Protein AF-0000000066110843 (afdb_homodimer)

InterPro domains:
  IPR000685 Ribulose bisphosphate carboxylase, large subunit, C-terminal [PF00016] (142-440)
  IPR017443 Ribulose bisphosphate carboxylase, large subunit, ferrodoxin-like N-terminal [PF02788] (12-132)
  IPR020871 Ribulose bisphosphate carboxylase large subunit, type II [MF_01339] (1-458)
  IPR020871 Ribulose bisphosphate carboxylase large subunit, type II [cd08211] (2-440)
  IPR020878 Ribulose bisphosphate carboxylase, large chain, active site [PS00157] (186-194)
  IPR033966 RuBisCO [PTHR42704] (22-417)
  IPR033966 RuBisCO [SFLDS00014] (28-441)
  IPR036376 Ribulose bisphosphate carboxylase, large subunit, C-terminal domain superfamily [G3DSA:3.20.20.110] (137-451)
  IPR036376 Ribulose bisphosphate carboxylase, large subunit, C-terminal domain superfamily [SSF51649] (138-452)
  IPR036422 RuBisCO large subunit, N-terminal domain superfamily [G3DSA:3.30.70.150] (5-136)
  IPR036422 RuBisCO large subunit, N-terminal domain superfamily [SSF54966] (2-137)

Structure (mmCIF, N/CA/C/O backbone):
data_AF-0000000066110843-model_v1
#
loop_
_entity.id
_entity.type
_entity.pdbx_description
1 polymer 'Ribulose bisphosphate carboxylase'
#
loop_
_atom_site.group_PDB
_atom_site.id
_atom_site.type_symbol
_atom_site.label_atom_id
_atom_site.label_alt_id
_atom_site.label_comp_id
_atom_site.label_asym_id
_atom_site.label_entity_id
_atom_site.label_seq_id
_atom_site.pdbx_PDB_ins_code
_atom_site.Cartn_x
_atom_site.Cartn_y
_atom_site.Cartn_z
_atom_site.occupancy
_atom_site.B_iso_or_equiv
_atom_site.auth_seq_id
_atom_site.auth_comp_id
_atom_site.auth_asym_id
_atom_site.auth_atom_id
_atom_site.pdbx_PDB_model_num
ATOM 1 N N . MET A 1 1 ? 19.312 -23.953 0.416 1 69.5 1 MET A N 1
ATOM 2 C CA . MET A 1 1 ? 20.594 -23.844 -0.276 1 69.5 1 MET A CA 1
ATOM 3 C C . MET A 1 1 ? 21.312 -22.547 0.088 1 69.5 1 MET A C 1
ATOM 5 O O . MET A 1 1 ? 20.703 -21.484 0.069 1 69.5 1 MET A O 1
ATOM 9 N N . ASP A 1 2 ? 22.531 -22.688 0.528 1 81.5 2 ASP A N 1
ATOM 10 C CA . ASP A 1 2 ? 23.359 -21.516 0.845 1 81.5 2 ASP A CA 1
ATOM 11 C C . ASP A 1 2 ? 23.875 -20.844 -0.426 1 81.5 2 ASP A C 1
ATOM 13 O O . ASP A 1 2 ? 24.609 -21.469 -1.195 1 81.5 2 ASP A O 1
ATOM 17 N N . GLN A 1 3 ? 23.469 -19.625 -0.642 1 88.25 3 GLN A N 1
ATOM 18 C CA . GLN A 1 3 ? 23.844 -18.906 -1.856 1 88.25 3 GLN A CA 1
ATOM 19 C C . GLN A 1 3 ? 24.781 -17.75 -1.545 1 88.25 3 GLN A C 1
ATOM 21 O O . GLN A 1 3 ? 24.891 -16.797 -2.322 1 88.25 3 GLN A O 1
ATOM 26 N N . SER A 1 4 ? 25.516 -17.781 -0.488 1 92.56 4 SER A N 1
ATOM 27 C CA . SER A 1 4 ? 26.375 -16.688 -0.043 1 92.56 4 SER A CA 1
ATOM 28 C C . SER A 1 4 ? 27.516 -16.453 -1.022 1 92.56 4 SER A C 1
ATOM 30 O O . SER A 1 4 ? 27.953 -15.312 -1.206 1 92.56 4 SER A O 1
ATOM 32 N N . ASN A 1 5 ? 27.953 -17.469 -1.688 1 91.94 5 ASN A N 1
ATOM 33 C CA . ASN A 1 5 ? 29.078 -17.328 -2.607 1 91.94 5 ASN A CA 1
ATOM 34 C C . ASN A 1 5 ? 28.703 -16.5 -3.834 1 91.94 5 ASN A C 1
ATOM 36 O O . ASN A 1 5 ? 29.578 -15.938 -4.496 1 91.94 5 ASN A O 1
ATOM 40 N N . ARG A 1 6 ? 27.5 -16.453 -4.043 1 92.75 6 ARG A N 1
ATOM 41 C CA . ARG A 1 6 ? 27.062 -15.75 -5.238 1 92.75 6 ARG A CA 1
ATOM 42 C C . ARG A 1 6 ? 26.516 -14.367 -4.883 1 92.75 6 ARG A C 1
ATOM 44 O O . ARG A 1 6 ? 26.812 -13.391 -5.57 1 92.75 6 ARG A O 1
ATOM 51 N N . TYR A 1 7 ? 25.797 -14.289 -3.811 1 96.56 7 TYR A N 1
ATOM 52 C CA . TYR A 1 7 ? 25.016 -13.078 -3.574 1 96.56 7 TYR A CA 1
ATOM 53 C C . TYR A 1 7 ? 25.625 -12.25 -2.445 1 96.56 7 TYR A C 1
ATOM 55 O O . TYR A 1 7 ? 25 -11.297 -1.972 1 96.56 7 TYR A O 1
ATOM 63 N N . ALA A 1 8 ? 26.781 -12.609 -1.959 1 97.38 8 ALA A N 1
ATOM 64 C CA . ALA A 1 8 ? 27.469 -11.812 -0.948 1 97.38 8 ALA A CA 1
ATOM 65 C C . ALA A 1 8 ? 28.875 -11.438 -1.409 1 97.38 8 ALA A C 1
ATOM 67 O O . ALA A 1 8 ? 29.625 -12.289 -1.886 1 97.38 8 ALA A O 1
ATOM 68 N N . ARG A 1 9 ? 29.172 -10.211 -1.372 1 98 9 ARG A N 1
ATOM 69 C CA . ARG A 1 9 ? 30.5 -9.664 -1.624 1 98 9 ARG A CA 1
ATOM 70 C C . ARG A 1 9 ? 30.906 -8.695 -0.519 1 98 9 ARG A C 1
ATOM 72 O O . ARG A 1 9 ? 30.875 -7.477 -0.71 1 98 9 ARG A O 1
ATOM 79 N N . LEU A 1 10 ? 31.453 -9.242 0.542 1 97.88 10 LEU A N 1
ATOM 80 C CA . LEU A 1 10 ? 31.766 -8.469 1.739 1 97.88 10 LEU A CA 1
ATOM 81 C C . LEU A 1 10 ? 33.062 -7.703 1.575 1 97.88 10 LEU A C 1
ATOM 83 O O . LEU A 1 10 ? 33.438 -6.883 2.424 1 97.88 10 LEU A O 1
ATOM 87 N N . ASP A 1 11 ? 33.688 -7.914 0.44 1 97.44 11 ASP A N 1
ATOM 88 C CA . ASP A 1 11 ? 34.938 -7.195 0.123 1 97.44 11 ASP A CA 1
ATOM 89 C C . ASP A 1 11 ? 34.625 -5.832 -0.498 1 97.44 11 ASP A C 1
ATOM 91 O O . ASP A 1 11 ? 35.5 -4.973 -0.579 1 97.44 11 ASP A O 1
ATOM 95 N N . LEU A 1 12 ? 33.406 -5.668 -0.95 1 97.81 12 LEU A N 1
ATOM 96 C CA . LEU A 1 12 ? 33.031 -4.391 -1.546 1 97.81 12 LEU A CA 1
ATOM 97 C C . LEU A 1 12 ? 32.969 -3.295 -0.487 1 97.81 12 LEU A C 1
ATOM 99 O O . LEU A 1 12 ? 32.531 -3.539 0.64 1 97.81 12 LEU A O 1
ATOM 103 N N . LYS A 1 13 ? 33.406 -2.088 -0.884 1 97.88 13 LYS A N 1
ATOM 104 C CA . LYS A 1 13 ? 33.344 -0.922 -0.008 1 97.88 13 LYS A CA 1
ATOM 105 C C . LYS A 1 13 ? 32.219 0.018 -0.418 1 97.88 13 LYS A C 1
ATOM 107 O O . LYS A 1 13 ? 32.031 0.297 -1.605 1 97.88 13 LYS A O 1
ATOM 112 N N . GLU A 1 14 ? 31.531 0.465 0.513 1 98.5 14 GLU A N 1
ATOM 113 C CA . GLU A 1 14 ? 30.391 1.352 0.278 1 98.5 14 GLU A CA 1
ATOM 114 C C . GLU A 1 14 ? 30.812 2.592 -0.505 1 98.5 14 GLU A C 1
ATOM 116 O O . GLU A 1 14 ? 30.109 3.018 -1.426 1 98.5 14 GLU A O 1
ATOM 121 N N . ALA A 1 15 ? 31.938 3.174 -0.141 1 98.19 15 ALA A N 1
ATOM 122 C CA . ALA A 1 15 ? 32.438 4.367 -0.818 1 98.19 15 ALA A CA 1
ATOM 123 C C . ALA A 1 15 ? 32.656 4.105 -2.307 1 98.19 15 ALA A C 1
ATOM 125 O O . ALA A 1 15 ? 32.406 4.98 -3.139 1 98.19 15 ALA A O 1
ATOM 126 N N . ASP A 1 16 ? 33.125 2.904 -2.639 1 98.44 16 ASP A N 1
ATOM 127 C CA . ASP A 1 16 ? 33.344 2.535 -4.035 1 98.44 16 ASP A CA 1
ATOM 128 C C . ASP A 1 16 ? 32.031 2.359 -4.777 1 98.44 16 ASP A C 1
ATOM 130 O O . ASP A 1 16 ? 31.922 2.715 -5.949 1 98.44 16 ASP A O 1
ATOM 134 N N . LEU A 1 17 ? 31.078 1.771 -4.125 1 98.5 17 LEU A N 1
ATOM 135 C CA . LEU A 1 17 ? 29.75 1.598 -4.711 1 98.5 17 LEU A CA 1
ATOM 136 C C . LEU A 1 17 ? 29.109 2.949 -5.004 1 98.5 17 LEU A C 1
ATOM 138 O O . LEU A 1 17 ? 28.516 3.143 -6.07 1 98.5 17 LEU A O 1
ATOM 142 N N . ILE A 1 18 ? 29.219 3.889 -4.066 1 98.38 18 ILE A N 1
ATOM 143 C CA . ILE A 1 18 ? 28.672 5.227 -4.238 1 98.38 18 ILE A CA 1
ATOM 144 C C . ILE A 1 18 ? 29.406 5.949 -5.367 1 98.38 18 ILE A C 1
ATOM 146 O O . ILE A 1 18 ? 28.766 6.559 -6.234 1 98.38 18 ILE A O 1
ATOM 150 N N . ALA A 1 19 ? 30.75 5.828 -5.41 1 98.12 19 ALA A N 1
ATOM 151 C CA . ALA A 1 19 ? 31.547 6.461 -6.461 1 98.12 19 ALA A CA 1
ATOM 152 C C . ALA A 1 19 ? 31.203 5.879 -7.832 1 98.12 19 ALA A C 1
ATOM 154 O O . ALA A 1 19 ? 31.219 6.594 -8.836 1 98.12 19 ALA A O 1
ATOM 155 N N . GLY A 1 20 ? 31 4.609 -7.848 1 97.75 20 GLY A N 1
ATOM 156 C CA . GLY A 1 20 ? 30.625 3.963 -9.102 1 97.75 20 GLY A CA 1
ATOM 157 C C . GLY A 1 20 ? 29.312 4.441 -9.656 1 97.75 20 GLY A C 1
ATOM 158 O O . GLY A 1 20 ? 29.094 4.422 -10.867 1 97.75 20 GLY A O 1
ATOM 159 N N . GLY A 1 21 ? 28.344 4.766 -8.812 1 97.88 21 GLY A N 1
ATOM 160 C CA . GLY A 1 21 ? 27.125 5.465 -9.195 1 97.88 21 GLY A CA 1
ATOM 161 C C . GLY A 1 21 ? 26.141 4.578 -9.93 1 97.88 21 GLY A C 1
ATOM 162 O O . GLY A 1 21 ? 25.297 5.07 -10.672 1 97.88 21 GLY A O 1
ATOM 163 N N . ARG A 1 22 ? 26.172 3.258 -9.719 1 97.69 22 ARG A N 1
ATOM 164 C CA . ARG A 1 22 ? 25.344 2.371 -10.523 1 97.69 22 ARG A CA 1
ATOM 165 C C . ARG A 1 22 ? 24.484 1.475 -9.648 1 97.69 22 ARG A C 1
ATOM 167 O O . ARG A 1 22 ? 23.891 0.499 -10.125 1 97.69 22 ARG A O 1
ATOM 174 N N . HIS A 1 23 ? 24.453 1.82 -8.336 1 98.69 23 HIS A N 1
ATOM 175 C CA . HIS A 1 23 ? 23.719 0.968 -7.41 1 98.69 23 HIS A CA 1
ATOM 176 C C . HIS A 1 23 ? 22.828 1.795 -6.484 1 98.69 23 HIS A C 1
ATOM 178 O O . HIS A 1 23 ? 23.219 2.871 -6.035 1 98.69 23 HIS A O 1
ATOM 184 N N . VAL A 1 24 ? 21.625 1.323 -6.27 1 98.88 24 VAL A N 1
ATOM 185 C CA . VAL A 1 24 ? 20.844 1.716 -5.105 1 98.88 24 VAL A CA 1
ATOM 186 C C . VAL A 1 24 ? 21.312 0.927 -3.881 1 98.88 24 VAL A C 1
ATOM 188 O O . VAL A 1 24 ? 21.453 -0.296 -3.941 1 98.88 24 VAL A O 1
ATOM 191 N N . LEU A 1 25 ? 21.609 1.606 -2.832 1 98.94 25 LEU A N 1
ATOM 192 C CA . LEU A 1 25 ? 22.031 0.934 -1.607 1 98.94 25 LEU A CA 1
ATOM 193 C C . LEU A 1 25 ? 20.906 0.946 -0.571 1 98.94 25 LEU A C 1
ATOM 195 O O . LEU A 1 25 ? 20.281 1.979 -0.347 1 98.94 25 LEU A O 1
ATOM 199 N N . CYS A 1 26 ? 20.641 -0.191 0.027 1 98.94 26 CYS A N 1
ATOM 200 C CA . CYS A 1 26 ? 19.609 -0.302 1.055 1 98.94 26 CYS A CA 1
ATOM 201 C C . CYS A 1 26 ? 20.188 -0.871 2.346 1 98.94 26 CYS A C 1
ATOM 203 O O . CYS A 1 26 ? 20.984 -1.815 2.312 1 98.94 26 CYS A O 1
ATOM 205 N N . ALA A 1 27 ? 19.828 -0.285 3.418 1 98.94 27 ALA A N 1
ATOM 206 C CA . ALA A 1 27 ? 20.188 -0.763 4.746 1 98.94 27 ALA A CA 1
ATOM 207 C C . ALA A 1 27 ? 18.984 -1.306 5.492 1 98.94 27 ALA A C 1
ATOM 209 O O . ALA A 1 27 ? 17.953 -0.624 5.605 1 98.94 27 ALA A O 1
ATOM 210 N N . TYR A 1 28 ? 19.172 -2.557 6.008 1 98.88 28 TYR A N 1
ATOM 211 C CA . TYR A 1 28 ? 18.109 -3.227 6.738 1 98.88 28 TYR A CA 1
ATOM 212 C C . TYR A 1 28 ? 18.547 -3.58 8.148 1 98.88 28 TYR A C 1
ATOM 214 O O . TYR A 1 28 ? 19.734 -3.83 8.391 1 98.88 28 TYR A O 1
ATOM 222 N N . VAL A 1 29 ? 17.625 -3.533 9.055 1 98.69 29 VAL A N 1
ATOM 223 C CA . VAL A 1 29 ? 17.719 -4.332 10.273 1 98.69 29 VAL A CA 1
ATOM 224 C C . VAL A 1 29 ? 17.078 -5.699 10.039 1 98.69 29 VAL A C 1
ATOM 226 O O . VAL A 1 29 ? 15.883 -5.797 9.742 1 98.69 29 VAL A O 1
ATOM 229 N N . MET A 1 30 ? 17.859 -6.734 10.164 1 98.62 30 MET A N 1
ATOM 230 C CA . MET A 1 30 ? 17.391 -8.055 9.758 1 98.62 30 MET A CA 1
ATOM 231 C C . MET A 1 30 ? 17.781 -9.109 10.789 1 98.62 30 MET A C 1
ATOM 233 O O . MET A 1 30 ? 18.875 -9.055 11.344 1 98.62 30 MET A O 1
ATOM 237 N N . LYS A 1 31 ? 16.891 -10.016 11.047 1 98.31 31 LYS A N 1
ATOM 238 C CA . LYS A 1 31 ? 17.141 -11.18 11.891 1 98.31 31 LYS A CA 1
ATOM 239 C C . LYS A 1 31 ? 16.688 -12.461 11.203 1 98.31 31 LYS A C 1
ATOM 241 O O . LYS A 1 31 ? 15.539 -12.578 10.789 1 98.31 31 LYS A O 1
ATOM 246 N N . PRO A 1 32 ? 17.578 -13.43 11.047 1 97.56 32 PRO A N 1
ATOM 247 C CA . PRO A 1 32 ? 17.156 -14.734 10.531 1 97.56 32 PRO A CA 1
ATOM 248 C C . PRO A 1 32 ? 16.234 -15.484 11.5 1 97.56 32 PRO A C 1
ATOM 250 O O . PRO A 1 32 ? 16.312 -15.266 12.711 1 97.56 32 PRO A O 1
ATOM 253 N N . LYS A 1 33 ? 15.422 -16.266 10.961 1 94.94 33 LYS A N 1
ATOM 254 C CA . LYS A 1 33 ? 14.672 -17.188 11.812 1 94.94 33 LYS A CA 1
ATOM 255 C C . LYS A 1 33 ? 15.617 -18.125 12.562 1 94.94 33 LYS A C 1
ATOM 257 O O . LYS A 1 33 ? 16.734 -18.375 12.109 1 94.94 33 LYS A O 1
ATOM 262 N N . ALA A 1 34 ? 15.117 -18.609 13.727 1 94.62 34 ALA A N 1
ATOM 263 C CA . ALA A 1 34 ? 15.914 -19.547 14.492 1 94.62 34 ALA A CA 1
ATOM 264 C C . ALA A 1 34 ? 16.312 -20.75 13.641 1 94.62 34 ALA A C 1
ATOM 266 O O . ALA A 1 34 ? 15.477 -21.297 12.914 1 94.62 34 ALA A O 1
ATOM 267 N N . GLY A 1 35 ? 17.625 -21.094 13.617 1 94 35 GLY A N 1
ATOM 268 C CA . GLY A 1 35 ? 18.109 -22.234 12.867 1 94 35 GLY A CA 1
ATOM 269 C C . GLY A 1 35 ? 18.797 -21.859 11.57 1 94 35 GLY A C 1
ATOM 270 O O . GLY A 1 35 ? 19.484 -22.688 10.969 1 94 35 GLY A O 1
ATOM 271 N N . TYR A 1 36 ? 18.656 -20.625 11.172 1 94.69 36 TYR A N 1
ATOM 272 C CA . TYR A 1 36 ? 19.297 -20.172 9.938 1 94.69 36 TYR A CA 1
ATOM 273 C C . TYR A 1 36 ? 20.469 -19.234 10.242 1 94.69 36 TYR A C 1
ATOM 275 O O . TYR A 1 36 ? 20.469 -18.531 11.258 1 94.69 36 TYR A O 1
ATOM 283 N N . GLY A 1 37 ? 21.469 -19.234 9.359 1 96.5 37 GLY A N 1
ATOM 284 C CA . GLY A 1 37 ? 22.609 -18.359 9.5 1 96.5 37 GLY A CA 1
ATOM 285 C C . GLY A 1 37 ? 22.359 -16.953 9 1 96.5 37 GLY A C 1
ATOM 286 O O . GLY A 1 37 ? 21.562 -16.75 8.078 1 96.5 37 GLY A O 1
ATOM 287 N N . TYR A 1 38 ? 23.078 -16 9.609 1 97.88 38 TYR A N 1
ATOM 288 C CA . TYR A 1 38 ? 22.875 -14.602 9.273 1 97.88 38 TYR A CA 1
ATOM 289 C C . TYR A 1 38 ? 23.266 -14.328 7.82 1 97.88 38 TYR A C 1
ATOM 291 O O . TYR A 1 38 ? 22.469 -13.781 7.051 1 97.88 38 TYR A O 1
ATOM 299 N N . LEU A 1 39 ? 24.5 -14.734 7.418 1 97.75 39 LEU A N 1
ATOM 300 C CA . LEU A 1 39 ? 25 -14.484 6.07 1 97.75 39 LEU A CA 1
ATOM 301 C C . LEU A 1 39 ? 24.172 -15.25 5.039 1 97.75 39 LEU A C 1
ATOM 303 O O . LEU A 1 39 ? 23.859 -14.727 3.971 1 97.75 39 LEU A O 1
ATOM 307 N N . GLU A 1 40 ? 23.875 -16.438 5.34 1 96.25 40 GLU A N 1
ATOM 308 C CA . GLU A 1 40 ? 23.062 -17.281 4.453 1 96.25 40 GLU A CA 1
ATOM 309 C C . GLU A 1 40 ? 21.703 -16.641 4.184 1 96.25 40 GLU A C 1
ATOM 311 O O . GLU A 1 40 ? 21.25 -16.578 3.035 1 96.25 40 GLU A O 1
ATOM 316 N N . THR A 1 41 ? 21.031 -16.172 5.195 1 97 41 THR A N 1
ATOM 317 C CA . THR A 1 41 ? 19.734 -15.523 5.074 1 97 41 THR A CA 1
ATOM 318 C C . THR A 1 41 ? 19.844 -14.211 4.309 1 97 41 THR A C 1
ATOM 320 O O . THR A 1 41 ? 19 -13.898 3.461 1 97 41 THR A O 1
ATOM 323 N N . ALA A 1 42 ? 20.875 -13.508 4.598 1 98.31 42 ALA A N 1
ATOM 324 C CA . ALA A 1 42 ? 21.109 -12.25 3.885 1 98.31 42 ALA A CA 1
ATOM 325 C C . ALA A 1 42 ? 21.266 -12.492 2.387 1 98.31 42 ALA A C 1
ATOM 327 O O . ALA A 1 42 ? 20.703 -11.766 1.567 1 98.31 42 ALA A O 1
ATOM 328 N N . ALA A 1 43 ? 22.062 -13.484 2.082 1 97.06 43 ALA A N 1
ATOM 329 C CA . ALA A 1 43 ? 22.281 -13.828 0.68 1 97.06 43 ALA A CA 1
ATOM 330 C C . ALA A 1 43 ? 20.984 -14.273 0.015 1 97.06 43 ALA A C 1
ATOM 332 O O . ALA A 1 43 ? 20.719 -13.93 -1.139 1 97.06 43 ALA A O 1
ATOM 333 N N . HIS A 1 44 ? 20.234 -15.023 0.7 1 95.25 44 HIS A N 1
ATOM 334 C CA . HIS A 1 44 ? 18.938 -15.461 0.196 1 95.25 44 HIS A CA 1
ATOM 335 C C . HIS A 1 44 ? 18.016 -14.273 -0.044 1 95.25 44 HIS A C 1
ATOM 337 O O . HIS A 1 44 ? 17.25 -14.258 -1.013 1 95.25 44 HIS A O 1
ATOM 343 N N . PHE A 1 45 ? 18.078 -13.328 0.873 1 96.69 45 PHE A N 1
ATOM 344 C CA . PHE A 1 45 ? 17.297 -12.094 0.751 1 96.69 45 PHE A CA 1
ATOM 345 C C . PHE A 1 45 ? 17.672 -11.344 -0.52 1 96.69 45 PHE A C 1
ATOM 347 O O . PHE A 1 45 ? 16.797 -10.93 -1.282 1 96.69 45 PHE A O 1
ATOM 354 N N . ALA A 1 46 ? 18.938 -11.219 -0.766 1 97.44 46 ALA A N 1
ATOM 355 C CA . ALA A 1 46 ? 19.438 -10.547 -1.962 1 97.44 46 ALA A CA 1
ATOM 356 C C . ALA A 1 46 ? 19.031 -11.305 -3.225 1 97.44 46 ALA A C 1
ATOM 358 O O . ALA A 1 46 ? 18.672 -10.695 -4.234 1 97.44 46 ALA A O 1
ATOM 359 N N . ALA A 1 47 ? 19.094 -12.578 -3.154 1 94.88 47 ALA A N 1
ATOM 360 C CA . ALA A 1 47 ? 18.719 -13.422 -4.285 1 94.88 47 ALA A CA 1
ATOM 361 C C . ALA A 1 47 ? 17.234 -13.227 -4.633 1 94.88 47 ALA A C 1
ATOM 363 O O . ALA A 1 47 ? 16.891 -12.984 -5.789 1 94.88 47 ALA A O 1
ATOM 364 N N . GLU A 1 48 ? 16.375 -13.258 -3.646 1 92.31 48 GLU A N 1
ATOM 365 C CA . GLU A 1 48 ? 14.938 -13.102 -3.824 1 92.31 48 GLU A CA 1
ATOM 366 C C . GLU A 1 48 ? 14.594 -11.711 -4.344 1 92.31 48 GLU A C 1
ATOM 368 O O . GLU A 1 48 ? 13.562 -11.523 -4.992 1 92.31 48 GLU A O 1
ATOM 373 N N . SER A 1 49 ? 15.492 -10.758 -4.125 1 95.38 49 SER A N 1
ATOM 374 C CA . SER A 1 49 ? 15.25 -9.367 -4.484 1 95.38 49 SER A CA 1
ATOM 375 C C . SER A 1 49 ? 15.859 -9.039 -5.844 1 95.38 49 SER A C 1
ATOM 377 O O . SER A 1 49 ? 15.953 -7.867 -6.219 1 95.38 49 SER A O 1
ATOM 379 N N . SER A 1 50 ? 16.375 -10.031 -6.543 1 95.56 50 SER A N 1
ATOM 380 C CA . SER A 1 50 ? 17.031 -9.766 -7.816 1 95.56 50 SER A CA 1
ATOM 381 C C . SER A 1 50 ? 16.859 -10.93 -8.781 1 95.56 50 SER A C 1
ATOM 383 O O . SER A 1 50 ? 15.789 -11.117 -9.352 1 95.56 50 SER A O 1
ATOM 385 N N . THR A 1 51 ? 17.891 -11.805 -8.867 1 92 51 THR A N 1
ATOM 386 C CA . THR A 1 51 ? 17.922 -12.805 -9.93 1 92 51 THR A CA 1
ATOM 387 C C . THR A 1 51 ? 17.625 -14.195 -9.367 1 92 51 THR A C 1
ATOM 389 O O . THR A 1 51 ? 17.734 -15.188 -10.086 1 92 51 THR A O 1
ATOM 392 N N . GLY A 1 52 ? 17.312 -14.281 -8.109 1 81.75 52 GLY A N 1
ATOM 393 C CA . GLY A 1 52 ? 17.297 -15.523 -7.367 1 81.75 52 GLY A CA 1
ATOM 394 C C . GLY A 1 52 ? 16.375 -16.562 -7.965 1 81.75 52 GLY A C 1
ATOM 395 O O . GLY A 1 52 ? 15.406 -16.234 -8.641 1 81.75 52 GLY A O 1
ATOM 396 N N . THR A 1 53 ? 16.953 -17.781 -7.832 1 72.88 53 THR A N 1
ATOM 397 C CA . THR A 1 53 ? 16.203 -19.016 -8.078 1 72.88 53 THR A CA 1
ATOM 398 C C . THR A 1 53 ? 16.25 -19.938 -6.867 1 72.88 53 THR A C 1
ATOM 400 O O . THR A 1 53 ? 17.188 -19.875 -6.07 1 72.88 53 THR A O 1
ATOM 403 N N . ASN A 1 54 ? 15.328 -20.484 -6.527 1 64.31 54 ASN A N 1
ATOM 404 C CA . ASN A 1 54 ? 15.391 -21.438 -5.414 1 64.31 54 ASN A CA 1
ATOM 405 C C . ASN A 1 54 ? 16.109 -22.719 -5.805 1 64.31 54 ASN A C 1
ATOM 407 O O . ASN A 1 54 ? 16.484 -23.516 -4.941 1 64.31 54 ASN A O 1
ATOM 411 N N . VAL A 1 55 ? 16.25 -22.875 -7.094 1 63.91 55 VAL A N 1
ATOM 412 C CA . VAL A 1 55 ? 16.953 -24.031 -7.629 1 63.91 55 VAL A CA 1
ATOM 413 C C . VAL A 1 55 ? 17.844 -23.594 -8.797 1 63.91 55 VAL A C 1
ATOM 415 O O . VAL A 1 55 ? 17.594 -22.562 -9.422 1 63.91 55 VAL A O 1
ATOM 418 N N . GLU A 1 56 ? 18.938 -24.328 -8.891 1 68.31 56 GLU A N 1
ATOM 419 C CA . GLU A 1 56 ? 19.766 -24.062 -10.062 1 68.31 56 GLU A CA 1
ATOM 420 C C . GLU A 1 56 ? 18.984 -24.297 -11.352 1 68.31 56 GLU A C 1
ATOM 422 O O . GLU A 1 56 ? 18.281 -25.297 -11.492 1 68.31 56 GLU A O 1
ATOM 427 N N . VAL A 1 57 ? 19.031 -23.266 -12.203 1 71.62 57 VAL A N 1
ATOM 428 C CA . VAL A 1 57 ? 18.281 -23.375 -13.453 1 71.62 57 VAL A CA 1
ATOM 429 C C . VAL A 1 57 ? 19.234 -23.219 -14.633 1 71.62 57 VAL A C 1
ATOM 431 O O . VAL A 1 57 ? 20.219 -22.469 -14.562 1 71.62 57 VAL A O 1
ATOM 434 N N . SER A 1 58 ? 19 -23.844 -15.656 1 69.94 58 SER A N 1
ATOM 435 C CA . SER A 1 58 ? 19.859 -23.891 -16.844 1 69.94 58 SER A CA 1
ATOM 436 C C . SER A 1 58 ? 19.859 -22.562 -17.578 1 69.94 58 SER A C 1
ATOM 438 O O . SER A 1 58 ? 20.734 -22.281 -18.391 1 69.94 58 SER A O 1
ATOM 440 N N . THR A 1 59 ? 19.016 -21.656 -17.25 1 75.94 59 THR A N 1
ATOM 441 C CA . THR A 1 59 ? 18.859 -20.406 -17.969 1 75.94 59 THR A CA 1
ATOM 442 C C . THR A 1 59 ? 19.781 -19.328 -17.406 1 75.94 59 THR A C 1
ATOM 444 O O . THR A 1 59 ? 19.953 -18.266 -18 1 75.94 59 THR A O 1
ATOM 447 N N . THR A 1 60 ? 20.422 -19.609 -16.328 1 78.38 60 THR A N 1
ATOM 448 C CA . THR A 1 60 ? 21.312 -18.641 -15.719 1 78.38 60 THR A CA 1
ATOM 449 C C . THR A 1 60 ? 22.625 -18.562 -16.484 1 78.38 60 THR A C 1
ATOM 451 O O . THR A 1 60 ? 23.266 -19.594 -16.75 1 78.38 60 THR A O 1
ATOM 454 N N . ASP A 1 61 ? 23.047 -17.359 -16.938 1 83.31 61 ASP A N 1
ATOM 455 C CA . ASP A 1 61 ? 24.328 -17.172 -17.594 1 83.31 61 ASP A CA 1
ATOM 456 C C . ASP A 1 61 ? 25.109 -16.016 -16.969 1 83.31 61 ASP A C 1
ATOM 458 O O . ASP A 1 61 ? 24.781 -15.57 -15.867 1 83.31 61 ASP A O 1
ATOM 462 N N . ASP A 1 62 ? 26.141 -15.664 -17.625 1 85.12 62 ASP A N 1
ATOM 463 C CA . ASP A 1 62 ? 27.031 -14.656 -17.062 1 85.12 62 ASP A CA 1
ATOM 464 C C . ASP A 1 62 ? 26.344 -13.297 -17 1 85.12 62 ASP A C 1
ATOM 466 O O . ASP A 1 62 ? 26.594 -12.516 -16.062 1 85.12 62 ASP A O 1
ATOM 470 N N . PHE A 1 63 ? 25.547 -13.047 -17.859 1 88.19 63 PHE A N 1
ATOM 471 C CA . PHE A 1 63 ? 24.828 -11.781 -17.828 1 88.19 63 PHE A CA 1
ATOM 472 C C . PHE A 1 63 ? 23.922 -11.703 -16.609 1 88.19 63 PHE A C 1
ATOM 474 O O . PHE A 1 63 ? 23.875 -10.672 -15.93 1 88.19 63 PHE A O 1
ATOM 481 N N . THR A 1 64 ? 23.234 -12.727 -16.391 1 89.69 64 THR A N 1
ATOM 482 C CA . THR A 1 64 ? 22.328 -12.797 -15.25 1 89.69 64 THR A CA 1
ATOM 483 C C . THR A 1 64 ? 23.094 -12.5 -13.953 1 89.69 64 THR A C 1
ATOM 485 O O . THR A 1 64 ? 22.625 -11.727 -13.117 1 89.69 64 THR A O 1
ATOM 488 N N . ARG A 1 65 ? 24.25 -13.039 -13.836 1 89.31 65 ARG A N 1
ATOM 489 C CA . ARG A 1 65 ? 25.047 -12.867 -12.633 1 89.31 65 ARG A CA 1
ATOM 490 C C . ARG A 1 65 ? 25.531 -11.43 -12.492 1 89.31 65 ARG A C 1
ATOM 492 O O . ARG A 1 65 ? 25.75 -10.945 -11.375 1 89.31 65 ARG A O 1
ATOM 499 N N . GLY A 1 66 ? 25.594 -10.805 -13.602 1 91.69 66 GLY A N 1
ATOM 500 C CA . GLY A 1 66 ? 26.062 -9.43 -13.625 1 91.69 66 GLY A CA 1
ATOM 501 C C . GLY A 1 66 ? 25.062 -8.453 -13.031 1 91.69 66 GLY A C 1
ATOM 502 O O . GLY A 1 66 ? 25.406 -7.316 -12.703 1 91.69 66 GLY A O 1
ATOM 503 N N . VAL A 1 67 ? 23.797 -8.898 -12.828 1 94.69 67 VAL A N 1
ATOM 504 C CA . VAL A 1 67 ? 22.781 -7.984 -12.312 1 94.69 67 VAL A CA 1
ATOM 505 C C . VAL A 1 67 ? 22.25 -8.5 -10.977 1 94.69 67 VAL A C 1
ATOM 507 O O . VAL A 1 67 ? 21.156 -8.133 -10.555 1 94.69 67 VAL A O 1
ATOM 510 N N . ASP A 1 68 ? 23.031 -9.328 -10.312 1 96.12 68 ASP A N 1
ATOM 511 C CA . ASP A 1 68 ? 22.688 -9.766 -8.969 1 96.12 68 ASP A CA 1
ATOM 512 C C . ASP A 1 68 ? 22.688 -8.594 -7.988 1 96.12 68 ASP A C 1
ATOM 514 O O . ASP A 1 68 ? 23.547 -7.707 -8.078 1 96.12 68 ASP A O 1
ATOM 518 N N . ALA A 1 69 ? 21.703 -8.523 -7.109 1 98 69 ALA A N 1
ATOM 519 C CA . ALA A 1 69 ? 21.891 -7.727 -5.902 1 98 69 ALA A CA 1
ATOM 520 C C . ALA A 1 69 ? 22.906 -8.383 -4.969 1 98 69 ALA A C 1
ATOM 522 O O . ALA A 1 69 ? 22.938 -9.609 -4.828 1 98 69 ALA A O 1
ATOM 523 N N . LEU A 1 70 ? 23.719 -7.57 -4.289 1 98.25 70 LEU A N 1
ATOM 524 C CA . LEU A 1 70 ? 24.812 -8.125 -3.516 1 98.25 70 LEU A CA 1
ATOM 525 C C . LEU A 1 70 ? 24.797 -7.609 -2.082 1 98.25 70 LEU A C 1
ATOM 527 O O . LEU A 1 70 ? 24.766 -6.395 -1.857 1 98.25 70 LEU A O 1
ATOM 531 N N . VAL A 1 71 ? 24.828 -8.5 -1.158 1 98.81 71 VAL A N 1
ATOM 532 C CA . VAL A 1 71 ? 25.094 -8.125 0.228 1 98.81 71 VAL A CA 1
ATOM 533 C C . VAL A 1 71 ? 26.531 -7.66 0.376 1 98.81 71 VAL A C 1
ATOM 535 O O . VAL A 1 71 ? 27.469 -8.422 0.117 1 98.81 71 VAL A O 1
ATOM 538 N N . TYR A 1 72 ? 26.734 -6.449 0.836 1 98.88 72 TYR A N 1
ATOM 539 C CA . TYR A 1 72 ? 28.109 -5.973 0.877 1 98.88 72 TYR A CA 1
ATOM 540 C C . TYR A 1 72 ? 28.531 -5.652 2.305 1 98.88 72 TYR A C 1
ATOM 542 O O . TYR A 1 72 ? 29.719 -5.406 2.568 1 98.88 72 TYR A O 1
ATOM 550 N N . GLU A 1 73 ? 27.594 -5.672 3.225 1 98.81 73 GLU A N 1
ATOM 551 C CA . GLU A 1 73 ? 27.891 -5.465 4.637 1 98.81 73 GLU A CA 1
ATOM 552 C C . GLU A 1 73 ? 26.891 -6.168 5.535 1 98.81 73 GLU A C 1
ATOM 554 O O . GLU A 1 73 ? 25.688 -6.121 5.273 1 98.81 73 GLU A O 1
ATOM 559 N N . ILE A 1 74 ? 27.344 -6.891 6.52 1 98.56 74 ILE A N 1
ATOM 560 C CA . ILE A 1 74 ? 26.5 -7.434 7.578 1 98.56 74 ILE A CA 1
ATOM 561 C C . ILE A 1 74 ? 27.141 -7.164 8.938 1 98.56 74 ILE A C 1
ATOM 563 O O . ILE A 1 74 ? 28.359 -7.066 9.047 1 98.56 74 ILE A O 1
ATOM 567 N N . ASP A 1 75 ? 26.406 -6.977 9.906 1 98.5 75 ASP A N 1
ATOM 568 C CA . ASP A 1 75 ? 26.766 -6.902 11.312 1 98.5 75 ASP A CA 1
ATOM 569 C C . ASP A 1 75 ? 25.734 -7.605 12.188 1 98.5 75 ASP A C 1
ATOM 571 O O . ASP A 1 75 ? 24.828 -6.965 12.719 1 98.5 75 ASP A O 1
ATOM 575 N N . PRO A 1 76 ? 25.891 -8.898 12.391 1 97.69 76 PRO A N 1
ATOM 576 C CA . PRO A 1 76 ? 24.906 -9.68 13.133 1 97.69 76 PRO A CA 1
ATOM 577 C C . PRO A 1 76 ? 24.641 -9.125 14.531 1 97.69 76 PRO A C 1
ATOM 579 O O . PRO A 1 76 ? 23.5 -9.18 15.016 1 97.69 76 PRO A O 1
ATOM 582 N N . GLU A 1 77 ? 25.609 -8.555 15.211 1 97.81 77 GLU A N 1
ATOM 583 C CA . GLU A 1 77 ? 25.438 -8.008 16.547 1 97.81 77 GLU A CA 1
ATOM 584 C C . GLU A 1 77 ? 24.484 -6.82 16.547 1 97.81 77 GLU A C 1
ATOM 586 O O . GLU A 1 77 ? 23.688 -6.66 17.469 1 97.81 77 GLU A O 1
ATOM 591 N N . LYS A 1 78 ? 24.578 -6.07 15.5 1 97.69 78 LYS A N 1
ATOM 592 C CA . LYS A 1 78 ? 23.703 -4.902 15.383 1 97.69 78 LYS A CA 1
ATOM 593 C C . LYS A 1 78 ? 22.516 -5.191 14.469 1 97.69 78 LYS A C 1
ATOM 595 O O . LYS A 1 78 ? 21.703 -4.305 14.211 1 97.69 78 LYS A O 1
ATOM 600 N N . GLU A 1 79 ? 22.438 -6.383 13.93 1 98.44 79 GLU A N 1
ATOM 601 C CA . GLU A 1 79 ? 21.391 -6.859 13.031 1 98.44 79 GLU A CA 1
ATOM 602 C C . GLU A 1 79 ? 21.344 -6.039 11.742 1 98.44 79 GLU A C 1
ATOM 604 O O . GLU A 1 79 ? 20.281 -5.742 11.227 1 98.44 79 GLU A O 1
ATOM 609 N N . ILE A 1 80 ? 22.484 -5.656 11.258 1 98.75 80 ILE A N 1
ATOM 610 C CA . ILE A 1 80 ? 22.562 -4.812 10.07 1 98.75 80 ILE A CA 1
ATOM 611 C C . ILE A 1 80 ? 22.844 -5.672 8.844 1 98.75 80 ILE A C 1
ATOM 613 O O . ILE A 1 80 ? 23.688 -6.566 8.883 1 98.75 80 ILE A O 1
ATOM 617 N N . MET A 1 81 ? 22.094 -5.422 7.812 1 98.88 81 MET A N 1
ATOM 618 C CA . MET A 1 81 ? 22.328 -5.961 6.477 1 98.88 81 MET A CA 1
ATOM 619 C C . MET A 1 81 ? 22.234 -4.863 5.422 1 98.88 81 MET A C 1
ATOM 621 O O . MET A 1 81 ? 21.281 -4.086 5.41 1 98.88 81 MET A O 1
ATOM 625 N N . LYS A 1 82 ? 23.281 -4.715 4.621 1 98.94 82 LYS A N 1
ATOM 626 C CA . LYS A 1 82 ? 23.234 -3.754 3.523 1 98.94 82 LYS A CA 1
ATOM 627 C C . LYS A 1 82 ? 23.375 -4.453 2.174 1 98.94 82 LYS A C 1
ATOM 629 O O . LYS A 1 82 ? 24.203 -5.355 2.02 1 98.94 82 LYS A O 1
ATOM 634 N N . ILE A 1 83 ? 22.531 -4.094 1.249 1 98.94 83 ILE A N 1
ATOM 635 C CA . ILE A 1 83 ? 22.484 -4.715 -0.07 1 98.94 83 ILE A CA 1
ATOM 636 C C . ILE A 1 83 ? 22.641 -3.648 -1.151 1 98.94 83 ILE A C 1
ATOM 638 O O . ILE A 1 83 ? 22.062 -2.564 -1.049 1 98.94 83 ILE A O 1
ATOM 642 N N . ALA A 1 84 ? 23.422 -3.936 -2.143 1 98.88 84 ALA A N 1
ATOM 643 C CA . ALA A 1 84 ? 23.562 -3.105 -3.334 1 98.88 84 ALA A CA 1
ATOM 644 C C . ALA A 1 84 ? 22.75 -3.666 -4.5 1 98.88 84 ALA A C 1
ATOM 646 O O . ALA A 1 84 ? 22.969 -4.809 -4.914 1 98.88 84 ALA A O 1
ATOM 647 N N . TYR A 1 85 ? 21.859 -2.881 -4.977 1 98.81 85 TYR A N 1
ATOM 648 C CA . TYR A 1 85 ? 21.031 -3.252 -6.109 1 98.81 85 TYR A CA 1
ATOM 649 C C . TYR A 1 85 ? 21.484 -2.551 -7.383 1 98.81 85 TYR A C 1
ATOM 651 O O . TYR A 1 85 ? 21.453 -1.321 -7.469 1 98.81 85 TYR A O 1
ATOM 659 N N . PRO A 1 86 ? 21.859 -3.281 -8.422 1 98.19 86 PRO A N 1
ATOM 660 C CA . PRO A 1 86 ? 22.156 -2.604 -9.688 1 98.19 86 PRO A CA 1
ATOM 661 C C . PRO A 1 86 ? 20.953 -1.816 -10.227 1 98.19 86 PRO A C 1
ATOM 663 O O . PRO A 1 86 ? 19.828 -2.316 -10.219 1 98.19 86 PRO A O 1
ATOM 666 N N . VAL A 1 87 ? 21.203 -0.635 -10.758 1 98.19 87 VAL A N 1
ATOM 667 C CA . VAL A 1 87 ? 20.141 0.244 -11.242 1 98.19 87 VAL A CA 1
ATOM 668 C C . VAL A 1 87 ? 19.391 -0.432 -12.391 1 98.19 87 VAL A C 1
ATOM 670 O O . VAL A 1 87 ? 18.188 -0.233 -12.555 1 98.19 87 VAL A O 1
ATOM 673 N N . GLU A 1 88 ? 20.047 -1.354 -13.094 1 97.06 88 GLU A N 1
ATOM 674 C CA . GLU A 1 88 ? 19.469 -2.02 -14.266 1 97.06 88 GLU A CA 1
ATOM 675 C C . GLU A 1 88 ? 18.328 -2.949 -13.867 1 97.06 88 GLU A C 1
ATOM 677 O O . GLU A 1 88 ? 17.531 -3.357 -14.719 1 97.06 88 GLU A O 1
ATOM 682 N N . LEU A 1 89 ? 18.234 -3.27 -12.602 1 97.56 89 LEU A N 1
ATOM 683 C CA . LEU A 1 89 ? 17.188 -4.168 -12.125 1 97.56 89 LEU A CA 1
ATOM 684 C C . LEU A 1 89 ? 15.836 -3.475 -12.133 1 97.56 89 LEU A C 1
ATOM 686 O O . LEU A 1 89 ? 14.797 -4.137 -12.18 1 97.56 89 LEU A O 1
ATOM 690 N N . PHE A 1 90 ? 15.891 -2.188 -12.062 1 97.94 90 PHE A N 1
ATOM 691 C CA . PHE A 1 90 ? 14.648 -1.459 -11.859 1 97.94 90 PHE A CA 1
ATOM 692 C C . PHE A 1 90 ? 13.984 -1.136 -13.188 1 97.94 90 PHE A C 1
ATOM 694 O O . PHE A 1 90 ? 14.641 -0.678 -14.125 1 97.94 90 PHE A O 1
ATOM 701 N N . ASP A 1 91 ? 12.664 -1.38 -13.164 1 96.62 91 ASP A N 1
ATOM 702 C CA . ASP A 1 91 ? 11.773 -1.186 -14.305 1 96.62 91 ASP A CA 1
ATOM 703 C C . ASP A 1 91 ? 11.578 0.3 -14.602 1 96.62 91 ASP A C 1
ATOM 705 O O . ASP A 1 91 ? 11.508 1.118 -13.68 1 96.62 91 ASP A O 1
ATOM 709 N N . ARG A 1 92 ? 11.57 0.624 -15.938 1 97.19 92 ARG A N 1
ATOM 710 C CA . ARG A 1 92 ? 11.32 1.994 -16.375 1 97.19 92 ARG A CA 1
ATOM 711 C C . ARG A 1 92 ? 10.117 2.062 -17.297 1 97.19 92 ARG A C 1
ATOM 713 O O . ARG A 1 92 ? 9.773 1.074 -17.953 1 97.19 92 ARG A O 1
ATOM 720 N N . ASN A 1 93 ? 9.469 3.174 -17.344 1 98.62 93 ASN A N 1
ATOM 721 C CA . ASN A 1 93 ? 8.344 3.389 -18.25 1 98.62 93 ASN A CA 1
ATOM 722 C C . ASN A 1 93 ? 8.75 3.234 -19.703 1 98.62 93 ASN A C 1
ATOM 724 O O . ASN A 1 93 ? 9.836 3.664 -20.094 1 98.62 93 ASN A O 1
ATOM 728 N N . ILE A 1 94 ? 7.816 2.695 -20.453 1 98.62 94 ILE A N 1
ATOM 729 C CA . ILE A 1 94 ? 8.078 2.615 -21.891 1 98.62 94 ILE A CA 1
ATOM 730 C C . ILE A 1 94 ? 7.711 3.939 -22.562 1 98.62 94 ILE A C 1
ATOM 732 O O . ILE A 1 94 ? 8.234 4.27 -23.625 1 98.62 94 ILE A O 1
ATOM 736 N N . ILE A 1 95 ? 6.828 4.758 -21.938 1 98.19 95 ILE A N 1
ATOM 737 C CA . ILE A 1 95 ? 6.316 5.965 -22.578 1 98.19 95 ILE A CA 1
ATOM 738 C C . ILE A 1 95 ? 7.328 7.098 -22.422 1 98.19 95 ILE A C 1
ATOM 740 O O . ILE A 1 95 ? 7.5 7.906 -23.344 1 98.19 95 ILE A O 1
ATOM 744 N N . ASP A 1 96 ? 8.078 7.141 -21.281 1 98.25 96 ASP A N 1
ATOM 745 C CA . ASP A 1 96 ? 8.906 8.328 -21.078 1 98.25 96 ASP A CA 1
ATOM 746 C C . ASP A 1 96 ? 10.219 7.969 -20.391 1 98.25 96 ASP A C 1
ATOM 748 O O . ASP A 1 96 ? 11.016 8.852 -20.062 1 98.25 96 ASP A O 1
ATOM 752 N N . GLY A 1 97 ? 10.43 6.719 -20.078 1 97.81 97 GLY A N 1
ATOM 753 C CA . GLY A 1 97 ? 11.695 6.242 -19.547 1 97.81 97 GLY A CA 1
ATOM 754 C C . GLY A 1 97 ? 11.867 6.535 -18.062 1 97.81 97 GLY A C 1
ATOM 755 O O . GLY A 1 97 ? 12.922 6.254 -17.5 1 97.81 97 GLY A O 1
ATOM 756 N N . ARG A 1 98 ? 10.828 7.004 -17.391 1 98 98 ARG A N 1
ATOM 757 C CA . ARG A 1 98 ? 10.922 7.379 -15.977 1 98 98 ARG A CA 1
ATOM 758 C C . ARG A 1 98 ? 10.906 6.148 -15.078 1 98 98 ARG A C 1
ATOM 760 O O . ARG A 1 98 ? 10.406 5.09 -15.477 1 98 98 ARG A O 1
ATOM 767 N N . ALA A 1 99 ? 11.508 6.328 -13.883 1 98.19 99 ALA 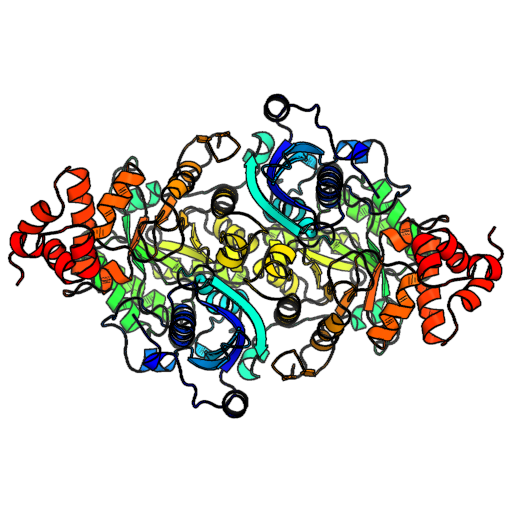A N 1
ATOM 768 C CA . ALA A 1 99 ? 11.5 5.289 -12.859 1 98.19 99 ALA A CA 1
ATOM 769 C C . ALA A 1 99 ? 10.172 5.27 -12.102 1 98.19 99 ALA A C 1
ATOM 771 O O . ALA A 1 99 ? 9.391 6.22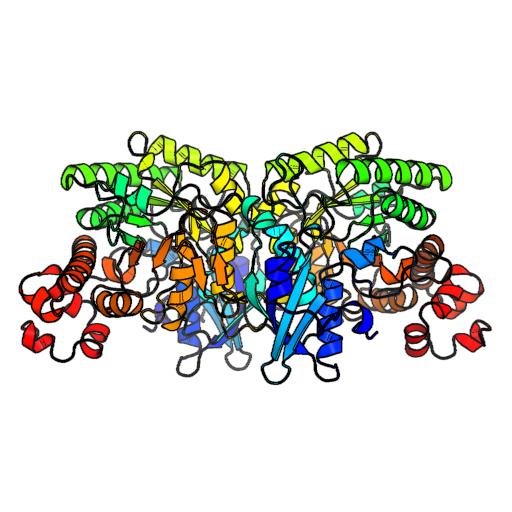7 -12.18 1 98.19 99 ALA A O 1
ATOM 772 N N . MET A 1 100 ? 9.922 4.16 -11.469 1 98.19 100 MET A N 1
ATOM 773 C CA . MET A 1 100 ? 8.68 3.967 -10.734 1 98.19 100 MET A CA 1
ATOM 774 C C . MET A 1 100 ? 8.953 3.482 -9.312 1 98.19 100 MET A C 1
ATOM 776 O O . MET A 1 100 ? 9.82 2.631 -9.102 1 98.19 100 MET A O 1
ATOM 780 N N . LEU A 1 101 ? 8.211 4 -8.391 1 98.62 101 LEU A N 1
ATOM 781 C CA . LEU A 1 101 ? 8.359 3.576 -7 1 98.62 101 LEU A CA 1
ATOM 782 C C . LEU A 1 101 ? 7.941 2.121 -6.824 1 98.62 101 LEU A C 1
ATOM 784 O O . LEU A 1 101 ? 8.516 1.397 -6.012 1 98.62 101 LEU A O 1
ATOM 788 N N . CYS A 1 102 ? 6.895 1.67 -7.547 1 98.38 102 CYS A N 1
ATOM 789 C CA . CYS A 1 102 ? 6.438 0.292 -7.406 1 98.38 102 CYS A CA 1
ATOM 790 C C . CYS A 1 102 ? 7.543 -0.69 -7.777 1 98.38 102 CYS A C 1
ATOM 792 O O . CYS A 1 102 ? 7.656 -1.758 -7.176 1 98.38 102 CYS A O 1
ATOM 794 N N . SER A 1 103 ? 8.336 -0.356 -8.805 1 98.31 103 SER A N 1
ATOM 795 C CA . SER A 1 103 ? 9.453 -1.213 -9.188 1 98.31 103 SER A CA 1
ATOM 796 C C . SER A 1 103 ? 10.484 -1.306 -8.07 1 98.31 103 SER A C 1
ATOM 798 O O . SER A 1 103 ? 10.992 -2.391 -7.773 1 98.31 103 SER A O 1
ATOM 800 N N . PHE A 1 104 ? 10.805 -0.13 -7.484 1 98.69 104 PHE A N 1
ATOM 801 C CA . PHE A 1 104 ? 11.719 -0.083 -6.348 1 98.69 104 PHE A CA 1
ATOM 802 C C . PHE A 1 104 ? 11.211 -0.964 -5.211 1 98.69 104 PHE A C 1
ATOM 804 O O . PHE A 1 104 ? 11.953 -1.79 -4.68 1 98.69 104 PHE A O 1
ATOM 811 N N . LEU A 1 105 ? 9.938 -0.885 -4.895 1 98.75 105 LEU A N 1
ATOM 812 C CA . LEU A 1 105 ? 9.336 -1.604 -3.773 1 98.75 105 LEU A CA 1
ATOM 813 C C . LEU A 1 105 ? 9.266 -3.098 -4.066 1 98.75 105 LEU A C 1
ATOM 815 O O . LEU A 1 105 ? 9.5 -3.92 -3.176 1 98.75 105 LEU A O 1
ATOM 819 N N . THR A 1 106 ? 8.938 -3.473 -5.234 1 98 106 THR A N 1
ATOM 820 C CA . THR A 1 106 ? 8.805 -4.875 -5.613 1 98 106 THR A CA 1
ATOM 821 C C . THR A 1 106 ? 10.102 -5.633 -5.34 1 98 106 THR A C 1
ATOM 823 O O . THR A 1 106 ? 10.07 -6.805 -4.957 1 98 106 THR A O 1
ATOM 826 N N . LEU A 1 107 ? 11.195 -4.938 -5.5 1 98 107 LEU A N 1
ATOM 827 C CA . LEU A 1 107 ? 12.492 -5.586 -5.301 1 98 107 LEU A CA 1
ATOM 828 C C . LEU A 1 107 ? 12.93 -5.488 -3.842 1 98 107 LEU A C 1
ATOM 830 O O . LEU A 1 107 ? 13.305 -6.492 -3.236 1 98 107 LEU A O 1
ATOM 834 N N . THR A 1 108 ? 12.836 -4.316 -3.236 1 98.62 108 THR A N 1
ATOM 835 C CA . THR A 1 108 ? 13.523 -4.039 -1.979 1 98.62 108 THR A CA 1
ATOM 836 C C . THR A 1 108 ? 12.641 -4.414 -0.79 1 98.62 108 THR A C 1
ATOM 838 O O . THR A 1 108 ? 13.148 -4.691 0.299 1 98.62 108 THR A O 1
ATOM 841 N N . ILE A 1 109 ? 11.336 -4.32 -0.987 1 98.25 109 ILE A N 1
ATOM 842 C CA . ILE A 1 109 ? 10.336 -4.699 0.005 1 98.25 109 ILE A CA 1
ATOM 843 C C . ILE A 1 109 ? 9.281 -5.59 -0.644 1 98.25 109 ILE A C 1
ATOM 845 O O . ILE A 1 109 ? 8.078 -5.355 -0.487 1 98.25 109 ILE A O 1
ATOM 849 N N . GLY A 1 110 ? 9.703 -6.527 -1.417 1 96.62 110 GLY A N 1
ATOM 850 C CA . GLY A 1 110 ? 8.82 -7.414 -2.156 1 96.62 110 GLY A CA 1
ATOM 851 C C . GLY A 1 110 ? 8.609 -8.75 -1.474 1 96.62 110 GLY A C 1
ATOM 852 O O . GLY A 1 110 ? 8.266 -8.805 -0.291 1 96.62 110 GLY A O 1
ATOM 853 N N . ASN A 1 111 ? 8.867 -9.836 -2.195 1 92.94 111 ASN A N 1
ATOM 854 C CA . ASN A 1 111 ? 8.68 -11.188 -1.687 1 92.94 111 ASN A CA 1
ATOM 855 C C . ASN A 1 111 ? 9.625 -11.484 -0.525 1 92.94 111 ASN A C 1
ATOM 857 O O . ASN A 1 111 ? 9.383 -12.398 0.261 1 92.94 111 ASN A O 1
ATOM 861 N N . ASN A 1 112 ? 10.688 -10.703 -0.432 1 95.12 112 ASN A N 1
ATOM 862 C CA . ASN A 1 112 ? 11.633 -10.883 0.661 1 95.12 112 ASN A CA 1
ATOM 863 C C . ASN A 1 112 ? 10.969 -10.672 2.02 1 95.12 112 ASN A C 1
ATOM 865 O O . ASN A 1 112 ? 11.469 -11.156 3.037 1 95.12 112 ASN A O 1
ATOM 869 N N . GLN A 1 113 ? 9.82 -10.016 2.078 1 96.12 113 GLN A N 1
ATOM 870 C CA . GLN A 1 113 ? 9.102 -9.758 3.322 1 96.12 113 GLN A CA 1
ATOM 871 C C . GLN A 1 113 ? 8.32 -10.992 3.775 1 96.12 113 GLN A C 1
ATOM 873 O O . GLN A 1 113 ? 7.879 -11.062 4.922 1 96.12 113 GLN A O 1
ATOM 878 N N . GLY A 1 114 ? 8.164 -11.945 2.895 1 91.12 114 GLY A N 1
ATOM 879 C CA . GLY A 1 114 ? 7.402 -13.133 3.229 1 91.12 114 GLY A CA 1
ATOM 880 C C . GLY A 1 114 ? 8.242 -14.398 3.256 1 91.12 114 GLY A C 1
ATOM 881 O O . GLY A 1 114 ? 7.711 -15.508 3.242 1 91.12 114 GLY A O 1
ATOM 882 N N . MET A 1 115 ? 9.539 -14.266 3.283 1 90.12 115 MET A N 1
ATOM 883 C CA . MET A 1 115 ? 10.438 -15.414 3.26 1 90.12 115 MET A CA 1
ATOM 884 C C . MET A 1 115 ? 10.398 -16.172 4.586 1 90.12 115 MET A C 1
ATOM 886 O O . MET A 1 115 ? 10.422 -15.547 5.652 1 90.12 115 MET A O 1
ATOM 890 N N . GLY A 1 116 ? 10.445 -17.469 4.516 1 87.88 116 GLY A N 1
ATOM 891 C CA . GLY A 1 116 ? 10.297 -18.297 5.695 1 87.88 116 GLY A CA 1
ATOM 892 C C . GLY A 1 116 ? 11.547 -18.359 6.555 1 87.88 116 GLY A C 1
ATOM 893 O O . GLY A 1 116 ? 11.484 -18.719 7.73 1 87.88 116 GLY A O 1
ATOM 894 N N . ASP A 1 117 ? 12.703 -18 5.969 1 91.25 117 ASP A N 1
ATOM 895 C CA . ASP A 1 117 ? 13.953 -18.078 6.723 1 91.25 117 ASP A CA 1
ATOM 896 C C . ASP A 1 117 ? 14.305 -16.719 7.324 1 91.25 117 ASP A C 1
ATOM 898 O O . ASP A 1 117 ? 15.352 -16.562 7.957 1 91.25 117 ASP A O 1
ATOM 902 N N . VAL A 1 118 ? 13.445 -15.758 7.137 1 94.88 118 VAL A N 1
ATOM 903 C CA . VAL A 1 118 ? 13.617 -14.414 7.688 1 94.88 118 VAL A CA 1
ATOM 904 C C . VAL A 1 118 ? 12.617 -14.188 8.82 1 94.88 118 VAL A C 1
ATOM 906 O O . VAL A 1 118 ? 11.406 -14.227 8.602 1 94.88 118 VAL A O 1
ATOM 909 N N . GLU A 1 119 ? 13.164 -13.969 10.023 1 96.19 119 GLU A N 1
ATOM 910 C CA . GLU A 1 119 ? 12.273 -13.609 11.117 1 96.19 119 GLU A CA 1
ATOM 911 C C . GLU A 1 119 ? 11.656 -12.227 10.891 1 96.19 119 GLU A C 1
ATOM 913 O O . GLU A 1 119 ? 10.438 -12.055 11.008 1 96.19 119 GLU A O 1
ATOM 918 N N . TYR A 1 120 ? 12.5 -11.328 10.602 1 97.44 120 TYR A N 1
ATOM 919 C CA . TYR A 1 120 ? 12.047 -10.008 10.188 1 97.44 120 TYR A CA 1
ATOM 920 C C . TYR A 1 120 ? 13.156 -9.258 9.453 1 97.44 120 TYR A C 1
ATOM 922 O O . TYR A 1 120 ? 14.336 -9.586 9.602 1 97.44 120 TYR A O 1
ATOM 930 N N . ALA A 1 121 ? 12.836 -8.359 8.656 1 98.31 121 ALA A N 1
ATOM 931 C CA . ALA A 1 121 ? 13.742 -7.434 7.973 1 98.31 121 ALA A CA 1
ATOM 932 C C . ALA A 1 121 ? 13.039 -6.117 7.66 1 98.31 121 ALA A C 1
ATOM 934 O O . ALA A 1 121 ? 12.047 -6.09 6.93 1 98.31 121 ALA A O 1
ATOM 935 N N . LYS A 1 122 ? 13.539 -5.062 8.211 1 98.56 122 LYS A N 1
ATOM 936 C CA . LYS A 1 122 ? 12.961 -3.734 8.023 1 98.56 122 LYS A CA 1
ATOM 937 C C . LYS A 1 122 ? 13.977 -2.781 7.395 1 98.56 122 LYS A C 1
ATOM 939 O O . LYS A 1 122 ? 15.109 -2.674 7.871 1 98.56 122 LYS A O 1
ATOM 944 N N . MET A 1 123 ? 13.586 -2.094 6.34 1 98.81 123 MET A N 1
ATOM 945 C CA . MET A 1 123 ? 14.461 -1.113 5.711 1 98.81 123 MET A CA 1
ATOM 946 C C . MET A 1 123 ? 14.516 0.175 6.527 1 98.81 123 MET A C 1
ATOM 948 O O . MET A 1 123 ? 13.477 0.765 6.828 1 98.81 123 MET A O 1
ATOM 952 N N . HIS A 1 124 ? 15.688 0.575 6.816 1 98.5 124 HIS A N 1
ATOM 953 C CA . HIS A 1 124 ? 15.867 1.773 7.629 1 98.5 124 HIS A CA 1
ATOM 954 C C . HIS A 1 124 ? 16.328 2.953 6.777 1 98.5 124 HIS A C 1
ATOM 956 O O . HIS A 1 124 ? 16.141 4.109 7.16 1 98.5 124 HIS A O 1
ATOM 962 N N . GLU A 1 125 ? 16.938 2.613 5.637 1 98.38 125 GLU A N 1
ATOM 963 C CA . GLU A 1 125 ? 17.359 3.672 4.723 1 98.38 125 GLU A CA 1
ATOM 964 C C . GLU A 1 125 ? 17.734 3.105 3.355 1 98.38 125 GLU A C 1
ATOM 966 O O . GLU A 1 125 ? 17.984 1.908 3.225 1 98.38 125 GLU A O 1
ATOM 971 N N . PHE A 1 126 ? 17.719 4.016 2.361 1 98.88 126 PHE A N 1
ATOM 972 C CA . PHE A 1 126 ? 18.281 3.689 1.059 1 98.88 126 PHE A CA 1
ATOM 973 C C . PHE A 1 126 ? 19 4.895 0.463 1 98.88 126 PHE A C 1
ATOM 975 O O . PHE A 1 126 ? 18.75 6.035 0.862 1 98.88 126 PHE A O 1
ATOM 982 N N . TYR A 1 127 ? 19.922 4.645 -0.392 1 98.88 127 TYR A N 1
ATOM 983 C CA . TYR A 1 127 ? 20.641 5.629 -1.185 1 98.88 127 TYR A CA 1
ATOM 984 C C . TYR A 1 127 ? 20.312 5.492 -2.666 1 98.88 127 TYR A C 1
ATOM 986 O O . TYR A 1 127 ? 20.266 4.379 -3.197 1 98.88 127 TYR A O 1
ATOM 994 N N . VAL A 1 128 ? 20.062 6.605 -3.309 1 98.88 128 VAL A N 1
ATOM 995 C CA . VAL A 1 128 ? 19.75 6.641 -4.734 1 98.88 128 VAL A CA 1
ATOM 996 C C . VAL A 1 128 ? 20.875 7.348 -5.488 1 98.88 128 VAL A C 1
ATOM 998 O O . VAL A 1 128 ? 21.172 8.523 -5.23 1 98.88 128 VAL A O 1
ATOM 1001 N N . PRO A 1 129 ? 21.5 6.699 -6.395 1 98.75 129 PRO A N 1
ATOM 1002 C CA . PRO A 1 129 ? 22.562 7.359 -7.164 1 98.75 129 PRO A CA 1
ATOM 1003 C C . PRO A 1 129 ? 22.016 8.383 -8.156 1 98.75 129 PRO A C 1
ATOM 1005 O O . PRO A 1 129 ? 20.844 8.312 -8.547 1 98.75 129 PRO A O 1
ATOM 1008 N N . PRO A 1 130 ? 22.844 9.273 -8.656 1 98.31 130 PRO A N 1
ATOM 1009 C CA . PRO A 1 130 ? 22.406 10.367 -9.531 1 98.31 130 PRO A CA 1
ATOM 1010 C C . PRO A 1 130 ? 21.688 9.859 -10.781 1 98.31 130 PRO A C 1
ATOM 1012 O O . PRO A 1 130 ? 20.672 10.43 -11.188 1 98.31 130 PRO A O 1
ATOM 1015 N N . CYS A 1 131 ? 22.188 8.812 -11.422 1 98.12 131 CYS A N 1
ATOM 1016 C CA . CYS A 1 131 ? 21.625 8.344 -12.688 1 98.12 131 CYS A CA 1
ATOM 1017 C C . CYS A 1 131 ? 20.219 7.801 -12.492 1 98.12 131 CYS A C 1
ATOM 1019 O O . CYS A 1 131 ? 19.391 7.863 -13.406 1 98.12 131 CYS A O 1
ATOM 1021 N N . TYR A 1 132 ? 19.922 7.27 -11.344 1 98.5 132 TYR A N 1
ATOM 1022 C CA . TYR A 1 132 ? 18.594 6.77 -11.031 1 98.5 132 TYR A CA 1
ATOM 1023 C C . TYR A 1 132 ? 17.703 7.887 -10.484 1 98.5 132 TYR A C 1
ATOM 1025 O O . TYR A 1 132 ? 16.516 7.965 -10.812 1 98.5 132 TYR A O 1
ATOM 1033 N N . LEU A 1 133 ? 18.266 8.789 -9.719 1 98.56 133 LEU A N 1
ATOM 1034 C CA . LEU A 1 133 ? 17.547 9.898 -9.094 1 98.56 133 LEU A CA 1
ATOM 1035 C C . LEU A 1 133 ? 16.891 10.781 -10.148 1 98.56 133 LEU A C 1
ATOM 1037 O O . LEU A 1 133 ? 15.734 11.188 -9.984 1 98.56 133 LEU A O 1
ATOM 1041 N N . ARG A 1 134 ? 17.516 11.023 -11.242 1 97 134 ARG A N 1
ATOM 1042 C CA . ARG A 1 134 ? 17.031 11.945 -12.266 1 97 134 ARG A CA 1
ATOM 1043 C C . ARG A 1 134 ? 15.844 11.352 -13.023 1 97 134 ARG A C 1
ATOM 1045 O O . ARG A 1 134 ? 15.141 12.062 -13.742 1 97 134 ARG A O 1
ATOM 1052 N N . LEU A 1 135 ? 15.578 10.078 -12.82 1 98.12 135 LEU A N 1
ATOM 1053 C CA . LEU A 1 135 ? 14.492 9.422 -13.547 1 98.12 135 LEU A CA 1
ATOM 1054 C C . LEU A 1 135 ? 13.164 9.594 -12.812 1 98.12 135 LEU A C 1
ATOM 1056 O O . LEU A 1 135 ? 12.109 9.25 -13.344 1 98.12 135 LEU A O 1
ATOM 1060 N N . PHE A 1 136 ? 13.148 10.125 -11.617 1 98.44 136 PHE A N 1
ATOM 1061 C CA . PHE A 1 136 ? 11.922 10.305 -10.852 1 98.44 136 PHE A CA 1
ATOM 1062 C C . PHE A 1 136 ? 11.328 11.688 -11.109 1 98.44 136 PHE A C 1
ATOM 1064 O O . PHE A 1 136 ? 12.055 12.633 -11.422 1 98.44 136 PHE A O 1
ATOM 1071 N N . ASP A 1 137 ? 10.023 11.82 -10.961 1 97.12 137 ASP A N 1
ATOM 1072 C CA . ASP A 1 137 ? 9.328 13.07 -11.211 1 97.12 137 ASP A CA 1
ATOM 1073 C C . ASP A 1 137 ? 9.734 14.141 -10.203 1 97.12 137 ASP A C 1
ATOM 1075 O O . ASP A 1 137 ? 10.016 15.281 -10.57 1 97.12 137 ASP A O 1
ATOM 1079 N N . GLY A 1 138 ? 9.883 13.656 -8.898 1 98.38 138 GLY A N 1
ATOM 1080 C CA . GLY A 1 138 ? 10.07 14.648 -7.848 1 98.38 138 GLY A CA 1
ATOM 1081 C C . GLY A 1 138 ? 8.906 15.617 -7.723 1 98.38 138 GLY A C 1
ATOM 1082 O O . GLY A 1 138 ? 8 15.617 -8.562 1 98.38 138 GLY A O 1
ATOM 1083 N N . PRO A 1 139 ? 8.93 16.453 -6.688 1 98.69 139 PRO A N 1
ATOM 1084 C CA . PRO A 1 139 ? 7.848 17.422 -6.488 1 98.69 139 PRO A CA 1
ATOM 1085 C C . PRO A 1 139 ? 7.84 18.531 -7.547 1 98.69 139 PRO A C 1
ATOM 1087 O O . PRO A 1 139 ? 8.898 18.969 -7.988 1 98.69 139 PRO A O 1
ATOM 1090 N N . SER A 1 140 ? 6.621 18.984 -7.949 1 98.25 140 SER A N 1
ATOM 1091 C CA . SER A 1 140 ? 6.504 20.125 -8.844 1 98.25 140 SER A CA 1
ATOM 1092 C C . SER A 1 140 ? 6.289 21.422 -8.07 1 98.25 140 SER A C 1
ATOM 1094 O O . SER A 1 140 ? 6.516 22.516 -8.594 1 98.25 140 SER A O 1
ATOM 1096 N N . MET A 1 141 ? 5.805 21.297 -6.832 1 98.38 141 MET A N 1
ATOM 1097 C CA . MET A 1 141 ? 5.555 22.422 -5.934 1 98.38 141 MET A CA 1
ATOM 1098 C C . MET A 1 141 ? 6.113 22.141 -4.543 1 98.38 141 MET A C 1
ATOM 1100 O O . MET A 1 141 ? 6.473 21 -4.23 1 98.38 141 MET A O 1
ATOM 1104 N N . ASN A 1 142 ? 6.34 23.125 -3.836 1 98.38 142 ASN A N 1
ATOM 1105 C CA . ASN A 1 142 ? 6.68 23.016 -2.42 1 98.38 142 ASN A CA 1
ATOM 1106 C C . ASN A 1 142 ? 6.129 24.203 -1.628 1 98.38 142 ASN A C 1
ATOM 1108 O O . ASN A 1 142 ? 5.238 24.906 -2.102 1 98.38 142 ASN A O 1
ATOM 1112 N N . ILE A 1 143 ? 6.586 24.453 -0.473 1 98.56 143 ILE A N 1
ATOM 1113 C CA . ILE A 1 143 ? 5.988 25.422 0.437 1 98.56 143 ILE A CA 1
ATOM 1114 C C . ILE A 1 143 ? 6.195 26.828 -0.104 1 98.56 143 ILE A C 1
ATOM 1116 O O . ILE A 1 143 ? 5.426 27.734 0.207 1 98.56 143 ILE A O 1
ATOM 1120 N N . ALA A 1 144 ? 7.227 27.094 -0.88 1 98.5 144 ALA A N 1
ATOM 1121 C CA . ALA A 1 144 ? 7.465 28.391 -1.48 1 98.5 144 ALA A CA 1
ATOM 1122 C C . ALA A 1 144 ? 6.27 28.844 -2.324 1 98.5 144 ALA A C 1
ATOM 1124 O O . ALA A 1 144 ? 5.953 30.031 -2.389 1 98.5 144 ALA A O 1
ATOM 1125 N N . ASP A 1 145 ? 5.629 27.891 -2.973 1 98.5 145 ASP A N 1
ATOM 1126 C CA . ASP A 1 145 ? 4.453 28.203 -3.785 1 98.5 145 ASP A CA 1
ATOM 1127 C C . ASP A 1 145 ? 3.283 28.656 -2.914 1 98.5 145 ASP A C 1
ATOM 1129 O O . ASP A 1 145 ? 2.502 29.516 -3.314 1 98.5 145 ASP A O 1
ATOM 1133 N N . MET A 1 146 ? 3.188 28.094 -1.71 1 98.31 146 MET A N 1
ATOM 1134 C CA . MET A 1 146 ? 2.158 28.531 -0.772 1 98.31 146 MET A CA 1
ATOM 1135 C C . MET A 1 146 ? 2.473 29.922 -0.23 1 98.31 146 MET A C 1
ATOM 1137 O O . MET A 1 146 ? 1.576 30.75 -0.08 1 98.31 146 MET A O 1
ATOM 1141 N N . TRP A 1 147 ? 3.738 30.141 0.05 1 98.69 147 TRP A N 1
ATOM 1142 C CA . TRP A 1 147 ? 4.156 31.453 0.518 1 98.69 147 TRP A CA 1
ATOM 1143 C C . TRP A 1 147 ? 3.844 32.531 -0.521 1 98.69 147 TRP A C 1
ATOM 1145 O O . TRP A 1 147 ? 3.393 33.625 -0.177 1 98.69 147 TRP A O 1
ATOM 1155 N N . ARG A 1 148 ? 4.023 32.188 -1.785 1 98.31 148 ARG A N 1
ATOM 1156 C CA . ARG A 1 148 ? 3.697 33.125 -2.861 1 98.31 148 ARG A CA 1
ATOM 1157 C C . ARG A 1 148 ? 2.219 33.5 -2.838 1 98.31 148 ARG A C 1
ATOM 1159 O O . ARG A 1 148 ? 1.865 34.688 -2.943 1 98.31 148 ARG A O 1
ATOM 1166 N N . VAL A 1 149 ? 1.383 32.531 -2.697 1 98.44 149 VAL A N 1
ATOM 1167 C CA . VAL A 1 149 ? -0.058 32.781 -2.664 1 98.44 149 VAL A CA 1
ATOM 1168 C C . VAL A 1 149 ? -0.421 33.625 -1.449 1 98.44 149 VAL A C 1
ATOM 1170 O O . VAL A 1 149 ? -1.296 34.5 -1.528 1 98.44 149 VAL A O 1
ATOM 1173 N N . LEU A 1 150 ? 0.324 33.375 -0.361 1 98.5 150 LEU A N 1
ATOM 1174 C CA . LEU A 1 150 ? 0.037 34.062 0.894 1 98.5 150 LEU A CA 1
ATOM 1175 C C . LEU A 1 150 ? 0.659 35.469 0.907 1 98.5 150 LEU A C 1
ATOM 1177 O O . LEU A 1 150 ? 0.482 36.219 1.865 1 98.5 150 LEU A O 1
ATOM 1181 N N . GLY A 1 151 ? 1.383 35.812 -0.123 1 98.12 151 GLY A N 1
ATOM 1182 C CA . GLY A 1 151 ? 2.016 37.125 -0.215 1 98.12 151 GLY A CA 1
ATOM 1183 C C . GLY A 1 151 ? 3.24 37.25 0.671 1 98.12 151 GLY A C 1
ATOM 1184 O O . GLY A 1 151 ? 3.523 38.312 1.191 1 98.12 151 GLY A O 1
ATOM 1185 N N . ARG A 1 152 ? 3.932 36.156 0.856 1 98.12 152 ARG A N 1
ATOM 1186 C CA . ARG A 1 152 ? 5.109 36.125 1.717 1 98.12 152 ARG A CA 1
ATOM 1187 C C . ARG A 1 152 ? 6.379 35.906 0.9 1 98.12 152 ARG A C 1
ATOM 1189 O O . ARG A 1 152 ? 6.309 35.531 -0.276 1 98.12 152 ARG A O 1
ATOM 1196 N N . PRO A 1 153 ? 7.586 36.156 1.502 1 97.88 153 PRO A N 1
ATOM 1197 C CA . PRO A 1 153 ? 8.82 35.781 0.807 1 97.88 153 PRO A CA 1
ATOM 1198 C C . PRO A 1 153 ? 8.914 34.312 0.506 1 97.88 153 PRO A C 1
ATOM 1200 O O . PRO A 1 153 ? 8.508 33.469 1.328 1 97.88 153 PRO A O 1
ATOM 1203 N N . VAL A 1 154 ? 9.516 34 -0.596 1 96.81 154 VAL A N 1
ATOM 1204 C CA . VAL A 1 154 ? 9.562 32.625 -1.025 1 96.81 154 VAL A CA 1
ATOM 1205 C C . VAL A 1 154 ? 10.734 31.906 -0.351 1 96.81 154 VAL A C 1
ATOM 1207 O O . VAL A 1 154 ? 10.922 30.688 -0.517 1 96.81 154 VAL A O 1
ATOM 1210 N N . VAL A 1 155 ? 11.555 32.625 0.354 1 96.75 155 VAL A N 1
ATOM 1211 C CA . VAL A 1 155 ? 12.602 32.094 1.223 1 96.75 155 VAL A CA 1
ATOM 1212 C C . VAL A 1 155 ? 12.305 32.469 2.674 1 96.75 155 VAL A C 1
ATOM 1214 O O . VAL A 1 155 ? 12.172 33.656 3.008 1 96.75 155 VAL A O 1
ATOM 1217 N N . ASP A 1 156 ? 12.148 31.484 3.434 1 96.81 156 ASP A N 1
ATOM 1218 C CA . ASP A 1 156 ? 11.883 31.688 4.855 1 96.81 156 ASP A CA 1
ATOM 1219 C C . ASP A 1 156 ? 10.555 32.406 5.062 1 96.81 156 ASP A C 1
ATOM 1221 O O . ASP A 1 156 ? 10.492 33.438 5.766 1 96.81 156 ASP A O 1
ATOM 1225 N N . GLY A 1 157 ? 9.578 31.938 4.352 1 97.62 157 GLY A N 1
ATOM 1226 C CA . GLY A 1 157 ? 8.258 32.531 4.43 1 97.62 157 GLY A CA 1
ATOM 1227 C C . GLY A 1 157 ? 7.527 32.219 5.719 1 97.62 157 GLY A C 1
ATOM 1228 O O . GLY A 1 157 ? 6.461 32.75 5.988 1 97.62 157 GLY A O 1
ATOM 1229 N N . GLY A 1 158 ? 8.102 31.359 6.508 1 97.62 158 GLY A N 1
ATOM 1230 C CA . GLY A 1 158 ? 7.602 31.094 7.852 1 97.62 158 GLY A CA 1
ATOM 1231 C C . GLY A 1 158 ? 6.543 30.016 7.895 1 97.62 158 GLY A C 1
ATOM 1232 O O . GLY A 1 158 ? 6.293 29.344 6.895 1 97.62 158 GLY A O 1
ATOM 1233 N N . MET A 1 159 ? 5.91 29.859 9.086 1 98.31 159 MET A N 1
ATOM 1234 C CA . MET A 1 159 ? 4.922 28.812 9.359 1 98.31 159 MET A CA 1
ATOM 1235 C C . MET A 1 159 ? 3.605 29.125 8.648 1 98.31 159 MET A C 1
ATOM 1237 O O . MET A 1 159 ? 3.102 30.234 8.711 1 98.31 159 MET A O 1
ATOM 1241 N N . VAL A 1 160 ? 3.141 28.188 7.871 1 98.62 160 VAL A N 1
ATOM 1242 C CA . VAL A 1 160 ? 1.765 28.234 7.387 1 98.62 160 VAL A CA 1
ATOM 1243 C C . VAL A 1 160 ? 0.818 27.703 8.461 1 98.62 160 VAL A C 1
ATOM 1245 O O . VAL A 1 160 ? 0.87 26.531 8.82 1 98.62 160 VAL A O 1
ATOM 1248 N N . VAL A 1 161 ? 0.003 28.562 9.008 1 98.31 161 VAL A N 1
ATOM 1249 C CA . VAL A 1 161 ? -0.88 28.219 10.117 1 98.31 161 VAL A CA 1
ATOM 1250 C C . VAL A 1 161 ? -2.123 27.5 9.594 1 98.31 161 VAL A C 1
ATOM 1252 O O . VAL A 1 161 ? -2.992 28.125 8.977 1 98.31 161 VAL A O 1
ATOM 1255 N N . GLY A 1 162 ? -2.168 26.25 9.922 1 97.44 162 GLY A N 1
ATOM 1256 C CA . GLY A 1 162 ? -3.271 25.469 9.375 1 97.44 162 GLY A CA 1
ATOM 1257 C C . GLY A 1 162 ? -3.988 24.641 10.414 1 97.44 162 GLY A C 1
ATOM 1258 O O . GLY A 1 162 ? -3.596 24.625 11.586 1 97.44 162 GLY A O 1
ATOM 1259 N N . THR A 1 163 ? -5.078 24.016 9.938 1 95.38 163 THR A N 1
ATOM 1260 C CA . THR A 1 163 ? -5.875 23.109 10.766 1 95.38 163 THR A CA 1
ATOM 1261 C C . THR A 1 163 ? -6.508 22.016 9.922 1 95.38 163 THR A C 1
ATOM 1263 O O . THR A 1 163 ? -6.379 22.016 8.695 1 95.38 163 THR A O 1
ATOM 1266 N N . ILE A 1 164 ? -7.051 21.047 10.602 1 93.62 164 ILE A N 1
ATOM 1267 C CA . ILE A 1 164 ? -7.965 20.047 10.062 1 93.62 164 ILE A CA 1
ATOM 1268 C C . ILE A 1 164 ? -9.375 20.297 10.594 1 93.62 164 ILE A C 1
ATOM 1270 O O . ILE A 1 164 ? -9.57 20.484 11.797 1 93.62 164 ILE A O 1
ATOM 1274 N N . ILE A 1 165 ? -10.273 20.312 9.719 1 90.88 165 ILE A N 1
ATOM 1275 C CA . ILE A 1 165 ? -11.641 20.469 10.203 1 90.88 165 ILE A CA 1
ATOM 1276 C C . ILE A 1 165 ? -12.047 19.25 11.023 1 90.88 165 ILE A C 1
ATOM 1278 O O . ILE A 1 165 ? -11.812 18.109 10.609 1 90.88 165 ILE A O 1
ATOM 1282 N N . LYS A 1 166 ? -12.531 19.547 12.188 1 82.44 166 LYS A N 1
ATOM 1283 C CA . LYS A 1 166 ? -13.031 18.516 13.094 1 82.44 166 LYS A CA 1
ATOM 1284 C C . LYS A 1 166 ? -14.523 18.703 13.359 1 82.44 166 LYS A C 1
ATOM 1286 O O . LYS A 1 166 ? -15.023 19.828 13.383 1 82.44 166 LYS A O 1
ATOM 1291 N N . PRO A 1 167 ? -15.32 17.625 13.602 1 86.31 167 PRO A N 1
ATOM 1292 C CA . PRO A 1 167 ? -14.859 16.234 13.703 1 86.31 167 PRO A CA 1
ATOM 1293 C C . PRO A 1 167 ? -14.359 15.672 12.375 1 86.31 167 PRO A C 1
ATOM 1295 O O . PRO A 1 167 ? -14.609 16.266 11.32 1 86.31 167 PRO A O 1
ATOM 1298 N N . LYS A 1 168 ? -13.664 14.531 12.477 1 85.12 168 LYS A N 1
ATOM 1299 C CA . LYS A 1 168 ? -13.055 13.906 11.312 1 85.12 168 LYS A CA 1
ATOM 1300 C C . LYS A 1 168 ? -14.094 13.617 10.234 1 85.12 168 LYS A C 1
ATOM 1302 O O . LYS A 1 168 ? -13.828 13.812 9.039 1 85.12 168 LYS A O 1
ATOM 1307 N N . LEU A 1 169 ? -15.148 13.055 10.633 1 91.75 169 LEU A N 1
ATOM 1308 C CA . LEU A 1 169 ? -16.297 12.797 9.781 1 91.75 169 LEU A CA 1
ATOM 1309 C C . LEU A 1 169 ? -17.594 13.172 10.492 1 91.75 169 LEU A C 1
ATOM 1311 O O . LEU A 1 169 ? -17.609 13.352 11.711 1 91.75 169 LEU A O 1
ATOM 1315 N N . GLY A 1 170 ? -18.609 13.414 9.648 1 91.75 170 GLY A N 1
ATOM 1316 C CA . GLY A 1 170 ? -19.938 13.57 10.234 1 91.75 170 GLY A CA 1
ATOM 1317 C C . GLY A 1 170 ? -20.5 14.969 10.086 1 91.75 170 GLY A C 1
ATOM 1318 O O . GLY A 1 170 ? -21.625 15.234 10.477 1 91.75 170 GLY A O 1
ATOM 1319 N N . LEU A 1 171 ? -19.688 15.797 9.555 1 92 171 LEU A N 1
ATOM 1320 C CA . LEU A 1 171 ? -20.234 17.125 9.266 1 92 171 LEU A CA 1
ATOM 1321 C C . LEU A 1 171 ? -20.906 17.156 7.902 1 92 171 LEU A C 1
ATOM 1323 O O . LEU A 1 171 ? -20.359 16.625 6.926 1 92 171 LEU A O 1
ATOM 1327 N N . ARG A 1 172 ? -22.156 17.766 7.957 1 94.81 172 ARG A N 1
ATOM 1328 C CA . ARG A 1 172 ? -22.812 18.094 6.695 1 94.81 172 ARG A CA 1
ATOM 1329 C C . ARG A 1 172 ? -22.156 19.297 6.031 1 94.81 172 ARG A C 1
ATOM 1331 O O . ARG A 1 172 ? -21.328 19.969 6.637 1 94.81 172 ARG A O 1
ATOM 1338 N N . PRO A 1 173 ? -22.391 19.578 4.766 1 96.25 173 PRO A N 1
ATOM 1339 C CA . PRO A 1 173 ? -21.656 20.578 3.975 1 96.25 173 PRO A CA 1
ATOM 1340 C C . PRO A 1 173 ? -21.641 21.953 4.621 1 96.25 173 PRO A C 1
ATOM 1342 O O . PRO A 1 173 ? -20.594 22.578 4.723 1 96.25 173 PRO A O 1
ATOM 1345 N N . LYS A 1 174 ? -22.766 22.484 5.086 1 95.94 174 LYS A N 1
ATOM 1346 C CA . LYS A 1 174 ? -22.844 23.844 5.594 1 95.94 174 LYS A CA 1
ATOM 1347 C C . LYS A 1 174 ? -22.047 24 6.887 1 95.94 174 LYS A C 1
ATOM 1349 O O . LYS A 1 174 ? -21.219 24.906 7.012 1 95.94 174 LYS A O 1
ATOM 1354 N N . PRO A 1 175 ? -22.25 23.062 7.832 1 93.81 175 PRO A N 1
ATOM 1355 C CA . PRO A 1 175 ? -21.422 23.188 9.039 1 93.81 175 PRO A CA 1
ATOM 1356 C C . PRO A 1 175 ? -19.938 23.078 8.734 1 93.81 175 PRO A C 1
ATOM 1358 O O . PRO A 1 175 ? -19.125 23.719 9.398 1 93.81 175 PRO A O 1
ATOM 1361 N N . PHE A 1 176 ? -19.562 22.312 7.82 1 94.69 176 PHE A N 1
ATOM 1362 C CA . PHE A 1 176 ? -18.172 22.188 7.41 1 94.69 176 PHE A CA 1
ATOM 1363 C C . PHE A 1 176 ? -17.641 23.516 6.887 1 94.69 176 PHE A C 1
ATOM 1365 O O . PHE A 1 176 ? -16.594 23.984 7.316 1 94.69 176 PHE A O 1
ATOM 1372 N N . ALA A 1 177 ? -18.375 24.109 6.004 1 97.19 177 ALA A N 1
ATOM 1373 C CA . ALA A 1 177 ? -17.984 25.375 5.402 1 97.19 177 ALA A CA 1
ATOM 1374 C C . ALA A 1 177 ? -17.938 26.484 6.449 1 97.19 177 ALA A C 1
ATOM 1376 O O . ALA A 1 177 ? -17.078 27.375 6.383 1 97.19 177 ALA A O 1
ATOM 1377 N N . ASP A 1 178 ? -18.875 26.453 7.391 1 96.06 178 ASP A N 1
ATOM 1378 C CA . ASP A 1 178 ? -18.891 27.438 8.461 1 96.06 178 ASP A CA 1
ATOM 1379 C C . ASP A 1 178 ? -17.641 27.328 9.32 1 96.06 178 ASP A C 1
ATOM 1381 O O . ASP A 1 178 ? -17.078 28.359 9.727 1 96.06 178 ASP A O 1
ATOM 1385 N N . ALA A 1 179 ? -17.266 26.125 9.562 1 94.31 179 ALA A N 1
ATOM 1386 C CA . ALA A 1 179 ? -16.031 25.891 10.328 1 94.31 179 ALA A CA 1
ATOM 1387 C C . ALA A 1 179 ? -14.812 26.406 9.562 1 94.31 179 ALA A C 1
ATOM 1389 O O . ALA A 1 179 ? -13.883 26.953 10.164 1 94.31 179 ALA A O 1
ATOM 1390 N N . CYS A 1 180 ? -14.82 26.219 8.273 1 97.19 180 CYS A N 1
ATOM 1391 C CA . CYS A 1 180 ? -13.742 26.75 7.441 1 97.19 180 CYS A CA 1
ATOM 1392 C C . CYS A 1 180 ? -13.656 28.266 7.551 1 97.19 180 CYS A C 1
ATOM 1394 O O . CYS A 1 180 ? -12.578 28.812 7.781 1 97.19 180 CYS A O 1
ATOM 1396 N N . TYR A 1 181 ? -14.789 28.875 7.395 1 98 181 TYR A N 1
ATOM 1397 C CA . TYR A 1 181 ? -14.844 30.328 7.469 1 98 181 TYR A CA 1
ATOM 1398 C C . TYR A 1 181 ? -14.297 30.828 8.797 1 98 181 TYR A C 1
ATOM 1400 O O . TYR A 1 181 ? -13.461 31.734 8.828 1 98 181 TYR A O 1
ATOM 1408 N N . GLU A 1 182 ? -14.758 30.219 9.812 1 96.69 182 GLU A N 1
ATOM 1409 C CA . GLU A 1 182 ? -14.336 30.625 11.156 1 96.69 182 GLU A CA 1
ATOM 1410 C C . GLU A 1 182 ? -12.82 30.547 11.305 1 96.69 182 GLU A C 1
ATOM 1412 O O . GLU A 1 182 ? -12.195 31.5 11.781 1 96.69 182 GLU A O 1
ATOM 1417 N N . PHE A 1 183 ? -12.242 29.469 10.953 1 97 183 PHE A N 1
ATOM 1418 C CA . PHE A 1 183 ? -10.805 29.297 11.102 1 97 183 PHE A CA 1
ATOM 1419 C C . PHE A 1 183 ? -10.047 30.281 10.227 1 97 183 PHE A C 1
ATOM 1421 O O . PHE A 1 183 ? -9.047 30.859 10.656 1 97 183 PHE A O 1
ATOM 1428 N N . TRP A 1 184 ? -10.484 30.516 8.977 1 98.56 184 TRP A N 1
ATOM 1429 C CA . TRP A 1 184 ? -9.789 31.344 8 1 98.56 184 TRP A CA 1
ATOM 1430 C C . TRP A 1 184 ? -9.781 32.812 8.438 1 98.56 184 TRP A C 1
ATOM 1432 O O . TRP A 1 184 ? -8.984 33.594 7.938 1 98.56 184 TRP A O 1
ATOM 1442 N N . LEU A 1 185 ? -10.625 33.156 9.406 1 98.5 185 LEU A N 1
ATOM 1443 C CA . LEU A 1 185 ? -10.586 34.5 9.93 1 98.5 185 LEU A CA 1
ATOM 1444 C C . LEU A 1 185 ? -9.305 34.75 10.727 1 98.5 185 LEU A C 1
ATOM 1446 O O . LEU A 1 185 ? -8.922 35.906 10.945 1 98.5 185 LEU A O 1
ATOM 1450 N N . GLY A 1 186 ? -8.617 33.688 11.102 1 97.94 186 GLY A N 1
ATOM 1451 C CA . GLY A 1 186 ? -7.387 33.844 11.852 1 97.94 186 GLY A CA 1
ATOM 1452 C C . GLY A 1 186 ? -6.23 33.031 11.281 1 97.94 186 GLY A C 1
ATOM 1453 O O . GLY A 1 186 ? -5.07 33.281 11.609 1 97.94 186 GLY A O 1
ATOM 1454 N N . GLY A 1 187 ? -6.52 32.031 10.477 1 98.25 187 GLY A N 1
ATOM 1455 C CA . GLY A 1 187 ? -5.504 31.109 9.984 1 98.25 187 GLY A CA 1
ATOM 1456 C C . GLY A 1 187 ? -5.316 31.172 8.484 1 98.25 187 GLY A C 1
ATOM 1457 O O . GLY A 1 187 ? -5.965 31.984 7.805 1 98.25 187 GLY A O 1
ATOM 1458 N N . ASP A 1 188 ? -4.387 30.344 7.93 1 98.62 188 ASP A N 1
ATOM 1459 C CA . ASP A 1 188 ? -3.992 30.391 6.523 1 98.62 188 ASP A CA 1
ATOM 1460 C C . ASP A 1 188 ? -4.57 29.219 5.746 1 98.62 188 ASP A C 1
ATOM 1462 O O . ASP A 1 188 ? -5.082 29.391 4.641 1 98.62 188 ASP A O 1
ATOM 1466 N N . PHE A 1 189 ? -4.484 28.062 6.297 1 98.62 189 PHE A N 1
ATOM 1467 C CA . PHE A 1 189 ? -4.555 26.797 5.555 1 98.62 189 PHE A CA 1
ATOM 1468 C C . PHE A 1 189 ? -5.508 25.828 6.234 1 98.62 189 PHE A C 1
ATOM 1470 O O . PHE A 1 189 ? -5.453 25.641 7.449 1 98.62 189 PHE A O 1
ATOM 1477 N N . ILE A 1 190 ? -6.371 25.234 5.449 1 98.06 190 ILE A N 1
ATOM 1478 C CA . ILE A 1 190 ? -7.262 24.188 5.949 1 98.06 190 ILE A CA 1
ATOM 1479 C C . ILE A 1 190 ? -7.109 22.922 5.102 1 98.06 190 ILE A C 1
ATOM 1481 O O . ILE A 1 190 ? -6.973 23.016 3.879 1 98.06 190 ILE A O 1
ATOM 1485 N N . LYS A 1 191 ? -7.059 21.797 5.777 1 94.19 191 LYS A N 1
ATOM 1486 C CA . LYS A 1 191 ? -7.234 20.547 5.051 1 94.19 191 LYS A CA 1
ATOM 1487 C C . LYS A 1 191 ? -8.492 19.812 5.512 1 94.19 191 LYS A C 1
ATOM 1489 O O . LYS A 1 191 ? -8.914 19.953 6.66 1 94.19 191 LYS A O 1
ATOM 1494 N N . ASN A 1 192 ? -9.023 19.047 4.547 1 88.12 192 ASN A N 1
ATOM 1495 C CA . ASN A 1 192 ? -9.945 17.984 4.941 1 88.12 192 ASN A CA 1
ATOM 1496 C C . ASN A 1 192 ? -9.219 16.875 5.695 1 88.12 192 ASN A C 1
ATOM 1498 O O . ASN A 1 192 ? -8.039 16.609 5.457 1 88.12 192 ASN A O 1
ATOM 1502 N N . ASP A 1 193 ? -9.992 16.297 6.664 1 90.38 193 ASP A N 1
ATOM 1503 C CA . ASP A 1 193 ? -9.406 15.055 7.164 1 90.38 193 ASP A CA 1
ATOM 1504 C C . ASP A 1 193 ? -9.375 13.984 6.078 1 90.38 193 ASP A C 1
ATOM 1506 O O . ASP A 1 193 ? -10.211 13.992 5.168 1 90.38 193 ASP A O 1
ATOM 1510 N N . GLU A 1 194 ? -8.414 13.133 6.074 1 92.81 194 GLU A N 1
ATOM 1511 C CA . GLU A 1 194 ? -8.094 12.258 4.953 1 92.81 194 GLU A CA 1
ATOM 1512 C C . GLU A 1 194 ? -9.242 11.297 4.652 1 92.81 194 GLU A C 1
ATOM 1514 O O . GLU A 1 194 ? -9.344 10.773 3.541 1 92.81 194 GLU A O 1
ATOM 1519 N N . PRO A 1 195 ? -10.148 10.961 5.617 1 94.69 195 PRO A N 1
ATOM 1520 C CA . PRO A 1 195 ? -11.25 10.094 5.207 1 94.69 195 PRO A CA 1
ATOM 1521 C C . PRO A 1 195 ? -12.398 10.867 4.562 1 94.69 195 PRO A C 1
ATOM 1523 O O . PRO A 1 195 ? -13.312 10.258 3.992 1 94.69 195 PRO A O 1
ATOM 1526 N N . GLN A 1 196 ? -12.438 12.164 4.707 1 95.12 196 GLN A N 1
ATOM 1527 C CA . GLN A 1 196 ? -13.555 12.945 4.176 1 95.12 196 GLN A CA 1
ATOM 1528 C C . GLN A 1 196 ? -13.43 13.125 2.664 1 95.12 196 GLN A C 1
ATOM 1530 O O . GLN A 1 196 ? -12.453 13.688 2.182 1 95.12 196 GLN A O 1
ATOM 1535 N N . GLY A 1 197 ? -14.32 12.625 1.959 1 95.69 197 GLY A N 1
ATOM 1536 C CA . GLY A 1 197 ? -14.375 12.719 0.509 1 95.69 197 GLY A CA 1
ATOM 1537 C C . GLY A 1 197 ? -15.766 13.016 -0.018 1 95.69 197 GLY A C 1
ATOM 1538 O O . GLY A 1 197 ? -16.25 14.141 0.114 1 95.69 197 GLY A O 1
ATOM 1539 N N . ASN A 1 198 ? -16.422 12.078 -0.48 1 98.06 198 ASN A N 1
ATOM 1540 C CA . ASN A 1 198 ? -17.766 12.195 -1.033 1 98.06 198 ASN A CA 1
ATOM 1541 C C . ASN A 1 198 ? -18.75 11.281 -0.305 1 98.06 198 ASN A C 1
ATOM 1543 O O . ASN A 1 198 ? -19.469 10.508 -0.938 1 98.06 198 ASN A O 1
ATOM 1547 N N . GLN A 1 199 ? -18.844 11.414 0.962 1 97 199 GLN A N 1
ATOM 1548 C CA . GLN A 1 199 ? -19.859 10.664 1.713 1 97 199 GLN A CA 1
ATOM 1549 C C . GLN A 1 199 ? -21.266 11.094 1.317 1 97 199 GLN A C 1
ATOM 1551 O O . GLN A 1 199 ? -21.484 12.234 0.912 1 97 199 GLN A O 1
ATOM 1556 N N . THR A 1 200 ? -22.188 10.219 1.574 1 95.12 200 THR A N 1
ATOM 1557 C CA . THR A 1 200 ? -23.562 10.492 1.171 1 95.12 200 THR A CA 1
ATOM 1558 C C . THR A 1 200 ? -24.141 11.641 1.981 1 95.12 200 THR A C 1
ATOM 1560 O O . THR A 1 200 ? -24.969 12.398 1.483 1 95.12 200 THR A O 1
ATOM 1563 N N . PHE A 1 201 ? -23.688 11.844 3.211 1 95.5 201 PHE A N 1
ATOM 1564 C CA . PHE A 1 201 ? -24.219 12.914 4.055 1 95.5 201 PHE A CA 1
ATOM 1565 C C . PHE A 1 201 ? -23.469 14.219 3.818 1 95.5 201 PHE A C 1
ATOM 1567 O O . PHE A 1 201 ? -23.906 15.273 4.281 1 95.5 201 PHE A O 1
ATOM 1574 N N . ALA A 1 202 ? -22.375 14.141 3.117 1 96.25 202 ALA A N 1
ATOM 1575 C CA . ALA A 1 202 ? -21.562 15.297 2.771 1 96.25 202 ALA A CA 1
ATOM 1576 C C . ALA A 1 202 ? -21.016 15.18 1.35 1 96.25 202 ALA A C 1
ATOM 1578 O O . ALA A 1 202 ? -19.812 15.047 1.147 1 96.25 202 ALA A O 1
ATOM 1579 N N . PRO A 1 203 ? -21.922 15.367 0.389 1 97.75 203 PRO A N 1
ATOM 1580 C CA . PRO A 1 203 ? -21.5 15.195 -1 1 97.75 203 PRO A CA 1
ATOM 1581 C C . PRO A 1 203 ? -20.406 16.188 -1.404 1 97.75 203 PRO A C 1
ATOM 1583 O O . PRO A 1 203 ? -20.5 17.375 -1.085 1 97.75 203 PRO A O 1
ATOM 1586 N N . LEU A 1 204 ? -19.422 15.75 -2.115 1 98.44 204 LEU A N 1
ATOM 1587 C CA . LEU A 1 204 ? -18.25 16.531 -2.467 1 98.44 204 LEU A CA 1
ATOM 1588 C C . LEU A 1 204 ? -18.641 17.828 -3.182 1 98.44 204 LEU A C 1
ATOM 1590 O O . LEU A 1 204 ? -18.172 18.906 -2.826 1 98.44 204 LEU A O 1
ATOM 1594 N N . LYS A 1 205 ? -19.5 17.734 -4.16 1 98.44 205 LYS A N 1
ATOM 1595 C CA . LYS A 1 205 ? -19.859 18.875 -4.988 1 98.44 205 LYS A CA 1
ATOM 1596 C C . LYS A 1 205 ? -20.5 19.984 -4.156 1 98.44 205 LYS A C 1
ATOM 1598 O O . LYS A 1 205 ? -20.188 21.156 -4.312 1 98.44 205 LYS A O 1
ATOM 1603 N N . GLU A 1 206 ? -21.359 19.578 -3.246 1 98.38 206 GLU A N 1
ATOM 1604 C CA . GLU A 1 206 ? -22.016 20.562 -2.377 1 98.38 206 GLU A CA 1
ATOM 1605 C C . GLU A 1 206 ? -21.016 21.141 -1.371 1 98.38 206 GLU A C 1
ATOM 1607 O O . GLU A 1 206 ? -21 22.344 -1.148 1 98.38 206 GLU A O 1
ATOM 1612 N N . THR A 1 207 ? -20.266 20.312 -0.812 1 98.12 207 THR A N 1
ATOM 1613 C CA . THR A 1 207 ? -19.297 20.734 0.199 1 98.12 207 THR A CA 1
ATOM 1614 C C . THR A 1 207 ? -18.281 21.703 -0.392 1 98.12 207 THR A C 1
ATOM 1616 O O . THR A 1 207 ? -18.016 22.766 0.188 1 98.12 207 THR A O 1
ATOM 1619 N N . ILE A 1 208 ? -17.75 21.391 -1.554 1 98.69 208 ILE A N 1
ATOM 1620 C CA . ILE A 1 208 ? -16.703 22.188 -2.186 1 98.69 208 ILE A CA 1
ATOM 1621 C C . ILE A 1 208 ? -17.266 23.547 -2.59 1 98.69 208 ILE A C 1
ATOM 1623 O O . ILE A 1 208 ? -16.594 24.578 -2.459 1 98.69 208 ILE A O 1
ATOM 1627 N N . ARG A 1 209 ? -18.469 23.578 -3.072 1 98.75 209 ARG A N 1
ATOM 1628 C CA . ARG A 1 209 ? -19.109 24.844 -3.422 1 98.75 209 ARG A CA 1
ATOM 1629 C C . ARG A 1 209 ? -19.188 25.766 -2.211 1 98.75 209 ARG A C 1
ATOM 1631 O O . ARG A 1 209 ? -18.859 26.953 -2.303 1 98.75 209 ARG A O 1
ATOM 1638 N N . LEU A 1 210 ? -19.609 25.219 -1.096 1 98.75 210 LEU A N 1
ATOM 1639 C CA . LEU A 1 210 ? -19.781 26.016 0.114 1 98.75 210 LEU A CA 1
ATOM 1640 C C . LEU A 1 210 ? -18.438 26.422 0.696 1 98.75 210 LEU A C 1
ATOM 1642 O O . LEU A 1 210 ? -18.297 27.516 1.257 1 98.75 210 LEU A O 1
ATOM 1646 N N . VAL A 1 211 ? -17.453 25.578 0.572 1 98.69 211 VAL A N 1
ATOM 1647 C CA . VAL A 1 211 ? -16.125 25.891 1.062 1 98.69 211 VAL A CA 1
ATOM 1648 C C . VAL A 1 211 ? -15.508 27.016 0.224 1 98.69 211 VAL A C 1
ATOM 1650 O O . VAL A 1 211 ? -14.875 27.922 0.763 1 98.69 211 VAL A O 1
ATOM 1653 N N . ALA A 1 212 ? -15.648 26.953 -1.082 1 98.88 212 ALA A N 1
ATOM 1654 C CA . ALA A 1 212 ? -15.148 28 -1.967 1 98.88 212 ALA A CA 1
ATOM 1655 C C . ALA A 1 212 ? -15.766 29.344 -1.615 1 98.88 212 ALA A C 1
ATOM 1657 O O . ALA A 1 212 ? -15.062 30.359 -1.587 1 98.88 212 ALA A O 1
ATOM 1658 N N . ASP A 1 213 ? -17.031 29.312 -1.372 1 98.81 213 ASP A N 1
ATOM 1659 C CA . ASP A 1 213 ? -17.719 30.531 -0.956 1 98.81 213 ASP A CA 1
ATOM 1660 C C . ASP A 1 213 ? -17.156 31.047 0.373 1 98.81 213 ASP A C 1
ATOM 1662 O O . ASP A 1 213 ? -16.938 32.25 0.535 1 98.81 213 ASP A O 1
ATOM 1666 N N . ALA A 1 214 ? -17 30.172 1.302 1 98.75 214 ALA A N 1
ATOM 1667 C CA . ALA A 1 214 ? -16.453 30.516 2.611 1 98.75 214 ALA A CA 1
ATOM 1668 C C . ALA A 1 214 ? -15.07 31.156 2.482 1 98.75 214 ALA A C 1
ATOM 1670 O O . ALA A 1 214 ? -14.742 32.094 3.199 1 98.75 214 ALA A O 1
ATOM 1671 N N . MET A 1 215 ? -14.227 30.609 1.615 1 98.81 215 MET A N 1
ATOM 1672 C CA . MET A 1 215 ? -12.891 31.156 1.424 1 98.81 215 MET A CA 1
ATOM 1673 C C . MET A 1 215 ? -12.961 32.594 0.914 1 98.81 215 MET A C 1
ATOM 1675 O O . MET A 1 215 ? -12.242 33.469 1.411 1 98.81 215 MET A O 1
ATOM 1679 N N . LYS A 1 216 ? -13.812 32.812 -0.072 1 98.62 216 LYS A N 1
ATOM 1680 C CA . LYS A 1 216 ? -13.977 34.156 -0.627 1 98.62 216 LYS A CA 1
ATOM 1681 C C . LYS A 1 216 ? -14.391 35.156 0.453 1 98.62 216 LYS A C 1
ATOM 1683 O O . LYS A 1 216 ? -13.82 36.219 0.55 1 98.62 216 LYS A O 1
ATOM 1688 N N . ARG A 1 217 ? -15.344 34.781 1.222 1 98.75 217 ARG A N 1
ATOM 1689 C CA . ARG A 1 217 ? -15.828 35.656 2.283 1 98.75 217 ARG A CA 1
ATOM 1690 C C . ARG A 1 217 ? -14.734 35.938 3.305 1 98.75 217 ARG A C 1
ATOM 1692 O O . ARG A 1 217 ? -14.594 37.062 3.779 1 98.75 217 ARG A O 1
ATOM 1699 N N . ALA A 1 218 ? -14.031 34.906 3.666 1 98.81 218 ALA A N 1
ATOM 1700 C CA . ALA A 1 218 ? -12.953 35.094 4.637 1 98.81 218 ALA A CA 1
ATOM 1701 C C . ALA A 1 218 ? -11.875 36 4.09 1 98.81 218 ALA A C 1
ATOM 1703 O O . ALA A 1 218 ? -11.32 36.844 4.824 1 98.81 218 ALA A O 1
ATOM 1704 N N . GLN A 1 219 ? -11.508 35.844 2.812 1 98.75 219 GLN A N 1
ATOM 1705 C CA . GLN A 1 219 ? -10.508 36.719 2.186 1 98.75 219 GLN A CA 1
ATOM 1706 C C . GLN A 1 219 ? -10.992 38.156 2.115 1 98.75 219 GLN A C 1
ATOM 1708 O O . GLN A 1 219 ? -10.219 39.094 2.348 1 98.75 219 GLN A O 1
ATOM 1713 N N . ASP A 1 220 ? -12.281 38.344 1.819 1 98.56 220 ASP A N 1
ATOM 1714 C CA . ASP A 1 220 ? -12.859 39.688 1.797 1 98.56 220 ASP A CA 1
ATOM 1715 C C . ASP A 1 220 ? -12.789 40.312 3.178 1 98.56 220 ASP A C 1
ATOM 1717 O O . ASP A 1 220 ? -12.484 41.5 3.297 1 98.56 220 ASP A O 1
ATOM 1721 N N . GLU A 1 221 ? -13.094 39.562 4.086 1 98.56 221 GLU A N 1
ATOM 1722 C CA . GLU A 1 221 ? -13.164 40.062 5.457 1 98.56 221 GLU A CA 1
ATOM 1723 C C . GLU A 1 221 ? -11.781 40.406 6 1 98.56 221 GLU A C 1
ATOM 1725 O O . GLU A 1 221 ? -11.602 41.406 6.691 1 98.56 221 GLU A O 1
ATOM 1730 N N . THR A 1 222 ? -10.781 39.625 5.742 1 98.31 222 THR A N 1
ATOM 1731 C CA . THR A 1 222 ? -9.469 39.719 6.375 1 98.31 222 THR A CA 1
ATOM 1732 C C . THR A 1 222 ? -8.508 40.5 5.477 1 98.31 222 THR A C 1
ATOM 1734 O O . THR A 1 222 ? -7.488 41 5.949 1 98.31 222 THR A O 1
ATOM 1737 N N . GLY A 1 223 ? -8.766 40.469 4.176 1 98.25 223 GLY A N 1
ATOM 1738 C CA . GLY A 1 223 ? -7.82 41 3.205 1 98.25 223 GLY A CA 1
ATOM 1739 C C . GLY A 1 223 ? -6.625 40.094 2.977 1 98.25 223 GLY A C 1
ATOM 1740 O O . GLY A 1 223 ? -5.637 40.5 2.365 1 98.25 223 GLY A O 1
ATOM 1741 N N . GLU A 1 224 ? -6.664 38.875 3.508 1 98.38 224 GLU A N 1
ATOM 1742 C CA . GLU A 1 224 ? -5.555 37.938 3.422 1 98.38 224 GLU A CA 1
ATOM 1743 C C . GLU A 1 224 ? -5.926 36.75 2.557 1 98.38 224 GLU A C 1
ATOM 1745 O O . GLU A 1 224 ? -7.066 36.281 2.592 1 98.38 224 GLU A O 1
ATOM 1750 N N . ALA A 1 225 ? -4.961 36.219 1.808 1 98.69 225 ALA A N 1
ATOM 1751 C CA . ALA A 1 225 ? -5.16 35 1.024 1 98.69 225 ALA A CA 1
ATOM 1752 C C . ALA A 1 225 ? -5.305 33.781 1.932 1 98.69 225 ALA A C 1
ATOM 1754 O O . ALA A 1 225 ? -4.707 33.719 3.01 1 98.69 225 ALA A O 1
ATOM 1755 N N . LYS A 1 226 ? -6.094 32.844 1.478 1 98.88 226 LYS A N 1
ATOM 1756 C CA . LYS A 1 226 ? -6.316 31.594 2.213 1 98.88 226 LYS A CA 1
ATOM 1757 C C . LYS A 1 226 ? -6.035 30.375 1.333 1 98.88 226 LYS A C 1
ATOM 1759 O O . LYS A 1 226 ? -6.016 30.484 0.105 1 98.88 226 LYS A O 1
ATOM 1764 N N . LEU A 1 227 ? -5.742 29.266 1.971 1 98.88 227 LEU A N 1
ATOM 1765 C CA . LEU A 1 227 ? -5.402 28.031 1.276 1 98.88 227 LEU A CA 1
ATOM 1766 C C . LEU A 1 227 ? -6.312 26.891 1.718 1 98.88 227 LEU A C 1
ATOM 1768 O O . LEU A 1 227 ? -6.73 26.844 2.875 1 98.88 227 LEU A O 1
ATOM 1772 N N . PHE A 1 228 ? -6.617 26.016 0.788 1 98.81 228 PHE A N 1
ATOM 1773 C CA . PHE A 1 228 ? -7.426 24.828 1.062 1 98.81 228 PHE A CA 1
ATOM 1774 C C . PHE A 1 228 ? -6.801 23.594 0.429 1 98.81 228 PHE A C 1
ATOM 1776 O O . PHE A 1 228 ? -6.449 23.594 -0.751 1 98.81 228 PHE A O 1
ATOM 1783 N N . SER A 1 229 ? -6.586 22.547 1.215 1 98.5 229 SER A N 1
ATOM 1784 C CA . SER A 1 229 ? -6.164 21.25 0.715 1 98.5 229 SER A CA 1
ATOM 1785 C C . SER A 1 229 ? -7.352 20.297 0.576 1 98.5 229 SER A C 1
ATOM 1787 O O . SER A 1 229 ? -7.828 19.734 1.567 1 98.5 229 SER A O 1
ATOM 1789 N N . ALA A 1 230 ? -7.773 20.047 -0.618 1 98.44 230 ALA A N 1
ATOM 1790 C CA . ALA A 1 230 ? -8.961 19.25 -0.914 1 98.44 230 ALA A CA 1
ATOM 1791 C C . ALA A 1 230 ? -8.594 17.797 -1.175 1 98.44 230 ALA A C 1
ATOM 1793 O O . ALA A 1 230 ? -7.645 17.5 -1.901 1 98.44 230 ALA A O 1
ATOM 1794 N N . ASN A 1 231 ? -9.383 16.875 -0.599 1 98.31 231 ASN A N 1
ATOM 1795 C CA . ASN A 1 231 ? -9.148 15.453 -0.767 1 98.31 231 ASN A CA 1
ATOM 1796 C C . ASN A 1 231 ? -9.672 14.953 -2.107 1 98.31 231 ASN A C 1
ATOM 1798 O O . ASN A 1 231 ? -10.875 14.992 -2.361 1 98.31 231 ASN A O 1
ATOM 1802 N N . ILE A 1 232 ? -8.75 14.445 -2.91 1 98.75 232 ILE A N 1
ATOM 1803 C CA . ILE A 1 232 ? -9.195 13.906 -4.195 1 98.75 232 ILE A CA 1
ATOM 1804 C C . ILE A 1 232 ? -8.875 12.414 -4.266 1 98.75 232 ILE A C 1
ATOM 1806 O O . ILE A 1 232 ? -8.867 11.828 -5.352 1 98.75 232 ILE A O 1
ATOM 1810 N N . THR A 1 233 ? -8.602 11.758 -3.152 1 98.69 233 THR A N 1
ATOM 1811 C CA . THR A 1 233 ? -8.234 10.344 -3.092 1 98.69 233 THR A CA 1
ATOM 1812 C C . THR A 1 233 ? -9.273 9.477 -3.791 1 98.69 233 THR A C 1
ATOM 1814 O O . THR A 1 233 ? -10.477 9.617 -3.541 1 98.69 233 THR A O 1
ATOM 1817 N N . ALA A 1 234 ? -8.82 8.641 -4.645 1 98.75 234 ALA A N 1
ATOM 1818 C CA . ALA A 1 234 ? -9.711 7.688 -5.301 1 98.75 234 ALA A CA 1
ATOM 1819 C C . ALA A 1 234 ? -8.922 6.508 -5.867 1 98.75 234 ALA A C 1
ATOM 1821 O O . ALA A 1 234 ? -7.742 6.641 -6.199 1 98.75 234 ALA A O 1
ATOM 1822 N N . ASP A 1 235 ? -9.617 5.367 -5.969 1 98.62 235 ASP A N 1
ATOM 1823 C CA . ASP A 1 235 ? -9.016 4.211 -6.625 1 98.62 235 ASP A CA 1
ATOM 1824 C C . ASP A 1 235 ? -8.922 4.422 -8.133 1 98.62 235 ASP A C 1
ATOM 1826 O O . ASP A 1 235 ? -7.887 4.133 -8.742 1 98.62 235 ASP A O 1
ATOM 1830 N N . ASP A 1 236 ? -9.977 4.941 -8.68 1 98.69 236 ASP A N 1
ATOM 1831 C CA . ASP A 1 236 ? -10.07 5.113 -10.125 1 98.69 236 ASP A CA 1
ATOM 1832 C C . ASP A 1 236 ? -9.375 6.398 -10.57 1 98.69 236 ASP A C 1
ATOM 1834 O O . ASP A 1 236 ? -9.641 7.477 -10.039 1 98.69 236 ASP A O 1
ATOM 1838 N N . HIS A 1 237 ? -8.555 6.297 -11.57 1 98.69 237 HIS A N 1
ATOM 1839 C CA . HIS A 1 237 ? -7.836 7.43 -12.141 1 98.69 237 HIS A CA 1
ATOM 1840 C C . HIS A 1 237 ? -8.797 8.531 -12.57 1 98.69 237 HIS A C 1
ATOM 1842 O O . HIS A 1 237 ? -8.578 9.703 -12.25 1 98.69 237 HIS A O 1
ATOM 1848 N N . TYR A 1 238 ? -9.797 8.164 -13.242 1 98.81 238 TYR A N 1
ATOM 1849 C CA . TYR A 1 238 ? -10.734 9.148 -13.789 1 98.81 238 TYR A CA 1
ATOM 1850 C C . TYR A 1 238 ? -11.547 9.797 -12.672 1 98.81 238 TYR A C 1
ATOM 1852 O O . TYR A 1 238 ? -11.922 10.969 -12.773 1 98.81 238 TYR A O 1
ATOM 1860 N N . GLU A 1 239 ? -11.836 9.047 -11.625 1 98.88 239 GLU A N 1
ATOM 1861 C CA . GLU A 1 239 ? -12.508 9.625 -10.461 1 98.88 239 GLU A CA 1
ATOM 1862 C C . GLU A 1 239 ? -11.656 10.711 -9.812 1 98.88 239 GLU A C 1
ATOM 1864 O O . GLU A 1 239 ? -12.156 11.789 -9.484 1 98.88 239 GLU A O 1
ATOM 1869 N N . MET A 1 240 ? -10.391 10.438 -9.625 1 98.81 240 MET A N 1
ATOM 1870 C CA . MET A 1 240 ? -9.492 11.422 -9.031 1 98.81 240 MET A CA 1
ATOM 1871 C C . MET A 1 240 ? -9.43 12.688 -9.875 1 98.81 240 MET A C 1
ATOM 1873 O O . MET A 1 240 ? -9.469 13.797 -9.344 1 98.81 240 MET A O 1
ATOM 1877 N N . VAL A 1 241 ? -9.312 12.477 -11.164 1 98.88 241 VAL A N 1
ATOM 1878 C CA . VAL A 1 241 ? -9.227 13.602 -12.094 1 98.88 241 VAL A CA 1
ATOM 1879 C C . VAL A 1 241 ? -10.523 14.406 -12.055 1 98.88 241 VAL A C 1
ATOM 1881 O O . VAL A 1 241 ? -10.5 15.633 -12.023 1 98.88 241 VAL A O 1
ATOM 1884 N N . ALA A 1 242 ? -11.625 13.672 -12.031 1 98.94 242 ALA A N 1
ATOM 1885 C CA . ALA A 1 242 ? -12.922 14.336 -12 1 98.94 242 ALA A CA 1
ATOM 1886 C C . ALA A 1 242 ? -13.07 15.188 -10.742 1 98.94 242 ALA A C 1
ATOM 1888 O O . ALA A 1 242 ? -13.586 16.312 -10.797 1 98.94 242 ALA A O 1
ATOM 1889 N N . ARG A 1 243 ? -12.68 14.703 -9.633 1 98.88 243 ARG A N 1
ATOM 1890 C CA . ARG A 1 243 ? -12.734 15.453 -8.383 1 98.88 243 ARG A CA 1
ATOM 1891 C C . ARG A 1 243 ? -11.875 16.719 -8.469 1 98.88 243 ARG A C 1
ATOM 1893 O O . ARG A 1 243 ? -12.336 17.812 -8.133 1 98.88 243 ARG A O 1
ATOM 1900 N N . GLY A 1 244 ? -10.609 16.531 -8.93 1 98.88 244 GLY A N 1
ATOM 1901 C CA . GLY A 1 244 ? -9.703 17.656 -9.039 1 98.88 244 GLY A CA 1
ATOM 1902 C C . GLY A 1 244 ? -10.203 18.75 -9.977 1 98.88 244 GLY A C 1
ATOM 1903 O O . GLY A 1 244 ? -10.164 19.938 -9.641 1 98.88 244 GLY A O 1
ATOM 1904 N N . GLU A 1 245 ? -10.688 18.328 -11.133 1 98.88 245 GLU A N 1
ATOM 1905 C CA . GLU A 1 245 ? -11.195 19.281 -12.117 1 98.88 245 GLU A CA 1
ATOM 1906 C C . GLU A 1 245 ? -12.406 20.031 -11.578 1 98.88 245 GLU A C 1
ATOM 1908 O O . GLU A 1 245 ? -12.508 21.25 -11.75 1 98.88 245 GLU A O 1
ATOM 1913 N N . TYR A 1 246 ? -13.281 19.344 -10.945 1 98.88 246 TYR A N 1
ATOM 1914 C CA . TYR A 1 246 ? -14.461 19.984 -10.383 1 98.88 246 TYR A CA 1
ATOM 1915 C C . TYR A 1 246 ? -14.062 21.016 -9.336 1 98.88 246 TYR A C 1
ATOM 1917 O O . TYR A 1 246 ? -14.602 22.125 -9.312 1 98.88 246 TYR A O 1
ATOM 1925 N N . ILE A 1 247 ? -13.172 20.625 -8.477 1 98.88 247 ILE A N 1
ATOM 1926 C CA . ILE A 1 247 ? -12.742 21.5 -7.383 1 98.88 247 ILE A CA 1
ATOM 1927 C C . ILE A 1 247 ? -12.109 22.766 -7.949 1 98.88 247 ILE A C 1
ATOM 1929 O O . ILE A 1 247 ? -12.453 23.875 -7.547 1 98.88 247 ILE A O 1
ATOM 1933 N N . LEU A 1 248 ? -11.188 22.609 -8.883 1 98.88 248 LEU A N 1
ATOM 1934 C CA . LEU A 1 248 ? -10.5 23.766 -9.461 1 98.88 248 LEU A CA 1
ATOM 1935 C C . LEU A 1 248 ? -11.484 24.672 -10.195 1 98.88 248 LEU A C 1
ATOM 1937 O O . LEU A 1 248 ? -11.398 25.891 -10.086 1 98.88 248 LEU A O 1
ATOM 1941 N N . GLU A 1 249 ? -12.383 24.047 -10.914 1 98.88 249 GLU A N 1
ATOM 1942 C CA . GLU A 1 249 ? -13.414 24.828 -11.602 1 98.88 249 GLU A CA 1
ATOM 1943 C C . GLU A 1 249 ? -14.25 25.609 -10.602 1 98.88 249 GLU A C 1
ATOM 1945 O O . GLU A 1 249 ? -14.555 26.781 -10.836 1 98.88 249 GLU A O 1
ATOM 1950 N N . THR A 1 250 ? -14.625 25 -9.539 1 98.88 250 THR A N 1
ATOM 1951 C CA . THR A 1 250 ? -15.492 25.594 -8.531 1 98.88 250 THR A CA 1
ATOM 1952 C C . THR A 1 250 ? -14.781 26.75 -7.828 1 98.88 250 THR A C 1
ATOM 1954 O O . THR A 1 250 ? -15.391 27.797 -7.566 1 98.88 250 THR A O 1
ATOM 1957 N N . PHE A 1 251 ? -13.562 26.578 -7.516 1 98.81 251 PHE A N 1
ATOM 1958 C CA . PHE A 1 251 ? -12.805 27.625 -6.832 1 98.81 251 PHE A CA 1
ATOM 1959 C C . PHE A 1 251 ? -12.492 28.781 -7.785 1 98.81 251 PHE A C 1
ATOM 1961 O O . PHE A 1 251 ? -12.273 29.906 -7.352 1 98.81 251 PHE A O 1
ATOM 1968 N N . GLY A 1 252 ? -12.414 28.547 -9.172 1 98.06 252 GLY A N 1
ATOM 1969 C CA . GLY A 1 252 ? -12.305 29.594 -10.172 1 98.06 252 GLY A CA 1
ATOM 1970 C C . GLY A 1 252 ? -11.07 30.469 -10 1 98.06 252 GLY A C 1
ATOM 1971 O O . GLY A 1 252 ? -9.945 29.969 -10.07 1 98.06 252 GLY A O 1
ATOM 1972 N N . GLU A 1 253 ? -11.297 31.703 -9.617 1 97.62 253 GLU A N 1
ATOM 1973 C CA . GLU A 1 253 ? -10.211 32.656 -9.492 1 97.62 253 GLU A CA 1
ATOM 1974 C C . GLU A 1 253 ? -9.266 32.281 -8.352 1 97.62 253 GLU A C 1
ATOM 1976 O O . GLU A 1 253 ? -8.102 32.688 -8.336 1 97.62 253 GLU A O 1
ATOM 1981 N N . ASN A 1 254 ? -9.742 31.391 -7.449 1 98.62 254 ASN A N 1
ATOM 1982 C CA . ASN A 1 254 ? -8.93 30.938 -6.32 1 98.62 254 ASN A CA 1
ATOM 1983 C C . ASN A 1 254 ? -8.398 29.531 -6.535 1 98.62 254 ASN A C 1
ATOM 1985 O O . ASN A 1 254 ? -7.996 28.859 -5.582 1 98.62 254 ASN A O 1
ATOM 1989 N N . ALA A 1 255 ? -8.359 29.062 -7.77 1 98.5 255 ALA A N 1
ATOM 1990 C CA . ALA A 1 255 ? -7.859 27.719 -8.062 1 98.5 255 ALA A CA 1
ATOM 1991 C C . ALA A 1 255 ? -6.418 27.562 -7.594 1 98.5 255 ALA A C 1
ATOM 1993 O O . ALA A 1 255 ? -6.016 26.484 -7.156 1 98.5 255 ALA A O 1
ATOM 1994 N N . ASP A 1 256 ? -5.652 28.594 -7.688 1 98.19 256 ASP A N 1
ATOM 1995 C CA . ASP A 1 256 ? -4.25 28.516 -7.297 1 98.19 256 ASP A CA 1
ATOM 1996 C C . ASP A 1 256 ? -4.098 28.531 -5.777 1 98.19 256 ASP A C 1
ATOM 1998 O O . ASP A 1 256 ? -2.984 28.422 -5.258 1 98.19 256 ASP A O 1
ATOM 2002 N N . HIS A 1 257 ? -5.234 28.688 -4.988 1 98.69 257 HIS A N 1
ATOM 2003 C CA . HIS A 1 257 ? -5.262 28.609 -3.533 1 98.69 257 HIS A CA 1
ATOM 2004 C C . HIS A 1 257 ? -5.516 27.188 -3.059 1 98.69 257 HIS A C 1
ATOM 2006 O O . HIS A 1 257 ? -5.516 26.922 -1.854 1 98.69 257 HIS A O 1
ATOM 2012 N N . VAL A 1 258 ? -5.664 26.266 -4.035 1 98.81 258 VAL A N 1
ATOM 2013 C CA . VAL A 1 258 ? -6.117 24.922 -3.707 1 98.81 258 VAL A CA 1
ATOM 2014 C C . VAL A 1 258 ? -4.957 23.938 -3.85 1 98.81 258 VAL A C 1
ATOM 2016 O O . VAL A 1 258 ? -4.258 23.938 -4.867 1 98.81 258 VAL A O 1
ATOM 2019 N N . ALA A 1 259 ? -4.684 23.156 -2.822 1 98.75 259 ALA A N 1
ATOM 2020 C CA . ALA A 1 259 ? -3.854 21.953 -2.848 1 98.75 259 ALA A CA 1
ATOM 2021 C C . ALA A 1 259 ? -4.715 20.703 -2.961 1 98.75 259 ALA A C 1
ATOM 2023 O O . ALA A 1 259 ? -5.93 20.75 -2.76 1 98.75 259 ALA A O 1
ATOM 2024 N N . PHE A 1 260 ? -4.113 19.609 -3.367 1 98.81 260 PHE A N 1
ATOM 2025 C CA . PHE A 1 260 ? -4.828 18.328 -3.43 1 98.81 260 PHE A CA 1
ATOM 2026 C C . PHE A 1 260 ? -4.234 17.328 -2.451 1 98.81 260 PHE A C 1
ATOM 2028 O O . PHE A 1 260 ? -3.031 17.062 -2.477 1 98.81 260 PHE A O 1
ATOM 2035 N N . LEU A 1 261 ? -5.086 16.797 -1.617 1 98.69 261 LEU A N 1
ATOM 2036 C CA . LEU A 1 261 ? -4.715 15.766 -0.657 1 98.69 261 LEU A CA 1
ATOM 2037 C C . LEU A 1 261 ? -4.992 14.383 -1.218 1 98.69 261 LEU A C 1
ATOM 2039 O O . LEU A 1 261 ? -6.062 14.141 -1.784 1 98.69 261 LEU A O 1
ATOM 2043 N N . VAL A 1 262 ? -4.02 13.477 -1.138 1 98.69 262 VAL A N 1
ATOM 2044 C CA . VAL A 1 262 ? -4.16 12.07 -1.513 1 98.69 262 VAL A CA 1
ATOM 2045 C C . VAL A 1 262 ? -3.646 11.18 -0.385 1 98.69 262 VAL A C 1
ATOM 2047 O O . VAL A 1 262 ? -2.555 11.406 0.144 1 98.69 262 VAL A O 1
ATOM 2050 N N . ASP A 1 263 ? -4.508 10.18 -0.011 1 98.31 263 ASP A N 1
ATOM 2051 C CA . ASP A 1 263 ? -4.031 9.156 0.91 1 98.31 263 ASP A CA 1
ATOM 2052 C C . ASP A 1 263 ? -3.043 8.219 0.222 1 98.31 263 ASP A C 1
ATOM 2054 O O . ASP A 1 263 ? -3.412 7.121 -0.211 1 98.31 263 ASP A O 1
ATOM 2058 N N . GLY A 1 264 ? -1.85 8.594 0.302 1 98.25 264 GLY A N 1
ATOM 2059 C CA . GLY A 1 264 ? -0.842 7.984 -0.55 1 98.25 264 GLY A CA 1
ATOM 2060 C C . GLY A 1 264 ? -0.475 6.578 -0.124 1 98.25 264 GLY A C 1
ATOM 2061 O O . GLY A 1 264 ? -0.234 5.711 -0.967 1 98.25 264 GLY A O 1
ATOM 2062 N N . TYR A 1 265 ? -0.411 6.285 1.17 1 98.38 265 TYR A N 1
ATOM 2063 C CA . TYR A 1 265 ? 0.014 4.965 1.615 1 98.38 265 TYR A CA 1
ATOM 2064 C C . TYR A 1 265 ? -1.026 3.908 1.257 1 98.38 265 TYR A C 1
ATOM 2066 O O . TYR A 1 265 ? -0.695 2.877 0.667 1 98.38 265 TYR A O 1
ATOM 2074 N N . VAL A 1 266 ? -2.307 4.207 1.519 1 98.31 266 VAL A N 1
ATOM 2075 C CA . VAL A 1 266 ? -3.312 3.156 1.384 1 98.31 266 VAL A CA 1
ATOM 2076 C C . VAL A 1 266 ? -3.764 3.059 -0.072 1 98.31 266 VAL A C 1
ATOM 2078 O O . VAL A 1 266 ? -4.266 2.018 -0.503 1 98.31 266 VAL A O 1
ATOM 2081 N N . THR A 1 267 ? -3.588 4.172 -0.844 1 98.69 267 THR A N 1
ATOM 2082 C CA . THR A 1 267 ? -4.043 4.117 -2.229 1 98.69 267 THR A CA 1
ATOM 2083 C C . THR A 1 267 ? -2.893 3.736 -3.16 1 98.69 267 THR A C 1
ATOM 2085 O O . THR A 1 267 ? -3.121 3.301 -4.289 1 98.69 267 THR A O 1
ATOM 2088 N N . GLY A 1 268 ? -1.64 4.004 -2.695 1 98.56 268 GLY A N 1
ATOM 2089 C CA . GLY A 1 268 ? -0.464 3.469 -3.361 1 98.56 268 GLY A CA 1
ATOM 2090 C C . GLY A 1 268 ? 0.193 4.461 -4.305 1 98.56 268 GLY A C 1
ATOM 2091 O O . GLY A 1 268 ? -0.359 5.531 -4.57 1 98.56 268 GLY A O 1
ATOM 2092 N N . PRO A 1 269 ? 1.378 4.105 -4.84 1 98.75 269 PRO A N 1
ATOM 2093 C CA . PRO A 1 269 ? 2.148 4.941 -5.766 1 98.75 269 PRO A CA 1
ATOM 2094 C C . PRO A 1 269 ? 1.349 5.344 -7 1 98.75 269 PRO A C 1
ATOM 2096 O O . PRO A 1 269 ? 1.543 6.438 -7.535 1 98.75 269 PRO A O 1
ATOM 2099 N N . ALA A 1 270 ? 0.46 4.508 -7.41 1 98.88 270 ALA A N 1
ATOM 2100 C CA . ALA A 1 270 ? -0.32 4.824 -8.602 1 98.88 270 ALA A CA 1
ATOM 2101 C C . ALA A 1 270 ? -1.194 6.055 -8.375 1 98.88 270 ALA A C 1
ATOM 2103 O O . ALA A 1 270 ? -1.363 6.879 -9.281 1 98.88 270 ALA A O 1
ATOM 2104 N N . ALA A 1 271 ? -1.682 6.184 -7.199 1 98.81 271 ALA A N 1
ATOM 2105 C CA . ALA A 1 271 ? -2.539 7.324 -6.883 1 98.81 271 ALA A CA 1
ATOM 2106 C C . ALA A 1 271 ? -1.73 8.617 -6.809 1 98.81 271 ALA A C 1
ATOM 2108 O O . ALA A 1 271 ? -2.146 9.648 -7.34 1 98.81 271 ALA A O 1
ATOM 2109 N N . ILE A 1 272 ? -0.598 8.562 -6.164 1 98.81 272 ILE A N 1
ATOM 2110 C CA . ILE A 1 272 ? 0.255 9.734 -6.027 1 98.81 272 ILE A CA 1
ATOM 2111 C C . ILE A 1 272 ? 0.719 10.203 -7.406 1 98.81 272 ILE A C 1
ATOM 2113 O O . ILE A 1 272 ? 0.713 11.398 -7.699 1 98.81 272 ILE A O 1
ATOM 2117 N N . THR A 1 273 ? 1.067 9.242 -8.242 1 98.75 273 THR A N 1
ATOM 2118 C CA . THR A 1 273 ? 1.531 9.57 -9.586 1 98.75 273 THR A CA 1
ATOM 2119 C C . THR A 1 273 ? 0.405 10.195 -10.406 1 98.75 273 THR A C 1
ATOM 2121 O O . THR A 1 273 ? 0.637 11.117 -11.195 1 98.75 273 THR A O 1
ATOM 2124 N N . THR A 1 274 ? -0.826 9.703 -10.219 1 98.75 274 THR A N 1
ATOM 2125 C CA . THR A 1 274 ? -1.972 10.297 -10.898 1 98.75 274 THR A CA 1
ATOM 2126 C C . THR A 1 274 ? -2.104 11.773 -10.547 1 98.75 274 THR A C 1
ATOM 2128 O O . THR A 1 274 ? -2.162 12.625 -11.43 1 98.75 274 THR A O 1
ATOM 2131 N N . ALA A 1 275 ? -2.082 12.062 -9.281 1 98.81 275 ALA A N 1
ATOM 2132 C CA . ALA A 1 275 ? -2.254 13.445 -8.844 1 98.81 275 ALA A CA 1
ATOM 2133 C C . ALA A 1 275 ? -1.076 14.305 -9.289 1 98.81 275 ALA A C 1
ATOM 2135 O O . ALA A 1 275 ? -1.266 15.43 -9.766 1 98.81 275 ALA A O 1
ATOM 2136 N N . ARG A 1 276 ? 0.127 13.797 -9.18 1 98.75 276 ARG A N 1
ATOM 2137 C CA . ARG A 1 276 ? 1.347 14.531 -9.516 1 98.75 276 ARG A CA 1
ATOM 2138 C C . ARG A 1 276 ? 1.379 14.891 -10.992 1 98.75 276 ARG A C 1
ATOM 2140 O O . ARG A 1 276 ? 1.81 15.992 -11.359 1 98.75 276 ARG A O 1
ATOM 2147 N N . ARG A 1 277 ? 0.951 13.992 -11.812 1 98.62 277 ARG A N 1
ATOM 2148 C CA . ARG A 1 277 ? 1.122 14.188 -13.242 1 98.62 277 ARG A CA 1
ATOM 2149 C C . ARG A 1 277 ? -0.095 14.883 -13.852 1 98.62 277 ARG A C 1
ATOM 2151 O O . ARG A 1 277 ? 0.027 15.617 -14.836 1 98.62 277 ARG A O 1
ATOM 2158 N N . GLN A 1 278 ? -1.295 14.727 -13.297 1 98.75 278 GLN A N 1
ATOM 2159 C CA . GLN A 1 278 ? -2.5 15.336 -13.844 1 98.75 278 GLN A CA 1
ATOM 2160 C C . GLN A 1 278 ? -2.658 16.766 -13.352 1 98.75 278 GLN A C 1
ATOM 2162 O O . GLN A 1 278 ? -3.289 17.594 -14.023 1 98.75 278 GLN A O 1
ATOM 2167 N N . PHE A 1 279 ? -2.1 17.078 -12.164 1 98.69 279 PHE A N 1
ATOM 2168 C CA . PHE A 1 279 ? -2.238 18.406 -11.57 1 98.69 279 PHE A CA 1
ATOM 2169 C C . PHE A 1 279 ? -0.886 18.938 -11.117 1 98.69 279 PHE A C 1
ATOM 2171 O O . PHE A 1 279 ? -0.71 19.281 -9.953 1 98.69 279 PHE A O 1
ATOM 2178 N N . PRO A 1 280 ? 0.073 19.062 -12.047 1 97.69 280 PRO A N 1
ATOM 2179 C CA . PRO A 1 280 ? 1.446 19.422 -11.68 1 97.69 280 PRO A CA 1
ATOM 2180 C C . PRO A 1 280 ? 1.561 20.828 -11.117 1 97.69 280 PRO A C 1
ATOM 2182 O O . PRO A 1 280 ? 2.588 21.188 -10.531 1 97.69 280 PRO A O 1
ATOM 2185 N N . ARG A 1 281 ? 0.527 21.625 -11.227 1 97.5 281 ARG A N 1
ATOM 2186 C CA . ARG A 1 281 ? 0.601 23 -10.742 1 97.5 281 ARG A CA 1
ATOM 2187 C C . ARG A 1 281 ? -0.15 23.156 -9.43 1 97.5 281 ARG A C 1
ATOM 2189 O O . ARG A 1 281 ? -0.384 24.281 -8.977 1 97.5 281 ARG A O 1
ATOM 2196 N N . GLN A 1 282 ? -0.595 22.062 -8.883 1 98.69 282 GLN A N 1
ATOM 2197 C CA . GLN A 1 282 ? -1.213 22.047 -7.559 1 98.69 282 GLN A CA 1
ATOM 2198 C C . GLN A 1 282 ? -0.309 21.375 -6.531 1 98.69 282 GLN A C 1
ATOM 2200 O O . GLN A 1 282 ? 0.343 20.375 -6.836 1 98.69 282 GLN A O 1
ATOM 2205 N N . PHE A 1 283 ? -0.205 21.984 -5.328 1 98.81 283 PHE A N 1
ATOM 2206 C CA . PHE A 1 283 ? 0.513 21.391 -4.207 1 98.81 283 PHE A CA 1
ATOM 2207 C C . PHE A 1 283 ? -0.058 20.031 -3.863 1 98.81 283 PHE A C 1
ATOM 2209 O O . PHE A 1 283 ? -1.243 19.906 -3.549 1 98.81 283 PHE A O 1
ATOM 2216 N N . LEU A 1 284 ? 0.75 18.969 -3.986 1 98.88 284 LEU A N 1
ATOM 2217 C CA . LEU A 1 284 ? 0.308 17.609 -3.695 1 98.88 284 LEU A CA 1
ATOM 2218 C C . LEU A 1 284 ? 0.564 17.266 -2.234 1 98.88 284 LEU A C 1
ATOM 2220 O O . LEU A 1 284 ? 1.712 17.047 -1.834 1 98.88 284 LEU A O 1
ATOM 2224 N N . HIS A 1 285 ? -0.494 17.172 -1.505 1 98.69 285 HIS A N 1
ATOM 2225 C CA . HIS A 1 285 ? -0.505 16.828 -0.088 1 98.69 285 HIS A CA 1
ATOM 2226 C C . HIS A 1 285 ? -0.617 15.32 0.109 1 98.69 285 HIS A C 1
ATOM 2228 O O . HIS A 1 285 ? -1.697 14.742 -0.054 1 98.69 285 HIS A O 1
ATOM 2234 N N . TYR A 1 286 ? 0.562 14.695 0.452 1 98.5 286 TYR A N 1
ATOM 2235 C CA . TYR A 1 286 ? 0.625 13.266 0.72 1 98.5 286 TYR A CA 1
ATOM 2236 C C . TYR A 1 286 ? 0.183 12.953 2.145 1 98.5 286 TYR A C 1
ATOM 2238 O O . TYR A 1 286 ? 0.885 13.281 3.104 1 98.5 286 TYR A O 1
ATOM 2246 N N . HIS A 1 287 ? -0.988 12.367 2.277 1 97.75 287 HIS A N 1
ATOM 2247 C CA . HIS A 1 287 ? -1.402 11.859 3.582 1 97.75 287 HIS A CA 1
ATOM 2248 C C . HIS A 1 287 ? -0.981 10.406 3.77 1 97.75 287 HIS A C 1
ATOM 2250 O O . HIS A 1 287 ? -1.114 9.594 2.852 1 97.75 287 HIS A O 1
ATOM 2256 N N . ARG A 1 288 ? -0.555 10.047 4.945 1 96.56 288 ARG A N 1
ATOM 2257 C CA . ARG A 1 288 ? 0.079 8.742 5.133 1 96.56 288 ARG A CA 1
ATOM 2258 C C . ARG A 1 288 ? -0.788 7.836 5.996 1 96.56 288 ARG A C 1
ATOM 2260 O O . ARG A 1 288 ? -0.27 6.984 6.723 1 96.56 288 ARG A O 1
ATOM 2267 N N . ALA A 1 289 ? -2.113 8.062 5.984 1 95.62 289 ALA A N 1
ATOM 2268 C CA . ALA A 1 289 ? -2.996 7.176 6.738 1 95.62 289 ALA A CA 1
ATOM 2269 C C . ALA A 1 289 ? -2.67 5.711 6.469 1 95.62 289 ALA A C 1
ATOM 2271 O O . ALA A 1 289 ? -2.527 5.305 5.312 1 95.62 289 ALA A O 1
ATOM 2272 N N . GLY A 1 290 ? -2.475 4.922 7.617 1 97 290 GLY A N 1
ATOM 2273 C CA . GLY A 1 290 ? -2.229 3.492 7.516 1 97 290 GLY A CA 1
ATOM 2274 C C . GLY A 1 290 ? -0.759 3.131 7.609 1 97 290 GLY A C 1
ATOM 2275 O O . GLY A 1 290 ? -0.412 1.97 7.836 1 97 290 GLY A O 1
ATOM 2276 N N . HIS A 1 291 ? 0.166 4.113 7.508 1 97.06 291 HIS A N 1
ATOM 2277 C CA . HIS A 1 291 ? 1.602 3.865 7.43 1 97.06 291 HIS A CA 1
ATOM 2278 C C . HIS A 1 291 ? 2.115 3.193 8.695 1 97.06 291 HIS A C 1
ATOM 2280 O O . HIS A 1 291 ? 3.092 2.441 8.656 1 97.06 291 HIS A O 1
ATOM 2286 N N . GLY A 1 292 ? 1.432 3.424 9.789 1 95.75 292 GLY A N 1
ATOM 2287 C CA . GLY A 1 292 ? 1.864 2.861 11.055 1 95.75 292 GLY A CA 1
ATOM 2288 C C . GLY A 1 292 ? 1.883 1.345 11.062 1 95.75 292 GLY A C 1
ATOM 2289 O O . GLY A 1 292 ? 2.549 0.73 11.898 1 95.75 292 GLY A O 1
ATOM 2290 N N . ALA A 1 293 ? 1.135 0.725 10.164 1 97.38 293 ALA A N 1
ATOM 2291 C CA . ALA A 1 293 ? 1.138 -0.731 10.047 1 97.38 293 ALA A CA 1
ATOM 2292 C C . ALA A 1 293 ? 2.541 -1.255 9.758 1 97.38 293 ALA A C 1
ATOM 2294 O O . ALA A 1 293 ? 2.895 -2.363 10.172 1 97.38 293 ALA A O 1
ATOM 2295 N N . VAL A 1 294 ? 3.311 -0.353 9.086 1 97.31 294 VAL A N 1
ATOM 2296 C CA . VAL A 1 294 ? 4.633 -0.805 8.672 1 97.31 294 VAL A CA 1
ATOM 2297 C C . VAL A 1 294 ? 5.707 0.064 9.32 1 97.31 294 VAL A C 1
ATOM 2299 O O . VAL A 1 294 ? 6.785 -0.424 9.664 1 97.31 294 VAL A O 1
ATOM 2302 N N . THR A 1 295 ? 5.414 1.31 9.578 1 95.81 295 THR A N 1
ATOM 2303 C CA . THR A 1 295 ? 6.473 2.234 9.969 1 95.81 295 THR A CA 1
ATOM 2304 C C . THR A 1 295 ? 6.613 2.295 11.484 1 95.81 295 THR A C 1
ATOM 2306 O O . THR A 1 295 ? 7.617 2.787 12 1 95.81 295 THR A O 1
ATOM 2309 N N . SER A 1 296 ? 5.629 1.822 12.219 1 92.94 296 SER A N 1
ATOM 2310 C CA . SER A 1 296 ? 5.75 1.773 13.672 1 92.94 296 SER A CA 1
ATOM 2311 C C . SER A 1 296 ? 6.984 0.988 14.102 1 92.94 296 SER A C 1
ATOM 2313 O O . SER A 1 296 ? 7.324 -0.026 13.484 1 92.94 296 SER A O 1
ATOM 2315 N N . PRO A 1 297 ? 7.621 1.42 15.164 1 90.25 297 PRO A N 1
ATOM 2316 C CA . PRO A 1 297 ? 8.742 0.627 15.68 1 90.25 297 PRO A CA 1
ATOM 2317 C C . PRO A 1 297 ? 8.305 -0.751 16.172 1 90.25 297 PRO A C 1
ATOM 2319 O O . PRO A 1 297 ? 9.133 -1.655 16.297 1 90.25 297 PRO A O 1
ATOM 2322 N N . GLN A 1 298 ? 7.066 -0.891 16.438 1 91.12 298 GLN A N 1
ATOM 2323 C CA . GLN A 1 298 ? 6.539 -2.189 16.844 1 91.12 298 GLN A CA 1
ATOM 2324 C C . GLN A 1 298 ? 6.582 -3.186 15.688 1 91.12 298 GLN A C 1
ATOM 2326 O O . GLN A 1 298 ? 6.73 -4.391 15.906 1 91.12 298 GLN A O 1
ATOM 2331 N N . SER A 1 299 ? 6.441 -2.746 14.555 1 93.81 299 SER A N 1
ATOM 2332 C CA . SER A 1 299 ? 6.523 -3.584 13.359 1 93.81 299 SER A CA 1
ATOM 2333 C C . SER A 1 299 ? 7.969 -3.738 12.898 1 93.81 299 SER A C 1
ATOM 2335 O O . SER A 1 299 ? 8.656 -2.748 12.641 1 93.81 299 SER A O 1
ATOM 2337 N N . MET A 1 300 ? 8.406 -4.941 12.68 1 97 300 MET A N 1
ATOM 2338 C CA . MET A 1 300 ? 9.82 -5.172 12.391 1 97 300 MET A CA 1
ATOM 2339 C C . MET A 1 300 ? 10.016 -5.531 10.922 1 97 300 MET A C 1
ATOM 2341 O O . MET A 1 300 ? 11.117 -5.906 10.516 1 97 300 MET A O 1
ATOM 2345 N N . ARG A 1 301 ? 9.023 -5.43 10.125 1 97.81 301 ARG A N 1
ATOM 2346 C CA . ARG A 1 301 ? 9.07 -5.652 8.688 1 97.81 301 ARG A CA 1
ATOM 2347 C C . ARG A 1 301 ? 8.695 -4.387 7.926 1 97.81 301 ARG A C 1
ATOM 2349 O O . ARG A 1 301 ? 8.227 -3.412 8.523 1 97.81 301 ARG A O 1
ATOM 2356 N N . GLY A 1 302 ? 8.969 -4.367 6.605 1 98.06 302 GLY A N 1
ATOM 2357 C CA . GLY A 1 302 ? 8.648 -3.211 5.785 1 98.06 302 GLY A CA 1
ATOM 2358 C C . GLY A 1 302 ? 9.742 -2.166 5.773 1 98.06 302 GLY A C 1
ATOM 2359 O O . GLY A 1 302 ? 10.875 -2.455 5.383 1 98.06 302 GLY A O 1
ATOM 2360 N N . TYR A 1 303 ? 9.352 -0.917 6.203 1 98.56 303 TYR A N 1
ATOM 2361 C CA . TYR A 1 303 ? 10.297 0.196 6.191 1 98.56 303 TYR A CA 1
ATOM 2362 C C . TYR A 1 303 ? 9.922 1.241 7.234 1 98.56 303 TYR A C 1
ATOM 2364 O O . TYR A 1 303 ? 8.805 1.22 7.773 1 98.56 303 TYR A O 1
ATOM 2372 N N . THR A 1 304 ? 10.805 2.117 7.523 1 97.12 304 THR A N 1
ATOM 2373 C CA . THR A 1 304 ? 10.594 3.127 8.555 1 97.12 304 THR A CA 1
ATOM 2374 C C . THR A 1 304 ? 9.867 4.34 7.98 1 97.12 304 THR A C 1
ATOM 2376 O O . THR A 1 304 ? 9.703 4.453 6.766 1 97.12 304 THR A O 1
ATOM 2379 N N . ALA A 1 305 ? 9.438 5.207 8.906 1 96.12 305 ALA A N 1
ATOM 2380 C CA . ALA A 1 305 ? 8.812 6.465 8.492 1 96.12 305 ALA A CA 1
ATOM 2381 C C . ALA A 1 305 ? 9.797 7.332 7.719 1 96.12 305 ALA A C 1
ATOM 2383 O O . ALA A 1 305 ? 9.406 8.055 6.801 1 96.12 305 ALA A O 1
ATOM 2384 N N . PHE A 1 306 ? 11.07 7.281 8.047 1 97.12 306 PHE A N 1
ATOM 2385 C CA . PHE A 1 306 ? 12.117 7.988 7.316 1 97.12 306 PHE A CA 1
ATOM 2386 C C . PHE A 1 306 ? 12.156 7.539 5.859 1 97.12 306 PHE A C 1
ATOM 2388 O O . PHE A 1 306 ? 12.211 8.375 4.949 1 97.12 306 PHE A O 1
ATOM 2395 N N . VAL A 1 307 ? 12.078 6.262 5.645 1 98.44 307 VAL A N 1
ATOM 2396 C CA . VAL A 1 307 ? 12.117 5.691 4.301 1 98.44 307 VAL A CA 1
ATOM 2397 C C . VAL A 1 307 ? 10.883 6.137 3.518 1 98.44 307 VAL A C 1
ATOM 2399 O O . VAL A 1 307 ? 10.984 6.5 2.344 1 98.44 307 VAL A O 1
ATOM 2402 N N . LEU A 1 308 ? 9.742 6.121 4.176 1 98.25 308 LEU A N 1
ATOM 2403 C CA . LEU A 1 308 ? 8.516 6.582 3.533 1 98.25 308 LEU A CA 1
ATOM 2404 C C . LEU A 1 308 ? 8.648 8.039 3.094 1 98.25 308 LEU A C 1
ATOM 2406 O O . LEU A 1 308 ? 8.188 8.406 2.008 1 98.25 308 LEU A O 1
ATOM 2410 N N . SER A 1 309 ? 9.203 8.828 3.924 1 97.5 309 SER A N 1
ATOM 2411 C CA . SER A 1 309 ? 9.398 10.242 3.59 1 97.5 309 SER A CA 1
ATOM 2412 C C . SER A 1 309 ? 10.258 10.398 2.336 1 97.5 309 SER A C 1
ATOM 2414 O O . SER A 1 309 ? 9.922 11.18 1.444 1 97.5 309 SER A O 1
ATOM 2416 N N . LYS A 1 310 ? 11.289 9.664 2.275 1 98.06 310 LYS A N 1
ATOM 2417 C CA . LYS A 1 310 ? 12.172 9.727 1.113 1 98.06 310 LYS A CA 1
ATOM 2418 C C . LYS A 1 310 ? 11.445 9.266 -0.15 1 98.06 310 LYS A C 1
ATOM 2420 O O . LYS A 1 310 ? 11.578 9.891 -1.207 1 98.06 310 LYS A O 1
ATOM 2425 N N . MET A 1 311 ? 10.719 8.211 -0.032 1 98.75 311 MET A N 1
ATOM 2426 C CA . MET A 1 311 ? 9.961 7.695 -1.167 1 98.75 311 MET A CA 1
ATOM 2427 C C . MET A 1 311 ? 8.953 8.727 -1.659 1 98.75 311 MET A C 1
ATOM 2429 O O . MET A 1 311 ? 8.75 8.883 -2.865 1 98.75 311 MET A O 1
ATOM 2433 N N . SER A 1 312 ? 8.32 9.391 -0.738 1 98.56 312 SER A N 1
ATOM 2434 C CA . SER A 1 312 ? 7.309 10.383 -1.11 1 98.56 312 SER A CA 1
ATOM 2435 C C . SER A 1 312 ? 7.918 11.516 -1.924 1 98.56 312 SER A C 1
ATOM 2437 O O . SER A 1 312 ? 7.305 12.008 -2.871 1 98.56 312 SER A O 1
ATOM 2439 N N . ARG A 1 313 ? 9.141 11.969 -1.569 1 98.75 313 ARG A N 1
ATOM 2440 C CA . ARG A 1 313 ? 9.828 13.016 -2.32 1 98.75 313 ARG A CA 1
ATOM 2441 C C . ARG A 1 313 ? 10.148 12.547 -3.736 1 98.75 313 ARG A C 1
ATOM 2443 O O . ARG A 1 313 ? 9.891 13.266 -4.707 1 98.75 313 ARG A O 1
ATOM 2450 N N . LEU A 1 314 ? 10.641 11.312 -3.873 1 98.69 314 LEU A N 1
ATOM 2451 C CA . LEU A 1 314 ? 10.93 10.75 -5.188 1 98.69 314 LEU A CA 1
ATOM 2452 C C . LEU A 1 314 ? 9.68 10.719 -6.055 1 98.69 314 LEU A C 1
ATOM 2454 O O . LEU A 1 314 ? 9.742 11.008 -7.254 1 98.69 314 LEU A O 1
ATOM 2458 N N . GLN A 1 315 ? 8.547 10.438 -5.438 1 97.88 315 GLN A N 1
ATOM 2459 C CA . GLN A 1 315 ? 7.293 10.242 -6.164 1 97.88 315 GLN A CA 1
ATOM 2460 C C . GLN A 1 315 ? 6.711 11.578 -6.613 1 97.88 315 GLN A C 1
ATOM 2462 O O . GLN A 1 315 ? 5.93 11.633 -7.566 1 97.88 315 GLN A O 1
ATOM 2467 N N . GLY A 1 316 ? 7.016 12.633 -5.812 1 98.5 316 GLY A N 1
ATOM 2468 C CA . GLY A 1 316 ? 6.57 13.938 -6.277 1 98.5 316 GLY A CA 1
ATOM 2469 C C . GLY A 1 316 ? 5.66 14.641 -5.289 1 98.5 316 GLY A C 1
ATOM 2470 O O . GLY A 1 316 ? 5.012 15.625 -5.633 1 98.5 316 GLY A O 1
ATOM 2471 N N . ALA A 1 317 ? 5.574 14.18 -4.047 1 98.75 317 ALA A N 1
ATOM 2472 C CA . ALA A 1 317 ? 4.777 14.867 -3.033 1 98.75 317 ALA A CA 1
ATOM 2473 C C . ALA A 1 317 ? 5.324 16.266 -2.76 1 98.75 317 ALA A C 1
ATOM 2475 O O . ALA A 1 317 ? 6.531 16.453 -2.598 1 98.75 317 ALA A O 1
ATOM 2476 N N . SER A 1 318 ? 4.422 17.234 -2.719 1 98.88 318 SER A N 1
ATOM 2477 C CA . SER A 1 318 ? 4.816 18.594 -2.35 1 98.88 318 SER A CA 1
ATOM 2478 C C . SER A 1 318 ? 4.988 18.719 -0.84 1 98.88 318 SER A C 1
ATOM 2480 O O . SER A 1 318 ? 5.809 19.516 -0.372 1 98.88 318 SER A O 1
ATOM 2482 N N . GLY A 1 319 ? 4.203 18 -0.172 1 98.69 319 GLY A N 1
ATOM 2483 C CA . GLY A 1 319 ? 4.25 17.906 1.278 1 98.69 319 GLY A CA 1
ATOM 2484 C C . GLY A 1 319 ? 3.785 16.547 1.8 1 98.69 319 GLY A C 1
ATOM 2485 O O . GLY A 1 319 ? 2.986 15.875 1.153 1 98.69 319 GLY A O 1
ATOM 2486 N N . ILE A 1 320 ? 4.312 16.172 2.959 1 98.31 320 ILE A N 1
ATOM 2487 C CA . ILE A 1 320 ? 3.908 14.93 3.604 1 98.31 320 ILE A CA 1
ATOM 2488 C C . ILE A 1 320 ? 3.887 15.117 5.121 1 98.31 320 ILE A C 1
ATOM 2490 O O . ILE A 1 320 ? 4.695 15.867 5.672 1 98.31 320 ILE A O 1
ATOM 2494 N N . HIS A 1 321 ? 2.994 14.414 5.746 1 94.81 321 HIS A N 1
ATOM 2495 C CA . HIS A 1 321 ? 2.967 14.406 7.207 1 94.81 321 HIS A CA 1
ATOM 2496 C C . HIS A 1 321 ? 4.199 13.711 7.773 1 94.81 321 HIS A C 1
ATOM 2498 O O . HIS A 1 321 ? 4.496 12.57 7.406 1 94.81 321 HIS A O 1
ATOM 2504 N N . THR A 1 322 ? 4.953 14.328 8.664 1 91.94 322 THR A N 1
ATOM 2505 C CA . THR A 1 322 ? 6.156 13.758 9.258 1 91.94 322 THR A CA 1
ATOM 2506 C C . THR A 1 322 ? 5.969 13.531 10.758 1 91.94 322 THR A C 1
ATOM 2508 O O . THR A 1 322 ? 6.93 13.25 11.469 1 91.94 322 THR A O 1
ATOM 2511 N N . GLY A 1 323 ? 4.773 13.703 11.188 1 85.5 323 GLY A N 1
ATOM 2512 C CA . GLY A 1 323 ? 4.531 13.609 12.617 1 85.5 323 GLY A CA 1
ATOM 2513 C C . GLY A 1 323 ? 4.949 14.852 13.375 1 85.5 323 GLY A C 1
ATOM 2514 O O . GLY A 1 323 ? 4.953 15.953 12.82 1 85.5 323 GLY A O 1
ATOM 2515 N N . THR A 1 324 ? 5.109 14.68 14.719 1 83.94 324 THR A N 1
ATOM 2516 C CA . THR A 1 324 ? 5.391 15.828 15.57 1 83.94 324 THR A CA 1
ATOM 2517 C C . THR A 1 324 ? 6.777 15.719 16.188 1 83.94 324 THR A C 1
ATOM 2519 O O . THR A 1 324 ? 7.145 16.531 17.047 1 83.94 324 THR A O 1
ATOM 2522 N N . MET A 1 325 ? 7.441 14.727 15.82 1 84.94 325 MET A N 1
ATOM 2523 C CA . MET A 1 325 ? 8.82 14.531 16.266 1 84.94 325 MET A CA 1
ATOM 2524 C C . MET A 1 325 ? 8.898 14.484 17.781 1 84.94 325 MET A C 1
ATOM 2526 O O . MET A 1 325 ? 9.805 15.07 18.375 1 84.94 325 MET A O 1
ATOM 2530 N N . GLY A 1 326 ? 7.859 13.938 18.391 1 77.69 326 GLY A N 1
ATOM 2531 C CA . GLY A 1 326 ? 7.855 13.711 19.828 1 77.69 326 GLY A CA 1
ATOM 2532 C C . GLY A 1 326 ? 7.125 14.789 20.594 1 77.69 326 GLY A C 1
ATOM 2533 O O . GLY A 1 326 ? 6.973 14.695 21.812 1 77.69 326 GLY A O 1
ATOM 2534 N N . TYR A 1 327 ? 6.527 15.711 19.984 1 80.44 327 TYR A N 1
ATOM 2535 C CA . TYR A 1 327 ? 5.949 16.859 20.672 1 80.44 327 TYR A CA 1
ATOM 2536 C C . TYR A 1 327 ? 4.426 16.828 20.625 1 80.44 327 TYR A C 1
ATOM 2538 O O . TYR A 1 327 ? 3.76 17.734 21.109 1 80.44 327 TYR A O 1
ATOM 2546 N N . GLY A 1 328 ? 3.82 15.68 19.969 1 75.19 328 GLY A N 1
ATOM 2547 C CA . GLY A 1 328 ? 2.377 15.531 19.875 1 75.19 328 GLY A CA 1
ATOM 2548 C C . GLY A 1 328 ? 1.879 14.188 20.375 1 75.19 328 GLY A C 1
ATOM 2549 O O . GLY A 1 328 ? 2.473 13.602 21.281 1 75.19 328 GLY A O 1
ATOM 2550 N N . LYS A 1 329 ? 0.65 13.82 19.859 1 68.69 329 LYS A N 1
ATOM 2551 C CA . LYS A 1 329 ? -0.043 12.625 20.328 1 68.69 329 LYS A CA 1
ATOM 2552 C C . LYS A 1 329 ? 0.431 11.383 19.594 1 68.69 329 LYS A C 1
ATOM 2554 O O . LYS A 1 329 ? 0.231 10.258 20.062 1 68.69 329 LYS A O 1
ATOM 2559 N N . MET A 1 330 ? 0.988 11.562 18.438 1 72.69 330 MET A N 1
ATOM 2560 C CA . MET A 1 330 ? 1.394 10.43 17.609 1 72.69 330 MET A CA 1
ATOM 2561 C C . MET A 1 330 ? 2.746 9.883 18.062 1 72.69 330 MET A C 1
ATOM 2563 O O . MET A 1 330 ? 3.523 10.594 18.703 1 72.69 330 MET A O 1
ATOM 2567 N N . GLU A 1 331 ? 2.969 8.648 17.766 1 73.5 331 GLU A N 1
ATOM 2568 C CA . GLU A 1 331 ? 4.277 8.062 18.031 1 73.5 331 GLU A CA 1
ATOM 2569 C C . GLU A 1 331 ? 5.387 8.836 17.328 1 73.5 331 GLU A C 1
ATOM 2571 O O . GLU A 1 331 ? 5.215 9.281 16.188 1 73.5 331 GLU A O 1
ATOM 2576 N N . GLY A 1 332 ? 6.496 9.062 18.047 1 75.69 332 GLY A N 1
ATOM 2577 C CA . GLY A 1 332 ? 7.621 9.766 17.453 1 75.69 332 GLY A CA 1
ATOM 2578 C C . GLY A 1 332 ? 8.68 10.156 18.469 1 75.69 332 GLY A C 1
ATOM 2579 O O . GLY A 1 332 ? 8.492 9.961 19.672 1 75.69 332 GLY A O 1
ATOM 2580 N N . ASP A 1 333 ? 9.805 10.547 17.953 1 83.19 333 ASP A N 1
ATOM 2581 C CA . ASP A 1 333 ? 10.953 10.961 18.75 1 83.19 333 ASP A CA 1
ATOM 2582 C C . ASP A 1 333 ? 11.594 12.219 18.156 1 83.19 333 ASP A C 1
ATOM 2584 O O . ASP A 1 333 ? 11.461 12.484 16.969 1 83.19 333 ASP A O 1
ATOM 2588 N N . ALA A 1 334 ? 12.266 12.953 19.031 1 82.62 334 ALA A N 1
ATOM 2589 C CA . ALA A 1 334 ? 12.914 14.195 18.625 1 82.62 334 ALA A CA 1
ATOM 2590 C C . ALA A 1 334 ? 13.875 13.953 17.469 1 82.62 334 ALA A C 1
ATOM 2592 O O . ALA A 1 334 ? 14.062 14.82 16.609 1 82.62 334 ALA A O 1
ATOM 2593 N N . SER A 1 335 ? 14.359 12.758 17.422 1 84.5 335 SER A N 1
ATOM 2594 C CA . SER A 1 335 ? 15.328 12.414 16.391 1 84.5 335 SER A CA 1
ATOM 2595 C C . SER A 1 335 ? 14.664 12.297 15.016 1 84.5 335 SER A C 1
ATOM 2597 O O . SER A 1 335 ? 15.336 12.297 13.984 1 84.5 335 SER A O 1
ATOM 2599 N N . ASP A 1 336 ? 13.344 12.391 15.008 1 88.94 336 ASP A N 1
ATOM 2600 C CA . ASP A 1 336 ? 12.609 12.297 13.75 1 88.94 336 ASP A CA 1
ATOM 2601 C C . ASP A 1 336 ? 12.789 13.562 12.914 1 88.94 336 ASP A C 1
ATOM 2603 O O . ASP A 1 336 ? 12.445 13.578 11.727 1 88.94 336 ASP A O 1
ATOM 2607 N N . LYS A 1 337 ? 13.461 14.555 13.461 1 91.12 337 LYS A N 1
ATOM 2608 C CA . LYS A 1 337 ? 13.734 15.789 12.727 1 91.12 337 LYS A CA 1
ATOM 2609 C C . LYS A 1 337 ? 14.562 15.516 11.477 1 91.12 337 LYS A C 1
ATOM 2611 O O . LYS A 1 337 ? 14.5 16.266 10.508 1 91.12 337 LYS A O 1
ATOM 2616 N N . ILE A 1 338 ? 15.266 14.43 11.492 1 93.12 338 ILE A N 1
ATOM 2617 C CA . ILE A 1 338 ? 16.109 14.086 10.344 1 93.12 338 ILE A CA 1
ATOM 2618 C C . ILE A 1 338 ? 15.227 13.875 9.109 1 93.12 338 ILE A C 1
ATOM 2620 O O . ILE A 1 338 ? 15.664 14.094 7.98 1 93.12 338 ILE A O 1
ATOM 2624 N N . MET A 1 339 ? 13.953 13.445 9.336 1 94.88 339 MET A N 1
ATOM 2625 C CA . MET A 1 339 ? 13.016 13.305 8.227 1 94.88 339 MET A CA 1
ATOM 2626 C C . MET A 1 339 ? 12.758 14.648 7.562 1 94.88 339 MET A C 1
ATOM 2628 O O . MET A 1 339 ? 12.719 14.742 6.332 1 94.88 339 MET A O 1
ATOM 2632 N N . ALA A 1 340 ? 12.633 15.633 8.398 1 95.88 340 ALA A N 1
ATOM 2633 C CA . ALA A 1 340 ? 12.398 16.969 7.875 1 95.88 340 ALA A CA 1
ATOM 2634 C C . ALA A 1 340 ? 13.578 17.453 7.035 1 95.88 340 ALA A C 1
ATOM 2636 O O . ALA A 1 340 ? 13.398 17.984 5.945 1 95.88 340 ALA A O 1
ATOM 2637 N N . TYR A 1 341 ? 14.766 17.234 7.492 1 96.75 341 TYR A N 1
ATOM 2638 C CA . TYR A 1 341 ? 15.961 17.672 6.77 1 96.75 341 TYR A CA 1
ATOM 2639 C C . TYR A 1 341 ? 16.109 16.906 5.461 1 96.75 341 TYR A C 1
ATOM 2641 O O . TYR A 1 341 ? 16.469 17.484 4.434 1 96.75 341 TYR A O 1
ATOM 2649 N N . MET A 1 342 ? 15.805 15.633 5.523 1 97.81 342 MET A N 1
ATOM 2650 C CA . MET A 1 342 ? 15.898 14.797 4.328 1 97.81 342 MET A CA 1
ATOM 2651 C C . MET A 1 342 ? 14.906 15.258 3.266 1 97.81 342 MET A C 1
ATOM 2653 O O . MET A 1 342 ? 15.172 15.133 2.068 1 97.81 342 MET A O 1
ATOM 2657 N N . LEU A 1 343 ? 13.805 15.836 3.664 1 98.25 343 LEU A N 1
ATOM 2658 C CA . LEU A 1 343 ? 12.75 16.297 2.764 1 98.25 343 LEU A CA 1
ATOM 2659 C C . LEU A 1 343 ? 13.062 17.688 2.221 1 98.25 343 LEU A C 1
ATOM 2661 O O . LEU A 1 343 ? 12.734 18 1.073 1 98.25 343 LEU A O 1
ATOM 2665 N N . THR A 1 344 ? 13.742 18.547 2.963 1 97.62 344 THR A N 1
ATOM 2666 C CA . THR A 1 344 ? 13.781 19.969 2.639 1 97.62 344 THR A CA 1
ATOM 2667 C C . THR A 1 344 ? 15.133 20.359 2.061 1 97.62 344 THR A C 1
ATOM 2669 O O . THR A 1 344 ? 15.234 21.312 1.276 1 97.62 344 THR A O 1
ATOM 2672 N N . ASP A 1 345 ? 16.172 19.641 2.469 1 97.75 345 ASP A N 1
ATOM 2673 C CA . ASP A 1 345 ? 17.516 20.109 2.162 1 97.75 345 ASP A CA 1
ATOM 2674 C C . ASP A 1 345 ? 17.984 19.578 0.809 1 97.75 345 ASP A C 1
ATOM 2676 O O . ASP A 1 345 ? 17.453 18.578 0.307 1 97.75 345 ASP A O 1
ATOM 2680 N N . GLU A 1 346 ? 18.938 20.281 0.237 1 97.69 346 GLU A N 1
ATOM 2681 C CA . GLU A 1 346 ? 19.547 19.844 -1.014 1 97.69 346 GLU A CA 1
ATOM 2682 C C . GLU A 1 346 ? 20.328 18.547 -0.831 1 97.69 346 GLU A C 1
ATOM 2684 O O . GLU A 1 346 ? 20.453 17.75 -1.771 1 97.69 346 GLU A O 1
ATOM 2689 N N . ALA A 1 347 ? 20.859 18.391 0.303 1 98.19 347 ALA A N 1
ATOM 2690 C CA . ALA A 1 347 ? 21.531 17.172 0.735 1 98.19 347 ALA A CA 1
ATOM 2691 C C . ALA A 1 347 ? 21.375 16.953 2.238 1 98.19 347 ALA A C 1
ATOM 2693 O O . ALA A 1 347 ? 21.297 17.922 3 1 98.19 347 ALA A O 1
ATOM 2694 N N . ALA A 1 348 ? 21.312 15.727 2.672 1 98 348 ALA A N 1
ATOM 2695 C CA . ALA A 1 348 ? 21.156 15.438 4.094 1 98 348 ALA A CA 1
ATOM 2696 C C . ALA A 1 348 ? 21.75 14.078 4.449 1 98 348 ALA A C 1
ATOM 2698 O O . ALA A 1 348 ? 21.828 13.188 3.598 1 98 348 ALA A O 1
ATOM 2699 N N . GLN A 1 349 ? 22.203 13.992 5.676 1 97.69 349 GLN A N 1
ATOM 2700 C CA . GLN A 1 349 ? 22.688 12.734 6.23 1 97.69 349 GLN A CA 1
ATOM 2701 C C . GLN A 1 349 ? 21.562 11.961 6.906 1 97.69 349 GLN A C 1
ATOM 2703 O O . GLN A 1 349 ? 20.891 12.484 7.801 1 97.69 349 GLN A O 1
ATOM 2708 N N . GLY A 1 350 ? 21.297 10.734 6.434 1 96.88 350 GLY A N 1
ATOM 2709 C CA . GLY A 1 350 ? 20.375 9.844 7.113 1 96.88 350 GLY A CA 1
ATOM 2710 C C . GLY A 1 350 ? 21.062 8.93 8.117 1 96.88 350 GLY A C 1
ATOM 2711 O O . GLY A 1 350 ? 22.203 9.164 8.5 1 96.88 350 GLY A O 1
ATOM 2712 N N . PRO A 1 351 ? 20.312 7.945 8.523 1 96.5 351 PRO A N 1
ATOM 2713 C CA . PRO A 1 351 ? 20.875 7.016 9.5 1 96.5 351 PRO A CA 1
ATOM 2714 C C . PRO A 1 351 ? 22.109 6.281 8.977 1 96.5 351 PRO A C 1
ATOM 2716 O O . PRO A 1 351 ? 23.031 5.988 9.742 1 96.5 351 PRO A O 1
ATOM 2719 N N . PHE A 1 352 ? 22.125 6.035 7.625 1 98.06 352 PHE A N 1
ATOM 2720 C CA . PHE A 1 352 ? 23.203 5.215 7.105 1 98.06 352 PHE A CA 1
ATOM 2721 C C . PHE A 1 352 ? 23.922 5.922 5.957 1 98.06 352 PHE A C 1
ATOM 2723 O O . PHE A 1 352 ? 25.109 5.719 5.738 1 98.06 352 PHE A O 1
ATOM 2730 N N . TYR A 1 353 ? 23.141 6.754 5.207 1 98.5 353 TYR A N 1
ATOM 2731 C CA . TYR A 1 353 ? 23.719 7.289 3.977 1 98.5 353 TYR A CA 1
ATOM 2732 C C . TYR A 1 353 ? 23.562 8.805 3.914 1 98.5 353 TYR A C 1
ATOM 2734 O O . TYR A 1 353 ? 22.625 9.359 4.512 1 98.5 353 TYR A O 1
ATOM 2742 N N . HIS A 1 354 ? 24.469 9.453 3.24 1 98.38 354 HIS A N 1
ATOM 2743 C CA . HIS A 1 354 ? 24.297 10.828 2.783 1 98.38 354 HIS A CA 1
ATOM 2744 C C . HIS A 1 354 ? 23.625 10.875 1.419 1 98.38 354 HIS A C 1
ATOM 2746 O O . HIS A 1 354 ? 24.078 10.219 0.474 1 98.38 354 HIS A O 1
ATOM 2752 N N . GLN A 1 355 ? 22.562 11.602 1.27 1 98.69 355 GLN A N 1
ATOM 2753 C CA . GLN A 1 355 ? 21.812 11.711 0.018 1 98.69 355 GLN A CA 1
ATOM 2754 C C . GLN A 1 355 ? 21.906 13.125 -0.548 1 98.69 355 GLN A C 1
ATOM 2756 O O . GLN A 1 355 ? 21.516 14.094 0.118 1 98.69 355 GLN A O 1
ATOM 2761 N N . ASP A 1 356 ? 22.422 13.258 -1.688 1 98.38 356 ASP A N 1
ATOM 2762 C CA . ASP A 1 356 ? 22.344 14.484 -2.48 1 98.38 356 ASP A CA 1
ATOM 2763 C C . ASP A 1 356 ? 21.156 14.438 -3.432 1 98.38 356 ASP A C 1
ATOM 2765 O O . ASP A 1 356 ? 21.016 13.5 -4.219 1 98.38 356 ASP A O 1
ATOM 2769 N N . TRP A 1 357 ? 20.328 15.453 -3.441 1 98.5 357 TRP A N 1
ATOM 2770 C CA . TRP A 1 357 ? 19.078 15.43 -4.207 1 98.5 357 TRP A CA 1
ATOM 2771 C C . TRP A 1 357 ? 19.266 16.109 -5.562 1 98.5 357 TRP A C 1
ATOM 2773 O O . TRP A 1 357 ? 18.344 16.125 -6.383 1 98.5 357 TRP A O 1
ATOM 2783 N N . LEU A 1 358 ? 20.391 16.703 -5.816 1 97.44 358 LEU A N 1
ATOM 2784 C CA . LEU A 1 358 ? 20.797 17.219 -7.121 1 97.44 358 LEU A CA 1
ATOM 2785 C C . LEU A 1 358 ? 19.766 18.203 -7.664 1 97.44 358 LEU A C 1
ATOM 2787 O O . LEU A 1 358 ? 19.359 18.094 -8.82 1 97.44 358 LEU A O 1
ATOM 2791 N N . GLY A 1 359 ? 19.25 19.016 -6.891 1 97.31 359 GLY A N 1
ATOM 2792 C CA . GLY A 1 359 ? 18.359 20.062 -7.34 1 97.31 359 GLY A CA 1
ATOM 2793 C C . GLY A 1 359 ? 16.906 19.656 -7.344 1 97.31 359 GLY A C 1
ATOM 2794 O O . GLY A 1 359 ? 16.016 20.453 -7.656 1 97.31 359 GLY A O 1
ATOM 2795 N N . MET A 1 360 ? 16.531 18.406 -7.035 1 98.19 360 MET A N 1
ATOM 2796 C CA . MET A 1 360 ? 15.125 18.031 -6.891 1 98.19 360 MET A CA 1
ATOM 2797 C C . MET A 1 360 ? 14.43 18.922 -5.867 1 98.19 360 MET A C 1
ATOM 2799 O O . MET A 1 360 ? 14.969 19.172 -4.789 1 98.19 360 MET A O 1
ATOM 2803 N N . LYS A 1 361 ? 13.266 19.328 -6.207 1 98 361 LYS A N 1
ATOM 2804 C CA . LYS A 1 361 ? 12.516 20.25 -5.344 1 98 361 LYS A CA 1
ATOM 2805 C C . LYS A 1 361 ? 12.234 19.609 -3.986 1 98 361 LYS A C 1
ATOM 2807 O O . LYS A 1 361 ? 12.055 18.391 -3.891 1 98 361 LYS A O 1
ATOM 2812 N N . ALA A 1 362 ? 12.188 20.406 -2.967 1 98.12 362 ALA A N 1
ATOM 2813 C CA . ALA A 1 362 ? 11.945 19.953 -1.596 1 98.12 362 ALA A CA 1
ATOM 2814 C C . ALA A 1 362 ? 10.492 19.531 -1.401 1 98.12 362 ALA A C 1
ATOM 2816 O O . ALA A 1 362 ? 9.602 20.031 -2.094 1 98.12 362 ALA A O 1
ATOM 2817 N N . THR A 1 363 ? 10.297 18.609 -0.538 1 98.69 363 THR A N 1
ATOM 2818 C CA . THR A 1 363 ? 8.992 18.281 0.03 1 98.69 363 THR A CA 1
ATOM 2819 C C . THR A 1 363 ? 8.805 18.969 1.383 1 98.69 363 THR A C 1
ATOM 2821 O O . THR A 1 363 ? 9.742 19.031 2.184 1 98.69 363 THR A O 1
ATOM 2824 N N . THR A 1 364 ? 7.645 19.406 1.642 1 98.5 364 THR A N 1
ATOM 2825 C CA . THR A 1 364 ? 7.371 20.188 2.846 1 98.5 364 THR A CA 1
ATOM 2826 C C . THR A 1 364 ? 6.887 19.281 3.975 1 98.5 364 THR A C 1
ATOM 2828 O O . THR A 1 364 ? 5.91 18.531 3.811 1 98.5 364 THR A O 1
ATOM 2831 N N . PRO A 1 365 ? 7.559 19.375 5.137 1 97.5 365 PRO A N 1
ATOM 2832 C CA . PRO A 1 365 ? 6.977 18.672 6.285 1 97.5 365 PRO A CA 1
ATOM 2833 C C . PRO A 1 365 ? 5.648 19.266 6.73 1 97.5 365 PRO A C 1
ATOM 2835 O O . PRO A 1 365 ? 5.543 20.484 6.914 1 97.5 365 PRO A O 1
ATOM 2838 N N . ILE A 1 366 ? 4.68 18.484 6.836 1 97 366 ILE A N 1
ATOM 2839 C CA . ILE A 1 366 ? 3.389 18.859 7.398 1 97 366 ILE A CA 1
ATOM 2840 C C . ILE A 1 366 ? 3.246 18.266 8.797 1 97 366 ILE A C 1
ATOM 2842 O O . ILE A 1 366 ? 3.326 17.047 8.977 1 97 366 ILE A O 1
ATOM 2846 N N . ILE A 1 367 ? 3.053 19.125 9.734 1 94.19 367 ILE A N 1
ATOM 2847 C CA . ILE A 1 367 ? 3.055 18.734 11.133 1 94.19 367 ILE A CA 1
ATOM 2848 C C . ILE A 1 367 ? 1.618 18.609 11.641 1 94.19 367 ILE A C 1
ATOM 2850 O O . ILE A 1 367 ? 0.838 19.562 11.547 1 94.19 367 ILE A O 1
ATOM 2854 N N . SER A 1 368 ? 1.352 17.406 12.117 1 88 368 SER A N 1
ATOM 2855 C CA . SER A 1 368 ? 0.014 17.172 12.648 1 88 368 SER A CA 1
ATOM 2856 C C . SER A 1 368 ? 0.033 16.109 13.742 1 88 368 SER A C 1
ATOM 2858 O O . SER A 1 368 ? 0.898 15.234 13.742 1 88 368 SER A O 1
ATOM 2860 N N . GLY A 1 369 ? -0.934 16.219 14.586 1 81.56 369 GLY A N 1
ATOM 2861 C CA . GLY A 1 369 ? -1.12 15.234 15.633 1 81.56 369 GLY A CA 1
ATOM 2862 C C . GLY A 1 369 ? -0.936 15.797 17.031 1 81.56 369 GLY A C 1
ATOM 2863 O O . GLY A 1 369 ? 0.163 15.75 17.578 1 81.56 369 GLY A O 1
ATOM 2864 N N . GLY A 1 370 ? -1.896 16.312 17.594 1 81.12 370 GLY A N 1
ATOM 2865 C CA . GLY A 1 370 ? -1.926 16.719 18.984 1 81.12 370 GLY A CA 1
ATOM 2866 C C . GLY A 1 370 ? -1.087 17.953 19.266 1 81.12 370 GLY A C 1
ATOM 2867 O O . GLY A 1 370 ? -0.439 18.047 20.312 1 81.12 370 GLY A O 1
ATOM 2868 N N . MET A 1 371 ? -1.013 18.812 18.344 1 88.94 371 MET A N 1
ATOM 2869 C CA . MET A 1 371 ? -0.262 20.047 18.516 1 88.94 371 MET A CA 1
ATOM 2870 C C . MET A 1 371 ? -1.188 21.203 18.891 1 88.94 371 MET A C 1
ATOM 2872 O O . MET A 1 371 ? -2.383 21.172 18.594 1 88.94 371 MET A O 1
ATOM 2876 N N . ASN A 1 372 ? -0.689 22.094 19.641 1 93.31 372 ASN A N 1
ATOM 2877 C CA . ASN A 1 372 ? -1.341 23.359 19.984 1 93.31 372 ASN A CA 1
ATOM 2878 C C . ASN A 1 372 ? -0.324 24.469 20.188 1 93.31 372 ASN A C 1
ATOM 2880 O O . ASN A 1 372 ? 0.878 24.266 20.016 1 93.31 372 ASN A O 1
ATOM 2884 N N . ALA A 1 373 ? -0.803 25.641 20.516 1 97.31 373 ALA A N 1
ATOM 2885 C CA . ALA A 1 373 ? 0.045 26.828 20.594 1 97.31 373 ALA A CA 1
ATOM 2886 C C . ALA A 1 373 ? 1.142 26.641 21.641 1 97.31 373 ALA A C 1
ATOM 2888 O O . ALA A 1 373 ? 2.252 27.156 21.484 1 97.31 373 ALA A O 1
ATOM 2889 N N . LEU A 1 374 ? 0.881 25.875 22.672 1 97.31 374 LEU A N 1
ATOM 2890 C CA . LEU A 1 374 ? 1.794 25.766 23.797 1 97.31 374 LEU A CA 1
ATOM 2891 C C . LEU A 1 374 ? 2.945 24.812 23.484 1 97.31 374 LEU A C 1
ATOM 2893 O O . LEU A 1 374 ? 4.023 24.922 24.078 1 97.31 374 LEU A O 1
ATOM 2897 N N . ARG A 1 375 ? 2.783 23.953 22.547 1 95.69 375 ARG A N 1
ATOM 2898 C CA . ARG A 1 375 ? 3.771 22.938 22.234 1 95.69 375 ARG A CA 1
ATOM 2899 C C . ARG A 1 375 ? 4.711 23.406 21.125 1 95.69 375 ARG A C 1
ATOM 2901 O O . ARG A 1 375 ? 5.805 22.859 20.953 1 95.69 375 ARG A O 1
ATOM 2908 N N . LEU A 1 376 ? 4.371 24.422 20.438 1 96.62 376 LEU A N 1
ATOM 2909 C CA . LEU A 1 376 ? 5.039 24.828 19.203 1 96.62 376 LEU A CA 1
ATOM 2910 C C . LEU A 1 376 ? 6.461 25.297 19.484 1 96.62 376 LEU A C 1
ATOM 2912 O O . LEU A 1 376 ? 7.391 24.969 18.734 1 96.62 376 LEU A O 1
ATOM 2916 N N . PRO A 1 377 ? 6.703 26.125 20.547 1 96.5 377 PRO A N 1
ATOM 2917 C CA . PRO A 1 377 ? 8.078 26.594 20.766 1 96.5 377 PRO A CA 1
ATOM 2918 C C . PRO A 1 377 ? 9.07 25.453 20.938 1 96.5 377 PRO A C 1
ATOM 2920 O O . PRO A 1 377 ? 10.156 25.484 20.359 1 96.5 377 PRO A O 1
ATOM 2923 N N . GLY A 1 378 ? 8.711 24.469 21.734 1 94.5 378 GLY A N 1
ATOM 2924 C CA . GLY A 1 378 ? 9.578 23.297 21.891 1 94.5 378 GLY A CA 1
ATOM 2925 C C . GLY A 1 378 ? 9.852 22.594 20.578 1 94.5 378 GLY A C 1
ATOM 2926 O O . GLY A 1 378 ? 10.977 22.156 20.328 1 94.5 378 GLY A O 1
ATOM 2927 N N . PHE A 1 379 ? 8.836 22.438 19.766 1 95.19 379 PHE A N 1
ATOM 2928 C CA . PHE A 1 379 ? 8.969 21.828 18.453 1 95.19 379 PHE A CA 1
ATOM 2929 C C . PHE A 1 379 ? 9.93 22.625 17.578 1 95.19 379 PHE A C 1
ATOM 2931 O O . PHE A 1 379 ? 10.805 22.047 16.938 1 95.19 379 PHE A O 1
ATOM 2938 N N . PHE A 1 380 ? 9.797 23.938 17.578 1 96.62 380 PHE A N 1
ATOM 2939 C CA . PHE A 1 380 ? 10.656 24.797 16.781 1 96.62 380 PHE A CA 1
ATOM 2940 C C . PHE A 1 380 ? 12.094 24.734 17.266 1 96.62 380 PHE A C 1
ATOM 2942 O O . PHE A 1 380 ? 13.031 24.766 16.469 1 96.62 380 PHE A O 1
ATOM 2949 N N . ASP A 1 381 ? 12.242 24.688 18.562 1 95.94 381 ASP A N 1
ATOM 2950 C CA . ASP A 1 381 ? 13.586 24.562 19.125 1 95.94 381 ASP A CA 1
ATOM 2951 C C . ASP A 1 381 ? 14.273 23.297 18.609 1 95.94 381 ASP A C 1
ATOM 2953 O O . ASP A 1 381 ? 15.453 23.312 18.266 1 95.94 381 ASP A O 1
ATOM 2957 N N . ASN A 1 382 ? 13.492 22.281 18.594 1 94.94 382 ASN A N 1
ATOM 2958 C CA . ASN A 1 382 ? 14.039 21 18.125 1 94.94 382 ASN A CA 1
ATOM 2959 C C . ASN A 1 382 ? 14.383 21.047 16.641 1 94.94 382 ASN A C 1
ATOM 2961 O O . ASN A 1 382 ? 15.469 20.641 16.25 1 94.94 382 ASN A O 1
ATOM 2965 N N . LEU A 1 383 ? 13.492 21.547 15.844 1 94.88 383 LEU A N 1
ATOM 2966 C CA . LEU A 1 383 ? 13.648 21.547 14.391 1 94.88 383 LEU A CA 1
ATOM 2967 C C . LEU A 1 383 ? 14.664 22.609 13.961 1 94.88 383 LEU A C 1
ATOM 2969 O O . LEU A 1 383 ? 15.352 22.438 12.953 1 94.88 383 LEU A O 1
ATOM 2973 N N . GLY A 1 384 ? 14.664 23.766 14.703 1 95.19 384 GLY A N 1
ATOM 2974 C CA . GLY A 1 384 ? 15.602 24.844 14.422 1 95.19 384 GLY A CA 1
ATOM 2975 C C . GLY A 1 384 ? 15.016 25.922 13.531 1 95.19 384 GLY A C 1
ATOM 2976 O O . GLY A 1 384 ? 15.672 26.938 13.273 1 95.19 384 GLY A O 1
ATOM 2977 N N . HIS A 1 385 ? 13.797 25.781 13.062 1 95.69 385 HIS A N 1
ATOM 2978 C CA . HIS A 1 385 ? 13.086 26.781 12.266 1 95.69 385 HIS A CA 1
ATOM 2979 C C . HIS A 1 385 ? 11.578 26.547 12.305 1 95.69 385 HIS A C 1
ATOM 2981 O O . HIS A 1 385 ? 11.117 25.562 12.883 1 95.69 385 HIS A O 1
ATOM 2987 N N . SER A 1 386 ? 10.797 27.391 11.695 1 96.88 386 SER A N 1
ATOM 2988 C CA . SER A 1 386 ? 9.344 27.266 11.703 1 96.88 386 SER A CA 1
ATOM 2989 C C . SER A 1 386 ? 8.789 27.172 10.289 1 96.88 386 SER A C 1
ATOM 2991 O O . SER A 1 386 ? 7.605 27.422 10.062 1 96.88 386 SER A O 1
ATOM 2993 N N . ASN A 1 387 ? 9.641 26.875 9.273 1 97.5 387 ASN A N 1
ATOM 2994 C CA . ASN A 1 387 ? 9.211 26.797 7.879 1 97.5 387 ASN A CA 1
ATOM 2995 C C . ASN A 1 387 ? 8.492 25.484 7.578 1 97.5 387 ASN A C 1
ATOM 2997 O O . ASN A 1 387 ? 8.992 24.672 6.805 1 97.5 387 ASN A O 1
ATOM 3001 N N . VAL A 1 388 ? 7.297 25.25 8.156 1 97.75 388 VAL A N 1
ATOM 3002 C CA . VAL A 1 388 ? 6.484 24.047 8.016 1 97.75 388 VAL A CA 1
ATOM 3003 C C . VAL A 1 388 ? 5.023 24.422 7.809 1 97.75 388 VAL A C 1
ATOM 3005 O O . VAL A 1 388 ? 4.645 25.594 8 1 97.75 388 VAL A O 1
ATOM 3008 N N . ILE A 1 389 ? 4.258 23.516 7.324 1 98.25 389 ILE A N 1
ATOM 3009 C CA . ILE A 1 389 ? 2.805 23.609 7.426 1 98.25 389 ILE A CA 1
ATOM 3010 C C . ILE A 1 389 ? 2.332 22.969 8.727 1 98.25 389 ILE A C 1
ATOM 3012 O O . ILE A 1 389 ? 2.527 21.781 8.938 1 98.25 389 ILE A O 1
ATOM 3016 N N . GLN A 1 390 ? 1.862 23.766 9.555 1 96.81 390 GLN A N 1
ATOM 3017 C CA . GLN A 1 390 ? 1.373 23.297 10.844 1 96.81 390 GLN A CA 1
ATOM 3018 C C . GLN A 1 390 ? -0.143 23.109 10.828 1 96.81 390 GLN A C 1
ATOM 3020 O O . GLN A 1 390 ? -0.883 24.062 10.578 1 96.81 390 GLN A O 1
ATOM 3025 N N . THR A 1 391 ? -0.582 21.891 11 1 95.06 391 THR A N 1
ATOM 3026 C CA . THR A 1 391 ? -2.018 21.641 11.047 1 95.06 391 THR A CA 1
ATOM 3027 C C . THR A 1 391 ? -2.443 21.172 12.438 1 95.06 391 THR A C 1
ATOM 3029 O O . THR A 1 391 ? -2.314 19.984 12.766 1 95.06 391 THR A O 1
ATOM 3032 N N . SER A 1 392 ? -2.98 22.094 13.188 1 91.81 392 SER A N 1
ATOM 3033 C CA . SER A 1 392 ? -3.475 21.797 14.531 1 91.81 392 SER A CA 1
ATOM 3034 C C . SER A 1 392 ? -5 21.734 14.562 1 91.81 392 SER A C 1
ATOM 3036 O O . SER A 1 392 ? -5.656 22.766 14.727 1 91.81 392 SER A O 1
ATOM 3038 N N . GLY A 1 393 ? -5.543 20.562 14.5 1 88.81 393 GLY A N 1
ATOM 3039 C CA . GLY A 1 393 ? -6.988 20.438 14.57 1 88.81 393 GLY A CA 1
ATOM 3040 C C . GLY A 1 393 ? -7.551 20.766 15.938 1 88.81 393 GLY A C 1
ATOM 3041 O O . GLY A 1 393 ? -8.008 21.891 16.172 1 88.81 393 GLY A O 1
ATOM 3042 N N . GLY A 1 394 ? -7.293 19.875 16.875 1 84.06 394 GLY A N 1
ATOM 3043 C CA . GLY A 1 394 ? -7.703 20.109 18.25 1 84.06 394 GLY A CA 1
ATOM 3044 C C . GLY A 1 394 ? -7.062 21.359 18.844 1 84.06 394 GLY A C 1
ATOM 3045 O O . GLY A 1 394 ? -7.668 22.031 19.688 1 84.06 394 GLY A O 1
ATOM 3046 N N . GLY A 1 395 ? -5.945 21.734 18.438 1 88.69 395 GLY A N 1
ATOM 3047 C CA . GLY A 1 395 ? -5.238 22.906 18.938 1 88.69 395 GLY A CA 1
ATOM 3048 C C . GLY A 1 395 ? -5.895 24.203 18.531 1 88.69 395 GLY A C 1
ATOM 3049 O O . GLY A 1 395 ? -5.715 25.234 19.203 1 88.69 395 GLY A O 1
ATOM 3050 N N . ALA A 1 396 ? -6.652 24.125 17.484 1 92.19 396 ALA A N 1
ATOM 3051 C CA . ALA A 1 396 ? -7.363 25.312 17.031 1 92.19 396 ALA A CA 1
ATOM 3052 C C . ALA A 1 396 ? -8.82 25.297 17.484 1 92.19 396 ALA A C 1
ATOM 3054 O O . ALA A 1 396 ? -9.258 26.172 18.234 1 92.19 396 ALA A O 1
ATOM 3055 N N . PHE A 1 397 ? -9.492 24.234 17.188 1 89.44 397 PHE A N 1
ATOM 3056 C CA . PHE A 1 397 ? -10.922 24.172 17.438 1 89.44 397 PHE A CA 1
ATOM 3057 C C . PHE A 1 397 ? -11.195 23.828 18.906 1 89.44 397 PHE A C 1
ATOM 3059 O O . PHE A 1 397 ? -12.328 23.969 19.375 1 89.44 397 PHE A O 1
ATOM 3066 N N . GLY A 1 398 ? -10.188 23.406 19.578 1 88.25 398 GLY A N 1
ATOM 3067 C CA . GLY A 1 398 ? -10.312 23.188 21.016 1 88.25 398 GLY A CA 1
ATOM 3068 C C . GLY A 1 398 ? -10.117 24.438 21.844 1 88.25 398 GLY A C 1
ATOM 3069 O O . GLY A 1 398 ? -10.305 24.438 23.062 1 88.25 398 GLY A O 1
ATOM 3070 N N . HIS A 1 399 ? -9.812 25.547 21.219 1 93.5 399 HIS A N 1
ATOM 3071 C CA . HIS A 1 399 ? -9.656 26.828 21.891 1 93.5 399 HIS A CA 1
ATOM 3072 C C . HIS A 1 399 ? -10.984 27.312 22.469 1 93.5 399 HIS A C 1
ATOM 3074 O O . HIS A 1 399 ? -12.008 27.297 21.781 1 93.5 399 HIS A O 1
ATOM 3080 N N . LEU A 1 400 ? -10.992 27.766 23.625 1 93.25 400 LEU A N 1
ATOM 3081 C CA . LEU A 1 400 ? -12.203 28.141 24.359 1 93.25 400 LEU A CA 1
ATOM 3082 C C . LEU A 1 400 ? -12.945 29.266 23.656 1 93.25 400 LEU A C 1
ATOM 3084 O O . LEU A 1 400 ? -14.172 29.359 23.734 1 93.25 400 LEU A O 1
ATOM 3088 N N . ASP A 1 401 ? -12.18 30.062 22.969 1 95.06 401 ASP A N 1
ATOM 3089 C CA . ASP A 1 401 ? -12.797 31.219 22.312 1 95.06 401 ASP A CA 1
ATOM 3090 C C . ASP A 1 401 ? -13.07 30.938 20.844 1 95.06 401 ASP A C 1
ATOM 3092 O O . ASP A 1 401 ? -13.336 31.859 20.062 1 95.06 401 ASP A O 1
ATOM 3096 N N . GLY A 1 402 ? -12.867 29.688 20.438 1 92.25 402 GLY A N 1
ATOM 3097 C CA . GLY A 1 402 ? -13.266 29.297 19.094 1 92.25 402 GLY A CA 1
ATOM 3098 C C . GLY A 1 402 ? -12.094 29.141 18.141 1 92.25 402 GLY A C 1
ATOM 3099 O O . GLY A 1 402 ? -10.945 29.406 18.516 1 92.25 402 GLY A O 1
ATOM 3100 N N . GLY A 1 403 ? -12.445 28.781 16.906 1 93.62 403 GLY A N 1
ATOM 3101 C CA . GLY A 1 403 ? -11.453 28.438 15.898 1 93.62 403 GLY A CA 1
ATOM 3102 C C . GLY A 1 403 ? -10.609 29.625 15.461 1 93.62 403 GLY A C 1
ATOM 3103 O O . GLY A 1 403 ? -9.414 29.469 15.195 1 93.62 403 GLY A O 1
ATOM 3104 N N . THR A 1 404 ? -11.219 30.797 15.367 1 97.44 404 THR A N 1
ATOM 3105 C CA . THR A 1 404 ? -10.484 31.984 14.992 1 97.44 404 THR A CA 1
ATOM 3106 C C . THR A 1 404 ? -9.398 32.312 16.016 1 97.44 404 THR A C 1
ATOM 3108 O O . THR A 1 404 ? -8.25 32.562 15.656 1 97.44 404 THR A O 1
ATOM 3111 N N . ALA A 1 405 ? -9.805 32.25 17.25 1 97.44 405 ALA A N 1
ATOM 3112 C CA . ALA A 1 405 ? -8.859 32.531 18.344 1 97.44 405 ALA A CA 1
ATOM 3113 C C . ALA A 1 405 ? -7.777 31.453 18.391 1 97.44 405 ALA A C 1
ATOM 3115 O O . ALA A 1 405 ? -6.617 31.75 18.688 1 97.44 405 ALA A O 1
ATOM 3116 N N . GLY A 1 406 ? -8.164 30.25 18.172 1 96.56 406 GLY A N 1
ATOM 3117 C CA . GLY A 1 406 ? -7.195 29.172 18.109 1 96.56 406 GLY A CA 1
ATOM 3118 C C . GLY A 1 406 ? -6.137 29.391 17.047 1 96.56 406 GLY A C 1
ATOM 3119 O O . GLY A 1 406 ? -4.945 29.188 17.297 1 96.56 406 GLY A O 1
ATOM 3120 N N . ALA A 1 407 ? -6.582 29.797 15.906 1 97.81 407 ALA A N 1
ATOM 3121 C CA . ALA A 1 407 ? -5.66 30.078 14.805 1 97.81 407 ALA A CA 1
ATOM 3122 C C . ALA A 1 407 ? -4.691 31.203 15.164 1 97.81 407 ALA A C 1
ATOM 3124 O O . ALA A 1 407 ? -3.484 31.094 14.945 1 97.81 407 ALA A O 1
ATOM 3125 N N . LYS A 1 408 ? -5.238 32.25 15.703 1 98.38 408 LYS A N 1
ATOM 3126 C CA . LYS A 1 408 ? -4.426 33.375 16.094 1 98.38 408 LYS A CA 1
ATOM 3127 C C . LYS A 1 408 ? -3.414 33 17.172 1 98.38 408 LYS A C 1
ATOM 3129 O O . LYS A 1 408 ? -2.279 33.5 17.156 1 98.38 408 LYS A O 1
ATOM 3134 N N . SER A 1 409 ? -3.836 32.156 18.078 1 98.56 409 SER A N 1
ATOM 3135 C CA . SER A 1 409 ? -2.932 31.719 19.141 1 98.56 409 SER A CA 1
ATOM 3136 C C . SER A 1 409 ? -1.74 30.953 18.562 1 98.56 409 SER A C 1
ATOM 3138 O O . SER A 1 409 ? -0.623 31.078 19.078 1 98.56 409 SER A O 1
ATOM 3140 N N . LEU A 1 410 ? -1.973 30.156 17.562 1 98.25 410 LEU A N 1
ATOM 3141 C CA . LEU A 1 410 ? -0.887 29.422 16.906 1 98.25 410 LEU A CA 1
ATOM 3142 C C . LEU A 1 410 ? 0.117 30.391 16.281 1 98.25 410 LEU A C 1
ATOM 3144 O O . LEU A 1 410 ? 1.328 30.219 16.438 1 98.25 410 LEU A O 1
ATOM 3148 N N . ARG A 1 411 ? -0.397 31.375 15.578 1 98.12 411 ARG A N 1
ATOM 3149 C CA . ARG A 1 411 ? 0.457 32.406 14.977 1 98.12 411 ARG A CA 1
ATOM 3150 C C . ARG A 1 411 ? 1.261 33.125 16.047 1 98.12 411 ARG A C 1
ATOM 3152 O O . ARG A 1 411 ? 2.461 33.344 15.875 1 98.12 411 ARG A O 1
ATOM 3159 N N . GLN A 1 412 ? 0.616 33.469 17.109 1 98.56 412 GLN A N 1
ATOM 3160 C CA . GLN A 1 412 ? 1.247 34.219 18.203 1 98.56 412 GLN A CA 1
ATOM 3161 C C . GLN A 1 412 ? 2.35 33.406 18.859 1 98.56 412 GLN A C 1
ATOM 3163 O O . GLN A 1 412 ? 3.375 33.938 19.281 1 98.56 412 GLN A O 1
ATOM 3168 N N . SER A 1 413 ? 2.09 32.156 18.984 1 98.62 413 SER A N 1
ATOM 3169 C CA . SER A 1 413 ? 3.111 31.25 19.516 1 98.62 413 SER A CA 1
ATOM 3170 C C . SER A 1 413 ? 4.371 31.266 18.656 1 98.62 413 SER A C 1
ATOM 3172 O O . SER A 1 413 ? 5.484 31.344 19.172 1 98.62 413 SER A O 1
ATOM 3174 N N . CYS A 1 414 ? 4.207 31.172 17.359 1 98.19 414 CYS A N 1
ATOM 3175 C CA . CYS A 1 414 ? 5.332 31.219 16.438 1 98.19 414 CYS A CA 1
ATOM 3176 C C . CYS A 1 414 ? 6.039 32.562 16.5 1 98.19 414 CYS A C 1
ATOM 3178 O O . CYS A 1 414 ? 7.27 32.625 16.5 1 98.19 414 CYS A O 1
ATOM 3180 N N . ASP A 1 415 ? 5.25 33.656 16.578 1 98.19 415 ASP A N 1
ATOM 3181 C CA . ASP A 1 415 ? 5.809 35 16.688 1 98.19 415 ASP A CA 1
ATOM 3182 C C . ASP A 1 415 ? 6.66 35.125 17.938 1 98.19 415 ASP A C 1
ATOM 3184 O O . ASP A 1 415 ? 7.738 35.719 17.906 1 98.19 415 ASP A O 1
ATOM 3188 N N . ALA A 1 416 ? 6.113 34.656 19 1 98.56 416 ALA A N 1
ATOM 3189 C CA . ALA A 1 416 ? 6.855 34.688 20.266 1 98.56 416 ALA A CA 1
ATOM 3190 C C . ALA A 1 416 ? 8.203 33.969 20.125 1 98.56 416 ALA A C 1
ATOM 3192 O O . ALA A 1 416 ? 9.234 34.5 20.562 1 98.56 416 ALA A O 1
ATOM 3193 N N . TRP A 1 417 ? 8.188 32.812 19.547 1 98.25 417 TRP A N 1
ATOM 3194 C CA . TRP A 1 417 ? 9.406 32.031 19.359 1 98.25 417 TRP A CA 1
ATOM 3195 C C . TRP A 1 417 ? 10.406 32.75 18.484 1 98.25 417 TRP A C 1
ATOM 3197 O O . TRP A 1 417 ? 11.594 32.844 18.812 1 98.25 417 TRP A O 1
ATOM 3207 N N . LYS A 1 418 ? 9.953 33.344 17.406 1 97.62 418 LYS A N 1
ATOM 3208 C CA . LYS A 1 418 ? 10.82 34.062 16.484 1 97.62 418 LYS A CA 1
ATOM 3209 C C . LYS A 1 418 ? 11.445 35.281 17.172 1 97.62 418 LYS A C 1
ATOM 3211 O O . LYS A 1 418 ? 12.602 35.625 16.891 1 97.62 418 LYS A O 1
ATOM 3216 N N . ALA A 1 419 ? 10.672 35.844 18.016 1 97.56 419 ALA A N 1
ATOM 3217 C CA . ALA A 1 419 ? 11.125 37.062 18.703 1 97.56 419 ALA A CA 1
ATOM 3218 C C . ALA A 1 419 ? 12.031 36.719 19.875 1 97.56 419 ALA A C 1
ATOM 3220 O O . ALA A 1 419 ? 12.664 37.594 20.469 1 97.56 419 ALA A O 1
ATOM 3221 N N . GLY A 1 420 ? 12.07 35.469 20.234 1 97.44 420 GLY A N 1
ATOM 3222 C CA . GLY A 1 420 ? 12.867 35.062 21.375 1 97.44 420 GLY A CA 1
ATOM 3223 C C . GLY A 1 420 ? 12.242 35.438 22.703 1 97.44 420 GLY A C 1
ATOM 3224 O O . GLY A 1 420 ? 12.945 35.656 23.688 1 97.44 420 GLY A O 1
ATOM 3225 N N . VAL A 1 421 ? 10.969 35.594 22.75 1 97.69 421 VAL A N 1
ATOM 3226 C CA . VAL A 1 421 ? 10.242 35.969 23.953 1 97.69 421 VAL A CA 1
ATOM 3227 C C . VAL A 1 421 ? 9.57 34.75 24.562 1 97.69 421 VAL A C 1
ATOM 3229 O O . VAL A 1 421 ? 9.008 33.906 23.844 1 97.69 421 VAL A O 1
ATOM 3232 N N . ASP A 1 422 ? 9.703 34.656 25.812 1 96.62 422 ASP A N 1
ATOM 3233 C CA . ASP A 1 422 ? 9.023 33.562 26.531 1 96.62 422 ASP A CA 1
ATOM 3234 C C . ASP A 1 422 ? 7.52 33.594 26.25 1 96.62 422 ASP A C 1
ATOM 3236 O O . ASP A 1 422 ? 6.91 34.656 26.188 1 96.62 422 ASP A O 1
ATOM 3240 N N . LEU A 1 423 ? 6.891 32.375 26.156 1 98.25 423 LEU A N 1
ATOM 3241 C CA . LEU A 1 423 ? 5.512 32.281 25.688 1 98.25 423 LEU A CA 1
ATOM 3242 C C . LEU A 1 423 ? 4.547 32.906 26.688 1 98.25 423 LEU A C 1
ATOM 3244 O O . LEU A 1 423 ? 3.568 33.531 26.281 1 98.25 423 LEU A O 1
ATOM 3248 N N . VAL A 1 424 ? 4.824 32.719 27.938 1 98.19 424 VAL A N 1
ATOM 3249 C CA . VAL A 1 424 ? 3.957 33.281 28.969 1 98.19 424 VAL A CA 1
ATOM 3250 C C . VAL A 1 424 ? 4.039 34.781 28.938 1 98.19 424 VAL A C 1
ATOM 3252 O O . VAL A 1 424 ? 3.018 35.469 29.062 1 98.19 424 VAL A O 1
ATOM 3255 N N . THR A 1 425 ? 5.23 35.312 28.844 1 98.12 425 THR A N 1
ATOM 3256 C CA . THR A 1 425 ? 5.422 36.75 28.75 1 98.12 425 THR A CA 1
ATOM 3257 C C . THR A 1 425 ? 4.676 37.312 27.547 1 98.12 425 THR A C 1
ATOM 3259 O O . THR A 1 425 ? 3.998 38.344 27.656 1 98.12 425 THR A O 1
ATOM 3262 N N . TYR A 1 426 ? 4.785 36.656 26.406 1 98.38 426 TYR A N 1
ATOM 3263 C CA . TYR A 1 426 ? 4.113 37.094 25.188 1 98.38 426 TYR A CA 1
ATOM 3264 C C . TYR A 1 426 ? 2.6 37.062 25.359 1 98.38 426 TYR A C 1
ATOM 3266 O O . TYR A 1 426 ? 1.887 37.906 24.844 1 98.38 426 TYR A O 1
ATOM 3274 N N . ALA A 1 427 ? 2.105 36.062 26.078 1 98.38 427 ALA A N 1
ATOM 3275 C CA . ALA A 1 427 ? 0.676 35.844 26.281 1 98.38 427 ALA A CA 1
ATOM 3276 C C . ALA A 1 427 ? 0.059 37 27.078 1 98.38 427 ALA A C 1
ATOM 3278 O O . ALA A 1 427 ? -1.141 37.25 26.969 1 98.38 427 ALA A O 1
ATOM 3279 N N . LYS A 1 428 ? 0.826 37.719 27.859 1 97.56 428 LYS A N 1
ATOM 3280 C CA . LYS A 1 428 ? 0.315 38.781 28.703 1 97.56 428 LYS A CA 1
ATOM 3281 C C . LYS A 1 428 ? -0.308 39.906 27.844 1 97.56 428 LYS A C 1
ATOM 3283 O O . LYS A 1 428 ? -1.245 40.562 28.281 1 97.56 428 LYS A O 1
ATOM 3288 N N . SER A 1 429 ? 0.192 40.094 26.703 1 97.62 429 SER A N 1
ATOM 3289 C CA . SER A 1 429 ? -0.317 41.156 25.859 1 97.62 429 SER A CA 1
ATOM 3290 C C . SER A 1 429 ? -1.056 40.625 24.641 1 97.62 429 SER A C 1
ATOM 3292 O O . SER A 1 429 ? -1.407 41.344 23.719 1 97.62 429 SER A O 1
ATOM 3294 N N . HIS A 1 430 ? -1.25 39.312 24.547 1 98.12 430 HIS A N 1
ATOM 3295 C CA . HIS A 1 430 ? -1.964 38.656 23.469 1 98.12 430 HIS A CA 1
ATOM 3296 C C . HIS A 1 430 ? -3.072 37.75 24 1 98.12 430 HIS A C 1
ATOM 3298 O O . HIS A 1 430 ? -2.822 36.594 24.344 1 98.12 430 HIS A O 1
ATOM 3304 N N . ARG A 1 431 ? -4.242 38.188 23.922 1 97.31 431 ARG A N 1
ATOM 3305 C CA . ARG A 1 431 ? -5.383 37.562 24.578 1 97.31 431 ARG A CA 1
ATOM 3306 C C . ARG A 1 431 ? -5.598 36.156 24.094 1 97.31 431 ARG A C 1
ATOM 3308 O O . ARG A 1 431 ? -5.855 35.25 24.891 1 97.31 431 ARG A O 1
ATOM 3315 N N . GLU A 1 432 ? -5.582 35.938 22.781 1 98.06 432 GLU A N 1
ATOM 3316 C CA . GLU A 1 432 ? -5.836 34.625 22.234 1 98.06 432 GLU A CA 1
ATOM 3317 C C . GLU A 1 432 ? -4.824 33.594 22.766 1 98.06 432 GLU A C 1
ATOM 3319 O O . GLU A 1 432 ? -5.176 32.469 23.062 1 98.06 432 GLU A O 1
ATOM 3324 N N . LEU A 1 433 ? -3.547 33.969 22.875 1 98.44 433 LEU A N 1
ATOM 3325 C CA . LEU A 1 433 ? -2.51 33.094 23.391 1 98.44 433 LEU A CA 1
ATOM 3326 C C . LEU A 1 433 ? -2.715 32.844 24.891 1 98.44 433 LEU A C 1
ATOM 3328 O O . LEU A 1 433 ? -2.537 31.719 25.359 1 98.44 433 LEU A O 1
ATOM 3332 N N . ALA A 1 434 ? -3.064 33.938 25.578 1 98.19 434 ALA A N 1
ATOM 3333 C CA . ALA A 1 434 ? -3.365 33.75 27 1 98.19 434 ALA A CA 1
ATOM 3334 C C . ALA A 1 434 ? -4.492 32.75 27.203 1 98.19 434 ALA A C 1
ATOM 3336 O O . ALA A 1 434 ? -4.41 31.891 28.094 1 98.19 434 ALA A O 1
ATOM 3337 N N . ARG A 1 435 ? -5.461 32.844 26.406 1 97.5 435 ARG A N 1
ATOM 3338 C CA . ARG A 1 435 ? -6.621 31.984 26.5 1 97.5 435 ARG A CA 1
ATOM 3339 C C . ARG A 1 435 ? -6.277 30.562 26.062 1 97.5 435 ARG A C 1
ATOM 3341 O O . ARG A 1 435 ? -6.938 29.594 26.469 1 97.5 435 ARG A O 1
ATOM 3348 N N . ALA A 1 436 ? -5.273 30.375 25.203 1 97.31 436 ALA A N 1
ATOM 3349 C CA . ALA A 1 436 ? -4.801 29.031 24.859 1 97.31 436 ALA A CA 1
ATOM 3350 C C . ALA A 1 436 ? -4.258 28.297 26.078 1 97.31 436 ALA A C 1
ATOM 3352 O O . ALA A 1 436 ? -4.422 27.094 26.203 1 97.31 436 ALA A O 1
ATOM 3353 N N . PHE A 1 437 ? -3.605 29.016 26.953 1 97.75 437 PHE A N 1
ATOM 3354 C CA . PHE A 1 437 ? -3.143 28.406 28.203 1 97.75 437 PHE A CA 1
ATOM 3355 C C . PHE A 1 437 ? -4.312 27.844 29 1 97.75 437 PHE A C 1
ATOM 3357 O O . PHE A 1 437 ? -4.219 26.766 29.562 1 97.75 437 PHE A O 1
ATOM 3364 N N . GLU A 1 438 ? -5.395 28.547 28.984 1 96.5 438 GLU A N 1
ATOM 3365 C CA . GLU A 1 438 ? -6.594 28.109 29.688 1 96.5 438 GLU A CA 1
ATOM 3366 C C . GLU A 1 438 ? -7.277 26.969 28.953 1 96.5 438 GLU A C 1
ATOM 3368 O O . GLU A 1 438 ? -7.941 26.125 29.562 1 96.5 438 GLU A O 1
ATOM 3373 N N . SER A 1 439 ? -7.148 26.984 27.688 1 94.12 439 SER A N 1
ATOM 3374 C CA . SER A 1 439 ? -7.797 26 26.844 1 94.12 439 SER A CA 1
ATOM 3375 C C . SER A 1 439 ? -7.125 24.625 26.984 1 94.12 439 SER A C 1
ATOM 3377 O O . SER A 1 439 ? -7.773 23.594 26.828 1 94.12 439 SER A O 1
ATOM 3379 N N . PHE A 1 440 ? -5.84 24.641 27.188 1 93.38 440 PHE A N 1
ATOM 3380 C CA . PHE A 1 440 ? -5.051 23.422 27.266 1 93.38 440 PHE A CA 1
ATOM 3381 C C . PHE A 1 440 ? -4.266 23.375 28.562 1 93.38 440 PHE A C 1
ATOM 3383 O O . PHE A 1 440 ? -3.033 23.312 28.562 1 93.38 440 PHE A O 1
ATOM 3390 N N . PRO A 1 441 ? -4.973 23.188 29.672 1 93.88 441 PRO A N 1
ATOM 3391 C CA . PRO A 1 441 ? -4.359 23.344 30.984 1 93.88 441 PRO A CA 1
ATOM 3392 C C . PRO A 1 441 ? -3.328 22.266 31.297 1 93.88 441 PRO A C 1
ATOM 3394 O O . PRO A 1 441 ? -2.346 22.516 32 1 93.88 441 PRO A O 1
ATOM 3397 N N . ASN A 1 442 ? -3.564 21.062 30.828 1 90.75 442 ASN A N 1
ATOM 3398 C CA . ASN A 1 442 ? -2.592 20.016 31.078 1 90.75 442 ASN A CA 1
ATOM 3399 C C . ASN A 1 442 ? -1.238 20.328 30.453 1 90.75 442 ASN A C 1
ATOM 3401 O O . ASN A 1 442 ? -0.195 20.125 31.078 1 90.75 442 ASN A O 1
ATOM 3405 N N . ASP A 1 443 ? -1.261 20.812 29.219 1 93.31 443 ASP A N 1
ATOM 3406 C CA . ASP A 1 443 ? -0.028 21.219 28.562 1 93.31 443 ASP A CA 1
ATOM 3407 C C . ASP A 1 443 ? 0.567 22.453 29.219 1 93.31 443 ASP A C 1
ATOM 3409 O O . ASP A 1 443 ? 1.783 22.547 29.391 1 93.31 443 ASP A O 1
ATOM 3413 N N . ALA A 1 444 ? -0.254 23.344 29.578 1 96.69 444 ALA A N 1
ATOM 3414 C CA . ALA A 1 444 ? 0.201 24.578 30.219 1 96.69 444 ALA A CA 1
ATOM 3415 C C . ALA A 1 444 ? 0.913 24.266 31.547 1 96.69 444 ALA A C 1
ATOM 3417 O O . ALA A 1 444 ? 1.99 24.797 31.812 1 96.69 444 ALA A O 1
ATOM 3418 N N . ASP A 1 445 ? 0.291 23.391 32.312 1 96.5 445 ASP A N 1
ATOM 3419 C CA . ASP A 1 445 ? 0.862 23.016 33.594 1 96.5 445 ASP A CA 1
ATOM 3420 C C . ASP A 1 445 ? 2.191 22.281 33.438 1 96.5 445 ASP A C 1
ATOM 3422 O O . ASP A 1 445 ? 3.129 22.5 34.188 1 96.5 445 ASP A O 1
ATOM 3426 N N . LYS A 1 446 ? 2.24 21.5 32.469 1 94.69 446 LYS A N 1
ATOM 3427 C CA . LYS A 1 446 ? 3.416 20.656 32.25 1 94.69 446 LYS A CA 1
ATOM 3428 C C . LYS A 1 446 ? 4.559 21.453 31.641 1 94.69 446 LYS A C 1
ATOM 3430 O O . LYS A 1 446 ? 5.715 21.312 32.062 1 94.69 446 LYS A O 1
ATOM 3435 N N . LEU A 1 447 ? 4.305 22.344 30.703 1 95.62 447 LEU A N 1
ATOM 3436 C CA . LEU A 1 447 ? 5.344 22.969 29.891 1 95.62 447 LEU A CA 1
ATOM 3437 C C . LEU A 1 447 ? 5.711 24.344 30.453 1 95.62 447 LEU A C 1
ATOM 3439 O O . LEU A 1 447 ? 6.828 24.828 30.25 1 95.62 447 LEU A O 1
ATOM 3443 N N . TYR A 1 448 ? 4.754 24.906 31.156 1 97.19 448 TYR A N 1
ATOM 3444 C CA . TYR A 1 448 ? 4.965 26.25 31.672 1 97.19 448 TYR A CA 1
ATOM 3445 C C . TYR A 1 448 ? 4.484 26.375 33.094 1 97.19 448 TYR A C 1
ATOM 3447 O O . TYR A 1 448 ? 3.555 27.141 33.406 1 97.19 448 TYR A O 1
ATOM 3455 N N . PRO A 1 449 ? 5.297 25.812 33.938 1 95.81 449 PRO A N 1
ATOM 3456 C CA . PRO A 1 449 ? 4.887 25.922 35.344 1 95.81 449 PRO A CA 1
ATOM 3457 C C . PRO A 1 449 ? 4.801 27.375 35.812 1 95.81 449 PRO A C 1
ATOM 3459 O O . PRO A 1 449 ? 5.68 28.172 35.5 1 95.81 449 PRO A O 1
ATOM 3462 N N . GLY A 1 450 ? 3.699 27.781 36.562 1 95.25 450 GLY A N 1
ATOM 3463 C CA . GLY A 1 450 ? 3.512 29.109 37.094 1 95.25 450 GLY A CA 1
ATOM 3464 C C . GLY A 1 450 ? 2.707 30.031 36.188 1 95.25 450 GLY A C 1
ATOM 3465 O O . GLY A 1 450 ? 2.471 31.188 36.531 1 95.25 450 GLY A O 1
ATOM 3466 N N . TRP A 1 451 ? 2.273 29.5 35 1 97.56 451 TRP A N 1
ATOM 3467 C CA . TRP A 1 451 ? 1.588 30.312 34 1 97.56 451 TRP A CA 1
ATOM 3468 C C . TRP A 1 451 ? 0.332 30.953 34.594 1 97.56 451 TRP A C 1
ATOM 3470 O O . TRP A 1 451 ? -0.04 32.062 34.219 1 97.56 451 TRP A O 1
ATOM 3480 N N . ARG A 1 452 ? -0.388 30.297 35.562 1 96.88 452 ARG A N 1
ATOM 3481 C CA . ARG A 1 452 ? -1.639 30.797 36.125 1 96.88 452 ARG A CA 1
ATOM 3482 C C . ARG A 1 452 ? -1.419 32.125 36.875 1 96.88 452 ARG A C 1
ATOM 3484 O O . ARG A 1 452 ? -2.195 33.062 36.719 1 96.88 452 ARG A O 1
ATOM 3491 N N . VAL A 1 453 ? -0.405 32.125 37.688 1 96.19 453 VAL A N 1
ATOM 3492 C CA . VAL A 1 453 ? -0.073 33.312 38.438 1 96.19 453 VAL A CA 1
ATOM 3493 C C . VAL A 1 453 ? 0.343 34.438 37.469 1 96.19 453 VAL A C 1
ATOM 3495 O O . VAL A 1 453 ? -0.102 35.562 37.594 1 96.19 453 VAL A O 1
ATOM 3498 N N . ALA A 1 454 ? 1.136 34.062 36.562 1 96.62 454 ALA A N 1
ATOM 3499 C CA . ALA A 1 454 ? 1.689 35.031 35.625 1 96.62 454 ALA A CA 1
ATOM 3500 C C . ALA A 1 454 ? 0.588 35.656 34.781 1 96.62 454 ALA A C 1
ATOM 3502 O O . ALA A 1 454 ? 0.673 36.844 34.438 1 96.62 454 ALA A O 1
ATOM 3503 N N . LEU A 1 455 ? -0.437 34.875 34.406 1 96.88 455 LEU A N 1
ATOM 3504 C CA . LEU A 1 455 ? -1.477 35.375 33.5 1 96.88 455 LEU A CA 1
ATOM 3505 C C . LEU A 1 455 ? -2.73 35.75 34.281 1 96.88 455 LEU A C 1
ATOM 3507 O O . LEU A 1 455 ? -3.729 36.156 33.688 1 96.88 455 LEU A O 1
ATOM 3511 N N . GLY A 1 456 ? -2.699 35.594 35.625 1 94.19 456 GLY A N 1
ATOM 3512 C CA . GLY A 1 456 ? -3.803 36 36.469 1 94.19 456 GLY A CA 1
ATOM 3513 C C . GLY A 1 456 ? -5.004 35.062 36.375 1 94.19 456 GLY A C 1
ATOM 3514 O O . GLY A 1 456 ? -6.145 35.531 36.344 1 94.19 456 GLY A O 1
ATOM 3515 N N . VAL A 1 457 ? -4.691 33.875 36.156 1 88.12 457 VAL A N 1
ATOM 3516 C CA . VAL A 1 457 ? -5.754 32.875 36.062 1 88.12 457 VAL A CA 1
ATOM 3517 C C . VAL A 1 457 ? -5.871 32.125 37.375 1 88.12 457 VAL A C 1
ATOM 3519 O O . VAL A 1 457 ? -4.859 31.797 38 1 88.12 457 VAL A O 1
ATOM 3522 N N . ASN A 1 458 ? -7.008 32.094 38.062 1 75.5 458 ASN A N 1
ATOM 3523 C CA . ASN A 1 458 ? -7.246 31.406 39.344 1 75.5 458 ASN A CA 1
ATOM 3524 C C . ASN A 1 458 ? -7.484 29.922 39.156 1 75.5 458 ASN A C 1
ATOM 3526 O O . ASN A 1 458 ? -8.047 29.5 38.125 1 75.5 458 ASN A O 1
ATOM 3530 N N . MET B 1 1 ? -8.336 11.195 27.125 1 69.38 1 MET B N 1
ATOM 3531 C CA . MET B 1 1 ? -9.758 11.25 27.438 1 69.38 1 MET B CA 1
ATOM 3532 C C . MET B 1 1 ? -10.438 9.922 27.125 1 69.38 1 MET B C 1
ATOM 3534 O O . MET B 1 1 ? -10.242 9.359 26.047 1 69.38 1 MET B O 1
ATOM 3538 N N . ASP B 1 2 ? -11.125 9.398 28.109 1 81.56 2 ASP B N 1
ATOM 3539 C CA . ASP B 1 2 ? -11.883 8.164 27.922 1 81.56 2 ASP B CA 1
ATOM 3540 C C . ASP B 1 2 ? -13.18 8.43 27.156 1 81.56 2 ASP B C 1
ATOM 3542 O O . ASP B 1 2 ? -14.039 9.18 27.625 1 81.56 2 ASP B O 1
ATOM 3546 N N . GLN B 1 3 ? -13.297 7.828 26 1 88.56 3 GLN B N 1
ATOM 3547 C CA . GLN B 1 3 ? -14.461 8.062 25.141 1 88.56 3 GLN B CA 1
ATOM 3548 C C . GLN B 1 3 ? -15.328 6.809 25.031 1 88.56 3 GLN B C 1
ATOM 3550 O O . GLN B 1 3 ? -16.094 6.652 24.078 1 88.56 3 GLN B O 1
ATOM 3555 N N . SER B 1 4 ? -15.289 5.926 25.969 1 92.75 4 SER B N 1
ATOM 3556 C CA . SER B 1 4 ? -15.992 4.652 25.922 1 92.75 4 SER B CA 1
ATOM 3557 C C . SER B 1 4 ? -17.5 4.852 25.938 1 92.75 4 SER B C 1
ATOM 3559 O O . SER B 1 4 ? -18.234 4.086 25.312 1 92.75 4 SER B O 1
ATOM 3561 N N . ASN B 1 5 ? -17.969 5.883 26.562 1 92 5 ASN B N 1
ATOM 3562 C CA . ASN B 1 5 ? -19.406 6.125 26.656 1 92 5 ASN B CA 1
ATOM 3563 C C . ASN B 1 5 ? -20.016 6.484 25.312 1 92 5 ASN B C 1
ATOM 3565 O O . ASN B 1 5 ? -21.219 6.316 25.094 1 92 5 ASN B O 1
ATOM 3569 N N . ARG B 1 6 ? -19.188 6.91 24.516 1 92.81 6 ARG B N 1
ATOM 3570 C CA . ARG B 1 6 ? -19.703 7.344 23.203 1 92.81 6 ARG B CA 1
ATOM 3571 C C . ARG B 1 6 ? -19.438 6.293 22.141 1 92.81 6 ARG B C 1
ATOM 3573 O O . ARG B 1 6 ? -20.297 6.012 21.312 1 92.81 6 ARG B O 1
ATOM 3580 N N . TYR B 1 7 ? -18.281 5.707 22.188 1 96.56 7 TYR B N 1
ATOM 3581 C CA . TYR B 1 7 ? -17.859 4.918 21.047 1 96.56 7 TYR B CA 1
ATOM 3582 C C . TYR B 1 7 ? -17.906 3.426 21.344 1 96.56 7 TYR B C 1
ATOM 3584 O O . TYR B 1 7 ? -17.406 2.605 20.578 1 96.56 7 TYR B O 1
ATOM 3592 N N . ALA B 1 8 ? -18.438 3.049 22.469 1 97.31 8 ALA B N 1
ATOM 3593 C CA . ALA B 1 8 ? -18.625 1.636 22.797 1 97.31 8 ALA B CA 1
ATOM 3594 C C . ALA B 1 8 ? -20.094 1.329 23.109 1 97.31 8 ALA B C 1
ATOM 3596 O O . ALA B 1 8 ? -20.734 2.047 23.891 1 97.31 8 ALA B O 1
ATOM 3597 N N . ARG B 1 9 ? -20.609 0.382 22.469 1 98 9 ARG B N 1
ATOM 3598 C CA . ARG B 1 9 ? -21.938 -0.168 22.719 1 98 9 ARG B CA 1
ATOM 3599 C C . ARG B 1 9 ? -21.891 -1.689 22.812 1 98 9 ARG B C 1
ATOM 3601 O O . ARG B 1 9 ? -22.297 -2.387 21.875 1 98 9 ARG B O 1
ATOM 3608 N N . LEU B 1 10 ? -21.594 -2.182 24 1 97.81 10 LEU B N 1
ATOM 3609 C CA . LEU B 1 10 ? -21.359 -3.607 24.203 1 97.81 10 LEU B CA 1
ATOM 3610 C C . LEU B 1 10 ? -22.688 -4.359 24.328 1 97.81 10 LEU B C 1
ATOM 3612 O O . LEU B 1 10 ? -22.703 -5.59 24.375 1 97.81 10 LEU B O 1
ATOM 3616 N N . ASP B 1 11 ? -23.766 -3.602 24.281 1 97.44 11 ASP B N 1
ATOM 3617 C CA . ASP B 1 11 ? -25.094 -4.199 24.328 1 97.44 11 ASP B CA 1
ATOM 3618 C C . ASP B 1 11 ? -25.547 -4.633 22.938 1 97.44 11 ASP B C 1
ATOM 3620 O O . ASP B 1 11 ? -26.516 -5.395 22.812 1 97.44 11 ASP B O 1
ATOM 3624 N N . LEU B 1 12 ? -24.891 -4.133 21.953 1 97.75 12 LEU B N 1
ATOM 3625 C CA . LEU B 1 12 ? -25.25 -4.504 20.578 1 97.75 12 LEU B CA 1
ATOM 3626 C C . LEU B 1 12 ? -24.906 -5.957 20.297 1 97.75 12 LEU B C 1
ATOM 3628 O O . LEU B 1 12 ? -23.859 -6.445 20.75 1 97.75 12 LEU B O 1
ATOM 3632 N N . LYS B 1 13 ? -25.812 -6.648 19.531 1 97.56 13 LYS B N 1
ATOM 3633 C CA . LYS B 1 13 ? -25.578 -8.031 19.125 1 97.56 13 LYS B CA 1
ATOM 3634 C C . LYS B 1 13 ? -25.156 -8.102 17.656 1 97.56 13 LYS B C 1
ATOM 3636 O O . LYS B 1 13 ? -25.75 -7.438 16.812 1 97.56 13 LYS B O 1
ATOM 3641 N N . GLU B 1 14 ? -24.188 -8.852 17.406 1 98.5 14 GLU B N 1
ATOM 3642 C CA . GLU B 1 14 ? -23.641 -9 16.047 1 98.5 14 GLU B CA 1
ATOM 3643 C C . GLU B 1 14 ? -24.734 -9.43 15.078 1 98.5 14 GLU B C 1
ATOM 3645 O O . GLU B 1 14 ? -24.812 -8.914 13.961 1 98.5 14 GLU B O 1
ATOM 3650 N N . ALA B 1 15 ? -25.578 -10.375 15.5 1 98.19 15 ALA B N 1
ATOM 3651 C CA . ALA B 1 15 ? -26.656 -10.867 14.648 1 98.19 15 ALA B CA 1
ATOM 3652 C C . ALA B 1 15 ? -27.578 -9.727 14.242 1 98.19 15 ALA B C 1
ATOM 3654 O O . ALA B 1 15 ? -28.078 -9.703 13.109 1 98.19 15 ALA B O 1
ATOM 3655 N N . ASP B 1 16 ? -27.828 -8.805 15.172 1 98.44 16 ASP B N 1
ATOM 3656 C CA . ASP B 1 16 ? -28.703 -7.66 14.883 1 98.44 16 ASP B CA 1
ATOM 3657 C C . ASP B 1 16 ? -28.031 -6.695 13.914 1 98.44 16 ASP B C 1
ATOM 3659 O O . ASP B 1 16 ? -28.688 -6.113 13.055 1 98.44 16 ASP B O 1
ATOM 3663 N N . LEU B 1 17 ? -26.75 -6.477 14.086 1 98.5 17 LEU B N 1
ATOM 3664 C CA . LEU B 1 17 ? -26 -5.617 13.18 1 98.5 17 LEU B CA 1
ATOM 3665 C C . LEU B 1 17 ? -26 -6.176 11.766 1 98.5 17 LEU B C 1
ATOM 3667 O O . LEU B 1 17 ? -26.188 -5.434 10.797 1 98.5 17 LEU B O 1
ATOM 3671 N N . ILE B 1 18 ? -25.812 -7.488 11.633 1 98.31 18 ILE B N 1
ATOM 3672 C CA . ILE B 1 18 ? -25.812 -8.148 10.328 1 98.31 18 ILE B CA 1
ATOM 3673 C C . ILE B 1 18 ? -27.219 -8.062 9.719 1 98.31 18 ILE B C 1
ATOM 3675 O O . ILE B 1 18 ? -27.359 -7.73 8.539 1 98.31 18 ILE B O 1
ATOM 3679 N N . ALA B 1 19 ? -28.266 -8.305 10.531 1 98.06 19 ALA B N 1
ATOM 3680 C CA . ALA B 1 19 ? -29.641 -8.242 10.047 1 98.06 19 ALA B CA 1
ATOM 3681 C C . ALA B 1 19 ? -30 -6.824 9.609 1 98.06 19 ALA B C 1
ATOM 3683 O O . ALA B 1 19 ? -30.75 -6.637 8.648 1 98.06 19 ALA B O 1
ATOM 3684 N N . GLY B 1 20 ? -29.516 -5.883 10.352 1 97.69 20 GLY B N 1
ATOM 3685 C CA . GLY B 1 20 ? -29.766 -4.496 10 1 97.69 20 GLY B CA 1
ATOM 3686 C C . GLY B 1 20 ? -29.156 -4.098 8.664 1 97.69 20 GLY B C 1
ATOM 3687 O O . GLY B 1 20 ? -29.672 -3.207 7.984 1 97.69 20 GLY B O 1
ATOM 3688 N N . GLY B 1 21 ? -28.016 -4.641 8.305 1 97.81 21 GLY B N 1
ATOM 3689 C CA . GLY B 1 21 ? -27.453 -4.547 6.969 1 97.81 21 GLY B CA 1
ATOM 3690 C C . GLY B 1 21 ? -26.859 -3.186 6.672 1 97.81 21 GLY B C 1
ATOM 3691 O O . GLY B 1 21 ? -26.734 -2.797 5.508 1 97.81 21 GLY B O 1
ATOM 3692 N N . ARG B 1 22 ? -26.422 -2.424 7.676 1 97.62 22 ARG B N 1
ATOM 3693 C CA . ARG B 1 22 ? -26 -1.052 7.426 1 97.62 22 ARG B CA 1
ATOM 3694 C C . ARG B 1 22 ? -24.594 -0.813 7.973 1 97.62 22 ARG B C 1
ATOM 3696 O O . ARG B 1 22 ? -24.156 0.332 8.094 1 97.62 22 ARG B O 1
ATOM 3703 N N . HIS B 1 23 ? -23.922 -1.926 8.344 1 98.69 23 HIS B N 1
ATOM 3704 C CA . HIS B 1 23 ? -22.609 -1.777 8.945 1 98.69 23 HIS B CA 1
ATOM 3705 C C . HIS B 1 23 ? -21.609 -2.744 8.328 1 98.69 23 HIS B C 1
ATOM 3707 O O . HIS B 1 23 ? -21.938 -3.891 8.031 1 98.69 23 HIS B O 1
ATOM 3713 N N . VAL B 1 24 ? -20.422 -2.26 8.078 1 98.88 24 VAL B N 1
ATOM 3714 C CA . VAL B 1 24 ? -19.25 -3.119 7.922 1 98.88 24 VAL B CA 1
ATOM 3715 C C . VAL B 1 24 ? -18.734 -3.529 9.297 1 98.88 24 VAL B C 1
ATOM 3717 O O . VAL B 1 24 ? -18.562 -2.688 10.188 1 98.88 24 VAL B O 1
ATOM 3720 N N . LEU B 1 25 ? -18.547 -4.781 9.5 1 98.94 25 LEU B N 1
ATOM 3721 C CA . LEU B 1 25 ? -18.016 -5.258 10.773 1 98.94 25 LEU B CA 1
ATOM 3722 C C . LEU B 1 25 ? -16.562 -5.684 10.633 1 98.94 25 LEU B C 1
ATOM 3724 O O . LEU B 1 25 ? -16.203 -6.379 9.68 1 98.94 25 LEU B O 1
ATOM 3728 N N . CYS B 1 26 ? -15.719 -5.25 11.539 1 98.94 26 CYS B N 1
ATOM 3729 C CA . CYS B 1 26 ? -14.305 -5.609 11.523 1 98.94 26 CYS B CA 1
ATOM 3730 C C . CYS B 1 26 ? -13.891 -6.242 12.844 1 98.94 26 CYS B C 1
ATOM 3732 O O . CYS B 1 26 ? -14.289 -5.777 13.914 1 98.94 26 CYS B O 1
ATOM 3734 N N . ALA B 1 27 ? -13.156 -7.273 12.75 1 98.94 27 ALA B N 1
ATOM 3735 C CA . ALA B 1 27 ? -12.57 -7.945 13.914 1 98.94 27 ALA B CA 1
ATOM 3736 C C . ALA B 1 27 ? -11.062 -7.766 13.953 1 98.94 27 ALA B C 1
ATOM 3738 O O . ALA B 1 27 ? -10.367 -8.039 12.969 1 98.94 27 ALA B O 1
ATOM 3739 N N . TYR B 1 28 ? -10.609 -7.309 15.148 1 98.88 28 TYR B N 1
ATOM 3740 C CA . TYR B 1 28 ? -9.18 -7.066 15.352 1 98.88 28 TYR B CA 1
ATOM 3741 C C . TYR B 1 28 ? -8.648 -7.898 16.5 1 98.88 28 TYR B C 1
ATOM 3743 O O . TYR B 1 28 ? -9.375 -8.195 17.453 1 98.88 28 TYR B O 1
ATOM 3751 N N . VAL B 1 29 ? -7.418 -8.305 16.391 1 98.75 29 VAL B N 1
ATOM 3752 C CA . VAL B 1 29 ? -6.594 -8.609 17.547 1 98.75 29 VAL B CA 1
ATOM 3753 C C . VAL B 1 29 ? -5.875 -7.344 18.016 1 98.75 29 VAL B C 1
ATOM 3755 O O . VAL B 1 29 ? -5.078 -6.766 17.281 1 98.75 29 VAL B O 1
ATOM 3758 N N . MET B 1 30 ? -6.152 -6.922 19.219 1 98.62 30 MET B N 1
ATOM 3759 C CA . MET B 1 30 ? -5.668 -5.617 19.656 1 98.62 30 MET B CA 1
ATOM 3760 C C . MET B 1 30 ? -5.137 -5.691 21.094 1 98.62 30 MET B C 1
ATOM 3762 O O . MET B 1 30 ? -5.707 -6.387 21.938 1 98.62 30 MET B O 1
ATOM 3766 N N . LYS B 1 31 ? -4.047 -5.027 21.328 1 98.31 31 LYS B N 1
ATOM 3767 C CA . LYS B 1 31 ? -3.473 -4.863 22.656 1 98.31 31 LYS B CA 1
ATOM 3768 C C . LYS B 1 31 ? -3.176 -3.395 22.953 1 98.31 31 LYS B C 1
ATOM 3770 O O . LYS B 1 31 ? -2.473 -2.734 22.188 1 98.31 31 LYS B O 1
ATOM 3775 N N . PRO B 1 32 ? -3.715 -2.857 24.031 1 97.56 32 PRO B N 1
ATOM 3776 C CA . PRO B 1 32 ? -3.336 -1.5 24.422 1 97.56 32 PRO B CA 1
ATOM 3777 C C . PRO B 1 32 ? -1.881 -1.404 24.891 1 97.56 32 PRO B C 1
ATOM 3779 O O . PRO B 1 32 ? -1.31 -2.393 25.344 1 97.56 32 PRO B O 1
ATOM 3782 N N . LYS B 1 33 ? -1.329 -0.294 24.703 1 94.94 33 LYS B N 1
ATOM 3783 C CA . LYS B 1 33 ? -0.028 -0.037 25.312 1 94.94 33 LYS B CA 1
ATOM 3784 C C . LYS B 1 33 ? -0.105 -0.142 26.828 1 94.94 33 LYS B C 1
ATOM 3786 O O . LYS B 1 33 ? -1.171 0.052 27.422 1 94.94 33 LYS B O 1
ATOM 3791 N N . ALA B 1 34 ? 1.066 -0.472 27.422 1 94.62 34 ALA B N 1
ATOM 3792 C CA . ALA B 1 34 ? 1.115 -0.547 28.891 1 94.62 34 ALA B CA 1
ATOM 3793 C C . ALA B 1 34 ? 0.637 0.757 29.516 1 94.62 34 ALA B C 1
ATOM 3795 O O . ALA B 1 34 ? 1.02 1.844 29.078 1 94.62 34 ALA B O 1
ATOM 3796 N N . GLY B 1 35 ? -0.319 0.675 30.469 1 93.94 35 GLY B N 1
ATOM 3797 C CA . GLY B 1 35 ? -0.826 1.848 31.172 1 93.94 35 GLY B CA 1
ATOM 3798 C C . GLY B 1 35 ? -2.193 2.285 30.672 1 93.94 35 GLY B C 1
ATOM 3799 O O . GLY B 1 35 ? -2.867 3.084 31.328 1 93.94 35 GLY B O 1
ATOM 3800 N N . TYR B 1 36 ? -2.641 1.742 29.578 1 94.69 36 TYR B N 1
ATOM 3801 C CA . TYR B 1 36 ? -3.951 2.098 29.047 1 94.69 36 TYR B CA 1
ATOM 3802 C C . TYR B 1 36 ? -4.938 0.946 29.203 1 94.69 36 TYR B C 1
ATOM 3804 O O . TYR B 1 36 ? -4.539 -0.222 29.203 1 94.69 36 TYR B O 1
ATOM 3812 N N . GLY 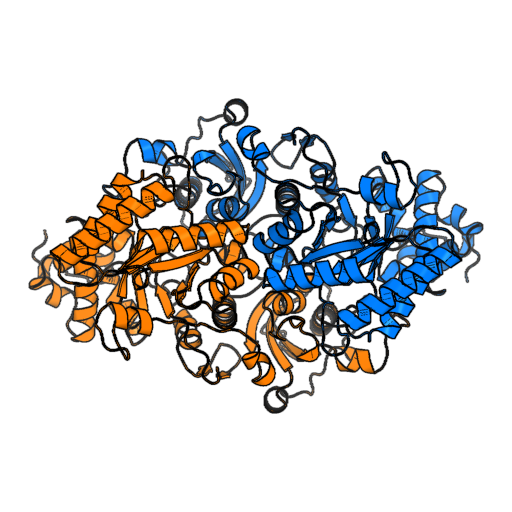B 1 37 ? -6.219 1.281 29.344 1 96.5 37 GLY B N 1
ATOM 3813 C CA . GLY B 1 37 ? -7.262 0.276 29.469 1 96.5 37 GLY B CA 1
ATOM 3814 C C . GLY B 1 37 ? -7.707 -0.284 28.125 1 96.5 37 GLY B C 1
ATOM 3815 O O . GLY B 1 37 ? -7.641 0.405 27.109 1 96.5 37 GLY B O 1
ATOM 3816 N N . TYR B 1 38 ? -8.18 -1.524 28.188 1 97.88 38 TYR B N 1
ATOM 3817 C CA . TYR B 1 38 ? -8.578 -2.205 26.953 1 97.88 38 TYR B CA 1
ATOM 3818 C C . TYR B 1 38 ? -9.766 -1.507 26.297 1 97.88 38 TYR B C 1
ATOM 3820 O O . TYR B 1 38 ? -9.711 -1.159 25.125 1 97.88 38 TYR B O 1
ATOM 3828 N N . LEU B 1 39 ? -10.867 -1.28 27.078 1 97.75 39 LEU B N 1
ATOM 3829 C CA . LEU B 1 39 ? -12.07 -0.665 26.547 1 97.75 39 LEU B CA 1
ATOM 3830 C C . LEU B 1 39 ? -11.805 0.776 26.125 1 97.75 39 LEU B C 1
ATOM 3832 O O . LEU B 1 39 ? -12.289 1.223 25.078 1 97.75 39 LEU B O 1
ATOM 3836 N N . GLU B 1 40 ? -11.094 1.467 26.906 1 96.25 40 GLU B N 1
ATOM 3837 C CA . GLU B 1 40 ? -10.742 2.85 26.594 1 96.25 40 GLU B CA 1
ATOM 3838 C C . GLU B 1 40 ? -9.977 2.947 25.281 1 96.25 40 GLU B C 1
ATOM 3840 O O . GLU B 1 40 ? -10.289 3.801 24.438 1 96.25 40 GLU B O 1
ATOM 3845 N N . THR B 1 41 ? -9.008 2.109 25.062 1 97 41 THR B N 1
ATOM 3846 C CA . THR B 1 41 ? -8.211 2.09 23.844 1 97 41 THR B CA 1
ATOM 3847 C C . THR B 1 41 ? -9.062 1.674 22.641 1 97 41 THR B C 1
ATOM 3849 O O . THR B 1 41 ? -8.953 2.256 21.562 1 97 41 THR B O 1
ATOM 3852 N N . ALA B 1 42 ? -9.898 0.734 22.875 1 98.31 42 ALA B N 1
ATOM 3853 C CA . ALA B 1 42 ? -10.797 0.296 21.812 1 98.31 42 ALA B CA 1
ATOM 3854 C C . ALA B 1 42 ? -11.711 1.435 21.359 1 98.31 42 ALA B C 1
ATOM 3856 O O . ALA B 1 42 ? -11.906 1.64 20.156 1 98.31 42 ALA B O 1
ATOM 3857 N N . ALA B 1 43 ? -12.258 2.107 22.344 1 97.06 43 ALA B N 1
ATOM 3858 C CA . ALA B 1 43 ? -13.133 3.24 22.031 1 97.06 43 ALA B CA 1
ATOM 3859 C C . ALA B 1 43 ? -12.367 4.332 21.297 1 97.06 43 ALA B C 1
ATOM 3861 O O . ALA B 1 43 ? -12.898 4.945 20.359 1 97.06 43 ALA B O 1
ATOM 3862 N N . HIS B 1 44 ? -11.195 4.578 21.703 1 95.25 44 HIS B N 1
ATOM 3863 C CA . HIS B 1 44 ? -10.344 5.555 21.031 1 95.25 44 HIS B CA 1
ATOM 3864 C C . HIS B 1 44 ? -10.055 5.141 19.594 1 95.25 44 HIS B C 1
ATOM 3866 O O . HIS B 1 44 ? -10 5.988 18.703 1 95.25 44 HIS B O 1
ATOM 3872 N N . PHE B 1 45 ? -9.828 3.859 19.422 1 96.69 45 PHE B N 1
ATOM 3873 C CA . PHE B 1 45 ? -9.609 3.295 18.094 1 96.69 45 PHE B CA 1
ATOM 3874 C C . PHE B 1 45 ? -10.812 3.543 17.203 1 96.69 45 PHE B C 1
ATOM 3876 O O . PHE B 1 45 ? -10.656 4 16.062 1 96.69 45 PHE B O 1
ATOM 3883 N N . ALA B 1 46 ? -11.977 3.301 17.703 1 97.44 46 ALA B N 1
ATOM 3884 C CA . ALA B 1 46 ? -13.211 3.52 16.953 1 97.44 46 ALA B CA 1
ATOM 3885 C C . ALA B 1 46 ? -13.406 5.004 16.641 1 97.44 46 ALA B C 1
ATOM 3887 O O . ALA B 1 46 ? -13.852 5.363 15.555 1 97.44 46 ALA B O 1
ATOM 3888 N N . ALA B 1 47 ? -13.094 5.82 17.594 1 94.88 47 ALA B N 1
ATOM 3889 C CA . ALA B 1 47 ? -13.203 7.262 17.406 1 94.88 47 ALA B CA 1
ATOM 3890 C C . ALA B 1 47 ? -12.289 7.742 16.281 1 94.88 47 ALA B C 1
ATOM 3892 O O . ALA B 1 47 ? -12.727 8.453 15.375 1 94.88 47 ALA B O 1
ATOM 3893 N N . GLU B 1 48 ? -11.039 7.32 16.281 1 92.25 48 GLU B N 1
ATOM 3894 C CA . GLU B 1 48 ? -10.047 7.703 15.281 1 92.25 48 GLU B CA 1
ATOM 3895 C C . GLU B 1 48 ? -10.43 7.184 13.898 1 92.25 48 GLU B C 1
ATOM 3897 O O . GLU B 1 48 ? -10.031 7.758 12.883 1 92.25 48 GLU B O 1
ATOM 3902 N N . SER B 1 49 ? -11.266 6.164 13.859 1 95.44 49 SER B N 1
ATOM 3903 C CA . SER B 1 49 ? -11.641 5.516 12.609 1 95.44 49 SER B CA 1
ATOM 3904 C C . SER B 1 49 ? -12.961 6.051 12.086 1 95.44 49 SER B C 1
ATOM 3906 O O . SER B 1 49 ? -13.547 5.477 11.164 1 95.44 49 SER B O 1
ATOM 3908 N N . SER B 1 50 ? -13.5 7.074 12.711 1 95.56 50 SER B N 1
ATOM 3909 C CA . SER B 1 50 ? -14.805 7.586 12.297 1 95.56 50 SER B CA 1
ATOM 3910 C C . SER B 1 50 ? -14.914 9.086 12.539 1 95.56 50 SER B C 1
ATOM 3912 O O . SER B 1 50 ? -14.336 9.883 11.789 1 95.56 50 SER B O 1
ATOM 3914 N N . THR B 1 51 ? -15.547 9.477 13.672 1 92 51 THR B N 1
ATOM 3915 C CA . THR B 1 51 ? -15.906 10.883 13.859 1 92 51 THR B CA 1
ATOM 3916 C C . THR B 1 51 ? -15.008 11.531 14.914 1 92 51 THR B C 1
ATOM 3918 O O . THR B 1 51 ? -15.25 12.664 15.328 1 92 51 THR B O 1
ATOM 3921 N N . GLY B 1 52 ? -14.031 10.82 15.391 1 81.75 52 GLY B N 1
ATOM 3922 C CA . GLY B 1 52 ? -13.281 11.172 16.578 1 81.75 52 GLY B CA 1
ATOM 3923 C C . GLY B 1 52 ? -12.625 12.531 16.5 1 81.75 52 GLY B C 1
ATOM 3924 O O . GLY B 1 52 ? -12.32 13.008 15.398 1 81.75 52 GLY B O 1
ATOM 3925 N N . THR B 1 53 ? -12.695 13.133 17.703 1 72.69 53 THR B N 1
ATOM 3926 C CA . THR B 1 53 ? -11.922 14.336 17.984 1 72.69 53 THR B CA 1
ATOM 3927 C C . THR B 1 53 ? -11.039 14.133 19.219 1 72.69 53 THR B C 1
ATOM 3929 O O . THR B 1 53 ? -11.359 13.32 20.078 1 72.69 53 THR B O 1
ATOM 3932 N N . ASN B 1 54 ? -9.977 14.523 19.234 1 64.44 54 ASN B N 1
ATOM 3933 C CA . ASN B 1 54 ? -9.148 14.398 20.438 1 64.44 54 ASN B CA 1
ATOM 3934 C C . ASN B 1 54 ? -9.594 15.367 21.531 1 64.44 54 ASN B C 1
ATOM 3936 O O . ASN B 1 54 ? -9.188 15.242 22.688 1 64.44 54 ASN B O 1
ATOM 3940 N N . VAL B 1 55 ? -10.367 16.312 21.094 1 63.94 55 VAL B N 1
ATOM 3941 C CA . VAL B 1 55 ? -10.93 17.297 22.031 1 63.94 55 VAL B CA 1
ATOM 3942 C C . VAL B 1 55 ? -12.391 17.562 21.672 1 63.94 55 VAL B C 1
ATOM 3944 O O . VAL B 1 55 ? -12.812 17.344 20.547 1 63.94 55 VAL B O 1
ATOM 3947 N N . GLU B 1 56 ? -13.102 17.859 22.75 1 68.38 56 GLU B N 1
ATOM 3948 C CA . GLU B 1 56 ? -14.477 18.266 22.484 1 68.38 56 GLU B CA 1
ATOM 3949 C C . GLU B 1 56 ? -14.531 19.5 21.578 1 68.38 56 GLU B C 1
ATOM 3951 O O . GLU B 1 56 ? -13.789 20.453 21.797 1 68.38 56 GLU B O 1
ATOM 3956 N N . VAL B 1 57 ? -15.32 19.344 20.516 1 71.5 57 VAL B N 1
ATOM 3957 C CA . VAL B 1 57 ? -15.398 20.453 19.578 1 71.5 57 VAL B CA 1
ATOM 3958 C C . VAL B 1 57 ? -16.859 20.906 19.438 1 71.5 57 VAL B C 1
ATOM 3960 O O . VAL B 1 57 ? -17.781 20.094 19.531 1 71.5 57 VAL B O 1
ATOM 3963 N N . SER B 1 58 ? -17.094 22.094 19.25 1 69.88 58 SER B N 1
ATOM 3964 C CA . SER B 1 58 ? -18.406 22.719 19.203 1 69.88 58 SER B CA 1
ATOM 3965 C C . SER B 1 58 ? -19.156 22.297 17.938 1 69.88 58 SER B C 1
ATOM 3967 O O . SER B 1 58 ? -20.391 22.422 17.875 1 69.88 58 SER B O 1
ATOM 3969 N N . THR B 1 59 ? -18.547 21.656 17.016 1 75.69 59 THR B N 1
ATOM 3970 C CA . THR B 1 59 ? -19.156 21.328 15.734 1 75.69 59 THR B CA 1
ATOM 3971 C C . THR B 1 59 ? -19.844 19.969 15.789 1 75.69 59 THR B C 1
ATOM 3973 O O . THR B 1 59 ? -20.578 19.594 14.875 1 75.69 59 THR B O 1
ATOM 3976 N N . THR B 1 60 ? -19.672 19.281 16.844 1 78.31 60 THR B N 1
ATOM 3977 C CA . THR B 1 60 ? -20.297 17.969 16.969 1 78.31 60 THR B CA 1
ATOM 3978 C C . THR B 1 60 ? -21.781 18.094 17.297 1 78.31 60 THR B C 1
ATOM 3980 O O . THR B 1 60 ? -22.156 18.812 18.219 1 78.31 60 THR B O 1
ATOM 3983 N N . ASP B 1 61 ? -22.672 17.469 16.516 1 83.25 61 ASP B N 1
ATOM 3984 C CA . ASP B 1 61 ? -24.109 17.453 16.797 1 83.25 61 ASP B CA 1
ATOM 3985 C C . ASP B 1 61 ? -24.656 16.031 16.75 1 83.25 61 ASP B C 1
ATOM 3987 O O . ASP B 1 61 ? -23.906 15.062 16.781 1 83.25 61 ASP B O 1
ATOM 3991 N N . ASP B 1 62 ? -25.938 15.969 16.781 1 85.06 62 ASP B N 1
ATOM 3992 C CA . ASP B 1 62 ? -26.594 14.664 16.859 1 85.06 62 ASP B CA 1
ATOM 3993 C C . ASP B 1 62 ? -26.359 13.859 15.594 1 85.06 62 ASP B C 1
ATOM 3995 O O . ASP B 1 62 ? -26.234 12.633 15.641 1 85.06 62 ASP B O 1
ATOM 3999 N N . PHE B 1 63 ? -26.281 14.492 14.555 1 88.12 63 PHE B N 1
ATOM 4000 C CA . PHE B 1 63 ? -26.031 13.781 13.305 1 88.12 63 PHE B CA 1
ATOM 4001 C C . PHE B 1 63 ? -24.656 13.125 13.328 1 88.12 63 PHE B C 1
ATOM 4003 O O . PHE B 1 63 ? -24.5 11.969 12.938 1 88.12 63 PHE B O 1
ATOM 4010 N N . THR B 1 64 ? -23.719 13.867 13.727 1 89.81 64 THR B N 1
ATOM 4011 C CA . THR B 1 64 ? -22.344 13.359 13.812 1 89.81 64 THR B CA 1
ATOM 4012 C C . THR B 1 64 ? -22.297 12.078 14.648 1 89.81 64 THR B C 1
ATOM 4014 O O . THR B 1 64 ? -21.656 11.102 14.258 1 89.81 64 THR B O 1
ATOM 4017 N N . ARG B 1 65 ? -23.016 12.07 15.719 1 89.19 65 ARG B N 1
ATOM 4018 C CA . ARG B 1 65 ? -23.016 10.93 16.625 1 89.19 65 ARG B CA 1
ATOM 4019 C C . ARG B 1 65 ? -23.688 9.719 15.977 1 89.19 65 ARG B C 1
ATOM 4021 O O . ARG B 1 65 ? -23.359 8.578 16.297 1 89.19 65 ARG B O 1
ATOM 4028 N N . GLY B 1 66 ? -24.516 10.031 15.062 1 91.75 66 GLY B N 1
ATOM 4029 C CA . GLY B 1 66 ? -25.25 8.977 14.383 1 91.75 66 GLY B CA 1
ATOM 4030 C C . GLY B 1 66 ? -24.391 8.164 13.438 1 91.75 66 GLY B C 1
ATOM 4031 O O . GLY B 1 66 ? -24.766 7.066 13.023 1 91.75 66 GLY B O 1
ATOM 4032 N N . VAL B 1 67 ? -23.156 8.656 13.125 1 94.69 67 VAL B N 1
ATOM 4033 C CA . VAL B 1 67 ? -22.312 7.941 12.18 1 94.69 67 VAL B CA 1
ATOM 4034 C C . VAL B 1 67 ? -21.016 7.52 12.867 1 94.69 67 VAL B C 1
ATOM 4036 O O . VAL B 1 67 ? -20 7.262 12.203 1 94.69 67 VAL B O 1
ATOM 4039 N N . ASP B 1 68 ? -21.047 7.438 14.195 1 96.06 68 ASP B N 1
ATOM 4040 C CA . ASP B 1 68 ? -19.891 6.914 14.938 1 96.06 68 ASP B CA 1
ATOM 4041 C C . ASP B 1 68 ? -19.656 5.441 14.602 1 96.06 68 ASP B C 1
ATOM 4043 O O . ASP B 1 68 ? -20.609 4.672 14.445 1 96.06 68 ASP B O 1
ATOM 4047 N N . ALA B 1 69 ? -18.406 5.059 14.406 1 98 69 ALA B N 1
ATOM 4048 C CA . ALA B 1 69 ? -18.078 3.641 14.547 1 98 69 ALA B CA 1
ATOM 4049 C C . ALA B 1 69 ? -18.188 3.193 16 1 98 69 ALA B C 1
ATOM 4051 O O . ALA B 1 69 ? -17.812 3.934 16.906 1 98 69 ALA B O 1
ATOM 4052 N N . LEU B 1 70 ? -18.641 1.962 16.219 1 98.25 70 LEU B N 1
ATOM 4053 C CA . LEU B 1 70 ? -18.938 1.534 17.594 1 98.25 70 LEU B CA 1
ATOM 4054 C C . LEU B 1 70 ? -18.25 0.21 17.906 1 98.25 70 LEU B C 1
ATOM 4056 O O . LEU B 1 70 ? -18.406 -0.767 17.172 1 98.25 70 LEU B O 1
ATOM 4060 N N . VAL B 1 71 ? -17.531 0.189 18.969 1 98.81 71 VAL B N 1
ATOM 4061 C CA . VAL B 1 71 ? -17.062 -1.076 19.516 1 98.81 71 VAL B CA 1
ATOM 4062 C C . VAL B 1 71 ? -18.234 -1.873 20.078 1 98.81 71 VAL B C 1
ATOM 4064 O O . VAL B 1 71 ? -18.922 -1.416 20.984 1 98.81 71 VAL B O 1
ATOM 4067 N N . TYR B 1 72 ? -18.438 -3.078 19.578 1 98.88 72 TYR B N 1
ATOM 4068 C CA . TYR B 1 72 ? -19.625 -3.789 20.047 1 98.88 72 TYR B CA 1
ATOM 4069 C C . TYR B 1 72 ? -19.234 -5.09 20.734 1 98.88 72 TYR B C 1
ATOM 4071 O O . TYR B 1 72 ? -20.078 -5.742 21.359 1 98.88 72 TYR B O 1
ATOM 4079 N N . GLU B 1 73 ? -17.969 -5.461 20.656 1 98.81 73 GLU B N 1
ATOM 4080 C CA . GLU B 1 73 ? -17.484 -6.641 21.359 1 98.81 73 GLU B CA 1
ATOM 4081 C C . GLU B 1 73 ? -16 -6.504 21.703 1 98.81 73 GLU B C 1
ATOM 4083 O O . GLU B 1 73 ? -15.203 -6.047 20.875 1 98.81 73 GLU B O 1
ATOM 4088 N N . ILE B 1 74 ? -15.617 -6.793 22.922 1 98.56 74 ILE B N 1
ATOM 4089 C CA . ILE B 1 74 ? -14.219 -6.922 23.312 1 98.56 74 ILE B CA 1
ATOM 4090 C C . ILE B 1 74 ? -14.031 -8.195 24.141 1 98.56 74 ILE B C 1
ATOM 4092 O O . ILE B 1 74 ? -14.961 -8.656 24.812 1 98.56 74 ILE B O 1
ATOM 4096 N N . ASP B 1 75 ? -12.953 -8.797 24.047 1 98.5 75 ASP B N 1
ATOM 4097 C CA . ASP B 1 75 ? -12.477 -9.906 24.875 1 98.5 75 ASP B CA 1
ATOM 4098 C C . ASP B 1 75 ? -10.992 -9.75 25.188 1 98.5 75 ASP B C 1
ATOM 4100 O O . ASP B 1 75 ? -10.141 -10.32 24.484 1 98.5 75 ASP B O 1
ATOM 4104 N N . PRO B 1 76 ? -10.68 -9.031 26.234 1 97.69 76 PRO B N 1
ATOM 4105 C CA . PRO B 1 76 ? -9.281 -8.742 26.562 1 97.69 76 PRO B CA 1
ATOM 4106 C C . PRO B 1 76 ? -8.43 -10.008 26.703 1 97.69 76 PRO B C 1
ATOM 4108 O O . PRO B 1 76 ? -7.25 -10 26.344 1 97.69 76 PRO B O 1
ATOM 4111 N N . GLU B 1 77 ? -8.945 -11.117 27.172 1 97.81 77 GLU B N 1
ATOM 4112 C CA . GLU B 1 77 ? -8.203 -12.359 27.344 1 97.81 77 GLU B CA 1
ATOM 4113 C C . GLU B 1 77 ? -7.762 -12.93 26 1 97.81 77 GLU B C 1
ATOM 4115 O O . GLU B 1 77 ? -6.656 -13.461 25.875 1 97.81 77 GLU B O 1
ATOM 4120 N N . LYS B 1 78 ? -8.617 -12.75 25.047 1 97.69 78 LYS B N 1
ATOM 4121 C CA . LYS B 1 78 ? -8.312 -13.25 23.703 1 97.69 78 LYS B CA 1
ATOM 4122 C C . LYS B 1 78 ? -7.805 -12.125 22.812 1 97.69 78 LYS B C 1
ATOM 4124 O O . LYS B 1 78 ? -7.539 -12.344 21.625 1 97.69 78 LYS B O 1
ATOM 4129 N N . GLU B 1 79 ? -7.734 -10.914 23.328 1 98.44 79 GLU B N 1
ATOM 4130 C CA . GLU B 1 79 ? -7.289 -9.703 22.641 1 98.44 79 GLU B CA 1
ATOM 4131 C C . GLU B 1 79 ? -8.195 -9.375 21.453 1 98.44 79 GLU B C 1
ATOM 4133 O O . GLU B 1 79 ? -7.715 -8.938 20.406 1 98.44 79 GLU B O 1
ATOM 4138 N N . ILE B 1 80 ? -9.453 -9.617 21.594 1 98.75 80 ILE B N 1
ATOM 4139 C CA . ILE B 1 80 ? -10.398 -9.406 20.516 1 98.75 80 ILE B CA 1
ATOM 4140 C C . ILE B 1 80 ? -11.086 -8.047 20.672 1 98.75 80 ILE B C 1
ATOM 4142 O O . ILE B 1 80 ? -11.492 -7.684 21.781 1 98.75 80 ILE B O 1
ATOM 4146 N N . MET B 1 81 ? -11.148 -7.328 19.609 1 98.88 81 MET B N 1
ATOM 4147 C CA . MET B 1 81 ? -11.93 -6.105 19.453 1 98.88 81 MET B CA 1
ATOM 4148 C C . MET B 1 81 ? -12.734 -6.121 18.172 1 98.88 81 MET B C 1
ATOM 4150 O O . MET B 1 81 ? -12.188 -6.391 17.094 1 98.88 81 MET B O 1
ATOM 4154 N N . LYS B 1 82 ? -14.047 -5.949 18.266 1 98.94 82 LYS B N 1
ATOM 4155 C CA . LYS B 1 82 ? -14.883 -5.852 17.078 1 98.94 82 LYS B CA 1
ATOM 4156 C C . LYS B 1 82 ? -15.562 -4.488 16.984 1 98.94 82 LYS B C 1
ATOM 4158 O O . LYS B 1 82 ? -16.062 -3.977 17.984 1 98.94 82 LYS B O 1
ATOM 4163 N N . ILE B 1 83 ? -15.516 -3.885 15.828 1 98.94 83 ILE B N 1
ATOM 4164 C CA . ILE B 1 83 ? -16.047 -2.547 15.602 1 98.94 83 ILE B CA 1
ATOM 4165 C C . ILE B 1 83 ? -17.047 -2.586 14.445 1 98.94 83 ILE B C 1
ATOM 4167 O O . ILE B 1 83 ? -16.828 -3.248 13.438 1 98.94 83 ILE B O 1
ATOM 4171 N N . ALA B 1 84 ? -18.156 -1.919 14.609 1 98.88 84 ALA B N 1
ATOM 4172 C CA . ALA B 1 84 ? -19.156 -1.719 13.562 1 98.88 84 ALA B CA 1
ATOM 4173 C C . ALA B 1 84 ? -19.016 -0.333 12.938 1 98.88 84 ALA B C 1
ATOM 4175 O O . ALA B 1 84 ? -19.125 0.68 13.633 1 98.88 84 ALA B O 1
ATOM 4176 N N . TYR B 1 85 ? -18.797 -0.316 11.68 1 98.81 85 TYR B N 1
ATOM 4177 C CA . TYR B 1 85 ? -18.672 0.926 10.93 1 98.81 85 TYR B CA 1
ATOM 4178 C C . TYR B 1 85 ? -19.938 1.19 10.109 1 98.81 85 TYR B C 1
ATOM 4180 O O . TYR B 1 85 ? -20.266 0.415 9.211 1 98.81 85 TYR B O 1
ATOM 4188 N N . PRO B 1 86 ? -20.625 2.303 10.32 1 98.19 86 PRO B N 1
ATOM 4189 C CA . PRO B 1 86 ? -21.734 2.623 9.43 1 98.19 86 PRO B CA 1
ATOM 4190 C C . PRO B 1 86 ? -21.297 2.756 7.969 1 98.19 86 PRO B C 1
ATOM 4192 O O . PRO B 1 86 ? -20.281 3.385 7.68 1 98.19 86 PRO B O 1
ATOM 4195 N N . VAL B 1 87 ? -22.094 2.244 7.043 1 98.19 87 VAL B N 1
ATOM 4196 C CA . VAL B 1 87 ? -21.75 2.242 5.625 1 98.19 87 VAL B CA 1
ATOM 4197 C C . VAL B 1 87 ? -21.641 3.678 5.117 1 98.19 87 VAL B C 1
ATOM 4199 O O . VAL B 1 87 ? -20.828 3.965 4.23 1 98.19 87 VAL B O 1
ATOM 4202 N N . GLU B 1 88 ? -22.312 4.625 5.773 1 97.06 88 GLU B N 1
ATOM 4203 C CA . GLU B 1 88 ? -22.344 6.02 5.352 1 97.06 88 GLU B CA 1
ATOM 4204 C C . GLU B 1 88 ? -20.984 6.688 5.531 1 97.06 88 GLU B C 1
ATOM 4206 O O . GLU B 1 88 ? -20.734 7.75 4.961 1 97.06 88 GLU B O 1
ATOM 4211 N N . LEU B 1 89 ? -20.109 6.07 6.293 1 97.56 89 LEU B N 1
ATOM 4212 C CA . LEU B 1 89 ? -18.797 6.637 6.543 1 97.56 89 LEU B CA 1
ATOM 4213 C C . LEU B 1 89 ? -17.906 6.512 5.312 1 97.56 89 LEU B C 1
ATOM 4215 O O . LEU B 1 89 ? -16.938 7.266 5.156 1 97.56 89 LEU B O 1
ATOM 4219 N N . PHE B 1 90 ? -18.25 5.566 4.5 1 98 90 PHE B N 1
ATOM 4220 C CA . PHE B 1 90 ? -17.344 5.246 3.406 1 98 90 PHE B CA 1
ATOM 4221 C C . PHE B 1 90 ? -17.641 6.102 2.182 1 98 90 PHE B C 1
ATOM 4223 O O . PHE B 1 90 ? -18.797 6.242 1.789 1 98 90 PHE B O 1
ATOM 4230 N N . ASP B 1 91 ? -16.516 6.602 1.629 1 96.62 91 ASP B N 1
ATOM 4231 C CA . ASP B 1 91 ? -16.5 7.473 0.458 1 96.62 91 ASP B CA 1
ATOM 4232 C C . ASP B 1 91 ? -16.891 6.703 -0.803 1 96.62 91 ASP B C 1
ATOM 4234 O O . ASP B 1 91 ? -16.531 5.539 -0.966 1 96.62 91 ASP B O 1
ATOM 4238 N N . ARG B 1 92 ? -17.719 7.391 -1.664 1 97.19 92 ARG B N 1
ATOM 4239 C CA . ARG B 1 92 ? -18.125 6.809 -2.941 1 97.19 92 ARG B CA 1
ATOM 4240 C C . ARG B 1 92 ? -17.719 7.703 -4.105 1 97.19 92 ARG B C 1
ATOM 4242 O O . ARG B 1 92 ? -17.547 8.914 -3.934 1 97.19 92 ARG B O 1
ATOM 4249 N N . ASN B 1 93 ? -17.531 7.145 -5.246 1 98.62 93 ASN B N 1
ATOM 4250 C CA . ASN B 1 93 ? -17.203 7.898 -6.449 1 98.62 93 ASN B CA 1
ATOM 4251 C C . ASN B 1 93 ? -18.297 8.891 -6.809 1 98.62 93 ASN B C 1
ATOM 4253 O O . ASN B 1 93 ? -19.484 8.586 -6.676 1 98.62 93 ASN B O 1
ATOM 4257 N N . ILE B 1 94 ? -17.844 10.016 -7.324 1 98.62 94 ILE B N 1
ATOM 4258 C CA . ILE B 1 94 ? -18.844 10.977 -7.805 1 98.62 94 ILE B CA 1
ATOM 4259 C C . ILE B 1 94 ? -19.266 10.609 -9.227 1 98.62 94 ILE B C 1
ATOM 4261 O O . ILE B 1 94 ? -20.344 10.977 -9.672 1 98.62 94 ILE B O 1
ATOM 4265 N N . ILE B 1 95 ? -18.422 9.844 -9.977 1 98.19 95 ILE B N 1
ATOM 4266 C CA . ILE B 1 95 ? -18.688 9.586 -11.391 1 98.19 95 ILE B CA 1
ATOM 4267 C C . ILE B 1 95 ? -19.703 8.453 -11.523 1 98.19 95 ILE B C 1
ATOM 4269 O O . ILE B 1 95 ? -20.562 8.477 -12.414 1 98.19 95 ILE B O 1
ATOM 4273 N N . ASP B 1 96 ? -19.656 7.445 -10.594 1 98.25 96 ASP B N 1
ATOM 4274 C CA . ASP B 1 96 ? -20.5 6.281 -10.844 1 98.25 96 ASP B CA 1
ATOM 4275 C C . ASP B 1 96 ? -21.062 5.719 -9.531 1 98.25 96 ASP B C 1
ATOM 4277 O O . ASP B 1 96 ? -21.734 4.691 -9.531 1 98.25 96 ASP B O 1
ATOM 4281 N N . GLY B 1 97 ? -20.719 6.309 -8.414 1 97.81 97 GLY B N 1
ATOM 4282 C CA . GLY B 1 97 ? -21.297 5.949 -7.129 1 97.81 97 GLY B CA 1
ATOM 4283 C C . GLY B 1 97 ? -20.688 4.699 -6.527 1 97.81 97 GLY B C 1
ATOM 4284 O O . GLY B 1 97 ? -21.125 4.23 -5.473 1 97.81 97 GLY B O 1
ATOM 4285 N N . ARG B 1 98 ? -19.609 4.184 -7.102 1 98 98 ARG B N 1
ATOM 4286 C CA . ARG B 1 98 ? -19 2.941 -6.637 1 98 98 ARG B CA 1
ATOM 4287 C C . ARG B 1 98 ? -18.156 3.178 -5.383 1 98 98 ARG B C 1
ATOM 4289 O O . ARG B 1 98 ? -17.719 4.297 -5.129 1 98 98 ARG B O 1
ATOM 4296 N N . ALA B 1 99 ? -18.016 2.084 -4.605 1 98.19 99 ALA B N 1
ATOM 4297 C CA . ALA B 1 99 ? -17.156 2.098 -3.414 1 98.19 99 ALA B CA 1
ATOM 4298 C C . ALA B 1 99 ? -15.688 1.947 -3.789 1 98.19 99 ALA B C 1
ATOM 4300 O O . ALA B 1 99 ? -15.367 1.554 -4.91 1 98.19 99 ALA B O 1
ATOM 4301 N N . MET B 1 100 ? -14.852 2.33 -2.867 1 98.25 100 MET B N 1
ATOM 4302 C CA . MET B 1 100 ? -13.406 2.291 -3.086 1 98.25 100 MET B CA 1
ATOM 4303 C C . MET B 1 100 ? -12.703 1.589 -1.932 1 98.25 100 MET B C 1
ATOM 4305 O O . MET B 1 100 ? -13.047 1.801 -0.767 1 98.25 100 MET B O 1
ATOM 4309 N N . LEU B 1 101 ? -11.727 0.8 -2.254 1 98.62 101 LEU B N 1
ATOM 4310 C CA . LEU B 1 101 ? -10.953 0.112 -1.225 1 98.62 101 LEU B CA 1
ATOM 4311 C C . LEU B 1 101 ? -10.148 1.106 -0.393 1 98.62 101 LEU B C 1
ATOM 4313 O O . LEU B 1 101 ? -9.961 0.903 0.808 1 98.62 101 LEU B O 1
ATOM 4317 N N . CYS B 1 102 ? -9.617 2.174 -1.024 1 98.38 102 CYS B N 1
ATOM 4318 C CA . CYS B 1 102 ? -8.828 3.148 -0.284 1 98.38 102 CYS B CA 1
ATOM 4319 C C . CYS B 1 102 ? -9.64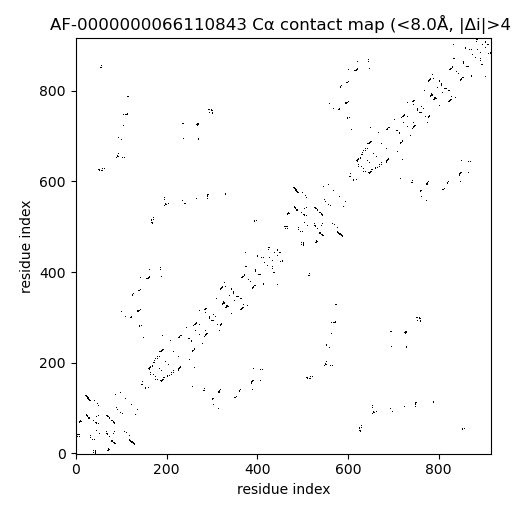8 3.791 0.825 1 98.38 102 CYS B C 1
ATOM 4321 O O . CYS B 1 102 ? -9.125 4.09 1.898 1 98.38 102 CYS B O 1
ATOM 4323 N N . SER B 1 103 ? -10.938 4.051 0.562 1 98.31 103 SER B N 1
ATOM 4324 C CA . SER B 1 103 ? -11.812 4.609 1.588 1 98.31 103 SER B CA 1
ATOM 4325 C C . SER B 1 103 ? -11.977 3.648 2.76 1 98.31 103 SER B C 1
ATOM 4327 O O . SER B 1 103 ? -11.922 4.059 3.92 1 98.31 103 SER B O 1
ATOM 4329 N N . PHE B 1 104 ? -12.203 2.355 2.424 1 98.75 104 PHE B N 1
ATOM 4330 C CA . PHE B 1 104 ? -12.297 1.313 3.441 1 98.75 104 PHE B CA 1
ATOM 4331 C C . PHE B 1 104 ? -11.031 1.28 4.293 1 98.75 104 PHE B C 1
ATOM 4333 O O . PHE B 1 104 ? -11.102 1.298 5.523 1 98.75 104 PHE B O 1
ATOM 4340 N N . LEU B 1 105 ? -9.875 1.337 3.674 1 98.75 105 LEU B N 1
ATOM 4341 C CA . LEU B 1 105 ? -8.594 1.224 4.355 1 98.75 105 LEU B CA 1
ATOM 4342 C C . LEU B 1 105 ? -8.305 2.469 5.191 1 98.75 105 LEU B C 1
ATOM 4344 O O . LEU B 1 105 ? -7.777 2.371 6.301 1 98.75 105 LEU B O 1
ATOM 4348 N N . THR B 1 106 ? -8.617 3.607 4.703 1 98.06 106 THR B N 1
ATOM 4349 C CA . THR B 1 106 ? -8.359 4.863 5.398 1 98.06 106 THR B CA 1
ATOM 4350 C C . THR B 1 106 ? -9.031 4.867 6.77 1 98.06 106 THR B C 1
ATOM 4352 O O . THR B 1 106 ? -8.492 5.426 7.727 1 98.06 106 THR B O 1
ATOM 4355 N N . LEU B 1 107 ? -10.164 4.207 6.852 1 98 107 LEU B N 1
ATOM 4356 C CA . LEU B 1 107 ? -10.898 4.188 8.117 1 98 107 LEU B CA 1
ATOM 4357 C C . LEU B 1 107 ? -10.445 3.014 8.984 1 98 107 LEU B C 1
ATOM 4359 O O . LEU B 1 107 ? -10.141 3.191 10.164 1 98 107 LEU B O 1
ATOM 4363 N N . THR B 1 108 ? -10.352 1.821 8.414 1 98.62 108 THR B N 1
ATOM 4364 C CA . THR B 1 108 ? -10.25 0.597 9.203 1 98.62 108 THR B CA 1
ATOM 4365 C C . THR B 1 108 ? -8.797 0.275 9.531 1 98.62 108 THR B C 1
ATOM 4367 O O . THR B 1 108 ? -8.516 -0.406 10.516 1 98.62 108 THR B O 1
ATOM 4370 N N . ILE B 1 109 ? -7.898 0.687 8.656 1 98.25 109 ILE B N 1
ATOM 4371 C CA . ILE B 1 109 ? -6.461 0.528 8.82 1 98.25 109 ILE B CA 1
ATOM 4372 C C . ILE B 1 109 ? -5.758 1.852 8.523 1 98.25 109 ILE B C 1
ATOM 4374 O O . ILE B 1 109 ? -4.781 1.89 7.773 1 98.25 109 ILE B O 1
ATOM 4378 N N . GLY B 1 110 ? -6.285 2.912 9.023 1 96.56 110 GLY B N 1
ATOM 4379 C CA . GLY B 1 110 ? -5.77 4.25 8.781 1 96.56 110 GLY B CA 1
ATOM 4380 C C . GLY B 1 110 ? -4.875 4.758 9.898 1 96.56 110 GLY B C 1
ATOM 4381 O O . GLY B 1 110 ? -3.93 4.078 10.305 1 96.56 110 GLY B O 1
ATOM 4382 N N . ASN B 1 111 ? -5.207 5.926 10.438 1 92.94 111 ASN B N 1
ATOM 4383 C CA . ASN B 1 111 ? -4.43 6.559 11.492 1 92.94 111 ASN B CA 1
ATOM 4384 C C . ASN B 1 111 ? -4.445 5.73 12.773 1 92.94 111 ASN B C 1
ATOM 4386 O O . ASN B 1 111 ? -3.578 5.887 13.633 1 92.94 111 ASN B O 1
ATOM 4390 N N . ASN B 1 112 ? -5.418 4.859 12.883 1 95.06 112 ASN B N 1
ATOM 4391 C CA . ASN B 1 112 ? -5.508 3.99 14.055 1 95.06 112 ASN B CA 1
ATOM 4392 C C . ASN B 1 112 ? -4.277 3.096 14.18 1 95.06 112 ASN B C 1
ATOM 4394 O O . ASN B 1 112 ? -3.969 2.611 15.273 1 95.06 112 ASN B O 1
ATOM 4398 N N . GLN B 1 113 ? -3.51 2.904 13.117 1 96.12 113 GLN B N 1
ATOM 4399 C CA . GLN B 1 113 ? -2.316 2.066 13.125 1 96.12 113 GLN B CA 1
ATOM 4400 C C . GLN B 1 113 ? -1.131 2.803 13.75 1 96.12 113 GLN B C 1
ATOM 4402 O O . GLN B 1 113 ? -0.122 2.186 14.094 1 96.12 113 GLN B O 1
ATOM 4407 N N . GLY B 1 114 ? -1.253 4.105 13.875 1 91.19 114 GLY B N 1
ATOM 4408 C CA . GLY B 1 114 ? -0.158 4.895 14.422 1 91.19 114 GLY B CA 1
ATOM 4409 C C . GLY B 1 114 ? -0.481 5.523 15.766 1 91.19 114 GLY B C 1
ATOM 4410 O O . GLY B 1 114 ? 0.215 6.434 16.219 1 91.19 114 GLY B O 1
ATOM 4411 N N . MET B 1 115 ? -1.514 5.074 16.422 1 90.12 115 MET B N 1
ATOM 4412 C CA . MET B 1 115 ? -1.942 5.645 17.688 1 90.12 115 MET B CA 1
ATOM 4413 C C . MET B 1 115 ? -0.972 5.277 18.812 1 90.12 115 MET B C 1
ATOM 4415 O O . MET B 1 115 ? -0.537 4.125 18.906 1 90.12 115 MET B O 1
ATOM 4419 N N . GLY B 1 116 ? -0.724 6.215 19.688 1 87.88 116 GLY B N 1
ATOM 4420 C CA . GLY B 1 116 ? 0.27 6.031 20.734 1 87.88 116 GLY B CA 1
ATOM 4421 C C . GLY B 1 116 ? -0.219 5.16 21.875 1 87.88 116 GLY B C 1
ATOM 4422 O O . GLY B 1 116 ? 0.584 4.633 22.641 1 87.88 116 GLY B O 1
ATOM 4423 N N . ASP B 1 117 ? -1.549 4.996 22 1 91.31 117 ASP B N 1
ATOM 4424 C CA . ASP B 1 117 ? -2.092 4.211 23.109 1 91.31 117 ASP B CA 1
ATOM 4425 C C . ASP B 1 117 ? -2.385 2.777 22.656 1 91.31 117 ASP B C 1
ATOM 4427 O O . ASP B 1 117 ? -2.895 1.973 23.438 1 91.31 117 ASP B O 1
ATOM 4431 N N . VAL B 1 118 ? -2.061 2.467 21.438 1 94.94 118 VAL B N 1
ATOM 4432 C CA . VAL B 1 118 ? -2.236 1.127 20.891 1 94.94 118 VAL B CA 1
ATOM 4433 C C . VAL B 1 118 ? -0.876 0.458 20.719 1 94.94 118 VAL B C 1
ATOM 4435 O O . VAL B 1 118 ? -0.03 0.947 19.953 1 94.94 118 VAL B O 1
ATOM 4438 N N . GLU B 1 119 ? -0.681 -0.641 21.438 1 96.12 119 GLU B N 1
ATOM 4439 C CA . GLU B 1 119 ? 0.543 -1.405 21.219 1 96.12 119 GLU B CA 1
ATOM 4440 C C . GLU B 1 119 ? 0.55 -2.043 19.828 1 96.12 119 GLU B C 1
ATOM 4442 O O . GLU B 1 119 ? 1.531 -1.926 19.094 1 96.12 119 GLU B O 1
ATOM 4447 N N . TYR B 1 120 ? -0.514 -2.686 19.562 1 97.38 120 TYR B N 1
ATOM 4448 C CA . TYR B 1 120 ? -0.734 -3.195 18.203 1 97.38 120 TYR B CA 1
ATOM 4449 C C . TYR B 1 120 ? -2.209 -3.496 17.969 1 97.38 120 TYR B C 1
ATOM 4451 O O . TYR B 1 120 ? -2.973 -3.676 18.922 1 97.38 120 TYR B O 1
ATOM 4459 N N . ALA B 1 121 ? -2.629 -3.473 16.797 1 98.31 121 ALA B N 1
ATOM 4460 C CA . ALA B 1 121 ? -3.959 -3.875 16.344 1 98.31 121 ALA B CA 1
ATOM 4461 C C . ALA B 1 121 ? -3.92 -4.387 14.906 1 98.31 121 ALA B C 1
ATOM 4463 O O . ALA B 1 121 ? -3.547 -3.652 13.992 1 98.31 121 ALA B O 1
ATOM 4464 N N . LYS B 1 122 ? -4.293 -5.625 14.734 1 98.56 122 LYS B N 1
ATOM 4465 C CA . LYS B 1 122 ? -4.289 -6.262 13.422 1 98.56 122 LYS B CA 1
ATOM 4466 C C . LYS B 1 122 ? -5.684 -6.754 13.047 1 98.56 122 LYS B C 1
ATOM 4468 O O . LYS B 1 122 ? -6.336 -7.441 13.836 1 98.56 122 LYS B O 1
ATOM 4473 N N . MET B 1 123 ? -6.137 -6.406 11.859 1 98.81 123 MET B N 1
ATOM 4474 C CA . MET B 1 123 ? -7.434 -6.879 11.391 1 98.81 123 MET B CA 1
ATOM 4475 C C . MET B 1 123 ? -7.352 -8.328 10.93 1 98.81 123 MET B C 1
ATOM 4477 O O . MET B 1 123 ? -6.516 -8.672 10.086 1 98.81 123 MET B O 1
ATOM 4481 N N . HIS B 1 124 ? -8.219 -9.109 11.453 1 98.5 124 HIS B N 1
ATOM 4482 C CA . HIS B 1 124 ? -8.211 -10.531 11.125 1 98.5 124 HIS B CA 1
ATOM 4483 C C . HIS B 1 124 ? -9.352 -10.883 10.18 1 98.5 124 HIS B C 1
ATOM 4485 O O . HIS B 1 124 ? -9.297 -11.898 9.477 1 98.5 124 HIS B O 1
ATOM 4491 N N . GLU B 1 125 ? -10.391 -10.031 10.219 1 98.44 125 GLU B N 1
ATOM 4492 C CA . GLU B 1 125 ? -11.5 -10.25 9.297 1 98.44 125 GLU B CA 1
ATOM 4493 C C . GLU B 1 125 ? -12.414 -9.023 9.25 1 98.44 125 GLU B C 1
ATOM 4495 O O . GLU B 1 125 ? -12.375 -8.18 10.141 1 98.44 125 GLU B O 1
ATOM 4500 N N . PHE B 1 126 ? -13.188 -8.969 8.141 1 98.88 126 PHE B N 1
ATOM 4501 C CA . PHE B 1 126 ? -14.281 -8 8.062 1 98.88 126 PHE B CA 1
ATOM 4502 C C . PHE B 1 126 ? -15.492 -8.609 7.363 1 98.88 126 PHE B C 1
ATOM 4504 O O . PHE B 1 126 ? -15.359 -9.602 6.641 1 98.88 126 PHE B O 1
ATOM 4511 N N . TYR B 1 127 ? -16.625 -8.094 7.645 1 98.88 127 TYR B N 1
ATOM 4512 C CA . TYR B 1 127 ? -17.906 -8.422 7.004 1 98.88 127 TYR B CA 1
ATOM 4513 C C . TYR B 1 127 ? -18.438 -7.238 6.211 1 98.88 127 TYR B C 1
ATOM 4515 O O . TYR B 1 127 ? -18.406 -6.102 6.688 1 98.88 127 TYR B O 1
ATOM 4523 N N . VAL B 1 128 ? -18.875 -7.504 5.004 1 98.88 128 VAL B N 1
ATOM 4524 C CA . VAL B 1 128 ? -19.438 -6.48 4.133 1 98.88 128 VAL B CA 1
ATOM 4525 C C . VAL B 1 128 ? -20.938 -6.746 3.93 1 98.88 128 VAL B C 1
ATOM 4527 O O . VAL B 1 128 ? -21.312 -7.805 3.42 1 98.88 128 VAL B O 1
ATOM 4530 N N . PRO B 1 129 ? -21.75 -5.836 4.293 1 98.75 129 PRO B N 1
ATOM 4531 C CA . PRO B 1 129 ? -23.188 -6.039 4.074 1 98.75 129 PRO B CA 1
ATOM 4532 C C . PRO B 1 129 ? -23.578 -5.926 2.602 1 98.75 129 PRO B C 1
ATOM 4534 O O . PRO B 1 129 ? -22.859 -5.312 1.812 1 98.75 129 PRO B O 1
ATOM 4537 N N . PRO B 1 130 ? -24.75 -6.41 2.223 1 98.31 130 PRO B N 1
ATOM 4538 C CA . PRO B 1 130 ? -25.188 -6.445 0.824 1 98.31 130 PRO B CA 1
ATOM 4539 C C . PRO B 1 130 ? -25.188 -5.062 0.172 1 98.31 130 PRO B C 1
ATOM 4541 O O . PRO B 1 130 ? -24.75 -4.918 -0.976 1 98.31 130 PRO B O 1
ATOM 4544 N N . CYS B 1 131 ? -25.656 -4.043 0.859 1 98.12 131 CYS B N 1
ATOM 4545 C CA . CYS B 1 131 ? -25.812 -2.717 0.267 1 98.12 131 CYS B CA 1
ATOM 4546 C C . CYS B 1 131 ? -24.453 -2.113 -0.06 1 98.12 131 CYS B C 1
ATOM 4548 O O . CYS B 1 131 ? -24.328 -1.318 -0.993 1 98.12 131 CYS B O 1
ATOM 4550 N N . TYR B 1 132 ? -23.438 -2.451 0.683 1 98.44 132 TYR B N 1
ATOM 4551 C CA . TYR B 1 132 ? -22.094 -1.979 0.423 1 98.44 132 TYR B CA 1
ATOM 4552 C C . TYR B 1 132 ? -21.375 -2.889 -0.57 1 98.44 132 TYR B C 1
ATOM 4554 O O . TYR B 1 132 ? -20.641 -2.414 -1.444 1 98.44 132 TYR B O 1
ATOM 4562 N N . LEU B 1 133 ? -21.609 -4.168 -0.512 1 98.56 133 LEU B N 1
ATOM 4563 C CA . LEU B 1 133 ? -21 -5.172 -1.368 1 98.56 133 LEU B CA 1
ATOM 4564 C C . LEU B 1 133 ? -21.281 -4.891 -2.838 1 98.56 133 LEU B C 1
ATOM 4566 O O . LEU B 1 133 ? -20.391 -4.984 -3.684 1 98.56 133 LEU B O 1
ATOM 4570 N N . ARG B 1 134 ? -22.453 -4.488 -3.176 1 97 134 ARG B N 1
ATOM 4571 C CA . ARG B 1 134 ? -22.891 -4.305 -4.559 1 97 134 ARG B CA 1
ATOM 4572 C C . ARG B 1 134 ? -22.219 -3.076 -5.18 1 97 134 ARG B C 1
ATOM 4574 O O . ARG B 1 134 ? -22.266 -2.896 -6.398 1 97 134 ARG B O 1
ATOM 4581 N N . LEU B 1 135 ? -21.578 -2.268 -4.371 1 98.12 135 LEU B N 1
ATOM 4582 C CA . LEU B 1 135 ? -20.953 -1.045 -4.875 1 98.12 135 LEU B CA 1
ATOM 4583 C C . LEU B 1 135 ? -19.547 -1.317 -5.391 1 98.12 135 LEU B C 1
ATOM 4585 O O . LEU B 1 135 ? -18.938 -0.449 -6.012 1 98.12 135 LEU B O 1
ATOM 4589 N N . PHE B 1 136 ? -19 -2.482 -5.18 1 98.44 136 PHE B N 1
ATOM 4590 C CA . PHE B 1 136 ? -17.641 -2.809 -5.637 1 98.44 136 PHE B CA 1
ATOM 4591 C C . PHE B 1 136 ? -17.688 -3.426 -7.031 1 98.44 136 PHE B C 1
ATOM 4593 O O . PHE B 1 136 ? -18.672 -4.051 -7.414 1 98.44 136 PHE B O 1
ATOM 4600 N N . ASP B 1 137 ? -16.609 -3.277 -7.773 1 97.12 137 ASP B N 1
ATOM 4601 C CA . ASP B 1 137 ? -16.531 -3.789 -9.141 1 97.12 137 ASP B CA 1
ATOM 4602 C C . ASP B 1 137 ? -16.562 -5.316 -9.156 1 97.12 137 ASP B C 1
ATOM 4604 O O . ASP B 1 137 ? -17.281 -5.918 -9.961 1 97.12 137 ASP B O 1
ATOM 4608 N N . GLY B 1 138 ? -15.828 -5.914 -8.141 1 98.31 138 GLY B N 1
ATOM 4609 C CA . GLY B 1 138 ? -15.641 -7.355 -8.211 1 98.31 138 GLY B CA 1
ATOM 4610 C C . GLY B 1 138 ? -14.906 -7.805 -9.461 1 98.31 138 GLY B C 1
ATOM 4611 O O . GLY B 1 138 ? -14.664 -7.004 -10.367 1 98.31 138 GLY B O 1
ATOM 4612 N N . PRO B 1 139 ? -14.555 -9.094 -9.523 1 98.69 139 PRO B N 1
ATOM 4613 C CA . PRO B 1 139 ? -13.844 -9.609 -10.695 1 98.69 139 PRO B CA 1
ATOM 4614 C C . PRO B 1 139 ? -14.711 -9.648 -11.945 1 98.69 139 PRO B C 1
ATOM 4616 O O . PRO B 1 139 ? -15.914 -9.922 -11.867 1 98.69 139 PRO B O 1
ATOM 4619 N N . SER B 1 140 ? -14.094 -9.367 -13.133 1 98.25 140 SER B N 1
ATOM 4620 C CA . SER B 1 140 ? -14.805 -9.516 -14.398 1 98.25 140 SER B CA 1
ATOM 4621 C C . SER B 1 140 ? -14.531 -10.875 -15.031 1 98.25 140 SER B C 1
ATOM 4623 O O . SER B 1 140 ? -15.289 -11.328 -15.898 1 98.25 140 SER B O 1
ATOM 4625 N N . MET B 1 141 ? -13.43 -11.508 -14.641 1 98.38 141 MET B N 1
ATOM 4626 C CA . MET B 1 141 ? -13.016 -12.82 -15.117 1 98.38 141 MET B CA 1
ATOM 4627 C C . MET B 1 141 ? -12.602 -13.719 -13.953 1 98.38 141 MET B C 1
ATOM 4629 O O . MET B 1 141 ? -12.414 -13.242 -12.828 1 98.38 141 MET B O 1
ATOM 4633 N N . ASN B 1 142 ? -12.633 -14.93 -14.148 1 98.38 142 ASN B N 1
ATOM 4634 C CA . ASN B 1 142 ? -12.078 -15.914 -13.227 1 98.38 142 ASN B CA 1
ATOM 4635 C C . ASN B 1 142 ? -11.508 -17.125 -13.961 1 98.38 142 ASN B C 1
ATOM 4637 O O . ASN B 1 142 ? -11.258 -17.062 -15.164 1 98.38 142 ASN B O 1
ATOM 4641 N N . ILE B 1 143 ? -11.281 -18.203 -13.32 1 98.5 143 ILE B N 1
ATOM 4642 C CA . ILE B 1 143 ? -10.547 -19.328 -13.883 1 98.5 143 ILE B CA 1
ATOM 4643 C C . ILE B 1 143 ? -11.383 -19.984 -14.984 1 98.5 143 ILE B C 1
ATOM 4645 O O . ILE B 1 143 ? -10.836 -20.625 -15.891 1 98.5 143 ILE B O 1
ATOM 4649 N N . ALA B 1 144 ? -12.703 -19.906 -14.945 1 98.5 144 ALA B N 1
ATOM 4650 C CA . ALA B 1 144 ? -13.562 -20.453 -15.992 1 98.5 144 ALA B CA 1
ATOM 4651 C C . ALA B 1 144 ? -13.211 -19.875 -17.359 1 98.5 144 ALA B C 1
ATOM 4653 O O . ALA B 1 144 ? -13.297 -20.562 -18.375 1 98.5 144 ALA B O 1
ATOM 4654 N N . ASP B 1 145 ? -12.828 -18.625 -17.391 1 98.5 145 ASP B N 1
ATOM 4655 C CA . ASP B 1 145 ? -12.438 -17.969 -18.641 1 98.5 145 ASP B CA 1
ATOM 4656 C C . ASP B 1 145 ? -11.148 -18.578 -19.188 1 98.5 145 ASP B C 1
ATOM 4658 O O . ASP B 1 145 ? -10.977 -18.703 -20.406 1 98.5 145 ASP B O 1
ATOM 4662 N N . MET B 1 146 ? -10.242 -18.969 -18.281 1 98.38 146 MET B N 1
ATOM 4663 C CA . MET B 1 146 ? -9.023 -19.641 -18.719 1 98.38 146 MET B CA 1
ATOM 4664 C C . MET B 1 146 ? -9.328 -21.047 -19.234 1 98.38 146 MET B C 1
ATOM 4666 O O . MET B 1 146 ? -8.75 -21.5 -20.234 1 98.38 146 MET B O 1
ATOM 4670 N N . TRP B 1 147 ? -10.227 -21.719 -18.531 1 98.69 147 TRP B N 1
ATOM 4671 C CA . TRP B 1 147 ? -10.633 -23.047 -18.984 1 98.69 147 TRP B CA 1
ATOM 4672 C C . TRP B 1 147 ? -11.242 -23 -20.375 1 98.69 147 TRP B C 1
ATOM 4674 O O . TRP B 1 147 ? -10.977 -23.859 -21.203 1 98.69 147 TRP B O 1
ATOM 4684 N N . ARG B 1 148 ? -12.008 -21.953 -20.641 1 98.31 148 ARG B N 1
ATOM 4685 C CA . ARG B 1 148 ? -12.602 -21.781 -21.969 1 98.31 148 ARG B CA 1
ATOM 4686 C C . ARG B 1 148 ? -11.516 -21.672 -23.031 1 98.31 148 ARG B C 1
ATOM 4688 O O . ARG B 1 148 ? -11.602 -22.312 -24.078 1 98.31 148 ARG B O 1
ATOM 4695 N N . VAL B 1 149 ? -10.531 -20.891 -22.781 1 98.44 149 VAL B N 1
ATOM 4696 C CA . VAL B 1 149 ? -9.438 -20.703 -23.734 1 98.44 149 VAL B CA 1
ATOM 4697 C C . VAL B 1 149 ? -8.695 -22.016 -23.938 1 98.44 149 VAL B C 1
ATOM 4699 O O . VAL B 1 149 ? -8.281 -22.344 -25.062 1 98.44 149 VAL B O 1
ATOM 4702 N N . LEU B 1 150 ? -8.602 -22.781 -22.844 1 98.5 150 LEU B N 1
ATOM 4703 C CA . LEU B 1 150 ? -7.848 -24.031 -22.875 1 98.5 150 LEU B CA 1
ATOM 4704 C C . LEU B 1 150 ? -8.688 -25.156 -23.469 1 98.5 150 LEU B C 1
ATOM 4706 O O . LEU B 1 150 ? -8.211 -26.281 -23.609 1 98.5 150 LEU B O 1
ATOM 4710 N N . GLY B 1 151 ? -9.938 -24.891 -23.797 1 98.06 151 GLY B N 1
ATOM 4711 C CA . GLY B 1 151 ? -10.82 -25.891 -24.359 1 98.06 151 GLY B CA 1
ATOM 4712 C C . GLY B 1 151 ? -11.32 -26.906 -23.359 1 98.06 151 GLY B C 1
ATOM 4713 O O . GLY B 1 151 ? -11.516 -28.078 -23.688 1 98.06 151 GLY B O 1
ATOM 4714 N N . ARG B 1 152 ? -11.477 -26.469 -22.141 1 98.12 152 ARG B N 1
ATOM 4715 C CA . ARG B 1 152 ? -11.914 -27.328 -21.047 1 98.12 152 ARG B CA 1
ATOM 4716 C C . ARG B 1 152 ? -13.312 -26.953 -20.578 1 98.12 152 ARG B C 1
ATOM 4718 O O . ARG B 1 152 ? -13.828 -25.891 -20.922 1 98.12 152 ARG B O 1
ATOM 4725 N N . PRO B 1 153 ? -13.984 -27.844 -19.781 1 97.88 153 PRO B N 1
ATOM 4726 C CA . PRO B 1 153 ? -15.25 -27.453 -19.172 1 97.88 153 PRO B CA 1
ATOM 4727 C C . PRO B 1 153 ? -15.109 -26.234 -18.25 1 97.88 153 PRO B C 1
ATOM 4729 O O . PRO B 1 153 ? -14.117 -26.109 -17.531 1 97.88 153 PRO B O 1
ATOM 4732 N N . VAL B 1 154 ? -16.125 -25.453 -18.25 1 96.75 154 VAL B N 1
ATOM 4733 C CA . VAL B 1 154 ? -16.047 -24.219 -17.469 1 96.75 154 VAL B CA 1
ATOM 4734 C C . VAL B 1 154 ? -16.406 -24.484 -16.016 1 96.75 154 VAL B C 1
ATOM 4736 O O . VAL B 1 154 ? -16.344 -23.578 -15.172 1 96.75 154 VAL B O 1
ATOM 4739 N N . VAL B 1 155 ? -16.844 -25.656 -15.703 1 96.75 155 VAL B N 1
ATOM 4740 C CA . VAL B 1 155 ? -17.047 -26.156 -14.352 1 96.75 155 VAL B CA 1
ATOM 4741 C C . VAL B 1 155 ? -16.094 -27.328 -14.078 1 96.75 155 VAL B C 1
ATOM 4743 O O . VAL B 1 155 ? -16.109 -28.328 -14.789 1 96.75 155 VAL B O 1
ATOM 4746 N N . ASP B 1 156 ? -15.289 -27.125 -13.133 1 96.75 156 ASP B N 1
ATOM 4747 C CA . ASP B 1 156 ? -14.336 -28.156 -12.742 1 96.75 156 ASP B CA 1
ATOM 4748 C C . ASP B 1 156 ? -13.352 -28.453 -13.875 1 96.75 156 ASP B C 1
ATOM 4750 O O . ASP B 1 156 ? -13.18 -29.609 -14.266 1 96.75 156 ASP B O 1
ATOM 4754 N N . GLY B 1 157 ? -12.867 -27.391 -14.438 1 97.56 157 GLY B N 1
ATOM 4755 C CA . GLY B 1 157 ? -11.938 -27.516 -15.555 1 97.56 157 GLY B CA 1
ATOM 4756 C C . GLY B 1 157 ? -10.555 -27.969 -15.125 1 97.56 157 GLY B C 1
ATOM 4757 O O . GLY B 1 157 ? -9.711 -28.266 -15.969 1 97.56 157 GLY B O 1
ATOM 4758 N N . GLY B 1 158 ? -10.352 -28.062 -13.852 1 97.56 158 GLY B N 1
ATOM 4759 C CA . GLY B 1 158 ? -9.141 -28.672 -13.328 1 97.56 158 GLY B CA 1
ATOM 4760 C C . GLY B 1 158 ? -8 -27.688 -13.164 1 97.56 158 GLY B C 1
ATOM 4761 O O . GLY B 1 158 ? -8.195 -26.484 -13.312 1 97.56 158 GLY B O 1
ATOM 4762 N N . MET B 1 159 ? -6.793 -28.219 -12.844 1 98.31 159 MET B N 1
ATOM 4763 C CA . MET B 1 159 ? -5.594 -27.438 -12.57 1 98.31 159 MET B CA 1
ATOM 4764 C C . MET B 1 159 ? -5.035 -26.828 -13.844 1 98.31 159 MET B C 1
ATOM 4766 O O . MET B 1 159 ? -4.895 -27.516 -14.859 1 98.31 159 MET B O 1
ATOM 4770 N N . VAL B 1 160 ? -4.859 -25.547 -13.836 1 98.62 160 VAL B N 1
ATOM 4771 C CA . VAL B 1 160 ? -4.062 -24.891 -14.875 1 98.62 160 VAL B CA 1
ATOM 4772 C C . VAL B 1 160 ? -2.58 -25.016 -14.539 1 98.62 160 VAL B C 1
ATOM 4774 O O . VAL B 1 160 ? -2.115 -24.453 -13.547 1 98.62 160 VAL B O 1
ATOM 4777 N N . VAL B 1 161 ? -1.848 -25.75 -15.312 1 98.31 161 VAL B N 1
ATOM 4778 C CA . VAL B 1 161 ? -0.442 -26.047 -15.055 1 98.31 161 VAL B CA 1
ATOM 4779 C C . VAL B 1 161 ? 0.423 -24.875 -15.516 1 98.31 161 VAL B C 1
ATOM 4781 O O . VAL B 1 161 ? 0.603 -24.672 -16.719 1 98.31 161 VAL B O 1
ATOM 4784 N N . GLY B 1 162 ? 0.967 -24.219 -14.531 1 97.44 162 GLY B N 1
ATOM 4785 C CA . GLY B 1 162 ? 1.729 -23.031 -14.875 1 97.44 162 GLY B CA 1
ATOM 4786 C C . GLY B 1 162 ? 3.094 -22.984 -14.219 1 97.44 162 GLY B C 1
ATOM 4787 O O . GLY B 1 162 ? 3.443 -23.875 -13.438 1 97.44 162 GLY B O 1
ATOM 4788 N N . THR B 1 163 ? 3.842 -21.953 -14.633 1 95.38 163 THR B N 1
ATOM 4789 C CA . THR B 1 163 ? 5.164 -21.688 -14.078 1 95.38 163 THR B CA 1
ATOM 4790 C C . THR B 1 163 ? 5.473 -20.188 -14.086 1 95.38 163 THR B C 1
ATOM 4792 O O . THR B 1 163 ? 4.684 -19.391 -14.594 1 95.38 163 THR B O 1
ATOM 4795 N N . ILE B 1 164 ? 6.535 -19.859 -13.422 1 93.62 164 ILE B N 1
ATOM 4796 C CA . ILE B 1 164 ? 7.207 -18.562 -13.508 1 93.62 164 ILE B CA 1
ATOM 4797 C C . ILE B 1 164 ? 8.547 -18.719 -14.219 1 93.62 164 ILE B C 1
ATOM 4799 O O . ILE B 1 164 ? 9.336 -19.609 -13.883 1 93.62 164 ILE B O 1
ATOM 4803 N N . ILE B 1 165 ? 8.766 -17.906 -15.141 1 90.88 165 ILE B N 1
ATOM 4804 C CA . ILE B 1 165 ? 10.07 -18 -15.789 1 90.88 165 ILE B CA 1
ATOM 4805 C C . ILE B 1 165 ? 11.164 -17.609 -14.789 1 90.88 165 ILE B C 1
ATOM 4807 O O . ILE B 1 165 ? 11.047 -16.594 -14.094 1 90.88 165 ILE B O 1
ATOM 4811 N N . LYS B 1 166 ? 12.109 -18.484 -14.711 1 82.31 166 LYS B N 1
ATOM 4812 C CA . LYS B 1 166 ? 13.273 -18.266 -13.867 1 82.31 166 LYS B CA 1
ATOM 4813 C C . LYS B 1 166 ? 14.555 -18.172 -14.695 1 82.31 166 LYS B C 1
ATOM 4815 O O . LYS B 1 166 ? 14.672 -18.844 -15.727 1 82.31 166 LYS B O 1
ATOM 4820 N N . PRO B 1 167 ? 15.578 -17.391 -14.305 1 86.62 167 PRO B N 1
ATOM 4821 C CA . PRO B 1 167 ? 15.641 -16.625 -13.055 1 86.62 167 PRO B CA 1
ATOM 4822 C C . PRO B 1 167 ? 14.648 -15.469 -13.023 1 86.62 167 PRO B C 1
ATOM 4824 O O . PRO B 1 167 ? 14.102 -15.086 -14.062 1 86.62 167 PRO B O 1
ATOM 4827 N N . LYS B 1 168 ? 14.445 -14.938 -11.812 1 85.25 168 LYS B N 1
ATOM 4828 C CA . LYS B 1 168 ? 13.469 -13.875 -11.594 1 85.25 168 LYS B CA 1
ATOM 4829 C C . LYS B 1 168 ? 13.758 -12.672 -12.484 1 85.25 168 LYS B C 1
ATOM 4831 O O . LYS B 1 168 ? 12.836 -12.062 -13.031 1 85.25 168 LYS B O 1
ATOM 4836 N N . LEU B 1 169 ? 14.969 -12.289 -12.5 1 92.19 169 LEU B N 1
ATOM 4837 C CA . LEU B 1 169 ? 15.461 -11.227 -13.375 1 92.19 169 LEU B CA 1
ATOM 4838 C C . LEU B 1 169 ? 16.781 -11.633 -14.023 1 92.19 169 LEU B C 1
ATOM 4840 O O . LEU B 1 169 ? 17.438 -12.586 -13.586 1 92.19 169 LEU B O 1
ATOM 4844 N N . GLY B 1 170 ? 17.047 -10.977 -15.148 1 91.88 170 GLY B N 1
ATOM 4845 C CA . GLY B 1 170 ? 18.375 -11.125 -15.719 1 91.88 170 GLY B CA 1
ATOM 4846 C C . GLY B 1 170 ? 18.375 -11.852 -17.062 1 91.88 170 GLY B C 1
ATOM 4847 O O . GLY B 1 170 ? 19.422 -12.008 -17.688 1 91.88 170 GLY B O 1
ATOM 4848 N N . LEU B 1 171 ? 17.219 -12.25 -17.422 1 92.06 171 LEU B N 1
ATOM 4849 C CA . LEU B 1 171 ? 17.141 -12.828 -18.766 1 92.06 171 LEU B CA 1
ATOM 4850 C C . LEU B 1 171 ? 16.891 -11.75 -19.812 1 92.06 171 LEU B C 1
ATOM 4852 O O . LEU B 1 171 ? 16.062 -10.867 -19.609 1 92.06 171 LEU B O 1
ATOM 4856 N N . ARG B 1 172 ? 17.766 -11.883 -20.906 1 94.88 172 ARG B N 1
ATOM 4857 C CA . ARG B 1 172 ? 17.484 -11.086 -22.094 1 94.88 172 ARG B CA 1
ATOM 4858 C C . ARG B 1 172 ? 16.281 -11.633 -22.859 1 94.88 172 ARG B C 1
ATOM 4860 O O . ARG B 1 172 ? 15.805 -12.727 -22.562 1 94.88 172 ARG B O 1
ATOM 4867 N N . PRO B 1 173 ? 15.695 -10.906 -23.781 1 96.31 173 PRO B N 1
ATOM 4868 C CA . PRO B 1 173 ? 14.414 -11.242 -24.406 1 96.31 173 PRO B CA 1
ATOM 4869 C C . PRO B 1 173 ? 14.414 -12.633 -25.031 1 96.31 173 PRO B C 1
ATOM 4871 O O . PRO B 1 173 ? 13.477 -13.406 -24.828 1 96.31 173 PRO B O 1
ATOM 4874 N N . LYS B 1 174 ? 15.414 -13.016 -25.812 1 95.94 174 LYS B N 1
ATOM 4875 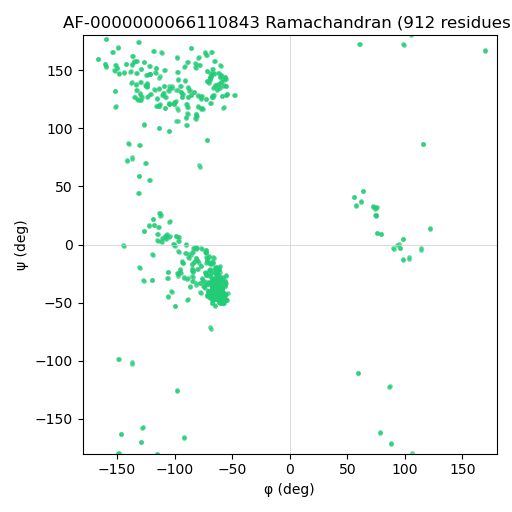C CA . LYS B 1 174 ? 15.406 -14.281 -26.531 1 95.94 174 LYS B CA 1
ATOM 4876 C C . LYS B 1 174 ? 15.469 -15.469 -25.578 1 95.94 174 LYS B C 1
ATOM 4878 O O . LYS B 1 174 ? 14.656 -16.391 -25.688 1 95.94 174 LYS B O 1
ATOM 4883 N N . PRO B 1 175 ? 16.406 -15.422 -24.609 1 93.88 175 PRO B N 1
ATOM 4884 C CA . PRO B 1 175 ? 16.406 -16.531 -23.656 1 93.88 175 PRO B CA 1
ATOM 4885 C C . PRO B 1 175 ? 15.086 -16.641 -22.891 1 93.88 175 PRO B C 1
ATOM 4887 O O . PRO B 1 175 ? 14.648 -17.75 -22.562 1 93.88 175 PRO B O 1
ATOM 4890 N N . PHE B 1 176 ? 14.484 -15.586 -22.594 1 94.75 176 PHE B N 1
ATOM 4891 C CA . PHE B 1 176 ? 13.188 -15.594 -21.938 1 94.75 176 PHE B CA 1
ATOM 4892 C C . PHE B 1 176 ? 12.133 -16.297 -22.797 1 94.75 176 PHE B C 1
ATOM 4894 O O . PHE B 1 176 ? 11.422 -17.172 -22.312 1 94.75 176 PHE B O 1
ATOM 4901 N N . ALA B 1 177 ? 12.07 -15.898 -24.016 1 97.25 177 ALA B N 1
ATOM 4902 C CA . ALA B 1 177 ? 11.094 -16.469 -24.938 1 97.25 177 ALA B CA 1
ATOM 4903 C C . ALA B 1 177 ? 11.359 -17.953 -25.172 1 97.25 177 ALA B C 1
ATOM 4905 O O . ALA B 1 177 ? 10.414 -18.734 -25.328 1 97.25 177 ALA B O 1
ATOM 4906 N N . ASP B 1 178 ? 12.633 -18.328 -25.234 1 96.12 178 ASP B N 1
ATOM 4907 C CA . ASP B 1 178 ? 12.992 -19.719 -25.406 1 96.12 178 ASP B CA 1
ATOM 4908 C C . ASP B 1 178 ? 12.508 -20.562 -24.219 1 96.12 178 ASP B C 1
ATOM 4910 O O . ASP B 1 178 ? 12.031 -21.688 -24.406 1 96.12 178 ASP B O 1
ATOM 4914 N N . ALA B 1 179 ? 12.664 -20 -23.062 1 94.31 179 ALA B N 1
ATOM 4915 C CA . ALA B 1 179 ? 12.18 -20.672 -21.875 1 94.31 179 ALA B CA 1
ATOM 4916 C C . ALA B 1 179 ? 10.664 -20.828 -21.891 1 94.31 179 ALA B C 1
ATOM 4918 O O . ALA B 1 179 ? 10.133 -21.844 -21.469 1 94.31 179 ALA B O 1
ATOM 4919 N N . CYS B 1 180 ? 9.992 -19.812 -22.375 1 97.19 180 CYS B N 1
ATOM 4920 C CA . CYS B 1 180 ? 8.547 -19.891 -22.531 1 97.19 180 CYS B CA 1
ATOM 4921 C C . CYS B 1 180 ? 8.148 -21.031 -23.453 1 97.19 180 CYS B C 1
ATOM 4923 O O . CYS B 1 180 ? 7.289 -21.844 -23.125 1 97.19 180 CYS B O 1
ATOM 4925 N N . TYR B 1 181 ? 8.797 -21.047 -24.594 1 98.06 181 TYR B N 1
ATOM 4926 C CA . TYR B 1 181 ? 8.508 -22.078 -25.578 1 98.06 181 TYR B CA 1
ATOM 4927 C C . TYR B 1 181 ? 8.688 -23.469 -24.969 1 98.06 181 TYR B C 1
ATOM 4929 O O . TYR B 1 181 ? 7.812 -24.328 -25.109 1 98.06 181 TYR B O 1
ATOM 4937 N N . GLU B 1 182 ? 9.773 -23.625 -24.328 1 96.75 182 GLU B N 1
ATOM 4938 C CA . GLU B 1 182 ? 10.094 -24.922 -23.734 1 96.75 182 GLU B CA 1
ATOM 4939 C C . GLU B 1 182 ? 9.008 -25.359 -22.766 1 96.75 182 GLU B C 1
ATOM 4941 O O . GLU B 1 182 ? 8.531 -26.5 -22.828 1 96.75 182 GLU B O 1
ATOM 4946 N N . PHE B 1 183 ? 8.633 -24.531 -21.875 1 97.06 183 PHE B N 1
ATOM 4947 C CA . PHE B 1 183 ? 7.633 -24.875 -20.875 1 97.06 183 PHE B CA 1
ATOM 4948 C C . PHE B 1 183 ? 6.289 -25.172 -21.547 1 97.06 183 PHE B C 1
ATOM 4950 O O . PHE B 1 183 ? 5.594 -26.109 -21.172 1 97.06 183 PHE B O 1
ATOM 4957 N N . TRP B 1 184 ? 5.879 -24.359 -22.547 1 98.56 184 TRP B N 1
ATOM 4958 C CA . TRP B 1 184 ? 4.566 -24.453 -23.172 1 98.56 184 TRP B CA 1
ATOM 4959 C C . TRP B 1 184 ? 4.43 -25.75 -23.953 1 98.56 184 TRP B C 1
ATOM 4961 O O . TRP B 1 184 ? 3.318 -26.172 -24.281 1 98.56 184 TRP B O 1
ATOM 4971 N N . LEU B 1 185 ? 5.543 -26.438 -24.203 1 98.5 185 LEU B N 1
ATOM 4972 C CA . LEU B 1 185 ? 5.457 -27.734 -24.859 1 98.5 185 LEU B CA 1
ATOM 4973 C C . LEU B 1 185 ? 4.832 -28.766 -23.938 1 98.5 185 LEU B C 1
ATOM 4975 O O . LEU B 1 185 ? 4.359 -29.812 -24.391 1 98.5 185 LEU B O 1
ATOM 4979 N N . GLY B 1 186 ? 4.781 -28.469 -22.641 1 98 186 GLY B N 1
ATOM 4980 C CA . GLY B 1 186 ? 4.199 -29.406 -21.688 1 98 186 GLY B CA 1
ATOM 4981 C C . GLY B 1 186 ? 3.174 -28.766 -20.781 1 98 186 GLY B C 1
ATOM 4982 O O . GLY B 1 186 ? 2.383 -29.469 -20.141 1 98 186 GLY B O 1
ATOM 4983 N N . GLY B 1 187 ? 3.203 -27.453 -20.641 1 98.25 187 GLY B N 1
ATOM 4984 C CA . GLY B 1 187 ? 2.367 -26.75 -19.672 1 98.25 187 GLY B CA 1
ATOM 4985 C C . GLY B 1 187 ? 1.355 -25.828 -20.328 1 98.25 187 GLY B C 1
ATOM 4986 O O . GLY B 1 187 ? 1.279 -25.75 -21.562 1 98.25 187 GLY B O 1
ATOM 4987 N N . ASP B 1 188 ? 0.531 -25.125 -19.5 1 98.62 188 ASP B N 1
ATOM 4988 C CA . ASP B 1 188 ? -0.58 -24.297 -19.984 1 98.62 188 ASP B CA 1
ATOM 4989 C C . ASP B 1 188 ? -0.255 -22.812 -19.875 1 98.62 188 ASP B C 1
ATOM 4991 O O . ASP B 1 188 ? -0.513 -22.047 -20.797 1 98.62 188 ASP B O 1
ATOM 4995 N N . PHE B 1 189 ? 0.293 -22.422 -18.781 1 98.62 189 PHE B N 1
ATOM 4996 C CA . PHE B 1 189 ? 0.254 -21.031 -18.312 1 98.62 189 PHE B CA 1
ATOM 4997 C C . PHE B 1 189 ? 1.636 -20.578 -17.859 1 98.62 189 PHE B C 1
ATOM 4999 O O . PHE B 1 189 ? 2.326 -21.281 -17.141 1 98.62 189 PHE B O 1
ATOM 5006 N N . ILE B 1 190 ? 2.029 -19.406 -18.312 1 98.12 190 ILE B N 1
ATOM 5007 C CA . ILE B 1 190 ? 3.277 -18.797 -17.859 1 98.12 190 ILE B CA 1
ATOM 5008 C C . ILE B 1 190 ? 3.004 -17.406 -17.328 1 98.12 190 ILE B C 1
ATOM 5010 O O . ILE B 1 190 ? 2.186 -16.672 -17.875 1 98.12 190 ILE B O 1
ATOM 5014 N N . LYS B 1 191 ? 3.633 -17.094 -16.203 1 94.12 191 LYS B N 1
ATOM 5015 C CA . LYS B 1 191 ? 3.68 -15.688 -15.805 1 94.12 191 LYS B CA 1
ATOM 5016 C C . LYS B 1 191 ? 5.113 -15.164 -15.789 1 94.12 191 LYS B C 1
ATOM 5018 O O . LYS B 1 191 ? 6.055 -15.938 -15.578 1 94.12 191 LYS B O 1
ATOM 5023 N N . ASN B 1 192 ? 5.188 -13.859 -16.016 1 88 192 ASN B N 1
ATOM 5024 C CA . ASN B 1 192 ? 6.402 -13.148 -15.625 1 88 192 ASN B CA 1
ATOM 5025 C C . ASN B 1 192 ? 6.555 -13.094 -14.109 1 88 192 ASN B C 1
ATOM 5027 O O . ASN B 1 192 ? 5.562 -13.086 -13.375 1 88 192 ASN B O 1
ATOM 5031 N N . ASP B 1 193 ? 7.848 -13.164 -13.703 1 90.38 193 ASP B N 1
ATOM 5032 C CA . ASP B 1 193 ? 7.992 -12.797 -12.297 1 90.38 193 ASP B CA 1
ATOM 5033 C C . ASP B 1 193 ? 7.641 -11.328 -12.07 1 90.38 193 ASP B C 1
ATOM 5035 O O . ASP B 1 193 ? 7.801 -10.5 -12.969 1 90.38 193 ASP B O 1
ATOM 5039 N N . GLU B 1 194 ? 7.098 -10.984 -10.953 1 92.81 194 GLU B N 1
ATOM 5040 C CA . GLU B 1 194 ? 6.441 -9.695 -10.719 1 92.81 194 GLU B CA 1
ATOM 5041 C C . GLU B 1 194 ? 7.43 -8.539 -10.852 1 92.81 194 GLU B C 1
ATOM 5043 O O . GLU B 1 194 ? 7.027 -7.402 -11.102 1 92.81 194 GLU B O 1
ATOM 5048 N N . PRO B 1 195 ? 8.766 -8.734 -10.664 1 94.69 195 PRO B N 1
ATOM 5049 C CA . PRO B 1 195 ? 9.633 -7.574 -10.883 1 94.69 195 PRO B CA 1
ATOM 5050 C C . PRO B 1 195 ? 9.977 -7.371 -12.359 1 94.69 195 PRO B C 1
ATOM 5052 O O . PRO B 1 195 ? 10.539 -6.336 -12.727 1 94.69 195 PRO B O 1
ATOM 5055 N N . GLN B 1 196 ? 9.75 -8.352 -13.195 1 95.06 196 GLN B N 1
ATOM 5056 C CA . GLN B 1 196 ? 10.133 -8.234 -14.594 1 95.06 196 GLN B CA 1
ATOM 5057 C C . GLN B 1 196 ? 9.141 -7.359 -15.367 1 95.06 196 GLN B C 1
ATOM 5059 O O . GLN B 1 196 ? 7.949 -7.668 -15.422 1 95.06 196 GLN B O 1
ATOM 5064 N N . GLY B 1 197 ? 9.57 -6.316 -15.859 1 95.69 197 GLY B N 1
ATOM 5065 C CA . GLY B 1 197 ? 8.781 -5.375 -16.641 1 95.69 197 GLY B CA 1
ATOM 5066 C C . GLY B 1 197 ? 9.508 -4.867 -17.875 1 95.69 197 GLY B C 1
ATOM 5067 O O . GLY B 1 197 ? 9.688 -5.605 -18.844 1 95.69 197 GLY B O 1
ATOM 5068 N N . ASN B 1 198 ? 9.992 -3.73 -17.828 1 98.12 198 ASN B N 1
ATOM 5069 C CA . ASN B 1 198 ? 10.711 -3.09 -18.922 1 98.12 198 ASN B CA 1
ATOM 5070 C C . ASN B 1 198 ? 12.133 -2.701 -18.516 1 98.12 198 ASN B C 1
ATOM 5072 O O . ASN B 1 198 ? 12.539 -1.552 -18.688 1 98.12 198 ASN B O 1
ATOM 5076 N N . GLN B 1 199 ? 12.891 -3.629 -18.062 1 97 199 GLN B N 1
ATOM 5077 C CA . GLN B 1 199 ? 14.289 -3.365 -17.75 1 97 199 GLN B CA 1
ATOM 5078 C C . GLN B 1 199 ? 15.07 -3.025 -19.016 1 97 199 GLN B C 1
ATOM 5080 O O . GLN B 1 199 ? 14.727 -3.48 -20.109 1 97 199 GLN B O 1
ATOM 5085 N N . THR B 1 200 ? 16.156 -2.359 -18.812 1 95.12 200 THR B N 1
ATOM 5086 C CA . THR B 1 200 ? 16.953 -1.918 -19.953 1 95.12 200 THR B CA 1
ATOM 5087 C C . THR B 1 200 ? 17.562 -3.111 -20.672 1 95.12 200 THR B C 1
ATOM 5089 O O . THR B 1 200 ? 17.75 -3.078 -21.891 1 95.12 200 THR B O 1
ATOM 5092 N N . PHE B 1 201 ? 17.844 -4.199 -19.984 1 95.5 201 PHE B N 1
ATOM 5093 C CA . PHE B 1 201 ? 18.469 -5.363 -20.609 1 95.5 201 PHE B CA 1
ATOM 5094 C C . PHE B 1 201 ? 17.406 -6.293 -21.188 1 95.5 201 PHE B C 1
ATOM 5096 O O . PHE B 1 201 ? 17.734 -7.227 -21.922 1 95.5 201 PHE B O 1
ATOM 5103 N N . ALA B 1 202 ? 16.172 -6.047 -20.859 1 96.25 202 ALA B N 1
ATOM 5104 C CA . ALA B 1 202 ? 15.039 -6.82 -21.344 1 96.25 202 ALA B CA 1
ATOM 5105 C C . ALA B 1 202 ? 13.844 -5.918 -21.641 1 96.25 202 ALA B C 1
ATOM 5107 O O . ALA B 1 202 ? 12.812 -6 -20.969 1 96.25 202 ALA B O 1
ATOM 5108 N N . PRO B 1 203 ? 13.969 -5.152 -22.734 1 97.75 203 PRO B N 1
ATOM 5109 C CA . PRO B 1 203 ? 12.891 -4.211 -23.031 1 97.75 203 PRO B CA 1
ATOM 5110 C C . PRO B 1 203 ? 11.555 -4.902 -23.281 1 97.75 203 PRO B C 1
ATOM 5112 O O . PRO B 1 203 ? 11.508 -5.914 -24 1 97.75 203 PRO B O 1
ATOM 5115 N N . LEU B 1 204 ? 10.5 -4.375 -22.766 1 98.44 204 LEU B N 1
ATOM 5116 C CA . LEU B 1 204 ? 9.172 -4.984 -22.812 1 98.44 204 LEU B CA 1
ATOM 5117 C C . LEU B 1 204 ? 8.75 -5.281 -24.25 1 98.44 204 LEU B C 1
ATOM 5119 O O . LEU B 1 204 ? 8.305 -6.391 -24.547 1 98.44 204 LEU B O 1
ATOM 5123 N N . LYS B 1 205 ? 8.898 -4.328 -25.141 1 98.5 205 LYS B N 1
ATOM 5124 C CA . LYS B 1 205 ? 8.414 -4.469 -26.5 1 98.5 205 LYS B CA 1
ATOM 5125 C C . LYS B 1 205 ? 9.109 -5.621 -27.219 1 98.5 205 LYS B C 1
ATOM 5127 O O . LYS B 1 205 ? 8.461 -6.41 -27.906 1 98.5 205 LYS B O 1
ATOM 5132 N N . GLU B 1 206 ? 10.398 -5.738 -27 1 98.38 206 GLU B N 1
ATOM 5133 C CA . GLU B 1 206 ? 11.148 -6.836 -27.609 1 98.38 206 GLU B CA 1
ATOM 5134 C C . GLU B 1 206 ? 10.781 -8.172 -26.984 1 98.38 206 GLU B C 1
ATOM 5136 O O . GLU B 1 206 ? 10.578 -9.164 -27.688 1 98.38 206 GLU B O 1
ATOM 5141 N N . THR B 1 207 ? 10.711 -8.18 -25.719 1 98.12 207 THR B N 1
ATOM 5142 C CA . THR B 1 207 ? 10.406 -9.406 -24.984 1 98.12 207 THR B CA 1
ATOM 5143 C C . THR B 1 207 ? 9.031 -9.938 -25.359 1 98.12 207 THR B C 1
ATOM 5145 O O . THR B 1 207 ? 8.867 -11.125 -25.656 1 98.12 207 THR B O 1
ATOM 5148 N N . ILE B 1 208 ? 8.039 -9.07 -25.406 1 98.69 208 ILE B N 1
ATOM 5149 C CA . ILE B 1 208 ? 6.656 -9.461 -25.656 1 98.69 208 ILE B CA 1
ATOM 5150 C C . ILE B 1 208 ? 6.523 -9.969 -27.094 1 98.69 208 ILE B C 1
ATOM 5152 O O . ILE B 1 208 ? 5.801 -10.938 -27.344 1 98.69 208 ILE B O 1
ATOM 5156 N N . ARG B 1 209 ? 7.184 -9.359 -28.016 1 98.75 209 ARG B N 1
ATOM 5157 C CA . ARG B 1 209 ? 7.164 -9.82 -29.391 1 98.75 209 ARG B CA 1
ATOM 5158 C C . ARG B 1 209 ? 7.672 -11.258 -29.5 1 98.75 209 ARG B C 1
ATOM 5160 O O . ARG B 1 209 ? 7.055 -12.094 -30.156 1 98.75 209 ARG B O 1
ATOM 5167 N N . LEU B 1 210 ? 8.766 -11.531 -28.844 1 98.75 210 LEU B N 1
ATOM 5168 C CA . LEU B 1 210 ? 9.375 -12.859 -28.906 1 98.75 210 LEU B CA 1
ATOM 5169 C C . LEU B 1 210 ? 8.539 -13.875 -28.141 1 98.75 210 LEU B C 1
ATOM 5171 O O . LEU B 1 210 ? 8.461 -15.047 -28.547 1 98.75 210 LEU B O 1
ATOM 5175 N N . VAL B 1 211 ? 7.918 -13.469 -27.078 1 98.69 211 VAL B N 1
ATOM 5176 C CA . VAL B 1 211 ? 7.059 -14.359 -26.312 1 98.69 211 VAL B CA 1
ATOM 5177 C C . VAL B 1 211 ? 5.82 -14.719 -27.125 1 98.69 211 VAL B C 1
ATOM 5179 O O . VAL B 1 211 ? 5.387 -15.875 -27.141 1 98.69 211 VAL B O 1
ATOM 5182 N N . ALA B 1 212 ? 5.211 -13.75 -27.781 1 98.88 212 ALA B N 1
ATOM 5183 C CA . ALA B 1 212 ? 4.055 -13.992 -28.641 1 98.88 212 ALA B CA 1
ATOM 5184 C C . ALA B 1 212 ? 4.383 -15.008 -29.734 1 98.88 212 ALA B C 1
ATOM 5186 O O . ALA B 1 212 ? 3.588 -15.906 -30.016 1 98.88 212 ALA B O 1
ATOM 5187 N N . ASP B 1 213 ? 5.523 -14.82 -30.297 1 98.81 213 ASP B N 1
ATOM 5188 C CA . ASP B 1 213 ? 5.984 -15.766 -31.312 1 98.81 213 ASP B CA 1
ATOM 5189 C C . ASP B 1 213 ? 6.16 -17.172 -30.719 1 98.81 213 ASP B C 1
ATOM 5191 O O . ASP B 1 213 ? 5.762 -18.156 -31.328 1 98.81 213 ASP B O 1
ATOM 5195 N N . ALA B 1 214 ? 6.777 -17.234 -29.594 1 98.75 214 ALA B N 1
ATOM 5196 C CA . ALA B 1 214 ? 6.992 -18.5 -28.906 1 98.75 214 ALA B CA 1
ATOM 5197 C C . ALA B 1 214 ? 5.668 -19.203 -28.625 1 98.75 214 ALA B C 1
ATOM 5199 O O . ALA B 1 214 ? 5.566 -20.438 -28.734 1 98.75 214 ALA B O 1
ATOM 5200 N N . MET B 1 215 ? 4.664 -18.469 -28.188 1 98.81 215 MET B N 1
ATOM 5201 C CA . MET B 1 215 ? 3.359 -19.062 -27.906 1 98.81 215 MET B CA 1
ATOM 5202 C C . MET B 1 215 ? 2.756 -19.672 -29.156 1 98.81 215 MET B C 1
ATOM 5204 O O . MET B 1 215 ? 2.246 -20.797 -29.109 1 98.81 215 MET B O 1
ATOM 5208 N N . LYS B 1 216 ? 2.82 -18.938 -30.25 1 98.62 216 LYS B N 1
ATOM 5209 C CA . LYS B 1 216 ? 2.291 -19.438 -31.516 1 98.62 216 LYS B CA 1
ATOM 5210 C C . LYS B 1 216 ? 2.965 -20.75 -31.906 1 98.62 216 LYS B C 1
ATOM 5212 O O . LYS B 1 216 ? 2.291 -21.719 -32.281 1 98.62 216 LYS B O 1
ATOM 5217 N N . ARG B 1 217 ? 4.242 -20.766 -31.828 1 98.75 217 ARG B N 1
ATOM 5218 C CA . ARG B 1 217 ? 4.992 -21.969 -32.188 1 98.75 217 ARG B CA 1
ATOM 5219 C C . ARG B 1 217 ? 4.629 -23.141 -31.281 1 98.75 217 ARG B C 1
ATOM 5221 O O . ARG B 1 217 ? 4.492 -24.266 -31.75 1 98.75 217 ARG B O 1
ATOM 5228 N N . ALA B 1 218 ? 4.551 -22.859 -30.031 1 98.81 218 ALA B N 1
ATOM 5229 C CA . ALA B 1 218 ? 4.199 -23.922 -29.078 1 98.81 218 ALA B CA 1
ATOM 5230 C C . ALA B 1 218 ? 2.801 -24.469 -29.359 1 98.81 218 ALA B C 1
ATOM 5232 O O . ALA B 1 218 ? 2.566 -25.672 -29.266 1 98.81 218 ALA B O 1
ATOM 5233 N N . GLN B 1 219 ? 1.843 -23.578 -29.656 1 98.75 219 GLN B N 1
ATOM 5234 C CA . GLN B 1 219 ? 0.482 -24 -29.969 1 98.75 219 GLN B CA 1
ATOM 5235 C C . GLN B 1 219 ? 0.448 -24.828 -31.266 1 98.75 219 GLN B C 1
ATOM 5237 O O . GLN B 1 219 ? -0.272 -25.812 -31.344 1 98.75 219 GLN B O 1
ATOM 5242 N N . ASP B 1 220 ? 1.25 -24.406 -32.25 1 98.5 220 ASP B N 1
ATOM 5243 C CA . ASP B 1 220 ? 1.341 -25.156 -33.469 1 98.5 220 ASP B CA 1
ATOM 5244 C C . ASP B 1 220 ? 1.896 -26.562 -33.25 1 98.5 220 ASP B C 1
ATOM 5246 O O . ASP B 1 220 ? 1.416 -27.531 -33.812 1 98.5 220 ASP B O 1
ATOM 5250 N N . GLU B 1 221 ? 2.838 -26.594 -32.469 1 98.56 221 GLU B N 1
ATOM 5251 C CA . GLU B 1 221 ? 3.535 -27.844 -32.188 1 98.56 221 GLU B CA 1
ATOM 5252 C C . GLU B 1 221 ? 2.666 -28.797 -31.375 1 98.56 221 GLU B C 1
ATOM 5254 O O . GLU B 1 221 ? 2.65 -30 -31.641 1 98.56 221 GLU B O 1
ATOM 5259 N N . THR B 1 222 ? 1.943 -28.344 -30.406 1 98.31 222 THR B N 1
ATOM 5260 C CA . THR B 1 222 ? 1.236 -29.188 -29.453 1 98.31 222 THR B CA 1
ATOM 5261 C C . THR B 1 222 ? -0.226 -29.359 -29.859 1 98.31 222 THR B C 1
ATOM 5263 O O . THR B 1 222 ? -0.897 -30.297 -29.406 1 98.31 222 THR B O 1
ATOM 5266 N N . GLY B 1 223 ? -0.742 -28.391 -30.594 1 98.25 223 GLY B N 1
ATOM 5267 C CA . GLY B 1 223 ? -2.164 -28.344 -30.891 1 98.25 223 GLY B CA 1
ATOM 5268 C C . GLY B 1 223 ? -3.002 -27.875 -29.719 1 98.25 223 GLY B C 1
ATOM 5269 O O . GLY B 1 223 ? -4.227 -28 -29.734 1 98.25 223 GLY B O 1
ATOM 5270 N N . GLU B 1 224 ? -2.359 -27.391 -28.672 1 98.38 224 GLU B N 1
ATOM 5271 C CA . GLU B 1 224 ? -3.033 -26.969 -27.453 1 98.38 224 GLU B CA 1
ATOM 5272 C C . GLU B 1 224 ? -2.916 -25.469 -27.25 1 98.38 224 GLU B C 1
ATOM 5274 O O . GLU B 1 224 ? -1.877 -24.875 -27.547 1 98.38 224 GLU B O 1
ATOM 5279 N N . ALA B 1 225 ? -3.973 -24.844 -26.719 1 98.69 225 ALA B N 1
ATOM 5280 C CA . ALA B 1 225 ? -3.938 -23.422 -26.359 1 98.69 225 ALA B CA 1
ATOM 5281 C C . ALA B 1 225 ? -3 -23.172 -25.188 1 98.69 225 ALA B C 1
ATOM 5283 O O . ALA B 1 225 ? -2.85 -24.016 -24.312 1 98.69 225 ALA B O 1
ATOM 5284 N N . LYS B 1 226 ? -2.381 -22 -25.203 1 98.88 226 LYS B N 1
ATOM 5285 C CA . LYS B 1 226 ? -1.477 -21.594 -24.141 1 98.88 226 LYS B CA 1
ATOM 5286 C C . LYS B 1 226 ? -1.875 -20.234 -23.562 1 98.88 226 LYS B C 1
ATOM 5288 O O . LYS B 1 226 ? -2.607 -19.484 -24.219 1 98.88 226 LYS B O 1
ATOM 5293 N N . LEU B 1 227 ? -1.465 -19.984 -22.344 1 98.88 227 LEU B N 1
ATOM 5294 C CA . LEU B 1 227 ? -1.805 -18.75 -21.641 1 98.88 227 LEU B CA 1
ATOM 5295 C C . LEU B 1 227 ? -0.547 -18.031 -21.172 1 98.88 227 LEU B C 1
ATOM 5297 O O . LEU B 1 227 ? 0.444 -18.672 -20.812 1 98.88 227 LEU B O 1
ATOM 5301 N N . PHE B 1 228 ? -0.599 -16.703 -21.188 1 98.81 228 PHE B N 1
ATOM 5302 C CA . PHE B 1 228 ? 0.496 -15.875 -20.703 1 98.81 228 PHE B CA 1
ATOM 5303 C C . PHE B 1 228 ? -0.029 -14.75 -19.828 1 98.81 228 PHE B C 1
ATOM 5305 O O . PHE B 1 228 ? -0.97 -14.047 -20.188 1 98.81 228 PHE B O 1
ATOM 5312 N N . SER B 1 229 ? 0.508 -14.633 -18.625 1 98.5 229 SER B N 1
ATOM 5313 C CA . SER B 1 229 ? 0.232 -13.508 -17.734 1 98.5 229 SER B CA 1
ATOM 5314 C C . SER B 1 229 ? 1.331 -12.453 -17.828 1 98.5 229 SER B C 1
ATOM 5316 O O . SER B 1 229 ? 2.404 -12.617 -17.25 1 98.5 229 SER B O 1
ATOM 5318 N N . ALA B 1 230 ? 1.057 -11.352 -18.453 1 98.44 230 ALA B N 1
ATOM 5319 C CA . ALA B 1 230 ? 2.033 -10.305 -18.719 1 98.44 230 ALA B CA 1
ATOM 5320 C C . ALA B 1 230 ? 1.977 -9.219 -17.656 1 98.44 230 ALA B C 1
ATOM 5322 O O . ALA B 1 230 ? 0.893 -8.773 -17.266 1 98.44 230 ALA B O 1
ATOM 5323 N N . ASN B 1 231 ? 3.146 -8.789 -17.203 1 98.31 231 ASN B N 1
ATOM 5324 C CA . ASN B 1 231 ? 3.234 -7.754 -16.172 1 98.31 231 ASN B CA 1
ATOM 5325 C C . ASN B 1 231 ? 3.025 -6.359 -16.766 1 98.31 231 ASN B C 1
ATOM 5327 O O . ASN B 1 231 ? 3.818 -5.902 -17.594 1 98.31 231 ASN B O 1
ATOM 5331 N N . ILE B 1 232 ? 1.982 -5.703 -16.281 1 98.75 232 ILE B N 1
ATOM 5332 C CA . ILE B 1 232 ? 1.748 -4.348 -16.766 1 98.75 232 ILE B CA 1
ATOM 5333 C C . ILE B 1 232 ? 1.841 -3.357 -15.617 1 98.75 232 ILE B C 1
ATOM 5335 O O . ILE B 1 232 ? 1.375 -2.221 -15.727 1 98.75 232 ILE B O 1
ATOM 5339 N N . THR B 1 233 ? 2.42 -3.74 -14.484 1 98.69 233 THR B N 1
ATOM 5340 C CA . THR B 1 233 ? 2.525 -2.91 -13.289 1 98.69 233 THR B CA 1
ATOM 5341 C C . THR B 1 233 ? 3.176 -1.568 -13.617 1 98.69 233 THR B C 1
ATOM 5343 O O . THR B 1 233 ? 4.227 -1.523 -14.266 1 98.69 233 THR B O 1
ATOM 5346 N N . ALA B 1 234 ? 2.553 -0.523 -13.203 1 98.75 234 ALA B N 1
ATOM 5347 C CA . ALA B 1 234 ? 3.127 0.81 -13.367 1 98.75 234 ALA B CA 1
ATOM 5348 C C . ALA B 1 234 ? 2.498 1.802 -12.391 1 98.75 234 ALA B C 1
ATOM 5350 O O . ALA B 1 234 ? 1.347 1.635 -11.984 1 98.75 234 ALA B O 1
ATOM 5351 N N . ASP B 1 235 ? 3.275 2.822 -12.055 1 98.62 235 ASP B N 1
ATOM 5352 C CA . ASP B 1 235 ? 2.734 3.908 -11.242 1 98.62 235 ASP B CA 1
ATOM 5353 C C . ASP B 1 235 ? 1.76 4.766 -12.047 1 98.62 235 ASP B C 1
ATOM 5355 O O . ASP B 1 235 ? 0.68 5.109 -11.562 1 98.62 235 ASP B O 1
ATOM 5359 N N . ASP B 1 236 ? 2.158 5.059 -13.25 1 98.69 236 ASP B N 1
ATOM 5360 C CA . ASP B 1 236 ? 1.378 5.949 -14.102 1 98.69 236 ASP B CA 1
ATOM 5361 C C . ASP B 1 236 ? 0.251 5.191 -14.797 1 98.69 236 ASP B C 1
ATOM 5363 O O . ASP B 1 236 ? 0.486 4.16 -15.43 1 98.69 236 ASP B O 1
ATOM 5367 N N . HIS B 1 237 ? -0.926 5.727 -14.734 1 98.69 237 HIS B N 1
ATOM 5368 C CA . HIS B 1 237 ? -2.105 5.152 -15.375 1 98.69 237 HIS B CA 1
ATOM 5369 C C . HIS B 1 237 ? -1.873 4.934 -16.875 1 98.69 237 HIS B C 1
ATOM 5371 O O . HIS B 1 237 ? -2.162 3.859 -17.391 1 98.69 237 HIS B O 1
ATOM 5377 N N . TYR B 1 238 ? -1.366 5.91 -17.5 1 98.81 238 TYR B N 1
ATOM 5378 C CA . TYR B 1 238 ? -1.19 5.844 -18.953 1 98.81 238 TYR B CA 1
ATOM 5379 C C . TYR B 1 238 ? -0.092 4.855 -19.328 1 98.81 238 TYR B C 1
ATOM 5381 O O . TYR B 1 238 ? -0.158 4.211 -20.375 1 98.81 238 TYR B O 1
ATOM 5389 N N . GLU B 1 239 ? 0.922 4.73 -18.484 1 98.88 239 GLU B N 1
ATOM 5390 C CA . GLU B 1 239 ? 1.955 3.721 -18.703 1 98.88 239 GLU B CA 1
ATOM 5391 C C . GLU B 1 239 ? 1.37 2.312 -18.656 1 98.88 239 GLU B C 1
ATOM 5393 O O . GLU B 1 239 ? 1.667 1.48 -19.516 1 98.88 239 GLU B O 1
ATOM 5398 N N . MET B 1 240 ? 0.558 2.043 -17.656 1 98.88 240 MET B N 1
ATOM 5399 C CA . MET B 1 240 ? -0.066 0.729 -17.531 1 98.88 240 MET B CA 1
ATOM 5400 C C . MET B 1 240 ? -0.919 0.417 -18.766 1 98.88 240 MET B C 1
ATOM 5402 O O . MET B 1 240 ? -0.875 -0.697 -19.281 1 98.88 240 MET B O 1
ATOM 5406 N N . VAL B 1 241 ? -1.688 1.397 -19.156 1 98.88 241 VAL B N 1
ATOM 5407 C CA . VAL B 1 241 ? -2.57 1.231 -20.312 1 98.88 241 VAL B CA 1
ATOM 5408 C C . VAL B 1 241 ? -1.739 0.992 -21.578 1 98.88 241 VAL B C 1
ATOM 5410 O O . VAL B 1 241 ? -2.061 0.116 -22.375 1 98.88 241 VAL B O 1
ATOM 5413 N N . ALA B 1 242 ? -0.672 1.771 -21.688 1 98.94 242 ALA B N 1
ATOM 5414 C CA . ALA B 1 242 ? 0.19 1.626 -22.859 1 98.94 242 ALA B CA 1
ATOM 5415 C C . ALA B 1 242 ? 0.797 0.227 -22.922 1 98.94 242 ALA B C 1
ATOM 5417 O O . ALA B 1 242 ? 0.878 -0.372 -24 1 98.94 242 ALA B O 1
ATOM 5418 N N . ARG B 1 243 ? 1.244 -0.294 -21.844 1 98.88 243 ARG B N 1
ATOM 5419 C CA . ARG B 1 243 ? 1.787 -1.648 -21.797 1 98.88 243 ARG B CA 1
ATOM 5420 C C . ARG B 1 243 ? 0.74 -2.674 -22.219 1 98.88 243 ARG B C 1
ATOM 5422 O O . ARG B 1 243 ? 1.006 -3.533 -23.062 1 98.88 243 ARG B O 1
ATOM 5429 N N . GLY B 1 244 ? -0.467 -2.564 -21.594 1 98.88 244 GLY B N 1
ATOM 5430 C CA . GLY B 1 244 ? -1.533 -3.504 -21.906 1 98.88 244 GLY B CA 1
ATOM 5431 C C . GLY B 1 244 ? -1.941 -3.482 -23.375 1 98.88 244 GLY B C 1
ATOM 5432 O O . GLY B 1 244 ? -2.096 -4.535 -24 1 98.88 244 GLY B O 1
ATOM 5433 N N . GLU B 1 245 ? -2.104 -2.283 -23.906 1 98.88 245 GLU B N 1
ATOM 5434 C CA . GLU B 1 245 ? -2.502 -2.137 -25.297 1 98.88 245 GLU B CA 1
ATOM 5435 C C . GLU B 1 245 ? -1.443 -2.705 -26.234 1 98.88 245 GLU B C 1
ATOM 5437 O O . GLU B 1 245 ? -1.771 -3.4 -27.203 1 98.88 245 GLU B O 1
ATOM 5442 N N . TYR B 1 246 ? -0.216 -2.441 -25.953 1 98.88 246 TYR B N 1
ATOM 5443 C CA . TYR B 1 246 ? 0.859 -2.965 -26.781 1 98.88 246 TYR B CA 1
ATOM 5444 C C . TYR B 1 246 ? 0.868 -4.488 -26.766 1 98.88 246 TYR B C 1
ATOM 5446 O O . TYR B 1 246 ? 1.021 -5.125 -27.812 1 98.88 246 TYR B O 1
ATOM 5454 N N . ILE B 1 247 ? 0.749 -5.023 -25.594 1 98.88 247 ILE B N 1
ATOM 5455 C CA . ILE B 1 247 ? 0.801 -6.473 -25.438 1 98.88 247 ILE B CA 1
ATOM 5456 C C . ILE B 1 247 ? -0.344 -7.121 -26.203 1 98.88 247 ILE B C 1
ATOM 5458 O O . ILE B 1 247 ? -0.13 -8.07 -26.969 1 98.88 247 ILE B O 1
ATOM 5462 N N . LEU B 1 248 ? -1.552 -6.629 -26.031 1 98.88 248 LEU B N 1
ATOM 5463 C CA . LEU B 1 248 ? -2.713 -7.203 -26.703 1 98.88 248 LEU B CA 1
ATOM 5464 C C . LEU B 1 248 ? -2.584 -7.074 -28.219 1 98.88 248 LEU B C 1
ATOM 5466 O O . LEU B 1 248 ? -2.904 -8.016 -28.953 1 98.88 248 LEU B O 1
ATOM 5470 N N . GLU B 1 249 ? -2.123 -5.914 -28.641 1 98.88 249 GLU B N 1
ATOM 5471 C CA . GLU B 1 249 ? -1.901 -5.723 -30.078 1 98.88 249 GLU B CA 1
ATOM 5472 C C . GLU B 1 249 ? -0.886 -6.723 -30.609 1 98.88 249 GLU B C 1
ATOM 5474 O O . GLU B 1 249 ? -1.081 -7.293 -31.688 1 98.88 249 GLU B O 1
ATOM 5479 N N . THR B 1 250 ? 0.181 -6.926 -29.891 1 98.88 250 THR B N 1
ATOM 5480 C CA . THR B 1 250 ? 1.269 -7.801 -30.312 1 98.88 250 THR B CA 1
ATOM 5481 C C . THR B 1 250 ? 0.807 -9.258 -30.359 1 98.88 250 THR B C 1
ATOM 5483 O O . THR B 1 250 ? 1.16 -9.992 -31.281 1 98.88 250 THR B O 1
ATOM 5486 N N . PHE B 1 251 ? 0.058 -9.664 -29.406 1 98.81 251 PHE B N 1
ATOM 5487 C CA . PHE B 1 251 ? -0.422 -11.039 -29.375 1 98.81 251 PHE B CA 1
ATOM 5488 C C . PHE B 1 251 ? -1.497 -11.266 -30.438 1 98.81 251 PHE B C 1
ATOM 5490 O O . PHE B 1 251 ? -1.722 -12.398 -30.875 1 98.81 251 PHE B O 1
ATOM 5497 N N . GLY B 1 252 ? -2.273 -10.188 -30.891 1 98.06 252 GLY B N 1
ATOM 5498 C CA . GLY B 1 252 ? -3.191 -10.25 -32 1 98.06 252 GLY B CA 1
ATOM 5499 C C . GLY B 1 252 ? -4.289 -11.281 -31.828 1 98.06 252 GLY B C 1
ATOM 5500 O O . GLY B 1 252 ? -5.094 -11.18 -30.891 1 98.06 252 GLY B O 1
ATOM 5501 N N . GLU B 1 253 ? -4.219 -12.336 -32.625 1 97.69 253 GLU B N 1
ATOM 5502 C CA . GLU B 1 253 ? -5.258 -13.359 -32.594 1 97.69 253 GLU B CA 1
ATOM 5503 C C . GLU B 1 253 ? -5.262 -14.117 -31.281 1 97.69 253 GLU B C 1
ATOM 5505 O O . GLU B 1 253 ? -6.27 -14.719 -30.906 1 97.69 253 GLU B O 1
ATOM 5510 N N . ASN B 1 254 ? -4.152 -13.992 -30.5 1 98.62 254 ASN B N 1
ATOM 5511 C CA . ASN B 1 254 ? -4.039 -14.664 -29.219 1 98.62 254 ASN B CA 1
ATOM 5512 C C . ASN B 1 254 ? -4.219 -13.688 -28.062 1 98.62 254 ASN B C 1
ATOM 5514 O O . ASN B 1 254 ? -3.826 -13.984 -26.922 1 98.62 254 ASN B O 1
ATOM 5518 N N . ALA B 1 255 ? -4.809 -12.539 -28.312 1 98.5 255 ALA B N 1
ATOM 5519 C CA . ALA B 1 255 ? -5.023 -11.547 -27.25 1 98.5 255 ALA B CA 1
ATOM 5520 C C . ALA B 1 255 ? -5.859 -12.133 -26.125 1 98.5 255 ALA B C 1
ATOM 5522 O O . ALA B 1 255 ? -5.652 -11.789 -24.953 1 98.5 255 ALA B O 1
ATOM 5523 N N . ASP B 1 256 ? -6.766 -12.969 -26.438 1 98.19 256 ASP B N 1
ATOM 5524 C CA . ASP B 1 256 ? -7.633 -13.539 -25.406 1 98.19 256 ASP B CA 1
ATOM 5525 C C . ASP B 1 256 ? -6.91 -14.625 -24.609 1 98.19 256 ASP B C 1
ATOM 5527 O O . ASP B 1 256 ? -7.469 -15.188 -23.672 1 98.19 256 ASP B O 1
ATOM 5531 N N . HIS B 1 257 ? -5.617 -14.977 -24.969 1 98.69 257 HIS B N 1
ATOM 5532 C CA . HIS B 1 257 ? -4.766 -15.906 -24.25 1 98.69 257 HIS B CA 1
ATOM 5533 C C . HIS B 1 257 ? -3.934 -15.188 -23.188 1 98.69 257 HIS B C 1
ATOM 5535 O O . HIS B 1 257 ? -3.197 -15.82 -22.438 1 98.69 257 HIS B O 1
ATOM 5541 N N . VAL B 1 258 ? -4.129 -13.852 -23.125 1 98.81 258 VAL B N 1
ATOM 5542 C CA . VAL B 1 258 ? -3.238 -13.031 -22.297 1 98.81 258 VAL B CA 1
ATOM 5543 C C . VAL B 1 258 ? -3.975 -12.555 -21.047 1 98.81 258 VAL B C 1
ATOM 5545 O O . VAL B 1 258 ? -5.094 -12.039 -21.141 1 98.81 258 VAL B O 1
ATOM 5548 N N . ALA B 1 259 ? -3.412 -12.789 -19.891 1 98.81 259 ALA B N 1
ATOM 5549 C CA . ALA B 1 259 ? -3.766 -12.156 -18.609 1 98.81 259 ALA B CA 1
ATOM 5550 C C . ALA B 1 259 ? -2.83 -11 -18.297 1 98.81 259 ALA B C 1
ATOM 5552 O O . ALA B 1 259 ? -1.772 -10.859 -18.922 1 98.81 259 ALA B O 1
ATOM 5553 N N . PHE B 1 260 ? -3.25 -10.133 -17.422 1 98.81 260 PHE B N 1
ATOM 5554 C CA . PHE B 1 260 ? -2.395 -9.031 -16.984 1 98.81 260 PHE B CA 1
ATOM 5555 C C . PHE B 1 260 ? -2.055 -9.156 -15.508 1 98.81 260 PHE B C 1
ATOM 5557 O O . PHE B 1 260 ? -2.949 -9.273 -14.664 1 98.81 260 PHE B O 1
ATOM 5564 N N . LEU B 1 261 ? -0.784 -9.141 -15.227 1 98.69 261 LEU B N 1
ATOM 5565 C CA . LEU B 1 261 ? -0.273 -9.18 -13.867 1 98.69 261 LEU B CA 1
ATOM 5566 C C . LEU B 1 261 ? -0.01 -7.773 -13.344 1 98.69 261 LEU B C 1
ATOM 5568 O O . LEU B 1 261 ? 0.576 -6.945 -14.039 1 98.69 261 LEU B O 1
ATOM 5572 N N . VAL B 1 262 ? -0.49 -7.461 -12.141 1 98.69 262 VAL B N 1
ATOM 5573 C CA . VAL B 1 262 ? -0.226 -6.207 -11.445 1 98.69 262 VAL B CA 1
ATOM 5574 C C . VAL B 1 262 ? 0.229 -6.496 -10.016 1 98.69 262 VAL B C 1
ATOM 5576 O O . VAL B 1 262 ? -0.396 -7.289 -9.312 1 98.69 262 VAL B O 1
ATOM 5579 N N . ASP B 1 263 ? 1.371 -5.852 -9.641 1 98.25 263 ASP B N 1
ATOM 5580 C CA . ASP B 1 263 ? 1.771 -5.898 -8.234 1 98.25 263 ASP B CA 1
ATOM 5581 C C . ASP B 1 263 ? 0.853 -5.035 -7.375 1 98.25 263 ASP B C 1
ATOM 5583 O O . ASP B 1 263 ? 1.191 -3.898 -7.043 1 98.25 263 ASP B O 1
ATOM 5587 N N . GLY B 1 264 ? -0.138 -5.656 -6.922 1 98.25 264 GLY B N 1
ATOM 5588 C CA . GLY B 1 264 ? -1.249 -4.914 -6.348 1 98.25 264 GLY B CA 1
ATOM 5589 C C . GLY B 1 264 ? -0.937 -4.336 -4.98 1 98.25 264 GLY B C 1
ATOM 5590 O O . GLY B 1 264 ? -1.381 -3.236 -4.652 1 98.25 264 GLY B O 1
ATOM 5591 N N . TYR B 1 265 ? -0.18 -5.027 -4.137 1 98.31 265 TYR B N 1
ATOM 5592 C CA . TYR B 1 265 ? 0.076 -4.539 -2.789 1 98.31 265 TYR B CA 1
ATOM 5593 C C . TYR B 1 265 ? 0.966 -3.301 -2.818 1 98.31 265 TYR B C 1
ATOM 5595 O O . TYR B 1 265 ? 0.642 -2.281 -2.205 1 98.31 265 TYR B O 1
ATOM 5603 N N . VAL B 1 266 ? 2.045 -3.352 -3.605 1 98.25 266 VAL B N 1
ATOM 5604 C CA . VAL B 1 266 ? 3.029 -2.277 -3.518 1 98.25 266 VAL B CA 1
ATOM 5605 C C . VAL B 1 266 ? 2.596 -1.104 -4.391 1 98.25 266 VAL B C 1
ATOM 5607 O O . VAL B 1 266 ? 3.014 0.034 -4.168 1 98.25 266 VAL B O 1
ATOM 5610 N N . THR B 1 267 ? 1.737 -1.394 -5.422 1 98.69 267 THR B N 1
ATOM 5611 C CA . THR B 1 267 ? 1.336 -0.295 -6.297 1 98.69 267 THR B CA 1
ATOM 5612 C C . THR B 1 267 ? 0.013 0.308 -5.832 1 98.69 267 THR B C 1
ATOM 5614 O O . THR B 1 267 ? -0.32 1.438 -6.191 1 98.69 267 THR B O 1
ATOM 5617 N N . GLY B 1 268 ? -0.787 -0.521 -5.102 1 98.56 268 GLY B N 1
ATOM 5618 C CA . GLY B 1 268 ? -1.945 0.001 -4.395 1 98.56 268 GLY B CA 1
ATOM 5619 C C . GLY B 1 268 ? -3.248 -0.208 -5.145 1 98.56 268 GLY B C 1
ATOM 5620 O O . GLY B 1 268 ? -3.24 -0.618 -6.309 1 98.56 268 GLY B O 1
ATOM 5621 N N . PRO B 1 269 ? -4.387 0.095 -4.492 1 98.75 269 PRO B N 1
ATOM 5622 C CA . PRO B 1 269 ? -5.727 -0.049 -5.062 1 98.75 269 PRO B CA 1
ATOM 5623 C C . PRO B 1 269 ? -5.898 0.718 -6.371 1 98.75 269 PRO B C 1
ATOM 5625 O O . PRO B 1 269 ? -6.633 0.277 -7.258 1 98.75 269 PRO B O 1
ATOM 5628 N N . ALA B 1 270 ? -5.215 1.801 -6.496 1 98.88 270 ALA B N 1
ATOM 5629 C CA . ALA B 1 270 ? -5.355 2.594 -7.715 1 98.88 270 ALA B CA 1
ATOM 5630 C C . ALA B 1 270 ? -4.859 1.82 -8.93 1 98.88 270 ALA B C 1
ATOM 5632 O O . ALA B 1 270 ? -5.441 1.913 -10.016 1 98.88 270 ALA B O 1
ATOM 5633 N N . ALA B 1 271 ? -3.842 1.057 -8.742 1 98.81 271 ALA B N 1
ATOM 5634 C CA . ALA B 1 271 ? -3.283 0.28 -9.844 1 98.81 271 ALA B CA 1
ATOM 5635 C C . ALA B 1 271 ? -4.211 -0.867 -10.234 1 98.81 271 ALA B C 1
ATOM 5637 O O . ALA B 1 271 ? -4.449 -1.105 -11.422 1 98.81 271 ALA B O 1
ATOM 5638 N N . ILE B 1 272 ? -4.734 -1.561 -9.258 1 98.81 272 ILE B N 1
ATOM 5639 C CA . ILE B 1 272 ? -5.633 -2.682 -9.516 1 98.81 272 ILE B CA 1
ATOM 5640 C C . ILE B 1 272 ? -6.887 -2.182 -10.227 1 98.81 272 ILE B C 1
ATOM 5642 O O . ILE B 1 272 ? -7.355 -2.805 -11.18 1 98.81 272 ILE B O 1
ATOM 5646 N N . THR B 1 273 ? -7.383 -1.039 -9.766 1 98.75 273 THR B N 1
ATOM 5647 C CA . THR B 1 273 ? -8.586 -0.472 -10.367 1 98.75 273 THR B CA 1
ATOM 5648 C C . THR B 1 273 ? -8.32 -0.05 -11.805 1 98.75 273 THR B C 1
ATOM 5650 O O . THR B 1 273 ? -9.18 -0.214 -12.68 1 98.75 273 THR B O 1
ATOM 5653 N N . THR B 1 274 ? -7.117 0.478 -12.078 1 98.75 274 THR B N 1
ATOM 5654 C CA . THR B 1 274 ? -6.75 0.825 -13.445 1 98.75 274 THR B CA 1
ATOM 5655 C C . THR B 1 274 ? -6.828 -0.398 -14.359 1 98.75 274 THR B C 1
ATOM 5657 O O . THR B 1 274 ? -7.504 -0.369 -15.391 1 98.75 274 THR B O 1
ATOM 5660 N N . ALA B 1 275 ? -6.215 -1.458 -13.945 1 98.81 275 ALA B N 1
ATOM 5661 C CA . ALA B 1 275 ? -6.195 -2.66 -14.773 1 98.81 275 ALA B CA 1
ATOM 5662 C C . ALA B 1 275 ? -7.59 -3.256 -14.914 1 98.81 275 ALA B C 1
ATOM 5664 O O . ALA B 1 275 ? -8 -3.65 -16 1 98.81 275 ALA B O 1
ATOM 5665 N N . ARG B 1 276 ? -8.352 -3.295 -13.836 1 98.75 276 ARG B N 1
ATOM 5666 C CA . ARG B 1 276 ? -9.688 -3.883 -13.805 1 98.75 276 ARG B CA 1
ATOM 5667 C C . ARG B 1 276 ? -10.633 -3.137 -14.742 1 98.75 276 ARG B C 1
ATOM 5669 O O . ARG B 1 276 ? -11.461 -3.752 -15.414 1 98.75 276 ARG B O 1
ATOM 5676 N N . ARG B 1 277 ? -10.523 -1.859 -14.758 1 98.62 277 ARG B N 1
ATOM 5677 C CA . ARG B 1 277 ? -11.516 -1.063 -15.477 1 98.62 277 ARG B CA 1
ATOM 5678 C C . ARG B 1 277 ? -11.078 -0.808 -16.906 1 98.62 277 ARG B C 1
ATOM 5680 O O . ARG B 1 277 ? -11.914 -0.683 -17.812 1 98.62 277 ARG B O 1
ATOM 5687 N N . GLN B 1 278 ? -9.789 -0.77 -17.203 1 98.75 278 GLN B N 1
ATOM 5688 C CA . GLN B 1 278 ? -9.297 -0.509 -18.562 1 98.75 278 GLN B CA 1
ATOM 5689 C C . GLN B 1 278 ? -9.281 -1.787 -19.391 1 98.75 278 GLN B C 1
ATOM 5691 O O . GLN B 1 278 ? -9.375 -1.736 -20.625 1 98.75 278 GLN B O 1
ATOM 5696 N N . PHE B 1 279 ? -9.117 -2.947 -18.719 1 98.69 279 PHE B N 1
ATOM 5697 C CA . PHE B 1 279 ? -9.016 -4.223 -19.422 1 98.69 279 PHE B CA 1
ATOM 5698 C C . PHE B 1 279 ? -9.961 -5.25 -18.812 1 98.69 279 PHE B C 1
ATOM 5700 O O . PHE B 1 279 ? -9.531 -6.328 -18.406 1 98.69 279 PHE B O 1
ATOM 5707 N N . PRO B 1 280 ? -11.266 -4.957 -18.797 1 97.69 280 PRO B N 1
ATOM 5708 C CA . PRO B 1 280 ? -12.234 -5.805 -18.094 1 97.69 280 PRO B CA 1
ATOM 5709 C C . PRO B 1 280 ? -12.375 -7.188 -18.734 1 97.69 280 PRO B C 1
ATOM 5711 O O . PRO B 1 280 ? -12.945 -8.094 -18.125 1 97.69 280 PRO B O 1
ATOM 5714 N N . ARG B 1 281 ? -11.828 -7.395 -19.891 1 97.5 281 ARG B N 1
ATOM 5715 C CA . ARG B 1 281 ? -11.969 -8.68 -20.562 1 97.5 281 ARG B CA 1
ATOM 5716 C C . ARG B 1 281 ? -10.68 -9.492 -20.469 1 97.5 281 ARG B C 1
ATOM 5718 O O . ARG B 1 281 ? -10.531 -10.516 -21.141 1 97.5 281 ARG B O 1
ATOM 5725 N N . GLN B 1 282 ? -9.742 -8.992 -19.719 1 98.69 282 GLN B N 1
ATOM 5726 C CA . GLN B 1 282 ? -8.508 -9.727 -19.438 1 98.69 282 GLN B CA 1
ATOM 5727 C C . GLN B 1 282 ? -8.469 -10.188 -17.984 1 98.69 282 GLN B C 1
ATOM 5729 O O . GLN B 1 282 ? -8.891 -9.461 -17.078 1 98.69 282 GLN B O 1
ATOM 5734 N N . PHE B 1 283 ? -8.039 -11.453 -17.766 1 98.81 283 PHE B N 1
ATOM 5735 C CA . PHE B 1 283 ? -7.824 -11.992 -16.422 1 98.81 283 PHE B CA 1
ATOM 5736 C C . PHE B 1 283 ? -6.828 -11.133 -15.656 1 98.81 283 PHE B C 1
ATOM 5738 O O . PHE B 1 283 ? -5.688 -10.953 -16.078 1 98.81 283 PHE B O 1
ATOM 5745 N N . LEU B 1 284 ? -7.262 -10.539 -14.555 1 98.88 284 LEU B N 1
ATOM 5746 C CA . LEU B 1 284 ? -6.402 -9.688 -13.734 1 98.88 284 LEU B CA 1
ATOM 5747 C C . LEU B 1 284 ? -5.691 -10.5 -12.664 1 98.88 284 LEU B C 1
ATOM 5749 O O . LEU B 1 284 ? -6.312 -10.922 -11.688 1 98.88 284 LEU B O 1
ATOM 5753 N N . HIS B 1 285 ? -4.43 -10.664 -12.852 1 98.69 285 HIS B N 1
ATOM 5754 C CA . HIS B 1 285 ? -3.535 -11.383 -11.953 1 98.69 285 HIS B CA 1
ATOM 5755 C C . HIS B 1 285 ? -2.947 -10.453 -10.898 1 98.69 285 HIS B C 1
ATOM 5757 O O . HIS B 1 285 ? -2.037 -9.68 -11.188 1 98.69 285 HIS B O 1
ATOM 5763 N N . TYR B 1 286 ? -3.521 -10.57 -9.656 1 98.5 286 TYR B N 1
ATOM 5764 C CA . TYR B 1 286 ? -3.051 -9.789 -8.523 1 98.5 286 TYR B CA 1
ATOM 5765 C C . TYR B 1 286 ? -1.824 -10.43 -7.883 1 98.5 286 TYR B C 1
ATOM 5767 O O . TYR B 1 286 ? -1.922 -11.492 -7.262 1 98.5 286 TYR B O 1
ATOM 5775 N N . HIS B 1 287 ? -0.681 -9.805 -8.07 1 97.75 287 HIS B N 1
ATOM 5776 C CA . HIS B 1 287 ? 0.505 -10.234 -7.34 1 97.75 287 HIS B CA 1
ATOM 5777 C C . HIS B 1 287 ? 0.649 -9.469 -6.023 1 97.75 287 HIS B C 1
ATOM 5779 O O . HIS B 1 287 ? 0.427 -8.258 -5.977 1 97.75 287 HIS B O 1
ATOM 5785 N N . ARG B 1 288 ? 1.078 -10.133 -4.988 1 96.62 288 ARG B N 1
ATOM 5786 C CA . ARG B 1 288 ? 1.02 -9.531 -3.662 1 96.62 288 ARG B CA 1
ATOM 5787 C C . ARG B 1 288 ? 2.42 -9.273 -3.113 1 96.62 288 ARG B C 1
ATOM 5789 O O . ARG B 1 288 ? 2.637 -9.32 -1.901 1 96.62 288 ARG B O 1
ATOM 5796 N N . ALA B 1 289 ? 3.406 -9.078 -4.008 1 95.69 289 ALA B N 1
ATOM 5797 C CA . ALA B 1 289 ? 4.754 -8.766 -3.537 1 95.69 289 ALA B CA 1
ATOM 5798 C C . ALA B 1 289 ? 4.719 -7.656 -2.49 1 95.69 289 ALA B C 1
ATOM 5800 O O . ALA B 1 289 ? 4.066 -6.629 -2.684 1 95.69 289 ALA B O 1
ATOM 5801 N N . GLY B 1 290 ? 5.41 -7.945 -1.295 1 97 290 GLY B N 1
ATOM 5802 C CA . GLY B 1 290 ? 5.523 -6.957 -0.235 1 97 290 GLY B CA 1
ATOM 5803 C C . GLY B 1 290 ? 4.512 -7.152 0.875 1 97 290 GLY B C 1
ATOM 5804 O O . GLY B 1 290 ? 4.656 -6.594 1.965 1 97 290 GLY B O 1
ATOM 5805 N N . HIS B 1 291 ? 3.471 -7.996 0.676 1 97.06 291 HIS B N 1
ATOM 5806 C CA . HIS B 1 291 ? 2.363 -8.148 1.611 1 97.06 291 HIS B CA 1
ATOM 5807 C C . HIS B 1 291 ? 2.846 -8.68 2.957 1 97.06 291 HIS B C 1
ATOM 5809 O O . HIS B 1 291 ? 2.244 -8.391 3.994 1 97.06 291 HIS B O 1
ATOM 5815 N N . GLY B 1 292 ? 3.934 -9.391 2.928 1 95.75 292 GLY B N 1
ATOM 5816 C CA . GLY B 1 292 ? 4.453 -9.977 4.152 1 95.75 292 GLY B CA 1
ATOM 5817 C C . GLY B 1 292 ? 4.836 -8.938 5.195 1 95.75 292 GLY B C 1
ATOM 5818 O O . GLY B 1 292 ? 4.945 -9.258 6.383 1 95.75 292 GLY B O 1
ATOM 5819 N N . ALA B 1 293 ? 5.078 -7.711 4.77 1 97.44 293 ALA B N 1
ATOM 5820 C CA . ALA B 1 293 ? 5.383 -6.633 5.703 1 97.44 293 ALA B CA 1
ATOM 5821 C C . ALA B 1 293 ? 4.254 -6.441 6.711 1 97.44 293 ALA B C 1
ATOM 5823 O O . ALA B 1 293 ? 4.492 -6.043 7.852 1 97.44 293 ALA B O 1
ATOM 5824 N N . VAL B 1 294 ? 3.035 -6.805 6.211 1 97.31 294 VAL B N 1
ATOM 5825 C CA . VAL B 1 294 ? 1.88 -6.551 7.066 1 97.31 294 VAL B CA 1
ATOM 5826 C C . VAL B 1 294 ? 1.175 -7.867 7.383 1 97.31 294 VAL B C 1
ATOM 5828 O O . VAL B 1 294 ? 0.647 -8.047 8.484 1 97.31 294 VAL B O 1
ATOM 5831 N N . THR B 1 295 ? 1.229 -8.82 6.5 1 95.81 295 THR B N 1
ATOM 5832 C CA . THR B 1 295 ? 0.375 -9.992 6.648 1 95.81 295 THR B CA 1
ATOM 5833 C C . THR B 1 295 ? 1.103 -11.102 7.406 1 95.81 295 THR B C 1
ATOM 5835 O O . THR B 1 295 ? 0.475 -12.055 7.879 1 95.81 295 THR B O 1
ATOM 5838 N N . SER B 1 296 ? 2.408 -11.023 7.523 1 93 296 SER B N 1
ATOM 5839 C CA . SER B 1 296 ? 3.143 -12.008 8.312 1 93 296 SER B CA 1
ATOM 5840 C C . SER B 1 296 ? 2.619 -12.078 9.742 1 93 296 SER B C 1
ATOM 5842 O O . SER B 1 296 ? 2.27 -11.055 10.328 1 93 296 SER B O 1
ATOM 5844 N N . PRO B 1 297 ? 2.6 -13.258 10.305 1 90.5 297 PRO B N 1
ATOM 5845 C CA . PRO B 1 297 ? 2.223 -13.352 11.719 1 90.5 297 PRO B CA 1
ATOM 5846 C C . PRO B 1 297 ? 3.205 -12.633 12.641 1 90.5 297 PRO B C 1
ATOM 5848 O O . PRO B 1 297 ? 2.865 -12.312 13.781 1 90.5 297 PRO B O 1
ATOM 5851 N N . GLN B 1 298 ? 4.363 -12.398 12.164 1 91.31 298 GLN B N 1
ATOM 5852 C CA . GLN B 1 298 ? 5.344 -11.648 12.93 1 91.31 298 GLN B CA 1
ATOM 5853 C C . GLN B 1 298 ? 4.918 -10.188 13.094 1 91.31 298 GLN B C 1
ATOM 5855 O O . GLN B 1 298 ? 5.23 -9.555 14.102 1 91.31 298 GLN B O 1
ATOM 5860 N N . SER B 1 299 ? 4.273 -9.68 12.18 1 93.94 299 SER B N 1
ATOM 5861 C CA . SER B 1 299 ? 3.75 -8.32 12.234 1 93.94 299 SER B CA 1
ATOM 5862 C C . SER B 1 299 ? 2.395 -8.281 12.93 1 93.94 299 SER B C 1
ATOM 5864 O O . SER B 1 299 ? 1.455 -8.961 12.516 1 93.94 299 SER B O 1
ATOM 5866 N N . MET B 1 300 ? 2.24 -7.426 13.906 1 97 300 MET B N 1
ATOM 5867 C CA . MET B 1 300 ? 1.021 -7.438 14.711 1 97 300 MET B CA 1
ATOM 5868 C C . MET B 1 300 ? 0.135 -6.242 14.367 1 97 300 MET B C 1
ATOM 5870 O O . MET B 1 300 ? -0.855 -5.984 15.055 1 97 300 MET B O 1
ATOM 5874 N N . ARG B 1 301 ? 0.436 -5.52 13.359 1 97.81 301 ARG B N 1
ATOM 5875 C CA . ARG B 1 301 ? -0.35 -4.398 12.852 1 97.81 301 ARG B CA 1
ATOM 5876 C C . ARG B 1 301 ? -0.81 -4.652 11.422 1 97.81 301 ARG B C 1
ATOM 5878 O O . ARG B 1 301 ? -0.369 -5.613 10.781 1 97.81 301 ARG B O 1
ATOM 5885 N N . GLY B 1 302 ? -1.758 -3.828 10.945 1 98.06 302 GLY B N 1
ATOM 5886 C CA . GLY B 1 302 ? -2.268 -3.984 9.594 1 98.06 302 GLY B CA 1
ATOM 5887 C C . GLY B 1 302 ? -3.408 -4.977 9.492 1 98.06 302 GLY B C 1
ATOM 5888 O O . GLY B 1 302 ? -4.441 -4.812 10.141 1 98.06 302 GLY B O 1
ATOM 5889 N N . TYR B 1 303 ? -3.188 -6.027 8.617 1 98.56 303 TYR B N 1
ATOM 5890 C CA . TYR B 1 303 ? -4.223 -7.027 8.391 1 98.56 303 TYR B CA 1
ATOM 5891 C C . TYR B 1 303 ? -3.607 -8.359 7.957 1 98.56 303 TYR B C 1
ATOM 5893 O O . TYR B 1 303 ? -2.428 -8.414 7.605 1 98.56 303 TYR B O 1
ATOM 5901 N N . THR B 1 304 ? -4.375 -9.391 7.996 1 97.12 304 THR B N 1
ATOM 5902 C CA . THR B 1 304 ? -3.887 -10.727 7.676 1 97.12 304 THR B CA 1
ATOM 5903 C C . THR B 1 304 ? -3.951 -10.977 6.172 1 97.12 304 THR B C 1
ATOM 5905 O O . THR B 1 304 ? -4.539 -10.195 5.43 1 97.12 304 THR B O 1
ATOM 5908 N N . ALA B 1 305 ? -3.312 -12.094 5.773 1 96.12 305 ALA B N 1
ATOM 5909 C CA . ALA B 1 305 ? -3.381 -12.523 4.379 1 96.12 305 ALA B CA 1
ATOM 5910 C C . ALA B 1 305 ? -4.816 -12.844 3.975 1 96.12 305 ALA B C 1
ATOM 5912 O O . ALA B 1 305 ? -5.211 -12.617 2.828 1 96.12 305 ALA B O 1
ATOM 5913 N N . PHE B 1 306 ? -5.617 -13.352 4.879 1 97.12 306 PHE B N 1
ATOM 5914 C CA . PHE B 1 306 ? -7.035 -13.609 4.641 1 97.12 306 PHE B CA 1
ATOM 5915 C C . PHE B 1 306 ? -7.77 -12.328 4.285 1 97.12 306 PHE B C 1
ATOM 5917 O O . PHE B 1 306 ? -8.539 -12.289 3.318 1 97.12 306 PHE B O 1
ATOM 5924 N N . VAL B 1 307 ? -7.496 -11.281 5.008 1 98.44 307 VAL B N 1
ATOM 5925 C CA . VAL B 1 307 ? -8.133 -9.992 4.781 1 98.44 307 VAL B CA 1
ATOM 5926 C C . VAL B 1 307 ? -7.715 -9.445 3.416 1 98.44 307 VAL B C 1
ATOM 5928 O O . VAL B 1 307 ? -8.547 -8.922 2.672 1 98.44 307 VAL B O 1
ATOM 5931 N N . LEU B 1 308 ? -6.441 -9.586 3.102 1 98.31 308 LEU B N 1
ATOM 5932 C CA . LEU B 1 308 ? -5.957 -9.148 1.797 1 98.31 308 LEU B CA 1
ATOM 5933 C C . LEU B 1 308 ? -6.684 -9.883 0.675 1 98.31 308 LEU B C 1
ATOM 5935 O O . LEU B 1 308 ? -7.027 -9.281 -0.345 1 98.31 308 LEU B O 1
ATOM 5939 N N . SER B 1 309 ? -6.871 -11.133 0.846 1 97.5 309 SER B N 1
ATOM 5940 C CA . SER B 1 309 ? -7.578 -11.93 -0.156 1 97.5 309 SER B CA 1
ATOM 5941 C C . SER B 1 309 ? -8.992 -11.398 -0.38 1 97.5 309 SER B C 1
ATOM 5943 O O . SER B 1 309 ? -9.43 -11.242 -1.522 1 97.5 309 SER B O 1
ATOM 5945 N N . LYS B 1 310 ? -9.641 -11.125 0.66 1 98.06 310 LYS B N 1
ATOM 5946 C CA . LYS B 1 310 ? -11 -10.594 0.564 1 98.06 310 LYS B CA 1
ATOM 5947 C C . LYS B 1 310 ? -11.016 -9.234 -0.133 1 98.06 310 LYS B C 1
ATOM 5949 O O . LYS B 1 310 ? -11.875 -8.977 -0.98 1 98.06 310 LYS B O 1
ATOM 5954 N N . MET B 1 311 ? -10.109 -8.414 0.232 1 98.75 311 MET B N 1
ATOM 5955 C CA . MET B 1 311 ? -10.016 -7.09 -0.379 1 98.75 311 MET B CA 1
ATOM 5956 C C . MET B 1 311 ? -9.758 -7.203 -1.879 1 98.75 311 MET B C 1
ATOM 5958 O O . MET B 1 311 ? -10.312 -6.434 -2.666 1 98.75 311 MET B O 1
ATOM 5962 N N . SER B 1 312 ? -8.914 -8.125 -2.246 1 98.62 312 SER B N 1
ATOM 5963 C CA . SER B 1 312 ? -8.586 -8.289 -3.656 1 98.62 312 SER B CA 1
ATOM 5964 C C . SER B 1 312 ? -9.812 -8.672 -4.473 1 98.62 312 SER B C 1
ATOM 5966 O O . SER B 1 312 ? -9.984 -8.211 -5.605 1 98.62 312 SER B O 1
ATOM 5968 N N . ARG B 1 313 ? -10.695 -9.539 -3.938 1 98.75 313 ARG B N 1
ATOM 5969 C CA . ARG B 1 313 ? -11.922 -9.922 -4.617 1 98.75 313 ARG B CA 1
ATOM 5970 C C . ARG B 1 313 ? -12.852 -8.727 -4.793 1 98.75 313 ARG B C 1
ATOM 5972 O O . ARG B 1 313 ? -13.375 -8.492 -5.887 1 98.75 313 ARG B O 1
ATOM 5979 N N . LEU B 1 314 ? -12.992 -7.914 -3.74 1 98.69 314 LEU B N 1
ATOM 5980 C CA . LEU B 1 314 ? -13.812 -6.711 -3.816 1 98.69 314 LEU B CA 1
ATOM 5981 C C . LEU B 1 314 ? -13.305 -5.777 -4.91 1 98.69 314 LEU B C 1
ATOM 5983 O O . LEU B 1 314 ? -14.102 -5.18 -5.641 1 98.69 314 LEU B O 1
ATOM 5987 N N . GLN B 1 315 ? -12 -5.707 -5.055 1 97.88 315 GLN B N 1
ATOM 5988 C CA . GLN B 1 315 ? -11.367 -4.758 -5.973 1 97.88 315 GLN B CA 1
ATOM 5989 C C . GLN B 1 315 ? -11.508 -5.223 -7.418 1 97.88 315 GLN B C 1
ATOM 5991 O O . GLN B 1 315 ? -11.438 -4.41 -8.344 1 97.88 315 GLN B O 1
ATOM 5996 N N . GLY B 1 316 ? -11.578 -6.555 -7.586 1 98.5 316 GLY B N 1
ATOM 5997 C CA . GLY B 1 316 ? -11.828 -7.023 -8.938 1 98.5 316 GLY B CA 1
ATOM 5998 C C . GLY B 1 316 ? -10.734 -7.941 -9.461 1 98.5 316 GLY B C 1
ATOM 5999 O O . GLY B 1 316 ? -10.672 -8.219 -10.656 1 98.5 316 GLY B O 1
ATOM 6000 N N . ALA B 1 317 ? -9.852 -8.453 -8.609 1 98.75 317 ALA B N 1
ATOM 6001 C CA . ALA B 1 317 ? -8.836 -9.406 -9.039 1 98.75 317 ALA B CA 1
ATOM 6002 C C . ALA B 1 317 ? -9.469 -10.695 -9.555 1 98.75 317 ALA B C 1
ATOM 6004 O O . ALA B 1 317 ? -10.375 -11.242 -8.922 1 98.75 317 ALA B O 1
ATOM 6005 N N . SER B 1 318 ? -9 -11.156 -10.703 1 98.88 318 SER B N 1
ATOM 6006 C CA . SER B 1 318 ? -9.453 -12.438 -11.227 1 98.88 318 SER B CA 1
ATOM 6007 C C . SER B 1 318 ? -8.773 -13.602 -10.508 1 98.88 318 SER B C 1
ATOM 6009 O O . SER B 1 318 ? -9.367 -14.672 -10.367 1 98.88 318 SER B O 1
ATOM 6011 N N . GLY B 1 319 ? -7.594 -13.352 -10.141 1 98.69 319 GLY B N 1
ATOM 6012 C CA . GLY B 1 319 ? -6.793 -14.281 -9.359 1 98.69 319 GLY B CA 1
ATOM 6013 C C . GLY B 1 319 ? -5.785 -13.594 -8.461 1 98.69 319 GLY B C 1
ATOM 6014 O O . GLY B 1 319 ? -5.344 -12.484 -8.75 1 98.69 319 GLY B O 1
ATOM 6015 N N . ILE B 1 320 ? -5.449 -14.266 -7.355 1 98.38 320 ILE B N 1
ATOM 6016 C CA . ILE B 1 320 ? -4.449 -13.742 -6.434 1 98.38 320 ILE B CA 1
ATOM 6017 C C . ILE B 1 320 ? -3.629 -14.891 -5.852 1 98.38 320 ILE B C 1
ATOM 6019 O O . ILE B 1 320 ? -4.152 -15.992 -5.648 1 98.38 320 ILE B O 1
ATOM 6023 N N . HIS B 1 321 ? -2.398 -14.602 -5.578 1 94.88 321 HIS B N 1
ATOM 6024 C CA . HIS B 1 321 ? -1.556 -15.578 -4.898 1 94.88 321 HIS B CA 1
ATOM 6025 C C . HIS B 1 321 ? -2.023 -15.805 -3.465 1 94.88 321 HIS B C 1
ATOM 6027 O O . HIS B 1 321 ? -2.164 -14.852 -2.693 1 94.88 321 HIS B O 1
ATOM 6033 N N . THR B 1 322 ? -2.271 -17.031 -3.043 1 92 322 THR B N 1
ATOM 6034 C CA . THR B 1 322 ? -2.74 -17.344 -1.699 1 92 322 THR B CA 1
ATOM 6035 C C . THR B 1 322 ? -1.692 -18.156 -0.939 1 92 322 THR B C 1
ATOM 6037 O O . THR B 1 322 ? -1.976 -18.703 0.13 1 92 322 THR B O 1
ATOM 6040 N N . GLY B 1 323 ? -0.563 -18.25 -1.522 1 85.5 323 GLY B N 1
ATOM 6041 C CA . GLY B 1 323 ? 0.452 -19.094 -0.914 1 85.5 323 GLY B CA 1
ATOM 6042 C C . GLY B 1 323 ? 0.228 -20.578 -1.165 1 85.5 323 GLY B C 1
ATOM 6043 O O . GLY B 1 323 ? -0.363 -20.953 -2.178 1 85.5 323 GLY B O 1
ATOM 6044 N N . THR B 1 324 ? 0.895 -21.406 -0.317 1 84 324 THR B N 1
ATOM 6045 C CA . THR B 1 324 ? 0.86 -22.844 -0.541 1 84 324 THR B CA 1
ATOM 6046 C C . THR B 1 324 ? 0.147 -23.562 0.606 1 84 324 THR B C 1
ATOM 6048 O O . THR B 1 324 ? 0.131 -24.797 0.668 1 84 324 THR B O 1
ATOM 6051 N N . MET B 1 325 ? -0.335 -22.797 1.479 1 85 325 MET B N 1
ATOM 6052 C CA . MET B 1 325 ? -1.121 -23.328 2.59 1 85 325 MET B CA 1
ATOM 6053 C C . MET B 1 325 ? -0.316 -24.344 3.391 1 85 325 MET B C 1
ATOM 6055 O O . MET B 1 325 ? -0.842 -25.391 3.785 1 85 325 MET B O 1
ATOM 6059 N N . GLY B 1 326 ? 0.979 -24.094 3.461 1 77.81 326 GLY B N 1
ATOM 6060 C CA . GLY B 1 326 ? 1.847 -24.922 4.297 1 77.81 326 GLY B CA 1
ATOM 6061 C C . GLY B 1 326 ? 2.578 -26 3.52 1 77.81 326 GLY B C 1
ATOM 6062 O O . GLY B 1 326 ? 3.41 -26.719 4.078 1 77.81 326 GLY B O 1
ATOM 6063 N N . TYR B 1 327 ? 2.477 -26.062 2.264 1 80.62 327 TYR B N 1
ATOM 6064 C CA . TYR B 1 327 ? 3.027 -27.172 1.494 1 80.62 327 TYR B CA 1
ATOM 6065 C C . TYR B 1 327 ? 4.203 -26.719 0.638 1 80.62 327 TYR B C 1
ATOM 6067 O O . TYR B 1 327 ? 4.77 -27.5 -0.121 1 80.62 327 TYR B O 1
ATOM 6075 N N . GLY B 1 328 ? 4.609 -25.344 0.778 1 75 328 GLY B N 1
ATOM 6076 C CA . GLY B 1 328 ? 5.73 -24.797 0.025 1 75 328 GLY B CA 1
ATOM 6077 C C . GLY B 1 328 ? 6.746 -24.078 0.896 1 75 328 GLY B C 1
ATOM 6078 O O . GLY B 1 328 ? 6.934 -24.438 2.061 1 75 328 GLY B O 1
ATOM 6079 N N . LYS B 1 329 ? 7.523 -23.156 0.201 1 68.69 329 LYS B N 1
ATOM 6080 C CA . LYS B 1 329 ? 8.641 -22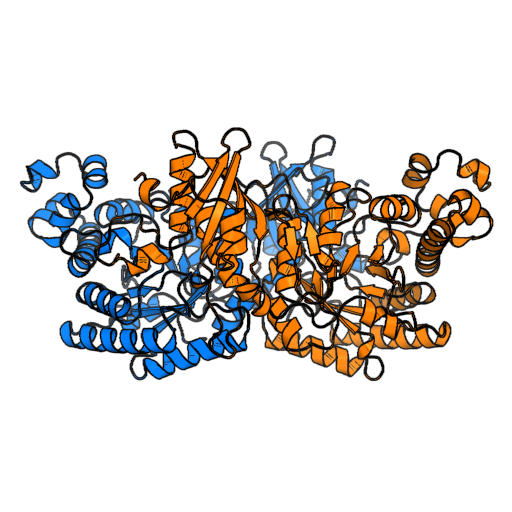.484 0.852 1 68.69 329 LYS B CA 1
ATOM 6081 C C . LYS B 1 329 ? 8.172 -21.25 1.614 1 68.69 329 LYS B C 1
ATOM 6083 O O . LYS B 1 329 ? 8.883 -20.75 2.484 1 68.69 329 LYS B O 1
ATOM 6088 N N . MET B 1 330 ? 7.035 -20.75 1.265 1 72.69 330 MET B N 1
ATOM 6089 C CA . MET B 1 330 ? 6.547 -19.516 1.873 1 72.69 330 MET B CA 1
ATOM 6090 C C . MET B 1 330 ? 5.879 -19.797 3.217 1 72.69 330 MET B C 1
ATOM 6092 O O . MET B 1 330 ? 5.453 -20.922 3.479 1 72.69 330 MET B O 1
ATOM 6096 N N . GLU B 1 331 ? 5.855 -18.781 4.027 1 73.5 331 GLU B N 1
ATOM 6097 C CA . GLU B 1 331 ? 5.129 -18.891 5.289 1 73.5 331 GLU B CA 1
ATOM 6098 C C . GLU B 1 331 ? 3.658 -19.234 5.051 1 73.5 331 GLU B C 1
ATOM 6100 O O . GLU B 1 331 ? 3.043 -18.734 4.109 1 73.5 331 GLU B O 1
ATOM 6105 N N . GLY B 1 332 ? 3.125 -20.172 5.859 1 75.69 332 GLY B N 1
ATOM 6106 C CA . GLY B 1 332 ? 1.726 -20.547 5.73 1 75.69 332 GLY B CA 1
ATOM 6107 C C . GLY B 1 332 ? 1.365 -21.781 6.539 1 75.69 332 GLY B C 1
ATOM 6108 O O . GLY B 1 332 ? 2.236 -22.406 7.141 1 75.69 332 GLY B O 1
ATOM 6109 N N . ASP B 1 333 ? 0.089 -21.984 6.664 1 83.12 333 ASP B N 1
ATOM 6110 C CA . ASP B 1 333 ? -0.474 -23.109 7.395 1 83.12 333 ASP B CA 1
ATOM 6111 C C . ASP B 1 333 ? -1.636 -23.734 6.629 1 83.12 333 ASP B C 1
ATOM 6113 O O . ASP B 1 333 ? -2.27 -23.078 5.801 1 83.12 333 ASP B O 1
ATOM 6117 N N . ALA B 1 334 ? -1.868 -25.016 6.91 1 82.62 334 ALA B N 1
ATOM 6118 C CA . ALA B 1 334 ? -2.928 -25.75 6.227 1 82.62 334 ALA B CA 1
ATOM 6119 C C . ALA B 1 334 ? -4.273 -25.047 6.383 1 82.62 334 ALA B C 1
ATOM 6121 O O . ALA B 1 334 ? -5.121 -25.109 5.488 1 82.62 334 ALA B O 1
ATOM 6122 N N . SER B 1 335 ? -4.363 -24.312 7.449 1 84.5 335 SER B N 1
ATOM 6123 C CA . SER B 1 335 ? -5.621 -23.625 7.73 1 84.5 335 SER B CA 1
ATOM 6124 C C . SER B 1 335 ? -5.828 -22.453 6.789 1 84.5 335 SER B C 1
ATOM 6126 O O . SER B 1 335 ? -6.938 -21.922 6.68 1 84.5 335 SER B O 1
ATOM 6128 N N . ASP B 1 336 ? -4.824 -22.172 5.988 1 89.06 336 ASP B N 1
ATOM 6129 C CA . ASP B 1 336 ? -4.926 -21.062 5.047 1 89.06 336 ASP B CA 1
ATOM 6130 C C . ASP B 1 336 ? -5.859 -21.406 3.887 1 89.06 336 ASP B C 1
ATOM 6132 O O . ASP B 1 336 ? -6.254 -20.531 3.119 1 89.06 336 ASP B O 1
ATOM 6136 N N . LYS B 1 337 ? -6.332 -22.641 3.85 1 91.19 337 LYS B N 1
ATOM 6137 C CA . LYS B 1 337 ? -7.27 -23.047 2.812 1 91.19 337 LYS B CA 1
ATOM 6138 C C . LYS B 1 337 ? -8.555 -22.234 2.867 1 91.19 337 LYS B C 1
ATOM 6140 O O . LYS B 1 337 ? -9.242 -22.078 1.857 1 91.19 337 LYS B O 1
ATOM 6145 N N . ILE B 1 338 ? -8.828 -21.672 4.012 1 93.12 338 ILE B N 1
ATOM 6146 C CA . ILE B 1 338 ? -10.047 -20.875 4.16 1 93.12 338 ILE B CA 1
ATOM 6147 C C . ILE B 1 338 ? -9.992 -19.672 3.229 1 93.12 338 ILE B C 1
ATOM 6149 O O . ILE B 1 338 ? -11.031 -19.172 2.793 1 93.12 338 ILE B O 1
ATOM 6153 N N . MET B 1 339 ? -8.758 -19.203 2.918 1 94.94 339 MET B N 1
ATOM 6154 C CA . MET B 1 339 ? -8.609 -18.109 1.962 1 94.94 339 MET B CA 1
ATOM 6155 C C . MET B 1 339 ? -9.125 -18.516 0.586 1 94.94 339 MET B C 1
ATOM 6157 O O . MET B 1 339 ? -9.812 -17.734 -0.075 1 94.94 339 MET B O 1
ATOM 6161 N N . ALA B 1 340 ? -8.812 -19.734 0.247 1 95.88 340 ALA B N 1
ATOM 6162 C CA . ALA B 1 340 ? -9.266 -20.234 -1.047 1 95.88 340 ALA B CA 1
ATOM 6163 C C . ALA B 1 340 ? -10.789 -20.297 -1.102 1 95.88 340 ALA B C 1
ATOM 6165 O O . ALA B 1 340 ? -11.406 -19.891 -2.09 1 95.88 340 ALA B O 1
ATOM 6166 N N . TYR B 1 341 ? -11.414 -20.766 -0.076 1 96.75 341 TYR B N 1
ATOM 6167 C CA . TYR B 1 341 ? -12.867 -20.875 -0.036 1 96.75 341 TYR B CA 1
ATOM 6168 C C . TYR B 1 341 ? -13.516 -19.5 -0.054 1 96.75 341 TYR B C 1
ATOM 6170 O O . TYR B 1 341 ? -14.523 -19.2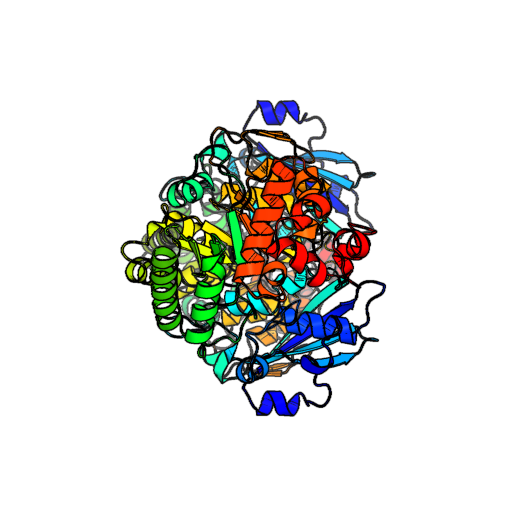97 -0.736 1 96.75 341 TYR B O 1
ATOM 6178 N N . MET B 1 342 ? -12.914 -18.594 0.666 1 97.75 342 MET B N 1
ATOM 6179 C CA . MET B 1 342 ? -13.445 -17.234 0.72 1 97.75 342 MET B CA 1
ATOM 6180 C C . MET B 1 342 ? -13.375 -16.562 -0.65 1 97.75 342 MET B C 1
ATOM 6182 O O . MET B 1 342 ? -14.219 -15.734 -0.985 1 97.75 342 MET B O 1
ATOM 6186 N N . LEU B 1 343 ? -12.438 -16.953 -1.467 1 98.25 343 LEU B N 1
ATOM 6187 C CA . LEU B 1 343 ? -12.234 -16.375 -2.793 1 98.25 343 LEU B CA 1
ATOM 6188 C C . LEU B 1 343 ? -13.141 -17.047 -3.82 1 98.25 343 LEU B C 1
ATOM 6190 O O . LEU B 1 343 ? -13.602 -16.391 -4.762 1 98.25 343 LEU B O 1
ATOM 6194 N N . THR B 1 344 ? -13.484 -18.328 -3.678 1 97.62 344 THR B N 1
ATOM 6195 C CA . THR B 1 344 ? -14.062 -19.094 -4.781 1 97.62 344 THR B CA 1
ATOM 6196 C C . THR B 1 344 ? -15.555 -19.312 -4.559 1 97.62 344 THR B C 1
ATOM 6198 O O . THR B 1 344 ? -16.312 -19.453 -5.516 1 97.62 344 THR B O 1
ATOM 6201 N N . ASP B 1 345 ? -15.945 -19.359 -3.293 1 97.69 345 ASP B N 1
ATOM 6202 C CA . ASP B 1 345 ? -17.297 -19.828 -2.998 1 97.69 345 ASP B CA 1
ATOM 6203 C C . ASP B 1 345 ? -18.297 -18.672 -3.014 1 97.69 345 ASP B C 1
ATOM 6205 O O . ASP B 1 345 ? -17.906 -17.5 -2.877 1 97.69 345 ASP B O 1
ATOM 6209 N N . GLU B 1 346 ? -19.547 -19 -3.223 1 97.69 346 GLU B N 1
ATOM 6210 C CA . GLU B 1 346 ? -20.625 -18.016 -3.174 1 97.69 346 GLU B CA 1
ATOM 6211 C C . GLU B 1 346 ? -20.781 -17.453 -1.769 1 97.69 346 GLU B C 1
ATOM 6213 O O . GLU B 1 346 ? -21.203 -16.297 -1.604 1 97.69 346 GLU B O 1
ATOM 6218 N N . ALA B 1 347 ? -20.531 -18.25 -0.82 1 98.19 347 ALA B N 1
ATOM 6219 C CA . ALA B 1 347 ? -20.5 -17.875 0.591 1 98.19 347 ALA B CA 1
ATOM 6220 C C . ALA B 1 347 ? -19.484 -18.719 1.357 1 98.19 347 ALA B C 1
ATOM 6222 O O . ALA B 1 347 ? -19.234 -19.875 1.018 1 98.19 347 ALA B O 1
ATOM 6223 N N . ALA B 1 348 ? -18.859 -18.156 2.35 1 97.94 348 ALA B N 1
ATOM 6224 C CA . ALA B 1 348 ? -17.859 -18.875 3.131 1 97.94 348 ALA B CA 1
ATOM 6225 C C . ALA B 1 348 ? -17.781 -18.344 4.555 1 97.94 348 ALA B C 1
ATOM 6227 O O . ALA B 1 348 ? -18.078 -17.172 4.801 1 97.94 348 ALA B O 1
ATOM 6228 N N . GLN B 1 349 ? -17.438 -19.219 5.449 1 97.69 349 GLN B N 1
ATOM 6229 C CA . GLN B 1 349 ? -17.172 -18.859 6.836 1 97.69 349 GLN B CA 1
ATOM 6230 C C . GLN B 1 349 ? -15.711 -18.5 7.047 1 97.69 349 GLN B C 1
ATOM 6232 O O . GLN B 1 349 ? -14.82 -19.281 6.738 1 97.69 349 GLN B O 1
ATOM 6237 N N . GLY B 1 350 ? -15.461 -17.266 7.512 1 96.88 350 GLY B N 1
ATOM 6238 C CA . GLY B 1 350 ? -14.117 -16.875 7.922 1 96.88 350 GLY B CA 1
ATOM 6239 C C . GLY B 1 350 ? -13.852 -17.109 9.398 1 96.88 350 GLY B C 1
ATOM 6240 O O . GLY B 1 350 ? -14.609 -17.828 10.062 1 96.88 350 GLY B O 1
ATOM 6241 N N . PRO B 1 351 ? -12.789 -16.516 9.844 1 96.5 351 PRO B N 1
ATOM 6242 C CA . PRO B 1 351 ? -12.445 -16.688 11.258 1 96.5 351 PRO B CA 1
ATOM 6243 C C . PRO B 1 351 ? -13.523 -16.141 12.195 1 96.5 351 PRO B C 1
ATOM 6245 O O . PRO B 1 351 ? -13.75 -16.703 13.266 1 96.5 351 PRO B O 1
ATOM 6248 N N . PHE B 1 352 ? -14.227 -15.062 11.719 1 98.06 352 PHE B N 1
ATOM 6249 C CA . PHE B 1 352 ? -15.164 -14.43 12.641 1 98.06 352 PHE B CA 1
ATOM 6250 C C . PHE B 1 352 ? -16.547 -14.32 12.016 1 98.06 352 PHE B C 1
ATOM 6252 O O . PHE B 1 352 ? -17.562 -14.344 12.719 1 98.06 352 PHE B O 1
ATOM 6259 N N . TYR B 1 353 ? -16.578 -14.172 10.672 1 98.5 353 TYR B N 1
ATOM 6260 C CA . TYR B 1 353 ? -17.859 -13.852 10.055 1 98.5 353 TYR B CA 1
ATOM 6261 C C . TYR B 1 353 ? -18.156 -14.805 8.898 1 98.5 353 TYR B C 1
ATOM 6263 O O . TYR B 1 353 ? -17.234 -15.352 8.281 1 98.5 353 TYR B O 1
ATOM 6271 N N . HIS B 1 354 ? -19.422 -15.031 8.648 1 98.38 354 HIS B N 1
ATOM 6272 C CA . HIS B 1 354 ? -19.891 -15.625 7.406 1 98.38 354 HIS B CA 1
ATOM 6273 C C . HIS B 1 354 ? -20.141 -14.555 6.348 1 98.38 354 HIS B C 1
ATOM 6275 O O . HIS B 1 354 ? -20.859 -13.578 6.594 1 98.38 354 HIS B O 1
ATOM 6281 N N . GLN B 1 355 ? -19.578 -14.672 5.188 1 98.69 355 GLN B N 1
ATOM 6282 C CA . GLN B 1 355 ? -19.719 -13.711 4.105 1 98.69 355 GLN B CA 1
ATOM 6283 C C . GLN B 1 355 ? -20.469 -14.32 2.92 1 98.69 355 GLN B C 1
ATOM 6285 O O . GLN B 1 355 ? -20.031 -15.328 2.363 1 98.69 355 GLN B O 1
ATOM 6290 N N . ASP B 1 356 ? -21.547 -13.766 2.584 1 98.31 356 ASP B N 1
ATOM 6291 C CA . ASP B 1 356 ? -22.234 -14.047 1.327 1 98.31 356 ASP B CA 1
ATOM 6292 C C . ASP B 1 356 ? -21.812 -13.062 0.238 1 98.31 356 ASP B C 1
ATOM 6294 O O . ASP B 1 356 ? -21.906 -11.852 0.426 1 98.31 356 ASP B O 1
ATOM 6298 N N . TRP B 1 357 ? -21.438 -13.555 -0.916 1 98.5 357 TRP B N 1
ATOM 6299 C CA . TRP B 1 357 ? -20.875 -12.695 -1.96 1 98.5 357 TRP B CA 1
ATOM 6300 C C . TRP B 1 357 ? -21.953 -12.297 -2.965 1 98.5 357 TRP B C 1
ATOM 6302 O O . TRP B 1 357 ? -21.703 -11.508 -3.879 1 98.5 357 TRP B O 1
ATOM 6312 N N . LEU B 1 358 ? -23.141 -12.82 -2.85 1 97.44 358 LEU B N 1
ATOM 6313 C CA . LEU B 1 358 ? -24.328 -12.391 -3.588 1 97.44 358 LEU B CA 1
ATOM 6314 C C . LEU B 1 358 ? -24.078 -12.43 -5.09 1 97.44 358 LEU B C 1
ATOM 6316 O O . LEU B 1 358 ? -24.375 -11.469 -5.801 1 97.44 358 LEU B O 1
ATOM 6320 N N . GLY B 1 359 ? -23.453 -13.375 -5.566 1 97.31 359 GLY B N 1
ATOM 6321 C CA . GLY B 1 359 ? -23.266 -13.57 -6.996 1 97.31 359 GLY B CA 1
ATOM 6322 C C . GLY B 1 359 ? -22.016 -12.898 -7.535 1 97.31 359 GLY B C 1
ATOM 6323 O O . GLY B 1 359 ? -21.703 -13.008 -8.727 1 97.31 359 GLY B O 1
ATOM 6324 N N . MET B 1 360 ? -21.234 -12.164 -6.746 1 98.19 360 MET B N 1
ATOM 6325 C CA . MET B 1 360 ? -19.953 -11.641 -7.211 1 98.19 360 MET B CA 1
ATOM 6326 C C . MET B 1 360 ? -19.062 -12.766 -7.723 1 98.19 360 MET B C 1
ATOM 6328 O O . MET B 1 360 ? -18.938 -13.812 -7.086 1 98.19 360 MET B O 1
ATOM 6332 N N . LYS B 1 361 ? -18.438 -12.516 -8.82 1 97.94 361 LYS B N 1
ATOM 6333 C CA . LYS B 1 361 ? -17.609 -13.531 -9.445 1 97.94 361 LYS B CA 1
ATOM 6334 C C . LYS B 1 361 ? -16.453 -13.938 -8.531 1 97.94 361 LYS B C 1
ATOM 6336 O O . LYS B 1 361 ? -15.938 -13.117 -7.77 1 97.94 361 LYS B O 1
ATOM 6341 N N . ALA B 1 362 ? -16.062 -15.18 -8.617 1 98.12 362 ALA B N 1
ATOM 6342 C CA . ALA B 1 362 ? -14.984 -15.742 -7.801 1 98.12 362 ALA B CA 1
ATOM 6343 C C . ALA B 1 362 ? -13.625 -15.211 -8.234 1 98.12 362 ALA B C 1
ATOM 6345 O O . ALA B 1 362 ? -13.438 -14.852 -9.398 1 98.12 362 ALA B O 1
ATOM 6346 N N . THR B 1 363 ? -12.742 -15.109 -7.32 1 98.69 363 THR B N 1
ATOM 6347 C CA . THR B 1 363 ? -11.312 -14.93 -7.555 1 98.69 363 THR B CA 1
ATOM 6348 C C . THR B 1 363 ? -10.586 -16.266 -7.48 1 98.69 363 THR B C 1
ATOM 6350 O O . THR B 1 363 ? -10.883 -17.094 -6.621 1 98.69 363 THR B O 1
ATOM 6353 N N . THR B 1 364 ? -9.641 -16.438 -8.312 1 98.5 364 THR B N 1
ATOM 6354 C CA . THR B 1 364 ? -8.953 -17.719 -8.422 1 98.5 364 THR B CA 1
ATOM 6355 C C . THR B 1 364 ? -7.703 -17.734 -7.539 1 98.5 364 THR B C 1
ATOM 6357 O O . THR B 1 364 ? -6.84 -16.859 -7.66 1 98.5 364 THR B O 1
ATOM 6360 N N . PRO B 1 365 ? -7.598 -18.766 -6.68 1 97.5 365 PRO B N 1
ATOM 6361 C CA . PRO B 1 365 ? -6.32 -18.906 -5.984 1 97.5 365 PRO B CA 1
ATOM 6362 C C . PRO B 1 365 ? -5.176 -19.281 -6.922 1 97.5 365 PRO B C 1
ATOM 6364 O O . PRO B 1 365 ? -5.305 -20.219 -7.719 1 97.5 365 PRO B O 1
ATOM 6367 N N . ILE B 1 366 ? -4.16 -18.578 -6.883 1 97 366 ILE B N 1
ATOM 6368 C CA . ILE B 1 366 ? -2.922 -18.875 -7.594 1 97 366 ILE B CA 1
ATOM 6369 C C . ILE B 1 366 ? -1.872 -19.391 -6.605 1 97 366 ILE B C 1
ATOM 6371 O O . ILE B 1 366 ? -1.522 -18.688 -5.648 1 97 366 ILE B O 1
ATOM 6375 N N . ILE B 1 367 ? -1.421 -20.547 -6.863 1 94.25 367 ILE B N 1
ATOM 6376 C CA . ILE B 1 367 ? -0.533 -21.234 -5.926 1 94.25 367 ILE B CA 1
ATOM 6377 C C . ILE B 1 367 ? 0.912 -21.109 -6.406 1 94.25 367 ILE B C 1
ATOM 6379 O O . ILE B 1 367 ? 1.233 -21.5 -7.531 1 94.25 367 ILE B O 1
ATOM 6383 N N . SER B 1 368 ? 1.698 -20.547 -5.512 1 88 368 SER B N 1
ATOM 6384 C CA . SER B 1 368 ? 3.109 -20.391 -5.852 1 88 368 SER B CA 1
ATOM 6385 C C . SER B 1 368 ? 3.982 -20.406 -4.598 1 88 368 SER B C 1
ATOM 6387 O O . SER B 1 368 ? 3.529 -20.047 -3.514 1 88 368 SER B O 1
ATOM 6389 N N . GLY B 1 369 ? 5.184 -20.797 -4.816 1 81.56 369 GLY B N 1
ATOM 6390 C CA . GLY B 1 369 ? 6.172 -20.781 -3.75 1 81.56 369 GLY B CA 1
ATOM 6391 C C . GLY B 1 369 ? 6.66 -22.172 -3.373 1 81.56 369 GLY B C 1
ATOM 6392 O O . GLY B 1 369 ? 6.113 -22.797 -2.463 1 81.56 369 GLY B O 1
ATOM 6393 N N . GLY B 1 370 ? 7.602 -22.656 -4 1 81.12 370 GLY B N 1
ATOM 6394 C CA . GLY B 1 370 ? 8.305 -23.875 -3.635 1 81.12 370 GLY B CA 1
ATOM 6395 C C . GLY B 1 370 ? 7.484 -25.141 -3.871 1 81.12 370 GLY B C 1
ATOM 6396 O O . GLY B 1 370 ? 7.539 -26.078 -3.076 1 81.12 370 GLY B O 1
ATOM 6397 N N . MET B 1 371 ? 6.688 -25.125 -4.84 1 88.94 371 MET B N 1
ATOM 6398 C CA . MET B 1 371 ? 5.871 -26.297 -5.184 1 88.94 371 MET B CA 1
ATOM 6399 C C . MET B 1 371 ? 6.52 -27.109 -6.297 1 88.94 371 MET B C 1
ATOM 6401 O O . MET B 1 371 ? 7.301 -26.578 -7.09 1 88.94 371 MET B O 1
ATOM 6405 N N . ASN B 1 372 ? 6.309 -28.344 -6.27 1 93.31 372 ASN B N 1
ATOM 6406 C CA . ASN B 1 372 ? 6.691 -29.281 -7.324 1 93.31 372 ASN B CA 1
ATOM 6407 C C . ASN B 1 372 ? 5.719 -30.453 -7.414 1 93.31 372 ASN B C 1
ATOM 6409 O O . ASN B 1 372 ? 4.73 -30.5 -6.68 1 93.31 372 ASN B O 1
ATOM 6413 N N . ALA B 1 373 ? 5.98 -31.344 -8.32 1 97.31 373 ALA B N 1
ATOM 6414 C CA . ALA B 1 373 ? 5.051 -32.438 -8.617 1 97.31 373 ALA B CA 1
ATOM 6415 C C . ALA B 1 373 ? 4.82 -33.312 -7.383 1 97.31 373 ALA B C 1
ATOM 6417 O O . ALA B 1 373 ? 3.723 -33.844 -7.184 1 97.31 373 ALA B O 1
ATOM 6418 N N . LEU B 1 374 ? 5.805 -33.406 -6.52 1 97.31 374 LEU B N 1
ATOM 6419 C CA . LEU B 1 374 ? 5.75 -34.344 -5.398 1 97.31 374 LEU B CA 1
ATOM 6420 C C . LEU B 1 374 ? 4.91 -33.75 -4.262 1 97.31 374 LEU B C 1
ATOM 6422 O O . LEU B 1 374 ? 4.367 -34.531 -3.447 1 97.31 374 LEU B O 1
ATOM 6426 N N . ARG B 1 375 ? 4.738 -32.5 -4.211 1 95.69 375 ARG B N 1
ATOM 6427 C CA . ARG B 1 375 ? 4.043 -31.844 -3.115 1 95.69 375 ARG B CA 1
ATOM 6428 C C . ARG B 1 375 ? 2.562 -31.656 -3.432 1 95.69 375 ARG B C 1
ATOM 6430 O O . ARG B 1 375 ? 1.75 -31.453 -2.529 1 95.69 375 ARG B O 1
ATOM 6437 N N . LEU B 1 376 ? 2.174 -31.812 -4.648 1 96.56 376 LEU B N 1
ATOM 6438 C CA . LEU B 1 376 ? 0.854 -31.422 -5.125 1 96.56 376 LEU B CA 1
ATOM 6439 C C . LEU B 1 376 ? -0.23 -32.312 -4.52 1 96.56 376 LEU B C 1
ATOM 6441 O O . LEU B 1 376 ? -1.288 -31.812 -4.121 1 96.56 376 LEU B O 1
ATOM 6445 N N . PRO B 1 377 ? -0.03 -33.656 -4.434 1 96.44 377 PRO B N 1
ATOM 6446 C CA . PRO B 1 377 ? -1.107 -34.469 -3.883 1 96.44 377 PRO B CA 1
ATOM 6447 C C . PRO B 1 377 ? -1.5 -34.062 -2.465 1 96.44 377 PRO B C 1
ATOM 6449 O O . PRO B 1 377 ? -2.689 -33.969 -2.152 1 96.44 377 PRO B O 1
ATOM 6452 N N . GLY B 1 378 ? -0.51 -33.844 -1.609 1 94.44 378 GLY B N 1
ATOM 6453 C CA . GLY B 1 378 ? -0.814 -33.344 -0.269 1 94.44 378 GLY B CA 1
ATOM 6454 C C . GLY B 1 378 ? -1.587 -32.062 -0.258 1 94.44 378 GLY B C 1
ATOM 6455 O O . GLY B 1 378 ? -2.502 -31.875 0.548 1 94.44 378 GLY B O 1
ATOM 6456 N N . PHE B 1 379 ? -1.193 -31.141 -1.111 1 95.19 379 PHE B N 1
ATOM 6457 C CA . PHE B 1 379 ? -1.877 -29.859 -1.244 1 95.19 379 PHE B CA 1
ATOM 6458 C C . PHE B 1 379 ? -3.328 -30.062 -1.661 1 95.19 379 PHE B C 1
ATOM 6460 O O . PHE B 1 379 ? -4.234 -29.453 -1.084 1 95.19 379 PHE B O 1
ATOM 6467 N N . PHE B 1 380 ? -3.564 -30.938 -2.615 1 96.62 380 PHE B N 1
ATOM 6468 C CA . PHE B 1 380 ? -4.914 -31.203 -3.104 1 96.62 380 PHE B CA 1
ATOM 6469 C C . PHE B 1 380 ? -5.758 -31.859 -2.025 1 96.62 380 PHE B C 1
ATOM 6471 O O . PHE B 1 380 ? -6.949 -31.578 -1.896 1 96.62 380 PHE B O 1
ATOM 6478 N N . ASP B 1 381 ? -5.133 -32.75 -1.296 1 95.88 381 ASP B N 1
ATOM 6479 C CA . ASP B 1 381 ? -5.848 -33.375 -0.19 1 95.88 381 ASP B CA 1
ATOM 6480 C C . ASP B 1 381 ? -6.348 -32.344 0.808 1 95.88 381 ASP B C 1
ATOM 6482 O O . ASP B 1 381 ? -7.477 -32.438 1.292 1 95.88 381 ASP B O 1
ATOM 6486 N N . ASN B 1 382 ? -5.477 -31.438 1.062 1 94.94 382 ASN B N 1
ATOM 6487 C CA . ASN B 1 382 ? -5.836 -30.391 2.01 1 94.94 382 ASN B CA 1
ATOM 6488 C C . ASN B 1 382 ? -6.953 -29.5 1.469 1 94.94 382 ASN B C 1
ATOM 6490 O O . ASN B 1 382 ? -7.93 -29.234 2.172 1 94.94 382 ASN B O 1
ATOM 6494 N N . LEU B 1 383 ? -6.828 -29.062 0.252 1 94.88 383 LEU B N 1
ATOM 6495 C CA . LEU B 1 383 ? -7.766 -28.125 -0.349 1 94.88 383 LEU B CA 1
ATOM 6496 C C . LEU B 1 383 ? -9.078 -28.828 -0.709 1 94.88 383 LEU B C 1
ATOM 6498 O O . LEU B 1 383 ? -10.141 -28.203 -0.678 1 94.88 383 LEU B O 1
ATOM 6502 N N . GLY B 1 384 ? -8.953 -30.125 -1.137 1 95.12 384 GLY B N 1
ATOM 6503 C CA . GLY B 1 384 ? -10.125 -30.922 -1.474 1 95.12 384 GLY B CA 1
ATOM 6504 C C . GLY B 1 384 ? -10.445 -30.906 -2.957 1 95.12 384 GLY B C 1
ATOM 6505 O O . GLY B 1 384 ? -11.359 -31.594 -3.404 1 95.12 384 GLY B O 1
ATOM 6506 N N . HIS B 1 385 ? -9.719 -30.172 -3.775 1 95.62 385 HIS B N 1
ATOM 6507 C CA . HIS B 1 385 ? -9.859 -30.141 -5.227 1 95.62 385 HIS B CA 1
ATOM 6508 C C . HIS B 1 385 ? -8.594 -29.609 -5.895 1 95.62 385 HIS B C 1
ATOM 6510 O O . HIS B 1 385 ? -7.652 -29.203 -5.211 1 95.62 385 HIS B O 1
ATOM 6516 N N . SER B 1 386 ? -8.539 -29.578 -7.191 1 96.88 386 SER B N 1
ATOM 6517 C CA . SER B 1 386 ? -7.352 -29.109 -7.914 1 96.88 386 SER B CA 1
ATOM 6518 C C . SER B 1 386 ? -7.684 -27.938 -8.836 1 96.88 386 SER B C 1
ATOM 6520 O O . SER B 1 386 ? -6.945 -27.656 -9.781 1 96.88 386 SER B O 1
ATOM 6522 N N . ASN B 1 387 ? -8.859 -27.266 -8.633 1 97.5 387 ASN B N 1
ATOM 6523 C CA . ASN B 1 387 ? -9.281 -26.172 -9.484 1 97.5 387 ASN B CA 1
ATOM 6524 C C . ASN B 1 387 ? -8.547 -24.875 -9.133 1 97.5 387 ASN B C 1
ATOM 6526 O O . ASN B 1 387 ? -9.164 -23.922 -8.664 1 97.5 387 ASN B O 1
ATOM 6530 N N . VAL B 1 388 ? -7.219 -24.797 -9.391 1 97.75 388 VAL B N 1
ATOM 6531 C CA . VAL B 1 388 ? -6.355 -23.656 -9.094 1 97.75 388 VAL B CA 1
ATOM 6532 C C . VAL B 1 388 ? -5.418 -23.406 -10.273 1 97.75 388 VAL B C 1
ATOM 6534 O O . VAL B 1 388 ? -5.316 -24.234 -11.18 1 97.75 388 VAL B O 1
ATOM 6537 N N . ILE B 1 389 ? -4.855 -22.25 -10.312 1 98.25 389 ILE B N 1
ATOM 6538 C CA . ILE B 1 389 ? -3.68 -22.016 -11.141 1 98.25 389 ILE B CA 1
ATOM 6539 C C . ILE B 1 389 ? -2.414 -22.328 -10.352 1 98.25 389 ILE B C 1
ATOM 6541 O O . ILE B 1 389 ? -2.141 -21.703 -9.32 1 98.25 389 ILE B O 1
ATOM 6545 N N . GLN B 1 390 ? -1.778 -23.312 -10.766 1 96.75 390 GLN B N 1
ATOM 6546 C CA . GLN B 1 390 ? -0.547 -23.734 -10.102 1 96.75 390 GLN B CA 1
ATOM 6547 C C . GLN B 1 390 ? 0.681 -23.203 -10.836 1 96.75 390 GLN B C 1
ATOM 6549 O O . GLN B 1 390 ? 0.878 -23.516 -12.016 1 96.75 390 GLN B O 1
ATOM 6554 N N . THR B 1 391 ? 1.446 -22.375 -10.172 1 95.06 391 THR B N 1
ATOM 6555 C CA . THR B 1 391 ? 2.666 -21.859 -10.781 1 95.06 391 THR B CA 1
ATOM 6556 C C . THR B 1 391 ? 3.9 -22.375 -10.047 1 95.06 391 THR B C 1
ATOM 6558 O O . THR B 1 391 ? 4.285 -21.828 -9.008 1 95.06 391 THR B O 1
ATOM 6561 N N . SER B 1 392 ? 4.512 -23.375 -10.609 1 91.81 392 SER B N 1
ATOM 6562 C CA . SER B 1 392 ? 5.73 -23.953 -10.055 1 91.81 392 SER B CA 1
ATOM 6563 C C . SER B 1 392 ? 6.957 -23.547 -10.859 1 91.81 392 SER B C 1
ATOM 6565 O O . SER B 1 392 ? 7.289 -24.172 -11.859 1 91.81 392 SER B O 1
ATOM 6567 N N . GLY B 1 393 ? 7.656 -22.547 -10.391 1 88.88 393 GLY B N 1
ATOM 6568 C CA . GLY B 1 393 ? 8.867 -22.141 -11.078 1 88.88 393 GLY B CA 1
ATOM 6569 C C . GLY B 1 393 ? 9.984 -23.156 -10.977 1 88.88 393 GLY B C 1
ATOM 6570 O O . GLY B 1 393 ? 10.18 -23.969 -11.883 1 88.88 393 GLY B O 1
ATOM 6571 N N . GLY B 1 394 ? 10.555 -23.234 -9.773 1 84 394 GLY B N 1
ATOM 6572 C CA . GLY B 1 394 ? 11.578 -24.234 -9.531 1 84 394 GLY B CA 1
ATOM 6573 C C . GLY B 1 394 ? 11.086 -25.656 -9.727 1 84 394 GLY B C 1
ATOM 6574 O O . GLY B 1 394 ? 11.852 -26.547 -10.125 1 84 394 GLY B O 1
ATOM 6575 N N . GLY B 1 395 ? 9.875 -25.922 -9.555 1 88.62 395 GLY B N 1
ATOM 6576 C CA . GLY B 1 395 ? 9.297 -27.25 -9.711 1 88.62 395 GLY B CA 1
ATOM 6577 C C . GLY B 1 395 ? 9.242 -27.719 -11.156 1 88.62 395 GLY B C 1
ATOM 6578 O O . GLY B 1 395 ? 9.211 -28.922 -11.422 1 88.62 395 GLY B O 1
ATOM 6579 N N . ALA B 1 396 ? 9.273 -26.734 -12.023 1 92.25 396 ALA B N 1
ATOM 6580 C CA . ALA B 1 396 ? 9.273 -27.078 -13.445 1 92.25 396 ALA B CA 1
ATOM 6581 C C . ALA B 1 396 ? 10.68 -27 -14.023 1 92.25 396 ALA B C 1
ATOM 6583 O O . ALA B 1 396 ? 11.211 -28 -14.516 1 92.25 396 ALA B O 1
ATOM 6584 N N . PHE B 1 397 ? 11.312 -25.891 -13.828 1 89.44 397 PHE B N 1
ATOM 6585 C CA . PHE B 1 397 ? 12.602 -25.656 -14.469 1 89.44 397 PHE B CA 1
ATOM 6586 C C . PHE B 1 397 ? 13.719 -26.344 -13.695 1 89.44 397 PHE B C 1
ATOM 6588 O O . PHE B 1 397 ? 14.836 -26.469 -14.203 1 89.44 397 PHE B O 1
ATOM 6595 N N . GLY B 1 398 ? 13.414 -26.766 -12.516 1 88.25 398 GLY B N 1
ATOM 6596 C CA . GLY B 1 398 ? 14.367 -27.562 -11.75 1 88.25 398 GLY B CA 1
ATOM 6597 C C . GLY B 1 398 ? 14.344 -29.031 -12.109 1 88.25 398 GLY B C 1
ATOM 6598 O O . GLY B 1 398 ? 15.18 -29.797 -11.625 1 88.25 398 GLY B O 1
ATOM 6599 N N . HIS B 1 399 ? 13.477 -29.453 -12.977 1 93.56 399 HIS B N 1
ATOM 6600 C CA . HIS B 1 399 ? 13.398 -30.828 -13.445 1 93.56 399 HIS B CA 1
ATOM 6601 C C . HIS B 1 399 ? 14.641 -31.203 -14.242 1 93.56 399 HIS B C 1
ATOM 6603 O O . HIS B 1 399 ? 15.055 -30.469 -15.141 1 93.56 399 HIS B O 1
ATOM 6609 N N . LEU B 1 400 ? 15.18 -32.312 -14.008 1 93.25 400 LEU B N 1
ATOM 6610 C CA . LEU B 1 400 ? 16.453 -32.75 -14.586 1 93.25 400 LEU B CA 1
ATOM 6611 C C . LEU B 1 400 ? 16.344 -32.844 -16.109 1 93.25 400 LEU B C 1
ATOM 6613 O O . LEU B 1 400 ? 17.328 -32.625 -16.812 1 93.25 400 LEU B O 1
ATOM 6617 N N . ASP B 1 401 ? 15.156 -33.125 -16.562 1 95.06 401 ASP B N 1
ATOM 6618 C CA . ASP B 1 401 ? 14.984 -33.312 -18 1 95.06 401 ASP B CA 1
ATOM 6619 C C . ASP B 1 401 ? 14.445 -32.031 -18.641 1 95.06 401 ASP B C 1
ATOM 6621 O O . ASP B 1 401 ? 13.984 -32.062 -19.797 1 95.06 401 ASP B O 1
ATOM 6625 N N . GLY B 1 402 ? 14.375 -30.953 -17.875 1 92.19 402 GLY B N 1
ATOM 6626 C CA . GLY B 1 402 ? 14.047 -29.672 -18.469 1 92.19 402 GLY B CA 1
ATOM 6627 C C . GLY B 1 402 ? 12.633 -29.219 -18.156 1 92.19 402 GLY B C 1
ATOM 6628 O O . GLY B 1 402 ? 11.867 -29.953 -17.516 1 92.19 402 GLY B O 1
ATOM 6629 N N . GLY B 1 403 ? 12.305 -28.047 -18.703 1 93.62 403 GLY B N 1
ATOM 6630 C CA . GLY B 1 403 ? 11.047 -27.391 -18.391 1 93.62 403 GLY B CA 1
ATOM 6631 C C . GLY B 1 403 ? 9.836 -28.125 -18.922 1 93.62 403 GLY B C 1
ATOM 6632 O O . GLY B 1 403 ? 8.781 -28.141 -18.281 1 93.62 403 GLY B O 1
ATOM 6633 N N . THR B 1 404 ? 9.961 -28.703 -20.109 1 97.44 404 THR B N 1
ATOM 6634 C CA . THR B 1 404 ? 8.852 -29.453 -20.688 1 97.44 404 THR B CA 1
ATOM 6635 C C . THR B 1 404 ? 8.5 -30.656 -19.812 1 97.44 404 THR B C 1
ATOM 6637 O O . THR B 1 404 ? 7.324 -30.875 -19.5 1 97.44 404 THR B O 1
ATOM 6640 N N . ALA B 1 405 ? 9.516 -31.359 -19.422 1 97.44 405 ALA B N 1
ATOM 6641 C CA . ALA B 1 405 ? 9.312 -32.5 -18.562 1 97.44 405 ALA B CA 1
ATOM 6642 C C . ALA B 1 405 ? 8.766 -32.094 -17.188 1 97.44 405 ALA B C 1
ATOM 6644 O O . ALA B 1 405 ? 7.945 -32.812 -16.609 1 97.44 405 ALA B O 1
ATOM 6645 N N . GLY B 1 406 ? 9.273 -31.016 -16.703 1 96.56 406 GLY B N 1
ATOM 6646 C CA . GLY B 1 406 ? 8.742 -30.484 -15.445 1 96.56 406 GLY B CA 1
ATOM 6647 C C . GLY B 1 406 ? 7.258 -30.188 -15.508 1 96.56 406 GLY B C 1
ATOM 6648 O O . GLY B 1 406 ? 6.516 -30.547 -14.586 1 96.56 406 GLY B O 1
ATOM 6649 N N . ALA B 1 407 ? 6.863 -29.594 -16.578 1 97.81 407 ALA B N 1
ATOM 6650 C CA . ALA B 1 407 ? 5.449 -29.281 -16.766 1 97.81 407 ALA B CA 1
ATOM 6651 C C . ALA B 1 407 ? 4.602 -30.547 -16.828 1 97.81 407 ALA B C 1
ATOM 6653 O O . ALA B 1 407 ? 3.557 -30.625 -16.172 1 97.81 407 ALA B O 1
ATOM 6654 N N . LYS B 1 408 ? 5.062 -31.469 -17.578 1 98.38 408 LYS B N 1
ATOM 6655 C CA . LYS B 1 408 ? 4.348 -32.75 -17.719 1 98.38 408 LYS B CA 1
ATOM 6656 C C . LYS B 1 408 ? 4.25 -33.469 -16.375 1 98.38 408 LYS B C 1
ATOM 6658 O O . LYS B 1 408 ? 3.229 -34.094 -16.078 1 98.38 408 LYS B O 1
ATOM 6663 N N . SER B 1 409 ? 5.309 -33.375 -15.609 1 98.56 409 SER B N 1
ATOM 6664 C CA . SER B 1 409 ? 5.301 -34.062 -14.305 1 98.56 409 SER B CA 1
ATOM 6665 C C . SER B 1 409 ? 4.246 -33.438 -13.383 1 98.56 409 SER B C 1
ATOM 6667 O O . SER B 1 409 ? 3.617 -34.156 -12.602 1 98.56 409 SER B O 1
ATOM 6669 N N . LEU B 1 410 ? 4.074 -32.156 -13.445 1 98.25 410 LEU B N 1
ATOM 6670 C CA . LEU B 1 410 ? 3.043 -31.5 -12.656 1 98.25 410 LEU B CA 1
ATOM 6671 C C . LEU B 1 410 ? 1.655 -32 -13.039 1 98.25 410 LEU B C 1
ATOM 6673 O O . LEU B 1 410 ? 0.833 -32.281 -12.172 1 98.25 410 LEU B O 1
ATOM 6677 N N . ARG B 1 411 ? 1.408 -32.031 -14.328 1 98.12 411 ARG B N 1
ATOM 6678 C CA . ARG B 1 411 ? 0.137 -32.562 -14.828 1 98.12 411 ARG B CA 1
ATOM 6679 C C . ARG B 1 411 ? -0.087 -34 -14.375 1 98.12 411 ARG B C 1
ATOM 6681 O O . ARG B 1 411 ? -1.184 -34.344 -13.938 1 98.12 411 ARG B O 1
ATOM 6688 N N . GLN B 1 412 ? 0.935 -34.812 -14.469 1 98.56 412 GLN B N 1
ATOM 6689 C CA . GLN B 1 412 ? 0.859 -36.219 -14.102 1 98.56 412 GLN B CA 1
ATOM 6690 C C . GLN B 1 412 ? 0.574 -36.375 -12.609 1 98.56 412 GLN B C 1
ATOM 6692 O O . GLN B 1 412 ? -0.141 -37.281 -12.203 1 98.56 412 GLN B O 1
ATOM 6697 N N . SER B 1 413 ? 1.16 -35.531 -11.844 1 98.62 413 SER B N 1
ATOM 6698 C CA . SER B 1 413 ? 0.885 -35.531 -10.414 1 98.62 413 SER B CA 1
ATOM 6699 C C . SER B 1 413 ? -0.594 -35.312 -10.133 1 98.62 413 SER B C 1
ATOM 6701 O O . SER B 1 413 ? -1.197 -36 -9.312 1 98.62 413 SER B O 1
ATOM 6703 N N . CYS B 1 414 ? -1.159 -34.312 -10.773 1 98.19 414 CYS B N 1
ATOM 6704 C CA . CYS B 1 414 ? -2.576 -34 -10.617 1 98.19 414 CYS B CA 1
ATOM 6705 C C . CYS B 1 414 ? -3.441 -35.156 -11.102 1 98.19 414 CYS B C 1
ATOM 6707 O O . CYS B 1 414 ? -4.43 -35.531 -10.461 1 98.19 414 CYS B O 1
ATOM 6709 N N . ASP B 1 415 ? -3.059 -35.75 -12.25 1 98.19 415 ASP B N 1
ATOM 6710 C CA . ASP B 1 415 ? -3.787 -36.906 -12.789 1 98.19 415 ASP B CA 1
ATOM 6711 C C . ASP B 1 415 ? -3.785 -38.062 -11.812 1 98.19 415 ASP B C 1
ATOM 6713 O O . ASP B 1 415 ? -4.809 -38.719 -11.625 1 98.19 415 ASP B O 1
ATOM 6717 N N . ALA B 1 416 ? -2.637 -38.312 -11.289 1 98.56 416 ALA B N 1
ATOM 6718 C CA . ALA B 1 416 ? -2.525 -39.375 -10.297 1 98.56 416 ALA B CA 1
ATOM 6719 C C . ALA B 1 416 ? -3.479 -39.156 -9.133 1 98.56 416 ALA B C 1
ATOM 6721 O O . ALA B 1 416 ? -4.18 -40.062 -8.703 1 98.56 416 ALA B O 1
ATOM 6722 N N . TRP B 1 417 ? -3.49 -37.938 -8.609 1 98.25 417 TRP B N 1
ATOM 6723 C CA . TRP B 1 417 ? -4.348 -37.594 -7.484 1 98.25 417 TRP B CA 1
ATOM 6724 C C . TRP B 1 417 ? -5.82 -37.781 -7.84 1 98.25 417 TRP B C 1
ATOM 6726 O O . TRP B 1 417 ? -6.586 -38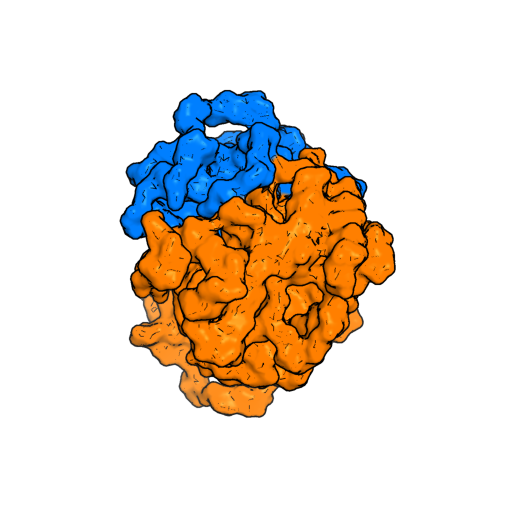.344 -7.062 1 98.25 417 TRP B O 1
ATOM 6736 N N . LYS B 1 418 ? -6.223 -37.312 -9.008 1 97.62 418 LYS B N 1
ATOM 6737 C CA . LYS B 1 418 ? -7.609 -37.438 -9.453 1 97.62 418 LYS B CA 1
ATOM 6738 C C . LYS B 1 418 ? -8.031 -38.875 -9.602 1 97.62 418 LYS B C 1
ATOM 6740 O O . LYS B 1 418 ? -9.18 -39.219 -9.328 1 97.62 418 LYS B O 1
ATOM 6745 N N . ALA B 1 419 ? -7.094 -39.656 -10.016 1 97.56 419 ALA B N 1
ATOM 6746 C CA . ALA B 1 419 ? -7.371 -41.062 -10.25 1 97.56 419 ALA B CA 1
ATOM 6747 C C . ALA B 1 419 ? -7.34 -41.875 -8.953 1 97.56 419 ALA B C 1
ATOM 6749 O O . ALA B 1 419 ? -7.734 -43.031 -8.914 1 97.56 419 ALA B O 1
ATOM 6750 N N . GLY B 1 420 ? -6.848 -41.25 -7.91 1 97.5 420 GLY B N 1
ATOM 6751 C CA . GLY B 1 420 ? -6.723 -41.938 -6.641 1 97.5 420 GLY B CA 1
ATOM 6752 C C . GLY B 1 420 ? -5.586 -42.938 -6.617 1 97.5 420 GLY B C 1
ATOM 6753 O O . GLY B 1 420 ? -5.652 -43.969 -5.91 1 97.5 420 GLY B O 1
ATOM 6754 N N . VAL B 1 421 ? -4.598 -42.75 -7.426 1 97.69 421 VAL B N 1
ATOM 6755 C CA . VAL B 1 421 ? -3.447 -43.656 -7.512 1 97.69 421 VAL B CA 1
ATOM 6756 C C . VAL B 1 421 ? -2.266 -43.031 -6.762 1 97.69 421 VAL B C 1
ATOM 6758 O O . VAL B 1 421 ? -2.012 -41.844 -6.855 1 97.69 421 VAL B O 1
ATOM 6761 N N . ASP B 1 422 ? -1.642 -43.844 -6.039 1 96.69 422 ASP B N 1
ATOM 6762 C CA . ASP B 1 422 ? -0.429 -43.438 -5.352 1 96.69 422 ASP B CA 1
ATOM 6763 C C . ASP B 1 422 ? 0.593 -42.875 -6.336 1 96.69 422 ASP B C 1
ATOM 6765 O O . ASP B 1 422 ? 0.764 -43.406 -7.434 1 96.69 422 ASP B O 1
ATOM 6769 N N . LEU B 1 423 ? 1.342 -41.812 -5.91 1 98.25 423 LEU B N 1
ATOM 6770 C CA . LEU B 1 423 ? 2.191 -41.062 -6.832 1 98.25 423 LEU B CA 1
ATOM 6771 C C . LEU B 1 423 ? 3.346 -41.906 -7.328 1 98.25 423 LEU B C 1
ATOM 6773 O O . LEU B 1 423 ? 3.73 -41.844 -8.5 1 98.25 423 LEU B O 1
ATOM 6777 N N . VAL B 1 424 ? 3.885 -42.719 -6.449 1 98.19 424 VAL B N 1
ATOM 6778 C CA . VAL B 1 424 ? 5.004 -43.562 -6.824 1 98.19 424 VAL B CA 1
ATOM 6779 C C . VAL B 1 424 ? 4.531 -44.625 -7.82 1 98.19 424 VAL B C 1
ATOM 6781 O O . VAL B 1 424 ? 5.223 -44.906 -8.797 1 98.19 424 VAL B O 1
ATOM 6784 N N . THR B 1 425 ? 3.412 -45.219 -7.543 1 98.12 425 THR B N 1
ATOM 6785 C CA . THR B 1 425 ? 2.834 -46.188 -8.461 1 98.12 425 THR B CA 1
ATOM 6786 C C . THR B 1 425 ? 2.602 -45.562 -9.836 1 98.12 425 THR B C 1
ATOM 6788 O O . THR B 1 425 ? 2.932 -46.156 -10.859 1 98.12 425 THR B O 1
ATOM 6791 N N . TYR B 1 426 ? 2.037 -44.375 -9.875 1 98.38 426 TYR B N 1
ATOM 6792 C CA . TYR B 1 426 ? 1.77 -43.688 -11.125 1 98.38 426 TYR B CA 1
ATOM 6793 C C . TYR B 1 426 ? 3.066 -43.375 -11.867 1 98.38 426 TYR B C 1
ATOM 6795 O O . TYR B 1 426 ? 3.115 -43.438 -13.102 1 98.38 426 TYR B O 1
ATOM 6803 N N . ALA B 1 427 ? 4.109 -43.062 -11.133 1 98.38 427 ALA B N 1
ATOM 6804 C CA . ALA B 1 427 ? 5.402 -42.688 -11.688 1 98.38 427 ALA B CA 1
ATOM 6805 C C . ALA B 1 427 ? 6.039 -43.844 -12.438 1 98.38 427 ALA B C 1
ATOM 6807 O O . ALA B 1 427 ? 6.859 -43.625 -13.344 1 98.38 427 ALA B O 1
ATOM 6808 N N . LYS B 1 428 ? 5.695 -45.062 -12.117 1 97.56 428 LYS B N 1
ATOM 6809 C CA . LYS B 1 428 ? 6.289 -46.219 -12.742 1 97.56 428 LYS B CA 1
ATOM 6810 C C . LYS B 1 428 ? 6.016 -46.25 -14.242 1 97.56 428 LYS B C 1
ATOM 6812 O O . LYS B 1 428 ? 6.824 -46.781 -15.023 1 97.56 428 LYS B O 1
ATOM 6817 N N . SER B 1 429 ? 4.93 -45.75 -14.648 1 97.62 429 SER B N 1
ATOM 6818 C CA . SER B 1 429 ? 4.574 -45.781 -16.062 1 97.62 429 SER B CA 1
ATOM 6819 C C . SER B 1 429 ? 4.621 -44.375 -16.672 1 97.62 429 SER B C 1
ATOM 6821 O O . SER B 1 429 ? 4.188 -44.188 -17.812 1 97.62 429 SER B O 1
ATOM 6823 N N . HIS B 1 430 ? 5.055 -43.375 -15.945 1 98.12 430 HIS B N 1
ATOM 6824 C CA . HIS B 1 430 ? 5.176 -42 -16.422 1 98.12 430 HIS B CA 1
ATOM 6825 C C . HIS B 1 430 ? 6.582 -41.469 -16.172 1 98.12 430 HIS B C 1
ATOM 6827 O O . HIS B 1 430 ? 6.883 -40.969 -15.078 1 98.12 430 HIS B O 1
ATOM 6833 N N . ARG B 1 431 ? 7.34 -41.406 -17.156 1 97.31 431 ARG B N 1
ATOM 6834 C CA . ARG B 1 431 ? 8.773 -41.156 -17.062 1 97.31 431 ARG B CA 1
ATOM 6835 C C . ARG B 1 431 ? 9.039 -39.781 -16.453 1 97.31 431 ARG B C 1
ATOM 6837 O O . ARG B 1 431 ? 9.922 -39.625 -15.602 1 97.31 431 ARG B O 1
ATOM 6844 N N . GLU B 1 432 ? 8.344 -38.75 -16.922 1 98.06 432 GLU B N 1
ATOM 6845 C CA . GLU B 1 432 ? 8.586 -37.406 -16.422 1 98.06 432 GLU B CA 1
ATOM 6846 C C . GLU B 1 432 ? 8.344 -37.312 -14.914 1 98.06 432 GLU B C 1
ATOM 6848 O O . GLU B 1 432 ? 9.078 -36.625 -14.195 1 98.06 432 GLU B O 1
ATOM 6853 N N . LEU B 1 433 ? 7.305 -37.969 -14.414 1 98.44 433 LEU B N 1
ATOM 6854 C CA . LEU B 1 433 ? 7.012 -38 -12.984 1 98.44 433 LEU B CA 1
ATOM 6855 C C . LEU B 1 433 ? 8.078 -38.781 -12.219 1 98.44 433 LEU B C 1
ATOM 6857 O O . LEU B 1 433 ? 8.492 -38.375 -11.133 1 98.44 433 LEU B O 1
ATOM 6861 N N . ALA B 1 434 ? 8.461 -39.906 -12.82 1 98.19 434 ALA B N 1
ATOM 6862 C CA . ALA B 1 434 ? 9.539 -40.688 -12.203 1 98.19 434 ALA B CA 1
ATOM 6863 C C . ALA B 1 434 ? 10.797 -39.844 -12.047 1 98.19 434 ALA B C 1
ATOM 6865 O O . ALA B 1 434 ? 11.453 -39.875 -11 1 98.19 434 ALA B O 1
ATOM 6866 N N . ARG B 1 435 ? 11.078 -39.094 -13.047 1 97.5 435 ARG B N 1
ATOM 6867 C CA . ARG B 1 435 ? 12.281 -38.281 -13.055 1 97.5 435 ARG B CA 1
ATOM 6868 C C . ARG B 1 435 ? 12.125 -37.094 -12.109 1 97.5 435 ARG B C 1
ATOM 6870 O O . ARG B 1 435 ? 13.117 -36.531 -11.633 1 97.5 435 ARG B O 1
ATOM 6877 N N . ALA B 1 436 ? 10.898 -36.656 -11.82 1 97.38 436 ALA B N 1
ATOM 6878 C CA . ALA B 1 436 ? 10.68 -35.594 -10.82 1 97.38 436 ALA B CA 1
ATOM 6879 C C . ALA B 1 436 ? 11.125 -36.062 -9.438 1 97.38 436 ALA B C 1
ATOM 6881 O O . ALA B 1 436 ? 11.633 -35.281 -8.641 1 97.38 436 ALA B O 1
ATOM 6882 N N . PHE B 1 437 ? 10.922 -37.312 -9.133 1 97.75 437 PHE B N 1
ATOM 6883 C CA . PHE B 1 437 ? 11.406 -37.875 -7.879 1 97.75 437 PHE B CA 1
ATOM 6884 C C . PHE B 1 437 ? 12.922 -37.719 -7.773 1 97.75 437 PHE B C 1
ATOM 6886 O O . PHE B 1 437 ? 13.445 -37.375 -6.711 1 97.75 437 PHE B O 1
ATOM 6893 N N . GLU B 1 438 ? 13.586 -37.906 -8.867 1 96.44 438 GLU B N 1
ATOM 6894 C CA . GLU B 1 438 ? 15.039 -37.781 -8.898 1 96.44 438 GLU B CA 1
ATOM 6895 C C . GLU B 1 438 ? 15.453 -36.312 -8.859 1 96.44 438 GLU B C 1
ATOM 6897 O O . GLU B 1 438 ? 16.531 -35.969 -8.367 1 96.44 438 GLU B O 1
ATOM 6902 N N . SER B 1 439 ? 14.633 -35.5 -9.414 1 94.12 439 SER B N 1
ATOM 6903 C CA . SER B 1 439 ? 14.93 -34.094 -9.5 1 94.12 439 SER B CA 1
ATOM 6904 C C . SER B 1 439 ? 14.828 -33.406 -8.133 1 94.12 439 SER B C 1
ATOM 6906 O O . SER B 1 439 ? 15.523 -32.438 -7.863 1 94.12 439 SER B O 1
ATOM 6908 N N . PHE B 1 440 ? 13.93 -33.906 -7.32 1 93.38 440 PHE B N 1
ATOM 6909 C CA . PHE B 1 440 ? 13.664 -33.312 -6.012 1 93.38 440 PHE B CA 1
ATOM 6910 C C . PHE B 1 440 ? 13.797 -34.375 -4.914 1 93.38 440 PHE B C 1
ATOM 6912 O O . PHE B 1 440 ? 12.836 -34.625 -4.191 1 93.38 440 PHE B O 1
ATOM 6919 N N . PRO B 1 441 ? 15.016 -34.812 -4.672 1 93.81 441 PRO B N 1
ATOM 6920 C CA . PRO B 1 441 ? 15.234 -35.969 -3.809 1 93.81 441 PRO B CA 1
ATOM 6921 C C . PRO B 1 441 ? 14.875 -35.688 -2.35 1 93.81 441 PRO B C 1
ATOM 6923 O O . PRO B 1 441 ? 14.438 -36.594 -1.639 1 93.81 441 PRO B O 1
ATOM 6926 N N . ASN B 1 442 ? 15.117 -34.5 -1.889 1 90.75 442 ASN B N 1
ATOM 6927 C CA . ASN B 1 442 ? 14.773 -34.188 -0.503 1 90.75 442 ASN B CA 1
ATOM 6928 C C . ASN B 1 442 ? 13.273 -34.344 -0.256 1 90.75 442 ASN B C 1
ATOM 6930 O O . ASN B 1 442 ? 12.852 -34.875 0.767 1 90.75 442 ASN B O 1
ATOM 6934 N N . ASP B 1 443 ? 12.469 -33.812 -1.181 1 93.38 443 ASP B N 1
ATOM 6935 C CA . ASP B 1 443 ? 11.023 -33.969 -1.083 1 93.38 443 ASP B CA 1
ATOM 6936 C C . ASP B 1 443 ? 10.609 -35.438 -1.272 1 93.38 443 ASP B C 1
ATOM 6938 O O . ASP B 1 443 ? 9.727 -35.906 -0.568 1 93.38 443 ASP B O 1
ATOM 6942 N N . ALA B 1 444 ? 11.227 -36.062 -2.168 1 96.69 444 ALA B N 1
ATOM 6943 C CA . ALA B 1 444 ? 10.914 -37.469 -2.438 1 96.69 444 ALA B CA 1
ATOM 6944 C C . ALA B 1 444 ? 11.172 -38.344 -1.206 1 96.69 444 ALA B C 1
ATOM 6946 O O . ALA B 1 444 ? 10.336 -39.156 -0.835 1 96.69 444 ALA B O 1
ATOM 6947 N N . ASP B 1 445 ? 12.32 -38.094 -0.586 1 96.5 445 ASP B N 1
ATOM 6948 C CA . ASP B 1 445 ? 12.688 -38.844 0.598 1 96.5 445 ASP B CA 1
ATOM 6949 C C . ASP B 1 445 ? 11.734 -38.594 1.756 1 96.5 445 ASP B C 1
ATOM 6951 O O . ASP B 1 445 ? 11.375 -39.5 2.504 1 96.5 445 ASP B O 1
ATOM 6955 N N . LYS B 1 446 ? 11.359 -37.406 1.864 1 94.62 446 LYS B N 1
ATOM 6956 C CA . LYS B 1 446 ? 10.531 -36.969 2.994 1 94.62 446 LYS B CA 1
ATOM 6957 C C . LYS B 1 446 ? 9.086 -37.406 2.801 1 94.62 446 LYS B C 1
ATOM 6959 O O . LYS B 1 446 ? 8.438 -37.875 3.738 1 94.62 446 LYS B O 1
ATOM 6964 N N . LEU B 1 447 ? 8.523 -37.312 1.605 1 95.5 447 LEU B N 1
ATOM 6965 C CA . LEU B 1 447 ? 7.094 -37.469 1.376 1 95.5 447 LEU B CA 1
ATOM 6966 C C . LEU B 1 447 ? 6.762 -38.875 0.918 1 95.5 447 LEU B C 1
ATOM 6968 O O . LEU B 1 447 ? 5.641 -39.344 1.117 1 95.5 447 LEU B O 1
ATOM 6972 N N . TYR B 1 448 ? 7.766 -39.5 0.343 1 97.12 448 TYR B N 1
ATOM 6973 C CA . TYR B 1 448 ? 7.531 -40.812 -0.217 1 97.12 448 TYR B CA 1
ATOM 6974 C C . TYR B 1 448 ? 8.68 -41.781 0.113 1 97.12 448 TYR B C 1
ATOM 6976 O O . TYR B 1 448 ? 9.383 -42.25 -0.786 1 97.12 448 TYR B O 1
ATOM 6984 N N . PRO B 1 449 ? 8.672 -42.156 1.347 1 95.75 449 PRO B N 1
ATOM 6985 C CA . PRO B 1 449 ? 9.75 -43.062 1.706 1 95.75 449 PRO B CA 1
ATOM 6986 C C . PRO B 1 449 ? 9.703 -44.375 0.9 1 95.75 449 PRO B C 1
ATOM 6988 O O . PRO B 1 449 ? 8.633 -44.938 0.697 1 95.75 449 PRO B O 1
ATOM 6991 N N . GLY B 1 450 ? 10.867 -44.875 0.352 1 95.19 450 GLY B N 1
ATOM 6992 C CA . GLY B 1 450 ? 10.977 -46.125 -0.396 1 95.19 450 GLY B CA 1
ATOM 6993 C C . GLY B 1 450 ? 10.867 -45.906 -1.896 1 95.19 450 GLY B C 1
ATOM 6994 O O . GLY B 1 450 ? 10.953 -46.875 -2.66 1 95.19 450 GLY B O 1
ATOM 6995 N N . TRP B 1 451 ? 10.688 -44.625 -2.354 1 97.56 451 TRP B N 1
ATOM 6996 C CA . TRP B 1 451 ? 10.453 -44.344 -3.766 1 97.56 451 TRP B CA 1
ATOM 6997 C C . TRP B 1 451 ? 11.617 -44.844 -4.617 1 97.56 451 TRP B C 1
ATOM 6999 O O . TRP B 1 451 ? 11.414 -45.281 -5.758 1 97.56 451 TRP B O 1
ATOM 7009 N N . ARG B 1 452 ? 12.891 -44.875 -4.113 1 96.81 452 ARG B N 1
ATOM 7010 C CA . ARG B 1 452 ? 14.062 -45.281 -4.887 1 96.81 452 ARG B CA 1
ATOM 7011 C C . ARG B 1 452 ? 13.969 -46.75 -5.305 1 96.81 452 ARG B C 1
ATOM 7013 O O . ARG B 1 452 ? 14.242 -47.094 -6.453 1 96.81 452 ARG B O 1
ATOM 7020 N N . VAL B 1 453 ? 13.625 -47.562 -4.34 1 96.19 453 VAL B N 1
ATOM 7021 C CA . VAL B 1 453 ? 13.469 -48.969 -4.621 1 96.19 453 VAL B CA 1
ATOM 7022 C C . VAL B 1 453 ? 12.312 -49.188 -5.598 1 96.19 453 VAL B C 1
ATOM 7024 O O . VAL B 1 453 ? 12.438 -49.938 -6.562 1 96.19 453 VAL B O 1
ATOM 7027 N N . ALA B 1 454 ? 11.281 -48.531 -5.336 1 96.56 454 ALA B N 1
ATOM 7028 C CA . ALA B 1 454 ? 10.07 -48.719 -6.129 1 96.56 454 ALA B CA 1
ATOM 7029 C C . ALA B 1 454 ? 10.297 -48.281 -7.578 1 96.56 454 ALA B C 1
ATOM 7031 O O . ALA B 1 454 ? 9.727 -48.875 -8.5 1 96.56 454 ALA B O 1
ATOM 7032 N N . LEU B 1 455 ? 11.094 -47.219 -7.793 1 96.88 455 LEU B N 1
ATOM 7033 C CA . LEU B 1 455 ? 11.281 -46.688 -9.141 1 96.88 455 LEU B CA 1
ATOM 7034 C C . LEU B 1 455 ? 12.602 -47.156 -9.734 1 96.88 455 LEU B C 1
ATOM 7036 O O . LEU B 1 455 ? 12.953 -46.781 -10.852 1 96.88 455 LEU B O 1
ATOM 7040 N N . GLY B 1 456 ? 13.367 -47.969 -8.969 1 94.25 456 GLY B N 1
ATOM 7041 C CA . GLY B 1 456 ? 14.609 -48.531 -9.469 1 94.25 456 GLY B CA 1
ATOM 7042 C C . GLY B 1 456 ? 15.742 -47.531 -9.555 1 94.25 456 GLY B C 1
ATOM 7043 O O . GLY B 1 456 ? 16.516 -47.531 -10.523 1 94.25 456 GLY B O 1
ATOM 7044 N N . VAL B 1 457 ? 15.68 -46.625 -8.68 1 88.38 457 VAL B N 1
ATOM 7045 C CA . VAL B 1 457 ? 16.719 -45.594 -8.641 1 88.38 457 VAL B CA 1
ATOM 7046 C C . VAL B 1 457 ? 17.75 -45.938 -7.562 1 88.38 457 VAL B C 1
ATOM 7048 O O . VAL B 1 457 ? 17.375 -46.406 -6.48 1 88.38 457 VAL B O 1
ATOM 7051 N N . ASN B 1 458 ? 19.031 -46.062 -7.84 1 75.62 458 ASN B N 1
ATOM 7052 C CA . ASN B 1 458 ? 20.109 -46.406 -6.906 1 75.62 458 ASN B CA 1
ATOM 7053 C C . ASN B 1 458 ? 20.547 -45.188 -6.113 1 75.62 458 ASN B C 1
ATOM 7055 O O . ASN B 1 458 ? 20.531 -44.062 -6.625 1 75.62 458 ASN B O 1
#

Organism: Rhodobacter capsulatus (strain ATCC BAA-309 / NBRC 16581 / SB1003) (NCBI:txid272942)

Nearest PDB structures (foldseek):
  5hqm-assembly1_A  TM=9.960E-01  e=1.026E-83  Rhodopseudomonas palustris
  5han-assembly1_E  TM=9.960E-01  e=1.989E-83  Rhodopseudomonas palustris
  5hjx-assembly1_C  TM=9.972E-01  e=2.222E-83  Rhodopseudomonas palustris
  7t1j-assembly1_D  TM=9.983E-01  e=1.118E-81  Rhodospirillaceae bacterium BRH_c57
  5c2g-assembly1_B  TM=9.952E-01  e=3.846E-76  Gallionella

Secondary structure (DSSP, 8-state):
---HHHHB-TT--HHHHHHHT-EEEEEEEEEEPTTS-HHHHHHHHHHHTTT--SS--TT--HHHHHT--EEEEEETTTTEEEEEEEGGGS-B-TTT--B-HHHHHHHHTTGGGGBTTEEEEEEEEEE--HHHHTTS---S--HHHHHHHTT--SSS---EEEEE-SSSS---HHHHHHHHHHHHTT-SEEE--TT-SSBTTB-HHHHHHHHHHHHHHHHHHHS---EEEEE---SSHHHHHHHHHHHHHHHGGGGGGEEEEEEHHHH-HHHHHHHHHH-TTS-EEEE-TTTHHHHSTT--SEE-HHHHHHHHHHHT-SEEE---TTSSSBS--GGGHHHHHHHHSSEEE-SS-EEE-TTPPPPEEEEESS--TTTHHHHHHHHS---SEEE-HHHHHTSTT-HHHHHHHHHHHHHHHHHT--HHHHHTT-HHHHHHHHHSHHHHHHHSTTHHHHHT--/---HHHHB-TT--HHHHHHHT-EEEEEEEEEEPTTS-HHHHHHHHHHHTTT--SS--TT--HHHHHT--EEEEEETTTTEEEEEEEGGGS-B-TTT--B-HHHHHHHHTTGGGGBTTEEEEEEEEEE--HHHHTTS---S--HHHHHHHTT--SSS---EEEEE-SSSS---HHHHHHHHHHHHTT-SEEE--TT-SSBTTB-HHHHHHHHHHHHHHHHHHHS---EEEEE---SSHHHHHHHHHHHHHHHGGGGGGEEEEEEHHHH-HHHHHHHHHH-TTS-EEEE-TTTHHHHSTT--SEE-HHHHHHHHHHHT-SEEE---TTSSSBS--GGGHHHHHHHHSSEEE-SS-EEE-TTPPPPEEEEESS--TTTHHHHHHHHS---SEEE-HHHHHTSTT-HHHHHHHHHHHHHHHHHT--HHHHHTT-HHHHHHHHHSHHHHHHHSTTHHHHHT--

Sequence (916 aa):
MDQSNRYARLDLKEADLIAGGRHVLCAYVMKPKAGYGYLETAAHFAAESSTGTNVEVSTTDDFTRGVDALVYEIDPEKEIMKIAYPVELFDRNIIDGRAMLCSFLTLTIGNNQGMGDVEYAKMHEFYVPPCYLRLFDGPSMNIADMWRVLGRPVVDGGMVVGTIIKPKLGLRPKPFADACYEFWLGGDFIKNDEPQGNQTFAPLKETIRLVADAMKRAQDETGEAKLFSANITADDHYEMVARGEYILETFGENADHVAFLVDGYVTGPAAITTARRQFPRQFLHYHRAGHGAVTSPQSMRGYTAFVLSKMSRLQGASGIHTGTMGYGKMEGDASDKIMAYMLTDEAAQGPFYHQDWLGMKATTPIISGGMNALRLPGFFDNLGHSNVIQTSGGGAFGHLDGGTAGAKSLRQSCDAWKAGVDLVTYAKSHRELARAFESFPNDADKLYPGWRVALGVNMDQSNRYARLDLKEADLIAGGRHVLCAYVMKPKAGYGYLETAAHFAAESSTGTNVEVSTTDDFTRGVDALVYEIDPEKEIMKIAYPVELFDRNIIDGRAMLCSFLTLTIGNNQGMGDVEYAKMHEFYVPPCYLRLFDGPSMNIADMWRVLGRPVVDGGMVVGTIIKPKLGLRPKPFADACYEFWLGGDFIKNDEPQGNQTFAPLKETIRLVADAMKRAQDETGEAKLFSANITADDHYEMVARGEYILETFGENADHVAFLVDGYVTGPAAITTARRQFPRQFLHYHRAGHGAVTSPQSMRGYTAFVLSKMSRLQGASGIHTGTMGYGKMEGDASDKIMAYMLTDEAAQGPFYHQDWLGMKATTPIISGGMNALRLPGFFDNLGHSNVIQTSGGGAFGHLDGGTAGAKSLRQSCDAWKAGVDLVTYAKSHRELARAFESFPNDADKLYPGWRVALGVN

pLDDT: mean 95.58, std 5.73, range [63.91, 98.94]

Foldseek 3Di:
DQPLVQAADQVDDPVVLQVVQFWKKWKKQFDWDPPDDLSSLLSVLQQQLALHDPDDDPPDDPVSSVQGWHFHDADVVRSMTMIIGGPVRFDADPVQRAGAVVSVCCRNANCSQVDPGTPAMAIADMAHGPVNLVRFPFALAACLLVLVLQVAHSPQRFEQQEAEAPPLDDDEQQVSLVQLLQQLLAGAEYERRQVDDADPRHGLLSNLLSNLVSQVVSCVVNVTHHAYAYELEDLDLVSSLVSLVSNLVSNPVCSSRYAYEYQDQVSHLVRLLSCCVSPVSHQYEHEPPPVCVDQPPVHRYYYHLLHVLLSSRSSHHNAYEQELQPLADDDHHLVSLQSQCSQQDCWGDGPPDIYGSPPRHGHAHEYDHHDALLSVLVSCVSNVGRSHHYYYHCNQQLQPVGNNLSSNLNVQSSVCNVVVHDQLVSCLVPPSVLSSCVSCVVSCCVRPPPSCVSNVND/DQPLVQAADQVDDPVVLQVVQFWKKWKKQFDWDPPDDLSSLLSVLQLQLALHDPDDDPPDDPVSSVQGWHFHDADVVRSMTMIIGGPVRFDADPVQRAGAVVSVCCRNANCSQVDPGTPAMAIADMAHGPVNLVRFPFALAACLLVLVLQVAHSPQRFEQQEAEAPPLDDDAQQVSLVQLLQQLLAGAEYERRQVDDADPRHGLLSNLLSNLVSQVVSCVVNVTHHAYAYELEDLDLVSSLVSLVSNLVSNPVCSSRYAYEYQDQVSHLVRLLSCCVSPVSHQYEHEPPPVCVDQPPVHRYYYHLLHVLLSCRSSHHNAYEQELQPLADDDHHLVSLQSQCSQQDQWGDGPPDIYGSPPRHGHAHEYDHGDALLSVLVSCVSNVGRSHHYYYHCRQQLQPVGNNLSSNLNVQSSVCSVVVHDQLVSCLVPPSVLSSCVSCVVSVCVRPPPSCVSNVND

Radius of gyration: 28.12 Å; Cα contacts (8 Å, |Δi|>4): 2220; chains: 2; bounding box: 65×90×73 Å

Solvent-accessible surface area (backbone atoms only — not comparable to full-atom values): 44229 Å² total; per-residue (Å²): 133,82,41,33,86,76,15,40,41,70,83,53,51,68,70,56,47,61,70,66,39,52,36,34,36,36,35,28,45,42,42,45,22,92,94,51,51,63,63,39,40,47,10,47,41,24,23,64,39,30,32,35,59,97,41,79,48,86,69,65,49,72,65,23,63,71,49,42,18,29,28,34,46,74,37,78,92,78,21,36,37,29,39,38,34,39,54,64,64,44,28,32,41,88,84,76,57,30,51,39,68,36,42,52,34,40,35,79,43,2,57,55,43,38,38,59,56,44,57,34,45,19,34,61,39,70,40,68,25,67,76,60,50,71,30,35,77,25,18,74,31,34,59,41,60,53,22,50,64,56,72,39,50,62,69,83,50,45,60,43,44,26,27,34,56,66,42,38,34,56,57,39,34,65,64,46,17,51,52,48,27,42,27,43,64,39,29,35,34,39,30,58,32,89,65,43,46,31,17,81,72,25,40,41,73,61,27,50,52,43,35,40,51,25,50,52,52,24,26,67,73,66,73,45,58,59,36,38,31,44,52,35,62,48,31,42,66,66,48,24,49,51,47,48,52,50,50,38,60,65,35,47,94,46,32,85,34,37,29,38,26,33,46,30,57,52,20,8,48,13,34,46,34,44,50,40,69,76,39,48,88,36,40,32,34,34,36,53,39,27,42,25,20,26,32,31,85,78,25,51,21,42,34,29,57,55,37,50,51,53,50,40,32,44,58,14,26,10,24,34,64,66,39,44,31,47,58,32,55,43,64,59,39,64,75,45,45,52,46,47,42,58,32,53,41,61,53,33,71,57,97,82,46,73,46,68,49,83,78,56,52,33,21,30,43,26,33,43,40,67,36,37,41,84,44,45,49,62,46,29,64,71,65,70,54,54,74,35,40,37,31,23,31,53,31,14,47,34,20,78,79,30,32,29,33,15,26,39,13,39,53,48,32,52,48,24,48,74,69,70,42,56,65,65,68,49,18,69,83,32,65,45,41,40,45,40,41,70,44,39,46,70,58,31,55,71,77,38,72,64,48,41,69,76,65,70,49,132,134,83,39,35,87,75,15,40,42,71,82,53,49,69,69,55,48,60,71,65,41,51,36,34,37,38,35,27,44,42,42,45,22,92,93,52,51,62,64,40,39,48,10,47,41,24,22,63,37,31,31,34,58,97,40,80,50,88,71,65,49,72,67,23,62,71,48,42,18,29,28,32,45,74,36,79,92,76,20,36,38,29,36,38,33,40,54,64,64,45,27,31,40,87,83,78,57,32,52,36,67,37,42,51,34,39,33,79,44,1,57,55,43,38,37,59,54,45,57,36,45,18,34,62,38,72,40,69,26,67,76,62,52,72,31,34,76,26,18,74,32,33,58,41,60,53,22,49,63,56,72,40,52,63,68,84,49,44,58,43,44,28,28,36,55,65,41,38,36,53,57,40,34,65,64,46,16,52,52,48,28,42,26,43,65,40,29,36,35,40,30,57,32,88,65,44,46,30,18,80,73,26,40,41,73,60,26,50,50,41,35,40,52,23,50,52,52,25,27,66,72,68,73,45,58,59,36,39,31,44,52,33,63,46,31,41,66,66,49,25,49,50,46,48,52,51,50,38,60,66,36,46,93,47,32,86,33,39,28,40,26,32,47,32,57,51,20,8,47,14,34,46,34,44,49,39,69,76,39,47,88,34,41,32,34,34,35,55,40,26,43,26,19,27,31,31,86,79,26,50,20,41,34,30,57,55,36,50,51,53,51,39,32,43,57,15,27,9,21,35,64,67,40,43,31,47,56,32,55,42,63,58,39,66,75,47,45,50,46,46,42,57,31,52,43,61,53,35,69,57,95,83,45,74,43,68,50,82,77,55,53,32,21,29,45,27,33,43,42,68,36,36,42,84,44,43,49,63,45,28,63,71,66,70,54,54,74,34,41,38,31,24,32,54,32,13,46,34,19,77,79,29,32,29,35,16,26,40,14,38,53,49,33,52,50,23,49,76,71,70,43,57,64,67,68,48,20,70,82,32,64,44,39,40,45,41,42,69,44,38,46,70,58,31,55,72,76,38,73,64,47,42,70,75,67,68,49,131